Protein 4LV5 (pdb70)

Nearest PDB structures (foldseek):
  4lv5-assembly3_B  TM=1.003E+00  e=3.679E-67  Mus musculus
  4lv8-assembly3_B  TM=9.810E-01  e=1.240E-61  Mus musculus
  1tq6-assembly1_A  TM=9.791E-01  e=3.161E-59  Mus musculus
  5fph-assembly7_G  TM=9.644E-01  e=1.262E-56  Mus musculus
  5fph-assembly3_B  TM=9.669E-01  e=5.140E-57  Mus musculus

Solvent-accessible surface area: 33866 Å² total; per-residue (Å²): 179,64,14,35,37,37,0,103,79,10,16,132,109,4,94,47,0,10,26,63,11,27,113,68,43,22,138,163,26,51,66,18,15,128,14,0,32,37,3,2,14,77,143,105,41,88,16,39,0,59,17,52,79,114,81,42,99,5,98,2,86,35,72,78,42,20,54,36,34,145,172,17,0,25,0,31,0,72,0,69,129,95,129,81,74,10,6,0,53,1,22,24,37,79,50,184,70,8,108,40,65,14,67,140,51,15,116,46,6,37,90,55,68,125,47,14,80,23,47,1,0,0,6,19,56,118,52,84,58,26,17,93,1,65,55,49,57,154,125,67,24,1,0,0,1,1,16,0,20,60,22,24,35,2,8,0,34,2,6,1,33,1,1,4,54,3,17,6,9,36,24,88,92,2,41,11,0,1,12,4,0,0,6,22,0,0,86,2,1,4,37,4,30,70,111,14,38,0,0,2,52,0,3,1,77,12,0,41,0,11,84,60,0,111,10,20,1,3,58,8,30,20,32,52,119,56,42,52,142,7,74,6,104,53,2,36,76,21,19,2,0,84,43,6,19,127,57,105,60,7,48,0,39,34,15,0,5,0,1,0,0,0,0,0,0,4,1,1,1,1,2,22,5,2,8,18,1,44,3,104,61,11,165,42,31,194,178,18,72,2,4,144,56,122,49,77,55,76,51,61,27,18,39,0,12,20,9,34,95,10,0,62,55,0,0,30,107,0,8,48,63,52,130,180,173,18,5,46,3,71,105,0,50,152,13,100,40,9,106,89,0,49,80,75,10,56,80,57,57,136,165,64,59,16,44,26,0,12,20,27,0,154,175,20,120,132,24,76,43,1,3,24,100,125,39,6,71,71,0,42,101,56,33,114,149,54,52,108,151,85,14,47,41,3,0,38,88,4,21,134,81,2,62,74,8,63,3,35,2,0,0,0,3,30,82,42,5,11,12,14,27,0,0,2,23,3,16,43,22,28,54,148,55,160,51,15,2,113,92,30,84,6,27,122,70,92,119,54,85,50,27,115,10,72,73,18,72,48,0,9,2,39,5,0,0,3,10,57,34,12,149,62,81,41,79,46,0,2,135,122,8,99,14,145,98,23,54,2,6,0,0,0,4,14,43,22,15,26,41,15,3,3,29,3,0,84,7,0,41,162,50,180,91,139,10,13,1,0,12,0,72,0,35,46,8,16,73,36,11,30,73,1,16,84,158,89,64,54,101,118,120,8,22,108,65,3,79,99,31,3,33,48,17,0,163,95,38,72,6,89,96,12,45,17,8,2,0,0,29,175,56,34,27,94,53,21,0,34,74,0,3,78,76,1,3,62,63,9,70,53,81,21,28,6,7,2,3,4,5,6,19,31,8,35,78,84,8,0,45,25,1,51,42,0,2,45,0,40,1,1,0,39,0,13,31,34,67,36,40,132,81,51,2,43,127,40,161,38,128,121,74,43,44,81,59,0,79,130,15,5,136,82,11,33,41,8,3,25,1,22,106,78,18,1,74,70,22,4,161,98,74,150,57,111,49,83,96,0,41,86,70,16,134,3,15,58,3,56,109,142,188,41,74,46,99,88,31,1,39,100,13,1,80,71,14,14,164,83,75,30,70,59,25,22,180,104,15,21,1,80,14,15,14,0,0,16,6,37,0,0,33,12,0,3,92,4,5,63,61,5,19,156,83,79,36,180

Foldseek 3Di:
DLQLQLLLVVLVVCVVLLVVLQVVQCPVVVVVVVQVCCQQCVDAQWFWKQFPDDPGIFIKGFDAWGDDDPFWTWTWIARVVVGDIWIKIWGWDPDPCQLVVVVVLVCLQVVLPLEWHWPTKIFGPPDDASCFTPPHDVVTTTGRIMTITHDFSDFQLSVLLSCLVPVPLDDVSSVLNLLSVLLLLLVSLVVCVVVQKFALESARRQWGQHSSRHIHGYRSSRIDRQQDKDQLVVHQQALAAPQSVPDRMDGGHLLSSLSSSLQSSLCSFAVEGFQLDARPSHDVGHHNPHVVDDGRLDGDCVRTHPDDPLSVVSSCQSNDSPSVRHQGSVNNCPDVSVVVSVVSSVVVSD/DDFLCLLLVVQVVDDPLLHLDDPVLSVQLSVCVVVVPLPSNLVSLVVLVVLLLLAAAEEEEEEAFPLCRQLVVCLFLVHDCPDPQGDHGDPCLVVQAWDWGARPLRRSYIYIYGHYVVSDPDQQVRSCVRNVVVVHLAYEYGGEDDDDPSSQRNQVNCVVVVHAHEYEYEDLVVVLVVCCVVPVVDRDSVVSVVVVVVVQCVVQVVVPHHRHHYWYYYSVALLDGGPVVVLVVSLSSDDSSHNLSSLLSGDQRDLVSLVSNLSNVLSVLSSVLVSVPKDQDQQLPDFDDVVLVVVLVVLLQSLLVSLQNHPVSLVVVCVVVVHDSVVLVVQADSVCQCPDPCHNRNSLSVLSCVQCVVPNQSGPPRIHGHSSSSSSNSSNVRSSVSSNRVSVVVSD

Secondary structure (DSSP, 8-state):
-HHHHHHHHHHHHTHHHHHHHHHHHHHTTHHHHHHHHHHH-SSSSEEEEEESSS--EEEEEEEEEEEEETTEEEEEEEEGGGTEEEEEEEEE--STTHHHHHHHHHHHHHHH--B----EEEEETTS-SSSBPSSPBTTB-EEEEEEEEPPPSEEHHHHHHHHHHS----HHHHHHHHHHHHHHHHHHHHHHHHTTEEETT-SGGGEEE-TTS-EEE--GGGEEETT-EEEGGGS-GGG--GGGSS-SEEE--HHHHHHHHHHHHHHHHHSS-STTB--TT-TT---B--TTS-S--S---TTS----HHHHHHHHHHT-SSTTSPPPHHHHHTSHHHHHHHHHHHHHH-/--HHHHHHHHHHTSPTT--SS-HHHHHHHHHHHHTT-HHHHHHHHHHHHHHHHT--EEEEEE-STTSSHHHHHHHHHT--TTSTT---SSHHHHH-S-EEEE-SS-TTEEEEE---GGGTT--HHHHHHHTTGGG-SEEEEEEESS--HHHHHHHHHHHHTT---EEEEE-HHHHHHHHHHH-TTT--HHHHHHHHHHHHHHHHHHTT-PPPPEEE--TT-TTSTTHHHHHHHHHHTS-GGGHHHHHHHS---SHHHHHHHHHHHHHHHHHHHHHT--BSS-GGG----HHHHHHHHHHHHHHHHHTT-SHHHHHHHHHHTTS-HHHHHTTSSGGGTT-----HHHHHHHHHHHHHHHH--SSSTT-B--HHHHHHHHHHHHHHHHHHHHHHHH--

InterPro domains:
  IPR000719 Protein kinase domain [PS50011] (234-527)
  IPR000719 Protein kinase domain [SM00220] (234-526)
  IPR011009 Protein kinase-like domain superfamily [SSF56112] (234-534)
  IPR016815 Rhoptry 4/5 [PIRSF022995] (1-549)
  IPR027916 Rhoptry, Protein kinase-like domain [PF14531] (221-514)

B-factor: mean 38.03, std 11.51, range [17.78, 85.77]

Radius of gyration: 34.64 Å; Cα contacts (8 Å, |Δi|>4): 1264; chains: 2; bounding box: 89×62×90 Å

CATH classification: 1.10.510.10 (+1 more: 3.30.200.20)

Organism: Toxoplasma gondii (NCBI:txid5811)

Structure (mmCIF, N/CA/C/O backbone):
data_4LV5
#
_entry.id   4LV5
#
_cell.length_a   52.600
_cell.length_b   54.700
_cell.length_c   85.600
_cell.angle_alpha   99.0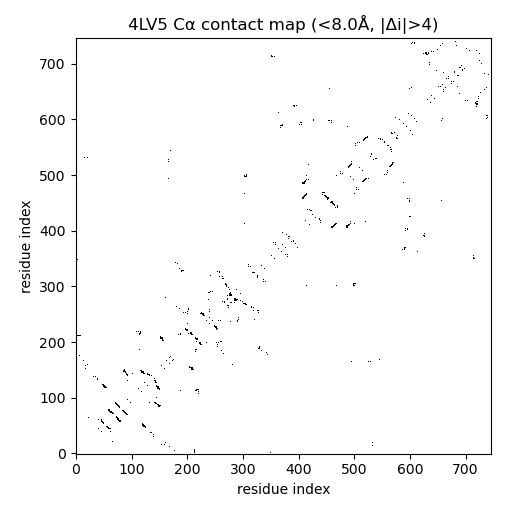00
_cell.angle_beta   106.600
_cell.angle_gamma   106.900
#
_symmetry.space_group_name_H-M   'P 1'
#
loop_
_entity.id
_entity.type
_entity.pdbx_description
1 polymer 'Rhoptry protein 5B'
2 polymer 'Interferon-inducible GTPase 1'
3 non-polymer "ADENOSINE-5'-DIPHOSPHATE"
4 non-polymer BETA-MERCAPTOETHANOL
5 non-polymer 1,2-ETHANEDIOL
6 non-polymer "GUANOSINE-5'-DIPHOSPHATE"
7 water water
#
loop_
_atom_site.group_PDB
_atom_site.id
_atom_site.type_symbol
_atom_site.label_atom_id
_atom_site.label_alt_id
_atom_site.label_comp_id
_atom_site.label_asym_id
_atom_site.label_entity_id
_atom_site.label_seq_id
_atom_site.pdbx_PDB_ins_code
_atom_site.Cartn_x
_atom_site.Cartn_y
_atom_site.Cartn_z
_atom_site.occupancy
_atom_site.B_iso_or_equiv
_atom_site.auth_seq_id
_atom_site.auth_comp_id
_atom_site.auth_asym_id
_atom_site.auth_atom_id
_atom_site.pdbx_PDB_model_num
ATOM 1 N N . GLU A 1 5 ? 56.307 7.979 -142.561 1.00 54.63 175 GLU A N 1
ATOM 2 C CA . GLU A 1 5 ? 55.512 9.172 -142.844 1.00 55.99 175 GLU A CA 1
ATOM 3 C C . GLU A 1 5 ? 54.280 9.260 -141.952 1.00 53.96 175 GLU A C 1
ATOM 4 O O . GLU A 1 5 ? 53.943 10.329 -141.442 1.00 49.33 175 GLU A O 1
ATOM 10 N N . ALA A 1 6 ? 53.597 8.132 -141.794 1.00 54.25 176 ALA A N 1
ATOM 11 C CA . ALA A 1 6 ? 52.429 8.052 -140.925 1.00 50.17 176 ALA A CA 1
ATOM 12 C C . ALA A 1 6 ? 52.787 8.469 -139.496 1.00 42.97 176 ALA A C 1
ATOM 13 O O . ALA A 1 6 ? 52.128 9.322 -138.902 1.00 45.84 176 ALA A O 1
ATOM 15 N N . GLY A 1 7 ? 53.838 7.861 -138.955 1.00 49.26 177 GLY A N 1
ATOM 16 C CA . GLY A 1 7 ? 54.312 8.186 -137.622 1.00 46.93 177 GLY A CA 1
ATOM 17 C C . GLY A 1 7 ? 54.818 9.613 -137.512 1.00 46.50 177 GLY A C 1
ATOM 18 O O . GLY A 1 7 ? 54.569 10.280 -136.505 1.00 39.97 177 GLY A O 1
ATOM 19 N N . ASP A 1 8 ? 55.533 10.075 -138.539 1.00 47.80 178 ASP A N 1
ATOM 20 C CA . ASP A 1 8 ? 56.008 11.456 -138.595 1.00 38.52 178 ASP A CA 1
ATOM 21 C C . ASP A 1 8 ? 54.861 12.441 -138.425 1.00 43.99 178 ASP A C 1
ATOM 22 O O . ASP A 1 8 ? 54.933 13.351 -137.601 1.00 36.55 178 ASP A O 1
ATOM 27 N N . SER A 1 9 ? 53.803 12.258 -139.208 1.00 38.97 179 SER A N 1
ATOM 28 C CA . SER A 1 9 ? 52.659 13.159 -139.127 1.00 43.18 179 SER A CA 1
ATOM 29 C C . SER A 1 9 ? 51.960 13.080 -137.770 1.00 35.00 179 SER A C 1
ATOM 30 O O . SER A 1 9 ? 51.490 14.083 -137.255 1.00 38.58 179 SER A O 1
ATOM 33 N N . PHE A 1 10 ? 51.934 11.894 -137.172 1.00 37.74 180 PHE A N 1
ATOM 34 C CA . PHE A 1 10 ? 51.332 11.759 -135.852 1.00 40.79 180 PHE A CA 1
ATOM 35 C C . PHE A 1 10 ? 52.152 12.543 -134.840 1.00 37.36 180 PHE A C 1
ATOM 36 O O . PHE A 1 10 ? 51.599 13.262 -134.005 1.00 34.54 180 PHE A O 1
ATOM 44 N N . MET A 1 11 ? 53.472 12.408 -134.915 1.00 36.70 181 MET A N 1
ATOM 45 C CA . MET A 1 11 ? 54.350 13.151 -134.008 1.00 39.77 181 MET A CA 1
ATOM 46 C C . MET A 1 11 ? 54.212 14.658 -134.206 1.00 36.11 181 MET A C 1
ATOM 47 O O . MET A 1 11 ? 54.174 15.421 -133.240 1.00 36.42 181 MET A O 1
ATOM 52 N N . ARG A 1 12 ? 54.146 15.079 -135.467 1.00 32.04 182 ARG A N 1
ATOM 53 C CA . ARG A 1 12 ? 53.923 16.483 -135.808 1.00 35.56 182 ARG A CA 1
ATOM 54 C C . ARG A 1 12 ? 52.660 17.012 -135.130 1.00 36.06 182 ARG A C 1
ATOM 55 O O . ARG A 1 12 ? 52.676 18.064 -134.483 1.00 33.84 182 ARG A O 1
ATOM 63 N N . ASP A 1 13 ? 51.565 16.272 -135.268 1.00 36.54 183 ASP A N 1
ATOM 64 C CA . ASP A 1 13 ? 50.300 16.705 -134.672 1.00 33.26 183 ASP A CA 1
ATOM 65 C C . ASP A 1 13 ? 50.334 16.663 -133.154 1.00 37.98 183 ASP A C 1
ATOM 66 O O . ASP A 1 13 ? 49.702 17.483 -132.485 1.00 37.52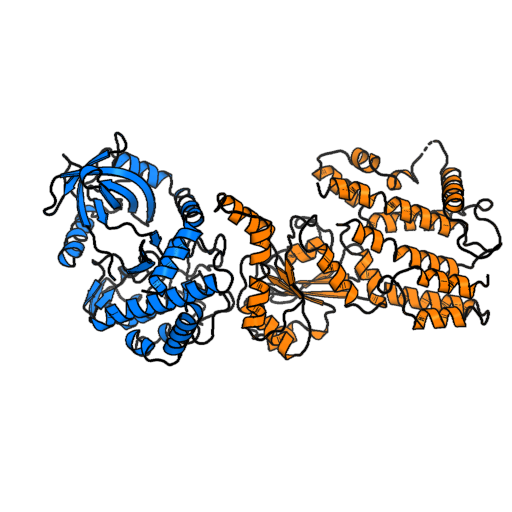 183 ASP A O 1
ATOM 71 N N . LEU A 1 14 ? 51.082 15.718 -132.597 1.00 34.13 184 LEU A N 1
ATOM 72 C CA . LEU A 1 14 ? 51.178 15.648 -131.144 1.00 38.42 184 LEU A CA 1
ATOM 73 C C . LEU A 1 14 ? 51.980 16.832 -130.599 1.00 38.89 184 LEU A C 1
ATOM 74 O O . LEU A 1 14 ? 51.607 17.421 -129.585 1.00 35.86 184 LEU A O 1
ATOM 79 N N . LEU A 1 15 ? 53.067 17.182 -131.293 1.00 39.13 185 LEU A N 1
ATOM 80 C CA . LEU A 1 15 ? 53.873 18.361 -130.959 1.00 38.93 185 LEU A CA 1
ATOM 81 C C . LEU A 1 15 ? 53.045 19.633 -130.933 1.00 39.68 185 LEU A C 1
ATOM 82 O O . LEU A 1 15 ? 53.181 20.459 -130.029 1.00 38.01 185 LEU A O 1
ATOM 87 N N . LYS A 1 16 ? 52.216 19.804 -131.953 1.00 36.05 186 LYS A N 1
ATOM 88 C CA . LYS A 1 16 ? 51.317 20.949 -132.021 1.00 41.18 186 LYS A CA 1
ATOM 89 C C . LYS A 1 16 ? 50.370 20.935 -130.833 1.00 38.80 186 LYS A C 1
ATOM 90 O O . LYS A 1 16 ? 50.091 21.974 -130.233 1.00 42.04 186 LYS A O 1
ATOM 96 N N . ARG A 1 17 ? 49.891 19.752 -130.476 1.00 34.09 187 ARG A N 1
ATOM 97 C CA . ARG A 1 17 ? 48.993 19.623 -129.325 1.00 35.82 187 ARG A CA 1
AT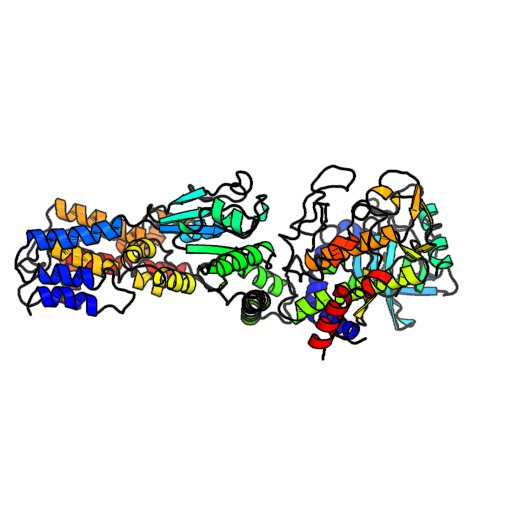OM 98 C C . ARG A 1 17 ? 49.672 20.045 -128.020 1.00 42.23 187 ARG A C 1
ATOM 99 O O . ARG A 1 17 ? 49.055 20.678 -127.170 1.00 38.98 187 ARG A O 1
ATOM 107 N N . GLU A 1 18 ? 50.949 19.707 -127.868 1.00 38.31 188 GLU A N 1
ATOM 108 C CA . GLU A 1 18 ? 51.660 19.995 -126.620 1.00 35.44 188 GLU A CA 1
ATOM 109 C C . GLU A 1 18 ? 52.522 21.238 -126.717 1.00 35.88 188 GLU A C 1
ATOM 110 O O . GLU A 1 18 ? 53.342 21.495 -125.845 1.00 32.81 188 GLU A O 1
ATOM 116 N N . GLU A 1 19 ? 52.325 22.005 -127.780 1.00 32.56 189 GLU A N 1
ATOM 117 C CA . GLU A 1 19 ? 53.170 23.156 -128.089 1.00 36.00 189 GLU A CA 1
ATOM 118 C C . GLU A 1 19 ? 53.299 24.161 -126.940 1.00 36.47 189 GLU A C 1
ATOM 119 O O . GLU A 1 19 ? 54.399 24.643 -126.638 1.00 34.81 189 GLU A O 1
ATOM 125 N N . GLU A 1 20 ? 52.181 24.476 -126.293 1.00 32.36 190 GLU A N 1
ATOM 126 C CA . GLU A 1 20 ? 52.205 25.457 -125.223 1.00 33.83 190 GLU A CA 1
ATOM 127 C C . GLU A 1 20 ? 52.957 24.918 -124.009 1.00 31.36 190 GLU A C 1
ATOM 128 O O . GLU A 1 20 ? 53.672 25.652 -123.331 1.00 32.77 190 GLU A O 1
ATOM 134 N N . LEU A 1 21 ? 52.819 23.624 -123.752 1.00 30.16 191 LEU A N 1
ATOM 135 C CA . LEU A 1 21 ? 53.464 23.015 -122.592 1.00 31.48 191 LEU A CA 1
ATOM 136 C C . LEU A 1 21 ? 54.966 22.910 -122.806 1.00 27.36 191 LEU A C 1
ATOM 137 O O . LEU A 1 21 ? 55.743 23.195 -121.903 1.00 26.74 191 LEU A O 1
ATOM 142 N N . ILE A 1 22 ? 55.366 22.488 -123.998 1.00 28.74 192 ILE A N 1
ATOM 143 C CA . ILE A 1 22 ? 56.781 22.490 -124.362 1.00 25.89 192 ILE A CA 1
ATOM 144 C C . ILE A 1 22 ? 57.372 23.902 -124.236 1.00 30.12 192 ILE A C 1
ATOM 145 O O . ILE A 1 22 ? 58.466 24.080 -123.689 1.00 28.81 192 ILE A O 1
ATOM 150 N N . GLY A 1 23 ? 56.636 24.903 -124.722 1.00 31.66 193 GLY A N 1
ATOM 151 C CA . GLY A 1 23 ? 57.060 26.292 -124.605 1.00 31.75 193 GLY A CA 1
ATOM 152 C C . GLY A 1 23 ? 57.229 26.733 -123.164 1.00 30.40 193 GLY A C 1
ATOM 153 O O . GLY A 1 23 ? 58.183 27.429 -122.821 1.00 30.84 193 GLY A O 1
ATOM 154 N N . TYR A 1 24 ? 56.287 26.336 -122.315 1.00 27.74 194 TYR A N 1
ATOM 155 C CA . TYR A 1 24 ? 56.376 26.627 -120.892 1.00 28.75 194 TYR A CA 1
ATOM 156 C C . TYR A 1 24 ? 57.635 26.025 -120.273 1.00 31.34 194 TYR A C 1
ATOM 157 O O . TYR A 1 24 ? 58.359 26.697 -119.558 1.00 30.20 194 TYR A O 1
ATOM 166 N N . CYS A 1 25 ? 57.893 24.751 -120.538 1.00 29.69 195 CYS A N 1
ATOM 167 C CA . CYS A 1 25 ? 59.050 24.093 -119.929 1.00 24.80 195 CYS A CA 1
ATOM 168 C C . CYS A 1 25 ? 60.347 24.612 -120.520 1.00 27.65 195 CYS A C 1
ATOM 169 O O . CYS A 1 25 ? 61.378 24.632 -119.852 1.00 25.43 195 CYS A O 1
ATOM 172 N N A ARG A 1 26 ? 60.289 25.039 -121.779 0.57 26.59 196 ARG A N 1
ATOM 173 N N B ARG A 1 26 ? 60.285 25.046 -121.774 0.43 26.62 196 ARG A N 1
ATOM 174 C CA A ARG A 1 26 ? 61.439 25.655 -122.428 0.57 25.57 196 ARG A CA 1
ATOM 175 C CA B ARG A 1 26 ? 61.437 25.649 -122.424 0.43 25.63 196 ARG A CA 1
ATOM 176 C C A ARG A 1 26 ? 61.843 26.923 -121.693 0.57 30.68 196 ARG A C 1
ATOM 177 C C B ARG A 1 26 ? 61.843 26.923 -121.699 0.43 30.66 196 ARG A C 1
ATOM 178 O O A ARG A 1 26 ? 63.022 27.156 -121.438 0.57 30.12 196 ARG A O 1
ATOM 179 O O B ARG A 1 26 ? 63.023 27.159 -121.450 0.43 30.11 196 ARG A O 1
ATOM 194 N N . GLU A 1 27 ? 60.855 27.744 -121.358 1.00 28.17 197 GLU A N 1
ATOM 195 C CA . GLU A 1 27 ? 61.107 28.986 -120.632 1.00 29.70 197 GLU A CA 1
ATOM 196 C C . GLU A 1 27 ? 61.569 28.705 -119.216 1.00 25.38 197 GLU A C 1
ATOM 197 O O . GLU A 1 27 ? 62.470 29.359 -118.706 1.00 28.95 197 GLU A O 1
ATOM 203 N N . GLU A 1 28 ? 60.926 27.738 -118.575 1.00 28.43 198 GLU A N 1
ATOM 204 C CA . GLU A 1 28 ? 61.336 27.313 -117.246 1.00 34.32 198 GLU A CA 1
ATOM 205 C C . GLU A 1 28 ? 62.800 26.893 -117.218 1.00 35.77 198 GLU A C 1
ATOM 206 O O . GLU A 1 28 ? 63.532 27.230 -116.292 1.00 33.67 198 GLU A O 1
ATOM 212 N N . ALA A 1 29 ? 63.235 26.174 -118.248 1.00 29.63 199 ALA A N 1
ATOM 213 C CA . ALA A 1 29 ? 64.621 25.726 -118.311 1.00 33.39 199 ALA A CA 1
ATOM 214 C C . ALA A 1 29 ? 65.611 26.886 -118.404 1.00 32.41 199 ALA A C 1
ATOM 215 O O . ALA A 1 29 ? 66.781 26.737 -118.066 1.00 32.20 199 ALA A O 1
ATOM 217 N N . LEU A 1 30 ? 65.148 28.046 -118.857 1.00 31.12 200 LEU A N 1
ATOM 218 C CA . LEU A 1 30 ? 66.044 29.192 -119.032 1.00 26.66 200 LEU A CA 1
ATOM 219 C C . LEU A 1 30 ? 66.185 30.058 -117.765 1.00 33.78 200 LEU A C 1
ATOM 220 O O . LEU A 1 30 ? 67.031 30.951 -117.708 1.00 32.02 200 LEU A O 1
ATOM 225 N N . LYS A 1 31 ? 65.359 29.806 -116.751 1.00 32.43 201 LYS A N 1
ATOM 226 C CA . LYS A 1 31 ? 65.398 30.636 -115.545 1.00 32.29 201 LYS A CA 1
ATOM 227 C C . LYS A 1 31 ? 66.700 30.460 -114.765 1.00 35.38 201 LYS A C 1
ATOM 228 O O . LYS A 1 31 ? 67.359 31.433 -114.406 1.00 40.01 201 LYS A O 1
ATOM 234 N N . GLU A 1 32 ? 67.072 29.211 -114.516 1.00 32.01 202 GLU A N 1
ATOM 235 C CA . GLU A 1 32 ? 68.342 28.905 -113.851 1.00 40.58 202 GLU A CA 1
ATOM 236 C C . GLU A 1 32 ? 69.581 29.545 -114.523 1.00 38.74 202 GLU A C 1
ATOM 237 O O . GLU A 1 32 ? 70.393 30.184 -113.844 1.00 39.21 202 GLU A O 1
ATOM 243 N N . PRO A 1 33 ? 69.733 29.389 -115.855 1.00 39.25 203 PRO A N 1
ATOM 244 C CA . PRO A 1 33 ? 70.895 30.018 -116.495 1.00 34.66 203 PRO A CA 1
ATOM 245 C C . PRO A 1 33 ? 70.620 31.431 -116.995 1.00 35.47 203 PRO A C 1
ATOM 246 O O . PRO A 1 33 ? 71.247 31.850 -117.965 1.00 35.87 203 PRO A O 1
ATOM 250 N N . ALA A 1 34 ? 69.697 32.146 -116.357 1.00 36.50 204 ALA A N 1
ATOM 251 C CA . ALA A 1 34 ? 69.303 33.476 -116.824 1.00 37.77 204 ALA A CA 1
ATOM 252 C C . ALA A 1 34 ? 70.484 34.426 -117.034 1.00 34.58 204 ALA A C 1
ATOM 253 O O . ALA A 1 34 ? 70.559 35.123 -118.051 1.00 31.73 204 ALA A O 1
ATOM 255 N N . ALA A 1 35 ? 71.403 34.460 -116.075 1.00 37.87 205 ALA A N 1
ATOM 256 C CA . ALA A 1 35 ? 72.561 35.345 -116.182 1.00 33.65 205 ALA A CA 1
ATOM 257 C C . ALA A 1 35 ? 73.365 35.056 -117.460 1.00 34.68 205 ALA A C 1
ATOM 258 O O . ALA A 1 35 ? 73.798 35.980 -118.142 1.00 33.24 205 ALA A O 1
ATOM 260 N N . MET A 1 36 ? 73.541 33.774 -117.783 1.00 37.72 206 MET A N 1
ATOM 261 C CA . MET A 1 36 ? 74.228 33.361 -119.011 1.00 36.24 206 MET A CA 1
ATOM 262 C C . MET A 1 36 ? 73.452 33.774 -120.266 1.00 32.94 206 MET A C 1
ATOM 263 O O . MET A 1 36 ? 74.009 34.362 -121.186 1.00 29.46 206 MET A O 1
ATOM 268 N N . VAL A 1 37 ? 72.163 33.470 -120.300 1.00 30.80 207 VAL A N 1
ATOM 269 C CA . VAL A 1 37 ? 71.335 33.854 -121.442 1.00 31.93 207 VAL A CA 1
ATOM 270 C C . VAL A 1 37 ? 71.363 35.357 -121.725 1.00 31.96 207 VAL A C 1
ATOM 271 O O . VAL A 1 37 ? 71.558 35.782 -122.868 1.00 29.83 207 VAL A O 1
ATOM 275 N N . GLU A 1 38 ? 71.222 36.155 -120.673 1.00 27.62 208 GLU A N 1
ATOM 276 C CA . GLU A 1 38 ? 71.171 37.608 -120.809 1.00 27.38 208 GLU A CA 1
ATOM 277 C C . GLU A 1 38 ? 72.505 38.141 -121.295 1.00 27.48 208 GLU A C 1
ATOM 278 O O . GLU A 1 38 ? 72.554 38.989 -122.177 1.00 31.54 208 GLU A O 1
ATOM 284 N N . ALA A 1 39 ? 73.586 37.622 -120.725 1.00 28.49 209 ALA A N 1
ATOM 285 C CA . ALA A 1 39 ? 74.922 38.085 -121.072 1.00 28.47 209 ALA A CA 1
ATOM 286 C C . ALA A 1 39 ? 75.280 37.715 -122.510 1.00 32.55 209 ALA A C 1
ATOM 287 O O . ALA A 1 39 ? 75.877 38.512 -123.227 1.00 30.32 209 ALA A O 1
ATOM 289 N N . VAL A 1 40 ? 74.923 36.507 -122.939 1.00 25.84 210 VAL A N 1
ATOM 290 C CA . VAL A 1 40 ? 75.181 36.116 -124.320 1.00 29.66 210 VAL A CA 1
ATOM 291 C C . VAL A 1 40 ? 74.300 36.911 -125.271 1.00 25.13 210 VAL A C 1
ATOM 292 O O . VAL A 1 40 ? 74.732 37.340 -126.325 1.00 26.81 210 VAL A O 1
ATOM 296 N N . THR A 1 41 ? 73.050 37.124 -124.877 1.00 25.52 211 THR A N 1
ATOM 297 C CA . THR A 1 41 ? 72.138 37.904 -125.704 1.00 26.29 211 THR A CA 1
ATOM 298 C C . THR A 1 41 ? 72.664 39.321 -125.892 1.00 27.08 211 THR A C 1
ATOM 299 O O . THR A 1 41 ? 72.639 39.863 -127.000 1.00 26.91 211 THR A O 1
ATOM 303 N N . ALA A 1 42 ? 73.145 39.916 -124.803 1.00 30.55 212 ALA A N 1
ATOM 304 C CA . ALA A 1 42 ? 73.642 41.298 -124.830 1.00 30.94 212 ALA A CA 1
ATOM 305 C C . ALA A 1 42 ? 74.917 41.404 -125.650 1.00 34.21 212 ALA A C 1
ATOM 306 O O . ALA A 1 42 ? 75.269 42.476 -126.133 1.00 33.22 212 ALA A O 1
ATOM 308 N N . THR A 1 43 ? 75.611 40.284 -125.810 1.00 28.03 213 THR A N 1
ATOM 309 C CA . THR A 1 43 ? 76.873 40.280 -126.569 1.00 28.65 213 THR A CA 1
ATOM 310 C C . THR A 1 43 ? 76.620 40.202 -128.064 1.00 26.14 213 THR A C 1
ATOM 311 O O . THR A 1 43 ? 77.236 40.932 -128.853 1.00 29.93 213 THR A O 1
ATOM 315 N N . VAL A 1 44 ? 75.712 39.312 -128.452 1.00 27.04 214 VAL A N 1
ATOM 316 C CA . VAL A 1 44 ? 75.387 39.102 -129.856 1.00 24.17 214 VAL A CA 1
ATOM 317 C C . VAL A 1 44 ? 74.460 40.177 -130.406 1.00 27.10 214 VAL A C 1
ATOM 318 O O . VAL A 1 44 ? 74.543 40.535 -131.577 1.00 25.52 214 VAL A O 1
ATOM 322 N N . TRP A 1 45 ? 73.561 40.658 -129.546 1.00 27.99 215 TRP A N 1
ATOM 323 C CA . TRP A 1 45 ? 72.614 41.717 -129.900 1.00 29.17 215 TRP A CA 1
ATOM 324 C C . TRP A 1 45 ? 72.735 42.896 -128.937 1.00 27.62 215 TRP A C 1
ATOM 325 O O . TRP A 1 45 ? 71.875 43.082 -128.058 1.00 27.35 215 TRP A O 1
ATOM 336 N N . PRO A 1 46 ? 73.822 43.675 -129.077 1.00 27.52 216 PRO A N 1
ATOM 337 C CA . PRO A 1 46 ? 74.107 44.789 -128.161 1.00 29.52 216 PRO A CA 1
ATOM 338 C C . PRO A 1 46 ? 73.268 46.013 -128.439 1.00 29.90 216 PRO A C 1
ATOM 339 O O . PRO A 1 46 ? 73.151 46.866 -127.562 1.00 31.81 216 PRO A O 1
ATOM 343 N N . GLN A 1 47 ? 72.698 46.106 -129.635 1.00 29.95 217 GLN A N 1
ATOM 344 C CA . GLN A 1 47 ? 71.819 47.225 -129.966 1.00 35.17 217 GLN A CA 1
ATOM 345 C C . GLN A 1 47 ? 70.366 46.834 -129.738 1.00 26.26 217 GLN A C 1
ATOM 346 O O . GLN A 1 47 ? 69.889 46.848 -128.606 1.00 34.41 217 GLN A O 1
ATOM 352 N N . ASN A 1 48 ? 69.663 46.481 -130.810 1.00 28.31 218 ASN A N 1
ATOM 353 C CA . ASN A 1 48 ? 68.297 45.956 -130.666 1.00 28.40 218 ASN A CA 1
ATOM 354 C C . ASN A 1 48 ? 68.196 44.535 -131.198 1.00 29.18 218 ASN A C 1
ATOM 355 O O . ASN A 1 48 ? 69.151 43.771 -131.075 1.00 27.72 218 ASN A O 1
ATOM 360 N N . ALA A 1 49 ? 67.064 44.182 -131.798 1.00 29.75 219 ALA A N 1
ATOM 361 C CA . ALA A 1 49 ? 66.826 42.782 -132.185 1.00 27.39 219 ALA A CA 1
ATOM 362 C C . ALA A 1 49 ? 67.661 42.263 -133.354 1.00 30.80 219 ALA A C 1
ATOM 363 O O . ALA A 1 49 ? 67.707 41.049 -133.581 1.00 29.49 219 ALA A O 1
ATOM 365 N N . GLU A 1 50 ? 68.305 43.152 -134.110 1.00 28.27 220 GLU A N 1
ATOM 366 C CA . GLU A 1 50 ? 69.029 42.720 -135.303 1.00 32.50 220 GLU A CA 1
ATOM 367 C C . GLU A 1 50 ? 70.531 42.855 -135.165 1.00 30.82 220 GLU A C 1
ATOM 368 O O . GLU A 1 50 ? 71.034 43.800 -134.552 1.00 28.94 220 GLU A O 1
ATOM 374 N N . THR A 1 51 ? 71.247 41.901 -135.747 1.00 29.80 221 THR A N 1
ATOM 375 C C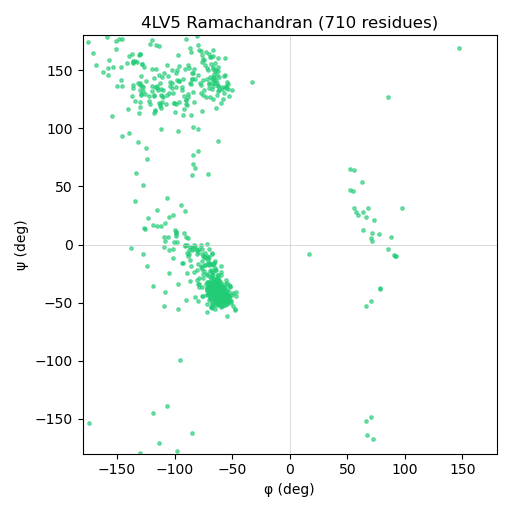A . THR A 1 51 ? 72.695 41.999 -135.847 1.00 28.70 221 THR A CA 1
ATOM 376 C C . THR A 1 51 ? 73.119 41.572 -137.248 1.00 33.20 221 THR A C 1
ATOM 377 O O . THR A 1 51 ? 72.592 40.603 -137.805 1.00 28.60 221 THR A O 1
ATOM 381 N N . THR A 1 52 ? 74.054 42.318 -137.825 1.00 30.05 222 THR A N 1
ATOM 382 C CA . THR A 1 52 ? 74.503 42.069 -139.189 1.00 31.69 222 THR A CA 1
ATOM 383 C C . THR A 1 52 ? 75.736 41.162 -139.160 1.00 30.78 222 THR A C 1
ATOM 384 O O . THR A 1 52 ? 76.654 41.372 -138.364 1.00 31.69 222 THR A O 1
ATOM 388 N N . VAL A 1 53 ? 75.732 40.137 -140.004 1.00 29.75 223 VAL A N 1
ATOM 389 C CA . VAL A 1 53 ? 76.782 39.121 -139.977 1.00 28.16 223 VAL A CA 1
ATOM 390 C C . VAL A 1 53 ? 77.267 38.809 -141.388 1.00 30.51 223 VAL A C 1
ATOM 391 O O . VAL A 1 53 ? 76.547 39.055 -142.358 1.00 31.04 223 VAL A O 1
ATOM 395 N N . ASP A 1 54 ? 78.483 38.267 -141.493 1.00 33.33 224 ASP A N 1
ATOM 396 C CA . ASP A 1 54 ? 78.993 37.748 -142.757 1.00 26.90 224 ASP A CA 1
ATOM 397 C C . ASP A 1 54 ? 79.141 36.239 -142.682 1.00 23.12 224 ASP A C 1
ATOM 398 O O . ASP A 1 54 ? 79.625 35.704 -141.680 1.00 27.51 224 ASP A O 1
ATOM 403 N N . SER A 1 55 ? 78.764 35.551 -143.752 1.00 24.01 225 SER A N 1
ATOM 404 C CA . SER A 1 55 ? 78.919 34.111 -143.808 1.00 23.14 225 SER A CA 1
ATOM 405 C C . SER A 1 55 ? 80.396 33.766 -143.918 1.00 29.38 225 SER A C 1
ATOM 406 O O . SER A 1 55 ? 81.135 34.451 -144.625 1.00 30.24 225 SER A O 1
ATOM 409 N N . LEU A 1 56 ? 80.830 32.731 -143.196 1.00 25.62 226 LEU A N 1
ATOM 410 C CA . LEU A 1 56 ? 82.192 32.202 -143.358 1.00 25.32 226 LEU A CA 1
ATOM 411 C C . LEU A 1 56 ? 82.311 31.368 -144.621 1.00 30.98 226 LEU A C 1
ATOM 412 O O . LEU A 1 56 ? 83.415 31.050 -145.070 1.00 31.19 226 LEU A O 1
ATOM 417 N N . LEU A 1 57 ? 81.178 31.007 -145.199 1.00 27.21 227 LEU A N 1
ATOM 418 C CA . LEU A 1 57 ? 81.197 30.236 -146.431 1.00 31.83 227 LEU A CA 1
ATOM 419 C C . LEU A 1 57 ? 80.799 31.136 -147.599 1.00 33.25 227 LEU A C 1
ATOM 420 O O . LEU A 1 57 ? 81.207 32.294 -147.658 1.00 38.92 227 LEU A O 1
ATOM 425 N N . SER A 1 58 ? 79.997 30.624 -148.517 1.00 38.16 228 SER A N 1
ATOM 426 C CA . SER A 1 58 ? 79.655 31.385 -149.715 1.00 50.18 228 SER A CA 1
ATOM 427 C C . SER A 1 58 ? 78.404 32.263 -149.602 1.00 45.30 228 SER A C 1
ATOM 428 O O . SER A 1 58 ? 77.987 32.866 -150.585 1.00 49.60 228 SER A O 1
ATOM 431 N N . GLN A 1 59 ? 77.823 32.363 -148.410 1.00 43.34 229 GLN A N 1
ATOM 432 C CA . GLN A 1 59 ? 76.487 32.946 -148.290 1.00 39.66 229 GLN A CA 1
ATOM 433 C C . GLN A 1 59 ? 76.383 34.471 -148.176 1.00 52.07 229 GLN A C 1
ATOM 434 O O . GLN A 1 59 ? 75.274 34.997 -148.129 1.00 46.80 229 GLN A O 1
ATOM 440 N N . GLY A 1 60 ? 77.510 35.179 -148.132 1.00 38.17 230 GLY A N 1
ATOM 441 C CA . GLY A 1 60 ? 77.474 36.636 -148.106 1.00 40.89 230 GLY A CA 1
ATOM 442 C C . GLY A 1 60 ? 76.960 37.247 -146.811 1.00 42.73 230 GLY A C 1
ATOM 443 O O . GLY A 1 60 ? 77.137 36.675 -145.736 1.00 39.19 230 GLY A O 1
ATOM 444 N N . GLU A 1 61 ? 76.314 38.408 -146.908 1.00 38.27 231 GLU A N 1
ATOM 445 C CA . GLU A 1 61 ? 75.914 39.169 -145.725 1.00 41.68 231 GLU A CA 1
ATOM 446 C C . GLU A 1 61 ? 74.467 38.874 -145.338 1.00 42.38 231 GLU A C 1
ATOM 447 O O . GLU A 1 61 ? 73.610 38.712 -146.205 1.00 37.81 231 GLU A O 1
ATOM 453 N N . ARG A 1 62 ? 74.203 38.785 -144.035 1.00 39.62 232 ARG A N 1
ATOM 454 C CA . ARG A 1 62 ? 72.847 38.585 -143.535 1.00 36.10 232 ARG A CA 1
ATOM 455 C C . ARG A 1 62 ? 72.576 39.491 -142.339 1.00 38.29 232 ARG A C 1
ATOM 456 O O . ARG A 1 62 ? 73.507 39.925 -141.650 1.00 34.06 232 ARG A O 1
ATOM 464 N N . LYS A 1 63 ? 71.296 39.780 -142.110 1.00 36.05 233 LYS A N 1
ATOM 465 C CA . LYS A 1 63 ? 70.851 40.411 -140.881 1.00 40.93 233 LYS A CA 1
ATOM 466 C C . LYS A 1 63 ? 70.044 39.389 -140.115 1.00 30.98 233 LYS A C 1
ATOM 467 O O . LYS A 1 63 ? 69.076 38.840 -140.637 1.00 32.89 233 LYS A O 1
ATOM 473 N N . LEU A 1 64 ? 70.454 39.104 -138.887 1.00 31.55 234 LEU A N 1
ATOM 474 C CA . LEU A 1 64 ? 69.732 38.112 -138.097 1.00 30.20 234 LEU A CA 1
ATOM 475 C C . LEU A 1 64 ? 68.941 38.758 -136.982 1.00 28.63 234 LEU A C 1
ATOM 476 O O . LEU A 1 64 ? 69.507 39.406 -136.098 1.00 31.33 234 LEU A O 1
ATOM 481 N N . LYS A 1 65 ? 67.632 38.544 -137.010 1.00 27.21 235 LYS A N 1
ATOM 482 C CA . LYS A 1 65 ? 66.745 39.116 -136.001 1.00 27.13 235 LYS A CA 1
ATOM 483 C C . LYS A 1 65 ? 66.471 38.115 -134.895 1.00 28.41 235 LYS A C 1
ATOM 484 O O . LYS A 1 65 ? 65.988 37.005 -135.145 1.00 27.97 235 LYS A O 1
ATOM 490 N N . LEU A 1 66 ? 66.795 38.500 -133.667 1.00 28.24 236 LEU A N 1
ATOM 491 C CA . LEU A 1 66 ? 66.511 37.658 -132.521 1.00 24.38 236 LEU A CA 1
ATOM 492 C C . LEU A 1 66 ? 64.994 37.529 -132.313 1.00 28.97 236 LEU A C 1
ATOM 493 O O . LEU A 1 66 ? 64.267 38.530 -132.222 1.00 27.49 236 LEU A O 1
ATOM 498 N N . VAL A 1 67 ? 64.517 36.294 -132.263 1.00 22.66 237 VAL A N 1
ATOM 499 C CA . VAL A 1 67 ? 63.112 36.042 -131.941 1.00 27.53 237 VAL A CA 1
ATOM 500 C C . VAL A 1 67 ? 62.953 35.696 -130.468 1.00 33.55 237 VAL A C 1
ATOM 501 O O . VAL A 1 67 ? 62.188 36.334 -129.753 1.00 30.55 237 VAL A O 1
ATOM 505 N N . GLU A 1 68 ? 63.677 34.676 -130.016 1.00 23.38 238 GLU A N 1
ATOM 506 C CA . GLU A 1 68 ? 63.664 34.268 -128.617 1.00 27.38 238 GLU A CA 1
ATOM 507 C C . GLU A 1 68 ? 64.779 33.276 -128.344 1.00 26.84 238 GLU A C 1
ATOM 508 O O . GLU A 1 68 ? 65.229 32.588 -129.262 1.00 28.34 238 GLU A O 1
ATOM 514 N N . PRO A 1 69 ? 65.238 33.206 -127.084 1.00 30.76 239 PRO A N 1
ATOM 515 C CA . PRO A 1 69 ? 66.153 32.128 -126.699 1.00 25.20 239 PRO A CA 1
ATOM 516 C C . PRO A 1 69 ? 65.431 30.791 -126.702 1.00 25.26 239 PRO A C 1
ATOM 517 O O . PRO A 1 69 ? 64.245 30.745 -126.350 1.00 25.08 239 PRO A O 1
ATOM 521 N N . LEU A 1 70 ? 66.124 29.724 -127.099 1.00 27.06 240 LEU A N 1
ATOM 522 C CA . LEU A 1 70 ? 65.532 28.389 -127.128 1.00 27.61 240 LEU A CA 1
ATOM 523 C C . LEU A 1 70 ? 66.097 27.474 -126.041 1.00 26.66 240 LEU A C 1
ATOM 524 O O . LEU A 1 70 ? 65.353 26.856 -125.301 1.00 28.15 240 LEU A O 1
ATOM 529 N N . ARG A 1 71 ? 67.417 27.356 -125.976 1.00 25.75 241 ARG A N 1
ATOM 530 C CA . ARG A 1 71 ? 68.043 26.334 -125.133 1.00 21.27 241 ARG A CA 1
ATOM 531 C C . ARG A 1 71 ? 69.427 26.749 -124.708 1.00 26.01 241 ARG A C 1
ATOM 532 O O . ARG A 1 71 ? 70.128 27.463 -125.430 1.00 27.39 241 ARG A O 1
ATOM 540 N N . VAL A 1 72 ? 69.838 26.239 -123.558 1.00 25.23 242 VAL A N 1
ATOM 541 C CA . VAL A 1 72 ? 71.185 26.434 -123.043 1.00 24.90 242 VAL A CA 1
ATOM 542 C C . VAL A 1 72 ? 71.854 25.076 -122.999 1.00 29.22 242 VAL A C 1
ATOM 543 O O . VAL A 1 72 ? 71.222 24.086 -122.621 1.00 30.35 242 VAL A O 1
ATOM 547 N N . GLY A 1 73 ? 73.108 25.016 -123.428 1.00 30.28 243 GLY A N 1
ATOM 548 C CA . GLY A 1 73 ? 73.899 23.811 -123.271 1.00 35.04 243 GLY A CA 1
ATOM 549 C C . GLY A 1 73 ? 75.034 24.076 -122.301 1.00 39.79 243 GLY A C 1
ATOM 550 O O . GLY A 1 73 ? 75.064 25.130 -121.669 1.00 34.33 243 GLY A O 1
ATOM 551 N N . ASP A 1 74 ? 75.971 23.138 -122.184 1.00 44.41 244 ASP A N 1
ATOM 552 C CA . ASP A 1 74 ? 77.082 23.288 -121.242 1.00 51.00 244 ASP A CA 1
ATOM 553 C C . ASP A 1 74 ? 77.907 24.551 -121.514 1.00 50.05 244 ASP A C 1
ATOM 554 O O . ASP A 1 74 ? 78.244 25.291 -120.595 1.00 53.21 244 ASP A O 1
ATOM 559 N N . ARG A 1 75 ? 78.212 24.800 -122.783 1.00 36.42 245 ARG A N 1
ATOM 560 C CA . ARG A 1 75 ? 79.006 25.964 -123.166 1.00 45.05 245 ARG A CA 1
ATOM 561 C C . ARG A 1 75 ? 78.390 26.672 -124.366 1.00 38.36 245 ARG A C 1
ATOM 562 O O . ARG A 1 75 ? 79.110 27.149 -125.235 1.00 32.21 245 ARG A O 1
ATOM 570 N N . SER A 1 76 ? 77.064 26.741 -124.423 1.00 33.40 246 SER A N 1
ATOM 571 C CA . SER A 1 76 ? 76.407 27.322 -125.587 1.00 29.08 246 SER A CA 1
ATOM 572 C C . SER A 1 76 ? 75.019 27.815 -125.250 1.00 27.05 246 SER A C 1
ATOM 573 O O . SER A 1 76 ? 74.432 27.373 -124.274 1.00 26.26 246 SER A O 1
ATOM 576 N N . VAL A 1 77 ? 74.507 28.733 -126.067 1.00 23.80 247 VAL A N 1
ATOM 577 C CA . VAL A 1 77 ? 73.100 29.114 -126.037 1.00 24.19 247 VAL A CA 1
ATOM 578 C C . VAL A 1 77 ? 72.582 29.009 -127.459 1.00 25.56 247 VAL A C 1
ATOM 579 O O . VAL A 1 77 ? 73.277 29.402 -128.399 1.00 25.80 247 VAL A O 1
ATOM 583 N N . VAL A 1 78 ? 71.390 28.445 -127.617 1.00 19.81 248 VAL A N 1
ATOM 584 C CA . VAL A 1 78 ? 70.749 28.357 -128.927 1.00 19.20 248 VAL A CA 1
ATOM 585 C C . VAL A 1 78 ? 69.535 29.264 -128.946 1.00 25.34 248 VAL A C 1
ATOM 586 O O . VAL A 1 78 ? 68.686 29.193 -128.061 1.00 24.36 248 VAL A O 1
ATOM 590 N N . PHE A 1 79 ? 69.470 30.112 -129.966 1.00 22.48 249 PHE A N 1
ATOM 591 C CA . PHE A 1 79 ? 68.431 31.119 -130.101 1.00 27.02 249 PHE A CA 1
ATOM 592 C C . PHE A 1 79 ? 67.603 30.842 -131.342 1.00 24.75 249 PHE A C 1
ATOM 593 O O . PHE A 1 79 ? 68.101 30.295 -132.316 1.00 24.66 249 PHE A O 1
ATOM 601 N N . LEU A 1 80 ? 66.336 31.239 -131.321 1.00 21.28 250 LEU A N 1
ATOM 602 C CA . LEU A 1 80 ? 65.524 31.210 -132.530 1.00 21.05 250 LEU A CA 1
ATOM 603 C C . LEU A 1 80 ? 65.716 32.564 -133.181 1.00 23.45 250 LEU A C 1
ATOM 604 O O . LEU A 1 80 ? 65.508 33.598 -132.541 1.00 27.60 250 LEU A O 1
ATOM 609 N N . VAL A 1 81 ? 66.145 32.572 -134.434 1.00 25.97 251 VAL A N 1
ATOM 610 C CA . VAL A 1 81 ? 66.367 33.835 -135.128 1.00 24.68 251 VAL A CA 1
ATOM 611 C C . VAL A 1 81 ? 65.703 33.852 -136.478 1.00 22.61 251 VAL A C 1
ATOM 612 O O . VAL A 1 81 ? 65.348 32.816 -137.040 1.00 24.72 251 VAL A O 1
ATOM 616 N N . ARG A 1 82 ? 65.563 35.049 -137.023 1.00 27.57 252 ARG A N 1
ATOM 617 C CA . ARG A 1 82 ? 64.949 35.177 -138.332 1.00 27.70 252 ARG A CA 1
ATOM 618 C C . ARG A 1 82 ? 65.829 35.978 -139.266 1.00 25.91 252 ARG A C 1
ATOM 619 O O . ARG A 1 82 ? 66.398 36.994 -138.876 1.00 27.66 252 ARG A O 1
ATOM 627 N N . ASP A 1 83 ? 65.963 35.494 -140.495 1.00 31.35 253 ASP A N 1
ATOM 628 C CA . ASP A 1 83 ? 66.582 36.269 -141.559 1.00 28.58 253 ASP A CA 1
ATOM 629 C C . ASP A 1 83 ? 65.422 36.888 -142.333 1.00 37.09 253 ASP A C 1
ATOM 630 O O . ASP A 1 83 ? 64.811 36.228 -143.179 1.00 37.11 253 ASP A O 1
ATOM 635 N N . VAL A 1 84 ? 65.098 38.143 -142.028 1.00 41.08 254 VAL A N 1
ATOM 636 C CA . VAL A 1 84 ? 63.880 38.750 -142.568 1.00 48.95 254 VAL A CA 1
ATOM 637 C C . VAL A 1 84 ? 63.857 38.813 -144.103 1.00 41.03 254 VAL A C 1
ATOM 638 O O . VAL A 1 84 ? 62.853 38.468 -144.723 1.00 48.07 254 VAL A O 1
ATOM 642 N N . GLU A 1 85 ? 64.965 39.208 -144.723 1.00 43.79 255 GLU A N 1
ATOM 643 C CA . GLU A 1 85 ? 64.968 39.335 -146.181 1.00 49.97 255 GLU A CA 1
ATOM 644 C C . GLU A 1 85 ? 64.962 38.003 -146.930 1.00 49.20 255 GLU A C 1
ATOM 645 O O . GLU A 1 85 ? 64.730 37.976 -148.135 1.00 53.12 255 GLU A O 1
ATOM 651 N N . ARG A 1 86 ? 65.201 36.903 -146.220 1.00 45.35 256 ARG A N 1
ATOM 652 C CA . ARG A 1 86 ? 65.096 35.577 -146.830 1.00 46.26 256 ARG A CA 1
ATOM 653 C C . ARG A 1 86 ? 63.792 34.895 -146.471 1.00 43.75 256 ARG A C 1
ATOM 654 O O . ARG A 1 86 ? 63.441 33.873 -147.063 1.00 47.33 256 ARG A O 1
ATOM 662 N N . LEU A 1 87 ? 63.082 35.470 -145.505 1.00 38.88 257 LEU A N 1
ATOM 663 C CA . LEU A 1 87 ? 61.884 34.852 -144.954 1.00 43.43 257 LEU A CA 1
ATOM 664 C C . LEU A 1 87 ? 62.210 33.422 -144.521 1.00 55.18 257 LEU A C 1
ATOM 665 O O . LEU A 1 87 ? 61.705 32.459 -145.088 1.00 51.46 257 LEU A O 1
ATOM 670 N N . GLU A 1 88 ? 63.081 33.291 -143.528 1.00 43.46 258 GLU A N 1
ATOM 671 C CA . GLU A 1 88 ? 63.469 31.983 -143.018 1.00 41.73 258 GLU A CA 1
ATOM 672 C C . GLU A 1 88 ? 63.820 32.101 -141.551 1.00 37.65 258 GLU A C 1
ATOM 673 O O . GLU A 1 88 ? 64.504 33.042 -141.142 1.00 36.37 258 GLU A O 1
ATOM 679 N N . ASP A 1 89 ? 63.348 31.153 -140.757 1.00 32.12 259 ASP A N 1
ATOM 680 C CA . ASP A 1 89 ? 63.750 31.073 -139.362 1.00 32.90 259 ASP A CA 1
ATOM 681 C C . ASP A 1 89 ? 64.862 30.034 -139.215 1.00 30.57 259 ASP A C 1
ATOM 682 O O . ASP A 1 89 ? 64.908 29.077 -139.974 1.00 29.96 259 ASP A O 1
ATOM 687 N N . PHE A 1 90 ? 65.739 30.236 -138.236 1.00 28.67 260 PHE A N 1
ATOM 688 C CA . PHE A 1 90 ? 66.848 29.326 -137.972 1.00 26.08 260 PHE A CA 1
ATOM 689 C C . PHE A 1 90 ? 67.049 29.190 -136.481 1.00 24.28 260 PHE A C 1
ATOM 690 O O . PHE A 1 90 ? 66.683 30.082 -135.703 1.00 24.09 260 PHE A O 1
ATOM 698 N N . ALA A 1 91 ? 67.647 28.079 -136.073 1.00 21.29 261 ALA A N 1
ATOM 699 C CA . ALA A 1 91 ? 68.261 28.020 -134.757 1.00 22.50 261 ALA A CA 1
ATOM 700 C C . ALA A 1 91 ? 69.682 28.566 -134.943 1.00 24.05 261 ALA A C 1
ATOM 701 O O . ALA A 1 91 ? 70.361 28.259 -135.936 1.00 25.03 261 ALA A O 1
ATOM 703 N N . LEU A 1 92 ? 70.129 29.372 -133.990 1.00 21.20 262 LEU A N 1
ATOM 704 C CA . LEU A 1 92 ? 71.482 29.940 -134.038 1.00 22.08 262 LEU A CA 1
ATOM 705 C C . LEU A 1 92 ? 72.221 29.508 -132.782 1.00 24.73 262 LEU A C 1
ATOM 706 O O . LEU A 1 92 ? 71.777 29.771 -131.672 1.00 22.73 262 LEU A O 1
ATOM 711 N N . LYS A 1 93 ? 73.335 28.807 -132.942 1.00 18.71 263 LYS A N 1
ATOM 712 C CA . LYS A 1 93 ? 74.088 28.357 -131.772 1.00 21.35 263 LYS A CA 1
ATOM 713 C C . LYS A 1 93 ? 75.295 29.262 -131.554 1.00 23.09 263 LYS A C 1
ATOM 714 O O . LYS A 1 93 ? 76.044 29.549 -132.474 1.00 21.09 263 LYS A O 1
ATOM 720 N N . VAL A 1 94 ? 75.460 29.722 -130.321 1.00 21.87 264 VAL A N 1
ATOM 721 C CA . VAL A 1 94 ? 76.506 30.660 -129.956 1.00 24.42 264 VAL A CA 1
ATOM 722 C C . VAL A 1 94 ? 77.276 29.996 -128.820 1.00 25.29 264 VAL A C 1
ATOM 723 O O . VAL A 1 94 ? 76.679 29.355 -127.964 1.00 24.73 264 VAL A O 1
ATOM 727 N N . PHE A 1 95 ? 78.592 30.143 -128.811 1.00 26.26 265 PHE A N 1
ATOM 728 C CA . PHE A 1 95 ? 79.440 29.329 -127.944 1.00 23.55 265 PHE A CA 1
ATOM 729 C C . PHE A 1 95 ? 80.151 30.228 -126.952 1.00 27.70 265 PHE A C 1
ATOM 730 O O . PHE A 1 95 ? 80.661 31.277 -127.334 1.00 28.30 265 PHE A O 1
ATOM 738 N N . THR A 1 96 ? 80.195 29.835 -125.685 1.00 28.75 266 THR A N 1
ATOM 739 C CA . THR A 1 96 ? 80.960 30.613 -124.708 1.00 32.99 266 THR A CA 1
ATOM 740 C C . THR A 1 96 ? 82.408 30.131 -124.679 1.00 36.02 266 THR A C 1
ATOM 741 O O . THR A 1 96 ? 82.690 28.976 -125.014 1.00 33.92 266 THR A O 1
ATOM 745 N N . MET A 1 97 ? 83.320 31.012 -124.283 1.00 36.36 267 MET A N 1
ATOM 746 C CA . MET A 1 97 ? 84.737 30.674 -124.277 1.00 40.72 267 MET A CA 1
ATOM 747 C C . MET A 1 97 ? 85.265 30.597 -122.855 1.00 51.25 267 MET A C 1
ATOM 748 O O . MET A 1 97 ? 85.560 31.622 -122.245 1.00 59.16 267 MET A O 1
ATOM 753 N N . GLY A 1 98 ? 85.373 29.388 -122.321 1.00 53.19 268 GLY A N 1
ATOM 754 C CA . GLY A 1 98 ? 86.025 29.205 -121.039 1.00 62.40 268 GLY A CA 1
ATOM 755 C C . GLY A 1 98 ? 87.508 28.951 -121.253 1.00 62.64 268 GLY A C 1
ATOM 756 O O . GLY A 1 98 ? 88.358 29.572 -120.616 1.00 69.64 268 GLY A O 1
ATOM 757 N N . ALA A 1 99 ? 87.810 28.047 -122.181 1.00 61.50 269 ALA A N 1
ATOM 758 C CA . ALA A 1 99 ? 89.183 27.602 -122.442 1.00 65.48 269 ALA A CA 1
ATOM 759 C C . ALA A 1 99 ? 90.078 28.650 -123.120 1.00 62.01 269 ALA A C 1
ATOM 760 O O . ALA A 1 99 ? 89.606 29.486 -123.893 1.00 61.05 269 ALA A O 1
ATOM 762 N N . GLU A 1 100 ? 91.378 28.592 -122.842 1.00 57.23 270 GLU A N 1
ATOM 763 C CA . GLU A 1 100 ? 92.327 29.484 -123.497 1.00 59.36 270 GLU A CA 1
ATOM 764 C C . GLU A 1 100 ? 92.407 29.140 -124.976 1.00 54.89 270 GLU A C 1
ATOM 765 O O . GLU A 1 100 ? 92.735 29.988 -125.813 1.00 51.02 270 GLU A O 1
ATOM 771 N N . ASN A 1 101 ? 92.110 27.884 -125.292 1.00 46.73 271 ASN A N 1
ATOM 772 C CA . ASN A 1 101 ? 92.125 27.430 -126.674 1.00 51.29 271 ASN A CA 1
ATOM 773 C C . ASN A 1 101 ? 90.719 27.255 -127.244 1.00 49.39 271 ASN A C 1
ATOM 774 O O . ASN A 1 101 ? 90.521 26.490 -128.188 1.00 51.02 271 ASN A O 1
ATOM 779 N N . SER A 1 102 ? 89.751 27.960 -126.663 1.00 51.41 272 SER A N 1
ATOM 780 C CA . SER A 1 102 ? 88.381 27.950 -127.166 1.00 43.35 272 SER A CA 1
ATOM 781 C C . SER A 1 102 ? 88.356 28.328 -128.639 1.00 42.16 272 SER A C 1
ATOM 782 O O . SER A 1 102 ? 87.598 27.764 -129.421 1.00 43.07 272 SER A O 1
ATOM 785 N N . ARG A 1 103 ? 89.197 29.288 -129.009 1.00 39.88 273 ARG A N 1
ATOM 786 C CA . ARG A 1 103 ? 89.277 29.771 -130.382 1.00 39.63 273 ARG A CA 1
ATOM 787 C C . ARG A 1 103 ? 89.709 28.668 -131.355 1.00 47.15 273 ARG A C 1
ATOM 788 O O . ARG A 1 103 ? 89.056 28.435 -132.374 1.00 41.23 273 ARG A O 1
ATOM 796 N N . SER A 1 104 ? 90.805 27.983 -131.038 1.00 41.41 274 SER A N 1
ATOM 797 C CA . SER A 1 104 ? 91.302 26.927 -131.913 1.00 43.82 274 SER A CA 1
ATOM 798 C C . SER A 1 104 ? 90.329 25.758 -131.950 1.00 35.68 274 SER A C 1
ATOM 799 O O . SER A 1 104 ? 90.158 25.124 -132.991 1.00 38.90 274 SER A O 1
ATOM 802 N N . GLU A 1 105 ? 89.684 25.475 -130.823 1.00 38.66 275 GLU A N 1
ATOM 803 C CA . GLU A 1 105 ? 88.694 24.404 -130.787 1.00 39.73 275 GLU A CA 1
ATOM 804 C C . GLU A 1 105 ? 87.519 24.695 -131.710 1.00 32.28 275 GLU A C 1
ATOM 805 O O . GLU A 1 105 ? 87.020 23.801 -132.378 1.00 34.51 275 GLU A O 1
ATOM 811 N N . LEU A 1 106 ? 87.087 25.952 -131.752 1.00 36.15 276 LEU A N 1
ATOM 812 C CA . LEU A 1 106 ? 85.957 26.318 -132.608 1.00 34.97 276 LEU A CA 1
ATOM 813 C C . LEU A 1 106 ? 86.331 26.303 -134.082 1.00 30.54 276 LEU A C 1
ATOM 814 O O . LEU A 1 106 ? 85.529 25.882 -134.924 1.00 28.93 276 LEU A O 1
ATOM 819 N N . GLU A 1 107 ? 87.548 26.738 -134.403 1.00 29.31 277 GLU A N 1
ATOM 820 C CA . GLU A 1 107 ? 88.041 26.653 -135.773 1.00 30.47 277 GLU A CA 1
ATOM 821 C C . GLU A 1 107 ? 88.030 25.201 -136.231 1.00 28.89 277 GLU A C 1
ATOM 822 O O . GLU A 1 107 ? 87.649 24.893 -137.360 1.00 28.90 277 GLU A O 1
ATOM 828 N N A ARG A 1 108 ? 88.439 24.312 -135.331 0.53 28.57 278 ARG A N 1
ATOM 829 N N B ARG A 1 108 ? 88.431 24.296 -135.345 0.47 28.59 278 ARG A N 1
ATOM 830 C CA A ARG A 1 108 ? 88.454 22.884 -135.617 0.53 31.82 278 ARG A CA 1
ATOM 831 C CA B ARG A 1 108 ? 88.430 22.881 -135.694 0.47 31.84 278 ARG A CA 1
ATOM 832 C C A ARG A 1 108 ? 87.045 22.346 -135.789 0.53 31.56 278 ARG A C 1
ATOM 833 C C B ARG A 1 108 ? 87.024 22.326 -135.798 0.47 31.56 278 ARG A C 1
ATOM 834 O O A ARG A 1 108 ? 86.780 21.565 -136.703 0.53 32.72 278 ARG A O 1
ATOM 835 O O B ARG A 1 108 ? 86.740 21.508 -136.672 0.47 32.72 278 ARG A O 1
ATOM 850 N N . LEU A 1 109 ? 86.142 22.776 -134.911 1.00 27.87 279 LEU A N 1
ATOM 851 C CA . LEU A 1 109 ? 84.735 22.380 -134.999 1.00 28.39 279 LEU A CA 1
ATOM 852 C C . LEU A 1 109 ? 84.154 22.825 -136.340 1.00 26.64 279 LEU A C 1
ATOM 853 O O . LEU A 1 109 ? 83.438 22.075 -136.989 1.00 26.21 279 LEU A O 1
ATOM 858 N N . HIS A 1 110 ? 84.485 24.040 -136.766 1.00 27.00 280 HIS A N 1
ATOM 859 C CA . HIS A 1 110 ? 83.995 24.556 -138.046 1.00 26.00 280 HIS A CA 1
ATOM 860 C C . HIS A 1 110 ? 84.412 23.692 -139.222 1.00 30.05 280 HIS A C 1
ATOM 861 O O . HIS A 1 110 ? 83.591 23.303 -140.059 1.00 28.83 280 HIS A O 1
ATOM 868 N N . GLU A 1 111 ? 85.707 23.436 -139.319 1.00 27.92 281 GLU A N 1
ATOM 869 C CA . GLU A 1 111 ? 86.209 22.601 -140.398 1.00 29.07 281 GLU A CA 1
ATOM 870 C C . GLU A 1 111 ? 85.577 21.205 -140.385 1.00 27.40 281 GLU A C 1
ATOM 871 O O . GLU A 1 111 ? 85.096 20.734 -141.409 1.00 28.66 281 GLU A O 1
ATOM 877 N N . ALA A 1 112 ? 85.556 20.568 -139.217 1.00 27.42 282 ALA A N 1
ATOM 878 C CA . ALA A 1 112 ? 84.997 19.218 -139.083 1.00 34.69 282 ALA A CA 1
ATOM 879 C C . ALA A 1 112 ? 83.526 19.175 -139.443 1.00 35.66 282 ALA A C 1
ATOM 880 O O . ALA A 1 112 ? 83.044 18.204 -140.023 1.00 30.72 282 ALA A O 1
ATOM 882 N N . THR A 1 113 ? 82.799 20.219 -139.067 1.00 28.16 283 THR A N 1
ATOM 883 C CA . THR A 1 113 ? 81.377 20.273 -139.355 1.00 24.81 283 THR A CA 1
ATOM 884 C C . THR A 1 113 ? 81.106 20.405 -140.845 1.00 25.44 283 THR A C 1
ATOM 885 O O . THR A 1 113 ? 80.346 19.626 -141.424 1.00 29.29 283 THR A O 1
ATOM 889 N N . PHE A 1 114 ? 81.756 21.372 -141.488 1.00 25.83 284 PHE A N 1
ATOM 890 C CA . PHE A 1 114 ? 81.417 21.662 -142.878 1.00 26.39 284 PHE A CA 1
ATOM 891 C C . PHE A 1 114 ? 82.103 20.760 -143.879 1.00 29.47 284 PHE A C 1
ATOM 892 O O . PHE A 1 114 ? 81.579 20.565 -144.969 1.00 28.07 284 PHE A O 1
ATOM 900 N N . ALA A 1 115 ? 83.237 20.181 -143.493 1.00 29.53 285 ALA A N 1
ATOM 901 C CA . ALA A 1 115 ? 83.838 19.120 -144.309 1.00 39.08 285 ALA A CA 1
ATOM 902 C C . ALA A 1 115 ? 82.867 17.947 -144.387 1.00 37.46 285 ALA A C 1
ATOM 903 O O . ALA A 1 115 ? 82.669 17.354 -145.447 1.00 34.63 285 ALA A O 1
ATOM 905 N N . ALA A 1 116 ? 82.265 17.620 -143.244 1.00 33.23 286 ALA A N 1
ATOM 906 C CA . ALA A 1 116 ? 81.314 16.515 -143.155 1.00 37.83 286 ALA A CA 1
ATOM 907 C C . ALA A 1 116 ? 80.011 16.840 -143.875 1.00 40.08 286 ALA A C 1
ATOM 908 O O . ALA A 1 116 ? 79.463 15.997 -144.589 1.00 43.08 286 ALA A O 1
ATOM 910 N N . ALA A 1 117 ? 79.514 18.062 -143.692 1.00 30.66 287 ALA A N 1
ATOM 911 C CA . ALA A 1 117 ? 78.347 18.512 -144.453 1.00 32.26 287 ALA A CA 1
ATOM 912 C C . ALA A 1 117 ? 78.693 18.540 -145.947 1.00 45.46 287 ALA A C 1
ATOM 913 O O . ALA A 1 117 ? 77.857 18.236 -146.802 1.00 40.92 287 ALA A O 1
ATOM 915 N N . ARG A 1 132 ? 68.007 12.289 -142.351 1.00 34.51 302 ARG A N 1
ATOM 916 C CA . ARG A 1 132 ? 67.985 11.986 -140.916 1.00 43.57 302 ARG A CA 1
ATOM 917 C C . ARG A 1 132 ? 68.973 12.775 -140.059 1.00 38.83 302 ARG A C 1
ATOM 918 O O . ARG A 1 132 ? 68.950 12.684 -138.838 1.00 28.64 302 ARG A O 1
ATOM 926 N N . LEU A 1 133 ? 69.858 13.522 -140.699 1.00 31.18 303 LEU A N 1
ATOM 927 C CA . LEU A 1 133 ? 70.901 14.249 -139.991 1.00 26.17 303 LEU A CA 1
ATOM 928 C C . LEU A 1 133 ? 70.601 15.736 -140.068 1.00 33.72 303 LEU A C 1
ATOM 929 O O . LEU A 1 133 ? 70.400 16.269 -141.159 1.00 35.93 303 LEU A O 1
ATOM 934 N N A LEU A 1 134 ? 70.561 16.403 -138.915 0.54 27.34 304 LEU A N 1
ATOM 935 N N B LEU A 1 134 ? 70.573 16.400 -138.915 0.46 27.36 304 LEU A N 1
ATOM 936 C CA A LEU A 1 134 ? 70.371 17.856 -138.870 0.54 28.21 304 LEU A CA 1
ATOM 937 C CA B LEU A 1 134 ? 70.384 17.851 -138.867 0.46 28.23 304 LEU A CA 1
ATOM 938 C C A LEU A 1 134 ? 71.683 18.533 -139.269 0.54 31.16 304 LEU A C 1
ATOM 939 C C B LEU A 1 134 ? 71.684 18.553 -139.258 0.46 31.15 304 LEU A C 1
ATOM 940 O O A LEU A 1 134 ? 72.663 18.495 -138.523 0.54 31.97 304 LEU A O 1
ATOM 941 O O B LEU A 1 134 ? 72.657 18.549 -138.502 0.46 31.95 304 LEU A O 1
ATOM 950 N N . LEU A 1 135 ? 71.695 19.152 -140.444 1.00 29.12 305 LEU A N 1
ATOM 951 C CA . LEU A 1 135 ? 72.905 19.782 -140.981 1.00 26.88 305 LEU A CA 1
ATOM 952 C C . LEU A 1 135 ? 72.865 21.286 -140.778 1.00 26.08 305 LEU A C 1
ATOM 953 O O . LEU A 1 135 ? 71.793 21.883 -140.777 1.00 27.28 305 LEU A O 1
ATOM 958 N N . PRO A 1 136 ? 74.033 21.914 -140.618 1.00 25.26 306 PRO A N 1
ATOM 959 C CA . PRO A 1 136 ? 74.026 23.378 -140.557 1.00 26.41 306 PRO A CA 1
ATOM 960 C C . PRO A 1 136 ? 73.660 24.003 -141.902 1.00 25.77 306 PRO A C 1
ATOM 961 O O . PRO A 1 136 ? 73.860 23.389 -142.963 1.00 30.47 306 PRO A O 1
ATOM 965 N N . SER A 1 137 ? 73.142 25.227 -141.837 1.00 26.25 307 SER A N 1
ATOM 966 C CA . SER A 1 137 ? 72.703 25.985 -143.001 1.00 25.87 307 SER A CA 1
ATOM 967 C C . SER A 1 137 ? 73.818 26.931 -143.412 1.00 27.05 307 SER A C 1
ATOM 968 O O . SER A 1 137 ? 74.013 27.213 -144.586 1.00 32.28 307 SER A O 1
ATOM 971 N N . ASP A 1 138 ? 74.552 27.416 -142.415 1.00 25.72 308 ASP A N 1
ATOM 972 C CA . ASP A 1 138 ? 75.580 28.435 -142.608 1.00 26.08 308 ASP A CA 1
ATOM 973 C C . ASP A 1 138 ? 76.382 28.600 -141.325 1.00 27.12 308 ASP A C 1
ATOM 974 O O . ASP A 1 138 ? 75.965 28.154 -140.266 1.00 22.45 308 ASP A O 1
ATOM 979 N N . ALA A 1 139 ? 77.538 29.250 -141.419 1.00 23.01 309 ALA A N 1
ATOM 980 C CA . ALA A 1 139 ? 78.246 29.711 -140.225 1.00 27.55 309 ALA A CA 1
ATOM 981 C C . ALA A 1 139 ? 78.600 31.177 -140.451 1.00 24.60 309 ALA A C 1
ATOM 982 O O . ALA A 1 139 ? 79.084 31.533 -141.515 1.00 25.66 309 ALA A O 1
ATOM 984 N N . VAL A 1 140 ? 78.335 32.031 -139.467 1.00 22.08 310 VAL A N 1
ATOM 985 C CA . VAL A 1 140 ? 78.528 33.468 -139.653 1.00 22.03 310 VAL A CA 1
ATOM 986 C C . VAL A 1 140 ? 79.339 34.105 -138.524 1.00 22.79 310 VAL A C 1
ATOM 987 O O . VAL A 1 140 ? 79.521 33.511 -137.464 1.00 26.03 310 VAL A O 1
ATOM 991 N N . ALA A 1 141 ? 79.830 35.314 -138.776 1.00 22.83 311 ALA A N 1
ATOM 992 C CA . ALA A 1 141 ? 80.567 36.111 -137.787 1.00 20.42 311 ALA A CA 1
ATOM 993 C C . ALA A 1 141 ? 79.982 37.504 -137.785 1.00 27.55 311 ALA A C 1
ATOM 994 O O . ALA A 1 141 ? 79.667 38.038 -138.848 1.00 25.38 311 ALA A O 1
ATOM 996 N N . VAL A 1 142 ? 79.831 38.086 -136.594 1.00 26.75 312 VAL A N 1
ATOM 997 C CA . VAL A 1 142 ? 79.432 39.489 -136.458 1.00 32.55 312 VAL A CA 1
ATOM 998 C C . VAL A 1 142 ? 80.399 40.368 -137.247 1.00 33.92 312 VAL A C 1
ATOM 999 O O . VAL A 1 142 ? 81.619 40.159 -137.203 1.00 35.30 312 VAL A O 1
ATOM 1003 N N . GLN A 1 143 ? 79.851 41.324 -137.994 1.00 35.86 313 GLN A N 1
ATOM 1004 C CA . GLN A 1 143 ? 80.649 42.186 -138.866 1.00 41.56 313 GLN A CA 1
ATOM 1005 C C . GLN A 1 143 ? 81.622 43.064 -138.105 1.00 44.99 313 GLN A C 1
ATOM 1006 O O . GLN A 1 143 ? 81.358 43.438 -136.963 1.00 46.37 313 GLN A O 1
ATOM 1012 N N . SER A 1 144 ? 82.739 43.383 -138.758 1.00 46.04 314 SER A N 1
ATOM 1013 C CA . SER A 1 144 ? 83.754 44.306 -138.239 1.00 51.13 314 SER A CA 1
ATOM 1014 C C . SER A 1 144 ? 84.469 43.781 -136.994 1.00 58.13 314 SER A C 1
ATOM 1015 O O . SER A 1 144 ? 85.015 44.555 -136.204 1.00 56.96 314 SER A O 1
ATOM 1018 N N . GLN A 1 145 ? 84.462 42.462 -136.831 1.00 49.78 315 GLN A N 1
ATOM 1019 C CA . GLN A 1 145 ? 85.194 41.803 -135.756 1.00 43.31 315 GLN A CA 1
ATOM 1020 C C . GLN A 1 145 ? 85.678 40.450 -136.255 1.00 39.56 315 GLN A C 1
ATOM 1021 O O . GLN A 1 145 ? 84.952 39.771 -136.975 1.00 35.44 315 GLN A O 1
ATOM 1027 N N . PRO A 1 146 ? 86.898 40.048 -135.866 1.00 40.88 316 PRO A N 1
ATOM 1028 C CA . PRO A 1 146 ? 87.481 38.811 -136.401 1.00 35.07 316 PRO A CA 1
ATOM 1029 C C . PRO A 1 146 ? 86.675 37.578 -135.994 1.00 33.94 316 PRO A C 1
ATOM 1030 O O . PRO A 1 146 ? 86.181 37.500 -134.856 1.00 29.67 316 PRO A O 1
ATOM 1034 N N . PRO A 1 147 ? 86.534 36.616 -136.917 1.00 33.42 317 PRO A N 1
ATOM 1035 C CA . PRO A 1 147 ? 85.817 35.383 -136.583 1.00 30.02 317 PRO A CA 1
ATOM 1036 C C . PRO A 1 147 ? 86.549 34.596 -135.505 1.00 31.50 317 PRO A C 1
ATOM 1037 O O . PRO A 1 147 ? 87.781 34.676 -135.433 1.00 31.54 317 PRO A O 1
ATOM 1041 N N . PHE A 1 148 ? 85.788 33.870 -134.687 1.00 27.27 318 PHE A N 1
ATOM 1042 C CA . PHE A 1 148 ? 86.303 32.947 -133.660 1.00 26.67 318 PHE A CA 1
ATOM 1043 C C . PHE A 1 148 ? 86.801 33.630 -132.382 1.00 29.41 318 PHE A C 1
ATOM 1044 O O . PHE A 1 148 ? 86.621 33.091 -131.293 1.00 34.08 318 PHE A O 1
ATOM 1052 N N . ALA A 1 149 ? 87.439 34.791 -132.529 1.00 30.43 319 ALA A N 1
ATOM 1053 C CA . ALA A 1 149 ? 87.926 35.591 -131.399 1.00 30.63 319 ALA A CA 1
ATOM 1054 C C . ALA A 1 149 ? 86.781 36.056 -130.504 1.00 33.43 319 ALA A C 1
ATOM 1055 O O . ALA A 1 149 ? 85.626 36.088 -130.930 1.00 32.28 319 ALA A O 1
ATOM 1057 N N . GLN A 1 150 ? 87.097 36.430 -129.267 1.00 28.74 320 GLN A N 1
ATOM 1058 C CA . GLN A 1 150 ? 86.065 36.881 -128.333 1.00 33.12 320 GLN A CA 1
ATOM 1059 C C . GLN A 1 150 ? 85.310 38.087 -128.885 1.00 33.79 320 GLN A C 1
ATOM 1060 O O . GLN A 1 150 ? 85.904 39.023 -129.430 1.00 38.70 320 GLN A O 1
ATOM 1066 N N . LEU A 1 151 ? 83.990 38.047 -128.743 1.00 32.41 321 LEU A N 1
ATOM 1067 C CA . LEU A 1 151 ? 83.100 39.056 -129.292 1.00 40.09 321 LEU A CA 1
ATOM 1068 C C . LEU A 1 151 ? 82.959 40.251 -128.340 1.00 40.02 321 LEU A C 1
ATOM 1069 O O . LEU A 1 151 ? 82.949 40.089 -127.117 1.00 38.87 321 LEU A O 1
ATOM 1074 N N . SER A 1 152 ? 82.880 41.452 -128.909 1.00 43.31 322 SER A N 1
ATOM 1075 C CA . SER A 1 152 ? 82.518 42.651 -128.155 1.00 43.48 322 SER A CA 1
ATOM 1076 C C . SER A 1 152 ? 81.061 42.989 -128.463 1.00 51.80 322 SER A C 1
ATOM 1077 O O . SER A 1 152 ? 80.582 42.704 -129.564 1.00 50.20 322 SER A O 1
ATOM 1080 N N . PRO A 1 153 ? 80.349 43.611 -127.506 1.00 49.49 323 PRO A N 1
ATOM 1081 C CA . PRO A 1 153 ? 80.829 44.047 -126.187 1.00 50.05 323 PRO A CA 1
ATOM 1082 C C . PRO A 1 153 ? 80.958 42.890 -125.204 1.00 45.74 323 PRO A C 1
ATOM 1083 O O . PRO A 1 153 ? 80.034 42.086 -125.047 1.00 47.97 323 PRO A O 1
ATOM 1087 N N . GLY A 1 154 ? 82.109 42.808 -124.552 1.00 50.39 324 GLY A N 1
ATOM 1088 C CA . GLY A 1 154 ? 82.352 41.742 -123.603 1.00 51.94 324 GLY A CA 1
ATOM 1089 C C . GLY A 1 154 ? 81.672 41.968 -122.265 1.00 54.67 324 GLY A C 1
ATOM 1090 O O . GLY A 1 154 ? 81.641 43.088 -121.748 1.00 50.34 324 GLY A O 1
ATOM 1091 N N . GLN A 1 155 ? 81.107 40.896 -121.717 1.00 49.96 325 GLN A N 1
ATOM 1092 C CA . GLN A 1 155 ? 80.665 40.880 -120.323 1.00 53.58 325 GLN A CA 1
ATOM 1093 C C . GLN A 1 155 ? 81.518 39.857 -119.567 1.00 60.70 325 GLN A C 1
ATOM 1094 O O . GLN A 1 155 ? 81.760 38.750 -120.066 1.00 56.07 325 GLN A O 1
ATOM 1100 N N . ASP A 1 156 ? 81.989 40.236 -118.379 1.00 57.14 326 ASP A N 1
ATOM 1101 C CA . ASP A 1 156 ? 83.059 39.495 -117.703 1.00 59.92 326 ASP A CA 1
ATOM 1102 C C . ASP A 1 156 ? 82.747 38.029 -117.387 1.00 61.05 326 ASP A C 1
ATOM 1103 O O . ASP A 1 156 ? 83.607 37.159 -117.526 1.00 64.52 326 ASP A O 1
ATOM 1108 N N . ASP A 1 157 ? 81.518 37.758 -116.969 1.00 53.20 327 ASP A N 1
ATOM 1109 C CA . ASP A 1 157 ? 81.157 36.408 -116.562 1.00 55.18 327 ASP A CA 1
ATOM 1110 C C . ASP A 1 157 ? 81.005 35.425 -117.737 1.00 55.89 327 ASP A C 1
ATOM 1111 O O . ASP A 1 157 ? 81.034 34.209 -117.543 1.00 57.54 327 ASP A O 1
ATOM 1116 N N . TYR A 1 158 ? 80.849 35.942 -118.953 1.00 52.43 328 TYR A N 1
ATOM 1117 C CA . TYR A 1 158 ? 80.610 35.076 -120.110 1.00 45.06 328 TYR A CA 1
ATOM 1118 C C . TYR A 1 158 ? 81.228 35.574 -121.415 1.00 41.26 328 TYR A C 1
ATOM 1119 O O . TYR A 1 158 ? 80.617 36.350 -122.141 1.00 43.30 328 TYR A O 1
ATOM 1128 N N . ALA A 1 159 ? 82.443 35.116 -121.707 1.00 40.56 329 ALA A N 1
ATOM 1129 C CA . ALA A 1 159 ? 83.096 35.421 -122.978 1.00 41.04 329 ALA A CA 1
ATOM 1130 C C . ALA A 1 159 ? 82.375 34.685 -124.105 1.00 39.18 329 ALA A C 1
ATOM 1131 O O . ALA A 1 159 ? 82.076 33.501 -123.982 1.00 40.16 329 ALA A O 1
ATOM 1133 N N . VAL A 1 160 ? 82.107 35.383 -125.202 1.00 29.53 330 VAL A N 1
ATOM 1134 C CA . VAL A 1 160 ? 81.379 34.793 -126.321 1.00 30.80 330 VAL A CA 1
ATOM 1135 C C . VAL A 1 160 ? 82.265 34.828 -127.560 1.00 29.19 330 VAL A C 1
ATOM 1136 O O . VAL A 1 160 ? 82.866 35.860 -127.864 1.00 27.32 330 VAL A O 1
ATOM 1140 N N . ALA A 1 161 ? 82.359 33.708 -128.276 1.00 26.10 331 ALA A N 1
ATOM 1141 C CA . ALA A 1 161 ? 83.216 33.668 -129.468 1.00 25.94 331 ALA A CA 1
ATOM 1142 C C . ALA A 1 161 ? 82.465 34.220 -130.667 1.00 26.97 331 ALA A C 1
ATOM 1143 O O . ALA A 1 161 ? 81.236 34.042 -130.775 1.00 24.20 331 ALA A O 1
ATOM 1145 N N . ASN A 1 162 ? 83.186 34.852 -131.585 1.00 25.89 332 ASN A N 1
ATOM 1146 C CA . ASN A 1 162 ? 82.547 35.394 -132.778 1.00 25.56 332 ASN A CA 1
ATOM 1147 C C . ASN A 1 162 ? 82.397 34.313 -133.834 1.00 27.04 332 ASN A C 1
ATOM 1148 O O . ASN A 1 162 ? 83.054 34.329 -134.879 1.00 24.05 332 ASN A O 1
ATOM 1153 N N . TYR A 1 163 ? 81.521 33.365 -133.543 1.00 24.69 333 TYR A N 1
ATOM 1154 C CA . TYR A 1 163 ? 81.268 32.237 -134.424 1.00 22.57 333 TYR A CA 1
ATOM 1155 C C . TYR A 1 163 ? 79.872 31.745 -134.139 1.00 23.02 333 TYR A C 1
ATOM 1156 O O . TYR A 1 163 ? 79.610 31.206 -133.068 1.00 26.17 333 TYR A O 1
ATOM 1165 N N . LEU A 1 164 ? 78.972 31.944 -135.096 1.00 19.95 334 LEU A N 1
ATOM 1166 C CA . LEU A 1 164 ? 77.552 31.661 -134.850 1.00 23.28 334 LEU A CA 1
ATOM 1167 C C . LEU A 1 164 ? 77.073 30.648 -135.880 1.00 24.61 334 LEU A C 1
ATOM 1168 O O . LEU A 1 164 ? 77.164 30.880 -137.085 1.00 25.20 334 LEU A O 1
ATOM 1173 N N . LEU A 1 165 ? 76.536 29.528 -135.407 1.00 24.35 335 LEU A N 1
ATOM 1174 C CA . LEU A 1 165 ? 76.183 28.417 -136.296 1.00 22.23 335 LEU A CA 1
ATOM 1175 C C . LEU A 1 165 ? 74.698 28.423 -136.576 1.00 25.45 335 LEU A C 1
ATOM 1176 O O . LEU A 1 165 ? 73.900 28.346 -135.651 1.00 22.29 335 LEU A O 1
ATOM 1181 N N . LEU A 1 166 ? 74.328 28.519 -137.849 1.00 23.49 336 LEU A N 1
ATOM 1182 C CA . LEU A 1 166 ? 72.906 28.602 -138.239 1.00 23.18 336 LEU A CA 1
ATOM 1183 C C . LEU A 1 166 ? 72.432 27.218 -138.684 1.00 23.01 336 LEU A C 1
ATOM 1184 O O . LEU A 1 166 ? 73.127 26.539 -139.418 1.00 23.82 336 LEU A O 1
ATOM 1189 N N . MET A 1 167 ? 71.250 26.801 -138.244 1.00 21.53 337 MET A N 1
ATOM 1190 C CA . MET A 1 167 ? 70.720 25.489 -138.631 1.00 24.27 337 MET A CA 1
ATOM 1191 C C . MET A 1 167 ? 69.194 25.536 -138.634 1.00 23.81 337 MET A C 1
ATOM 1192 O O . MET A 1 167 ? 68.618 26.505 -138.153 1.00 24.14 337 MET A O 1
ATOM 1197 N N . PRO A 1 168 ? 68.537 24.506 -139.195 1.00 24.77 338 PRO A N 1
ATOM 1198 C CA . PRO A 1 168 ? 67.077 24.466 -139.020 1.00 24.33 338 PRO A CA 1
ATOM 1199 C C . PRO A 1 168 ? 66.718 24.323 -137.552 1.00 28.80 338 PRO A C 1
ATOM 1200 O O . PRO A 1 168 ? 67.436 23.670 -136.790 1.00 24.69 338 PRO A O 1
ATOM 1204 N N . ALA A 1 169 ? 65.614 24.942 -137.137 1.00 22.66 339 ALA A N 1
ATOM 1205 C CA . ALA A 1 169 ? 65.202 24.868 -135.752 1.00 27.36 339 ALA A CA 1
ATOM 1206 C C . ALA A 1 169 ? 64.314 23.647 -135.521 1.00 28.56 339 ALA A C 1
ATOM 1207 O O . ALA A 1 169 ? 63.304 23.464 -136.201 1.00 31.27 339 ALA A O 1
ATOM 1209 N N . ALA A 1 170 ? 64.687 22.830 -134.542 1.00 25.79 340 ALA A N 1
ATOM 1210 C CA . ALA A 1 170 ? 63.885 21.670 -134.154 1.00 26.36 340 ALA A CA 1
ATOM 1211 C C . ALA A 1 170 ? 62.661 22.150 -133.409 1.00 25.61 340 ALA A C 1
ATOM 1212 O O . ALA A 1 170 ? 62.686 23.204 -132.772 1.00 25.14 340 ALA A O 1
ATOM 1214 N N . SER A 1 171 ? 61.604 21.355 -133.437 1.00 22.25 341 SER A N 1
ATOM 1215 C CA . SER A 1 171 ? 60.447 21.680 -132.603 1.00 22.39 341 SER A CA 1
ATOM 1216 C C . SER A 1 171 ? 60.752 21.418 -131.137 1.00 26.53 341 SER A C 1
ATOM 1217 O O . SER A 1 171 ? 60.327 22.162 -130.253 1.00 28.69 341 SER A O 1
ATOM 1220 N N . VAL A 1 172 ? 61.470 20.329 -130.882 1.00 21.89 342 VAL A N 1
ATOM 1221 C CA . VAL A 1 172 ? 61.892 19.998 -129.530 1.00 21.41 342 VAL A CA 1
ATOM 1222 C C . VAL A 1 172 ? 63.037 18.984 -129.575 1.00 26.31 342 VAL A C 1
ATOM 1223 O O . VAL A 1 172 ? 63.135 18.171 -130.498 1.00 23.88 342 VAL A O 1
ATOM 1227 N N . ASP A 1 173 ? 63.929 19.043 -128.597 1.00 25.44 343 ASP A N 1
ATOM 1228 C CA . ASP A 1 173 ? 64.931 17.994 -128.481 1.00 26.85 343 ASP A CA 1
ATOM 1229 C C . ASP A 1 173 ? 64.434 16.986 -127.465 1.00 28.17 343 ASP A C 1
ATOM 1230 O O . ASP A 1 173 ? 63.630 17.323 -126.601 1.00 23.85 343 ASP A O 1
ATOM 1235 N N . LEU A 1 174 ? 64.878 15.738 -127.573 1.00 20.79 344 LEU A N 1
ATOM 1236 C CA . LEU A 1 174 ? 64.339 14.703 -126.686 1.00 24.83 344 LEU A CA 1
ATOM 1237 C C . LEU A 1 174 ? 64.619 14.964 -125.213 1.00 25.32 344 LEU A C 1
ATOM 1238 O O . LEU A 1 174 ? 63.817 14.589 -124.352 1.00 23.70 344 LEU A O 1
ATOM 1243 N N . GLU A 1 175 ? 65.718 15.648 -124.910 1.00 21.66 345 GLU A N 1
ATOM 1244 C CA . GLU A 1 175 ? 66.048 15.955 -123.517 1.00 22.85 345 GLU A CA 1
ATOM 1245 C C . GLU A 1 175 ? 64.968 16.836 -122.919 1.00 20.79 345 GLU A C 1
ATOM 1246 O O . GLU A 1 175 ? 64.447 16.542 -121.837 1.00 25.23 345 GLU A O 1
ATOM 1252 N N . LEU A 1 176 ? 64.601 17.890 -123.645 1.00 23.01 346 LEU A N 1
ATOM 1253 C CA . LEU A 1 176 ? 63.531 18.779 -123.194 1.00 22.04 346 LEU A CA 1
ATOM 1254 C C . LEU A 1 176 ? 62.196 18.049 -123.154 1.00 30.94 346 LEU A C 1
ATOM 1255 O O . LEU A 1 176 ? 61.405 18.259 -122.233 1.00 24.35 346 LEU A O 1
ATOM 1260 N N . LEU A 1 177 ? 61.941 17.182 -124.132 1.00 26.65 347 LEU A N 1
ATOM 1261 C CA . LEU A 1 177 ? 60.702 16.403 -124.103 1.00 24.74 347 LEU A CA 1
ATOM 1262 C C . LEU A 1 177 ? 60.590 15.578 -122.834 1.00 26.57 347 LEU A C 1
ATOM 1263 O O . LEU A 1 177 ? 59.533 15.546 -122.186 1.00 24.59 347 LEU A O 1
ATOM 1268 N N . PHE A 1 178 ? 61.677 14.894 -122.487 1.00 25.57 348 PHE A N 1
ATOM 1269 C CA . PHE A 1 178 ? 61.666 14.048 -121.299 1.00 23.35 348 PHE A CA 1
ATOM 1270 C C . PHE A 1 178 ? 61.446 14.876 -120.047 1.00 27.40 348 PHE A C 1
ATOM 1271 O O . PHE A 1 178 ? 60.650 14.501 -119.174 1.00 26.81 348 PHE A O 1
ATOM 1279 N N . SER A 1 179 ? 62.133 16.006 -119.951 1.00 26.35 349 SER A N 1
ATOM 1280 C CA A SER A 1 179 ? 61.962 16.853 -118.774 0.38 25.13 349 SER A CA 1
ATOM 1281 C CA B SER A 1 179 ? 61.978 16.898 -118.798 0.62 25.06 349 SER A CA 1
ATOM 1282 C C . SER A 1 179 ? 60.546 17.450 -118.700 1.00 27.27 349 SER A C 1
ATOM 1283 O O . SER A 1 179 ? 59.996 17.626 -117.606 1.00 25.98 349 SER A O 1
ATOM 1288 N N . THR A 1 180 ? 59.942 17.737 -119.852 1.00 25.15 350 THR A N 1
ATOM 1289 C CA . THR A 1 180 ? 58.547 18.199 -119.908 1.00 27.44 350 THR A CA 1
ATOM 1290 C C . THR A 1 180 ? 57.579 17.135 -119.403 1.00 31.76 350 THR A C 1
ATOM 1291 O O . THR A 1 180 ? 56.666 17.425 -118.607 1.00 26.09 350 THR A O 1
ATOM 1295 N N . LEU A 1 181 ? 57.767 15.908 -119.877 1.00 24.26 351 LEU A N 1
ATOM 1296 C CA . LEU A 1 181 ? 56.978 14.757 -119.428 1.00 27.14 351 LEU A CA 1
ATOM 1297 C C . LEU A 1 181 ? 57.116 14.492 -117.934 1.00 25.32 351 LEU A C 1
ATOM 1298 O O . LEU A 1 181 ? 56.158 14.084 -117.264 1.00 29.67 351 LEU A O 1
ATOM 1303 N N . ASP A 1 182 ? 58.309 14.728 -117.408 1.00 26.33 352 ASP A N 1
ATOM 1304 C CA . ASP A 1 182 ? 58.571 14.570 -115.982 1.00 26.44 352 ASP A CA 1
ATOM 1305 C C . ASP A 1 182 ? 57.789 15.623 -115.186 1.00 28.46 352 ASP A C 1
ATOM 1306 O O . ASP A 1 182 ? 57.372 15.378 -114.052 1.00 30.93 352 ASP A O 1
ATOM 1311 N N . PHE A 1 183 ? 57.585 16.787 -115.796 1.00 25.80 353 PHE A N 1
ATOM 1312 C CA . PHE A 1 183 ? 56.828 17.876 -115.156 1.00 30.26 353 PHE A CA 1
ATOM 1313 C C . PHE A 1 183 ? 55.334 17.524 -115.096 1.00 30.90 353 PHE A C 1
ATOM 1314 O O . PHE A 1 183 ? 54.727 17.503 -114.018 1.00 32.15 353 PHE A O 1
ATOM 1322 N N . VAL A 1 184 ? 54.746 17.268 -116.261 1.00 30.53 354 VAL A N 1
ATOM 1323 C CA . VAL A 1 184 ? 53.393 16.716 -116.371 1.00 36.47 354 VAL A CA 1
ATOM 1324 C C . VAL A 1 184 ? 53.394 15.652 -117.436 1.00 29.90 354 VAL A C 1
ATOM 1325 O O . VAL A 1 184 ? 53.801 15.926 -118.570 1.00 30.21 354 VAL A O 1
ATOM 1329 N N . TYR A 1 185 ? 52.903 14.456 -117.103 1.00 22.60 355 TYR A N 1
ATOM 1330 C CA . TYR A 1 185 ? 52.954 13.338 -118.038 1.00 26.02 355 TYR A CA 1
ATOM 1331 C C . TYR A 1 185 ? 51.801 13.339 -119.019 1.00 30.05 355 TYR A C 1
ATOM 1332 O O . TYR A 1 185 ? 50.848 12.559 -118.905 1.00 33.79 355 TYR A O 1
ATOM 1341 N N . VAL A 1 186 ? 51.913 14.221 -120.005 1.00 33.65 356 VAL A N 1
ATOM 1342 C CA . VAL A 1 186 ? 50.850 14.429 -120.971 1.00 36.41 356 VAL A CA 1
ATOM 1343 C C . VAL A 1 186 ? 50.681 13.275 -121.948 1.00 35.60 356 VAL A C 1
ATOM 1344 O O . VAL A 1 186 ? 49.699 13.221 -122.683 1.00 38.23 356 VAL A O 1
ATOM 1348 N N . PHE A 1 187 ? 51.621 12.334 -121.951 1.00 33.95 357 PHE A N 1
ATOM 1349 C CA . PHE A 1 187 ? 51.473 11.171 -122.816 1.00 32.81 357 PHE A CA 1
ATOM 1350 C C . PHE A 1 187 ? 50.575 10.085 -122.189 1.00 43.98 357 PHE A C 1
ATOM 1351 O O . PHE A 1 187 ? 51.043 8.986 -121.889 1.00 40.71 357 PHE A O 1
ATOM 1359 N N . ARG A 1 188 ? 49.287 10.411 -122.017 1.00 42.74 358 ARG A N 1
ATOM 1360 C CA . ARG A 1 188 ? 48.261 9.511 -121.457 1.00 32.06 358 ARG A CA 1
ATOM 1361 C C . ARG A 1 188 ? 47.429 8.805 -122.532 1.00 40.87 358 ARG A C 1
ATOM 1362 O O . ARG A 1 188 ? 47.387 9.230 -123.686 1.00 40.97 358 ARG A O 1
ATOM 1370 N N . GLY A 1 189 ? 46.743 7.737 -122.140 1.00 53.63 359 GLY A N 1
ATOM 1371 C CA . GLY A 1 189 ? 45.875 7.023 -123.061 1.00 51.22 359 GLY A CA 1
ATOM 1372 C C . GLY A 1 189 ? 46.633 6.327 -124.171 1.00 51.72 359 GLY A C 1
ATOM 1373 O O . GLY A 1 189 ? 47.851 6.137 -124.088 1.00 52.07 359 GLY A O 1
ATOM 1374 N N . ASP A 1 190 ? 45.918 5.948 -125.221 1.00 51.16 360 ASP A N 1
ATOM 1375 C CA . ASP A 1 190 ? 46.546 5.210 -126.305 1.00 55.92 360 ASP A CA 1
ATOM 1376 C C . ASP A 1 190 ? 47.395 6.091 -127.216 1.00 47.95 360 ASP A C 1
ATOM 1377 O O . ASP A 1 190 ? 48.278 5.586 -127.898 1.00 46.13 360 ASP A O 1
ATOM 1382 N N . GLU A 1 191 ? 47.146 7.401 -127.208 1.00 46.60 361 GLU A N 1
ATOM 1383 C CA . GLU A 1 191 ? 47.924 8.335 -128.030 1.00 48.61 361 GLU A CA 1
ATOM 1384 C C . GLU A 1 191 ? 49.313 8.586 -127.455 1.00 45.51 361 GLU A C 1
ATOM 1385 O O . GLU A 1 191 ? 50.302 8.635 -128.185 1.00 40.05 361 GLU A O 1
ATOM 1391 N N . GLY A 1 192 ? 49.376 8.786 -126.144 1.00 40.47 362 GLY A N 1
ATOM 1392 C CA . GLY A 1 192 ? 50.650 8.948 -125.465 1.00 42.83 362 GLY A CA 1
ATOM 1393 C C . GLY A 1 192 ? 51.498 7.697 -125.566 1.00 38.17 362 GLY A C 1
ATOM 1394 O O . GLY A 1 192 ? 52.682 7.765 -125.905 1.00 38.30 362 GLY A O 1
ATOM 1395 N N . ILE A 1 193 ? 50.880 6.558 -125.270 1.00 37.81 363 ILE A N 1
ATOM 1396 C CA . ILE A 1 193 ? 51.490 5.239 -125.446 1.00 43.30 363 ILE A CA 1
ATOM 1397 C C . ILE A 1 193 ? 51.966 5.020 -126.883 1.00 40.28 363 ILE A C 1
ATOM 1398 O O . ILE A 1 193 ? 53.066 4.499 -127.116 1.00 38.69 363 ILE A O 1
ATOM 1403 N N . LEU A 1 194 ? 51.146 5.414 -127.855 1.00 32.51 364 LEU A N 1
ATOM 1404 C CA . LEU A 1 194 ? 51.540 5.302 -129.259 1.00 37.00 364 LEU A CA 1
ATOM 1405 C C . LEU A 1 194 ? 52.766 6.170 -129.553 1.00 34.53 364 LEU A C 1
ATOM 1406 O O . LEU A 1 194 ? 53.639 5.792 -130.353 1.00 30.06 364 LEU A O 1
ATOM 1411 N N . ALA A 1 195 ? 52.829 7.340 -128.920 1.00 32.23 365 ALA A N 1
ATOM 1412 C CA . ALA A 1 195 ? 53.970 8.234 -129.132 1.00 34.04 365 ALA A CA 1
ATOM 1413 C C . ALA A 1 195 ? 55.238 7.572 -128.639 1.00 28.62 365 ALA A C 1
ATOM 1414 O O . ALA A 1 195 ? 56.299 7.706 -129.249 1.00 30.05 365 ALA A O 1
ATOM 1416 N N . LEU A 1 196 ? 55.127 6.870 -127.517 1.00 29.10 366 LEU A N 1
ATOM 1417 C CA . LEU A 1 196 ? 56.266 6.139 -126.969 1.00 29.37 366 LEU A CA 1
ATOM 1418 C C . LEU A 1 196 ? 56.699 5.041 -127.929 1.00 27.71 366 LEU A C 1
ATOM 1419 O O . LEU A 1 196 ? 57.893 4.874 -128.175 1.00 23.99 366 LEU A O 1
ATOM 1424 N N . HIS A 1 197 ? 55.734 4.312 -128.489 1.00 25.89 367 HIS A N 1
ATOM 1425 C CA . HIS A 1 197 ? 56.036 3.322 -129.536 1.00 25.99 367 HIS A CA 1
ATOM 1426 C C . HIS A 1 197 ? 56.712 3.946 -130.766 1.00 24.86 367 HIS A C 1
ATOM 1427 O O . HIS A 1 197 ? 57.727 3.440 -131.255 1.00 27.66 367 HIS A O 1
ATOM 1434 N N . ILE A 1 198 ? 56.151 5.038 -131.279 1.00 25.3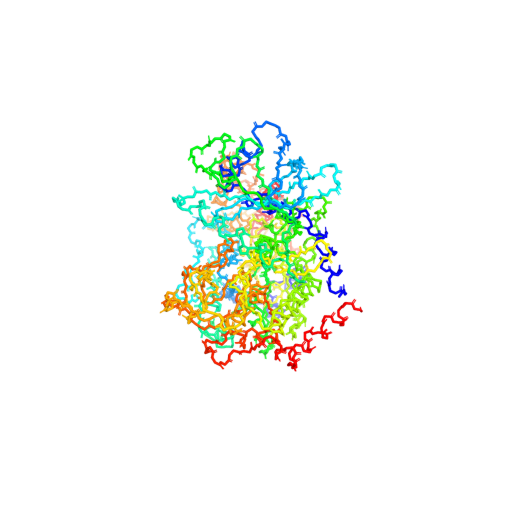5 368 ILE A N 1
ATOM 1435 C CA . ILE A 1 198 ? 56.743 5.691 -132.448 1.00 28.49 368 ILE A CA 1
ATOM 1436 C C . ILE A 1 198 ? 58.167 6.192 -132.195 1.00 28.29 368 ILE A C 1
ATOM 1437 O O . ILE A 1 198 ? 59.052 5.972 -133.024 1.00 25.46 368 ILE A O 1
ATOM 1442 N N . LEU A 1 199 ? 58.390 6.851 -131.058 1.00 23.75 369 LEU A N 1
ATOM 1443 C CA . LEU A 1 199 ? 59.745 7.295 -130.713 1.00 26.29 369 LEU A CA 1
ATOM 1444 C C . LEU A 1 199 ? 60.722 6.111 -130.667 1.00 24.23 369 LEU A C 1
ATOM 1445 O O . LEU A 1 199 ? 61.864 6.196 -131.146 1.00 26.15 369 LEU A O 1
ATOM 1450 N N . THR A 1 200 ? 60.270 4.998 -130.112 1.00 22.15 370 THR A N 1
ATOM 1451 C CA . THR A 1 200 ? 61.117 3.801 -129.982 1.00 22.38 370 THR A CA 1
ATOM 1452 C C . THR A 1 200 ? 61.513 3.300 -131.366 1.00 21.03 370 THR A C 1
ATOM 1453 O O . THR A 1 200 ? 62.699 3.054 -131.644 1.00 22.61 370 THR A O 1
ATOM 1457 N N . ALA A 1 201 ? 60.523 3.198 -132.254 1.00 25.50 371 ALA A N 1
ATOM 1458 C CA . ALA A 1 201 ? 60.755 2.796 -133.638 1.00 29.03 371 ALA A CA 1
ATOM 1459 C C . ALA A 1 201 ? 61.630 3.809 -134.381 1.00 25.80 371 ALA A C 1
ATOM 1460 O O . ALA A 1 201 ? 62.550 3.428 -135.099 1.00 25.69 371 ALA A O 1
ATOM 1462 N N . GLN A 1 202 ? 61.359 5.101 -134.211 1.00 26.98 372 GLN A N 1
ATOM 1463 C CA . GLN A 1 202 ? 62.190 6.117 -134.865 1.00 28.54 372 GLN A CA 1
ATOM 1464 C C . GLN A 1 202 ? 63.649 6.044 -134.432 1.00 26.00 372 GLN A C 1
ATOM 1465 O O . GLN A 1 202 ? 64.563 6.178 -135.253 1.00 24.15 372 GLN A O 1
ATOM 1471 N N . LEU A 1 203 ? 63.869 5.852 -133.136 1.00 24.47 373 LEU A N 1
ATOM 1472 C CA . LEU A 1 203 ? 65.238 5.770 -132.603 1.00 22.28 373 LEU A CA 1
ATOM 1473 C C . LEU A 1 203 ? 65.970 4.575 -133.237 1.00 22.89 373 LEU A C 1
ATOM 1474 O O . LEU A 1 203 ? 67.109 4.679 -133.726 1.00 21.25 373 LEU A O 1
ATOM 1479 N N . ILE A 1 204 ? 65.287 3.440 -133.277 1.00 22.27 374 ILE A N 1
ATOM 1480 C CA . ILE A 1 204 ? 65.879 2.226 -133.851 1.00 23.84 374 ILE A CA 1
ATOM 1481 C C . ILE A 1 204 ? 66.211 2.418 -135.322 1.00 24.96 374 ILE A C 1
ATOM 1482 O O . ILE A 1 204 ? 67.302 2.059 -135.773 1.00 25.64 374 ILE A O 1
ATOM 1487 N N . ARG A 1 205 ? 65.308 3.027 -136.081 1.00 24.27 375 ARG A N 1
ATOM 1488 C CA . ARG A 1 205 ? 65.578 3.223 -137.509 1.00 27.95 375 ARG A CA 1
ATOM 1489 C C . ARG A 1 205 ? 66.684 4.230 -137.766 1.00 32.13 375 ARG A C 1
ATOM 1490 O O . ARG A 1 205 ? 67.443 4.099 -138.712 1.00 27.91 375 ARG A O 1
ATOM 1498 N N . LEU A 1 206 ? 66.762 5.259 -136.931 1.00 24.99 376 LEU A N 1
ATOM 1499 C CA . LEU A 1 206 ? 67.849 6.235 -137.033 1.00 22.30 376 LEU A CA 1
ATOM 1500 C C . LEU A 1 206 ? 69.195 5.547 -136.817 1.00 28.82 376 LEU A C 1
ATOM 1501 O O . LEU A 1 206 ? 70.126 5.699 -137.613 1.00 27.89 376 LEU A O 1
ATOM 1506 N N . ALA A 1 207 ? 69.292 4.754 -135.755 1.00 26.07 377 ALA A N 1
ATOM 1507 C CA . ALA A 1 207 ? 70.529 4.032 -135.469 1.00 25.00 377 ALA A CA 1
ATOM 1508 C C . ALA A 1 207 ? 70.834 3.007 -136.567 1.00 26.95 377 ALA A C 1
ATOM 1509 O O . ALA A 1 207 ? 71.996 2.827 -136.955 1.00 27.24 377 ALA A O 1
ATOM 1511 N N . ALA A 1 208 ? 69.787 2.344 -137.061 1.00 27.02 378 ALA A N 1
ATOM 1512 C CA . ALA A 1 208 ? 69.951 1.372 -138.151 1.00 26.48 378 ALA A CA 1
ATOM 1513 C C . ALA A 1 208 ? 70.461 2.046 -139.426 1.00 34.27 378 ALA A C 1
ATOM 1514 O O . ALA A 1 208 ? 71.285 1.486 -140.159 1.00 30.25 378 ALA A O 1
ATOM 1516 N N . ASN A 1 209 ? 69.967 3.249 -139.696 1.00 29.06 379 ASN A N 1
ATOM 1517 C CA . ASN A 1 209 ? 70.415 3.998 -140.862 1.00 31.74 379 ASN A CA 1
ATOM 1518 C C . ASN A 1 209 ? 71.903 4.321 -140.802 1.00 37.11 379 ASN A C 1
ATOM 1519 O O . ASN A 1 209 ? 72.630 4.092 -141.772 1.00 30.27 379 ASN A O 1
ATOM 1524 N N . LEU A 1 210 ? 72.362 4.845 -139.665 1.00 29.68 380 LEU A N 1
ATOM 1525 C CA . LEU A 1 210 ? 73.796 5.016 -139.449 1.00 28.92 380 LEU A CA 1
ATOM 1526 C C . LEU A 1 210 ? 74.565 3.723 -139.720 1.00 29.02 380 LEU A C 1
ATOM 1527 O O . LEU A 1 210 ? 75.585 3.721 -140.425 1.00 32.05 380 LEU A O 1
ATOM 1532 N N . GLN A 1 211 ? 74.087 2.626 -139.145 1.00 29.58 381 GLN A N 1
ATOM 1533 C CA . GLN A 1 211 ? 74.789 1.343 -139.254 1.00 30.33 381 GLN A CA 1
ATOM 1534 C C . GLN A 1 211 ? 74.930 0.920 -140.711 1.00 35.01 381 GLN A C 1
ATOM 1535 O O . GLN A 1 211 ? 75.995 0.471 -141.145 1.00 33.45 381 GLN A O 1
ATOM 1541 N N . SER A 1 212 ? 73.853 1.102 -141.466 1.00 33.21 382 SER A N 1
ATOM 1542 C CA . SER A 1 212 ? 73.824 0.742 -142.882 1.00 37.22 382 SER A CA 1
ATOM 1543 C C . SER A 1 212 ? 74.875 1.491 -143.701 1.00 45.44 382 SER A C 1
ATOM 1544 O O . SER A 1 212 ? 75.339 1.005 -144.732 1.00 37.80 382 SER A O 1
ATOM 1547 N N . LYS A 1 213 ? 75.265 2.671 -143.235 1.00 36.36 383 LYS A N 1
ATOM 1548 C CA . LYS A 1 213 ? 76.281 3.454 -143.927 1.00 35.67 383 LYS A CA 1
ATOM 1549 C C . LYS A 1 213 ? 77.658 3.303 -143.304 1.00 33.66 383 LYS A C 1
ATOM 1550 O O . LYS A 1 213 ? 78.583 4.045 -143.648 1.00 35.02 383 LYS A O 1
ATOM 1556 N N . GLY A 1 214 ? 77.796 2.342 -142.395 1.00 30.60 384 GLY A N 1
ATOM 1557 C CA . GLY A 1 214 ? 79.040 2.175 -141.658 1.00 27.82 384 GLY A CA 1
ATOM 1558 C C . GLY A 1 214 ? 79.448 3.451 -140.951 1.00 29.57 384 GLY A C 1
ATOM 1559 O O . GLY A 1 214 ? 80.608 3.858 -140.989 1.00 27.69 384 GLY A O 1
ATOM 1560 N N . LEU A 1 215 ? 78.477 4.082 -140.286 1.00 27.83 385 LEU A N 1
ATOM 1561 C CA . LEU A 1 215 ? 78.728 5.322 -139.575 1.00 31.81 385 LEU A CA 1
ATOM 1562 C C . LEU A 1 215 ? 78.420 5.155 -138.097 1.00 26.03 385 LEU A C 1
ATOM 1563 O O . LEU A 1 215 ? 77.573 4.331 -137.720 1.00 25.86 385 LEU A O 1
ATOM 1568 N N . VAL A 1 216 ? 79.121 5.931 -137.272 1.00 27.24 386 VAL A N 1
ATOM 1569 C CA . VAL A 1 216 ? 78.980 5.885 -135.818 1.00 28.12 386 VAL A CA 1
ATOM 1570 C C . VAL A 1 216 ? 78.946 7.329 -135.291 1.00 26.53 386 VAL A C 1
ATOM 1571 O O . VAL A 1 216 ? 79.724 8.163 -135.735 1.00 25.80 386 VAL A O 1
ATOM 1575 N N . HIS A 1 217 ? 78.023 7.646 -134.388 1.00 26.29 387 HIS A N 1
ATOM 1576 C CA . HIS A 1 217 ? 77.993 9.000 -133.810 1.00 26.89 387 HIS A CA 1
ATOM 1577 C C . HIS A 1 217 ? 78.378 8.899 -132.339 1.00 24.75 387 HIS A C 1
ATOM 1578 O O . HIS A 1 217 ? 77.853 8.048 -131.625 1.00 30.36 387 HIS A O 1
ATOM 1585 N N . GLY A 1 218 ? 79.271 9.772 -131.881 1.00 22.79 388 GLY A N 1
ATOM 1586 C CA . GLY A 1 218 ? 79.724 9.707 -130.504 1.00 23.25 388 GLY A CA 1
ATOM 1587 C C . GLY A 1 218 ? 78.654 10.194 -129.536 1.00 22.34 388 GLY A C 1
ATOM 1588 O O . GLY A 1 218 ? 78.704 9.917 -128.338 1.00 26.04 388 GLY A O 1
ATOM 1589 N N . HIS A 1 219 ? 77.673 10.911 -130.070 1.00 23.27 389 HIS A N 1
ATOM 1590 C CA . HIS A 1 219 ? 76.704 11.625 -129.237 1.00 25.93 389 HIS A CA 1
ATOM 1591 C C . HIS A 1 219 ? 75.267 11.289 -129.612 1.00 25.21 389 HIS A C 1
ATOM 1592 O O . HIS A 1 219 ? 74.491 12.194 -129.858 1.00 25.84 389 HIS A O 1
ATOM 1599 N N . PHE A 1 220 ? 74.920 10.004 -129.694 1.00 23.26 390 PHE A N 1
ATOM 1600 C CA . PHE A 1 220 ? 73.540 9.609 -129.938 1.00 20.36 390 PHE A CA 1
ATOM 1601 C C . PHE A 1 220 ? 72.843 9.728 -128.593 1.00 21.68 390 PHE A C 1
ATOM 1602 O O . PHE A 1 220 ? 72.688 8.739 -127.885 1.00 24.57 390 PHE A O 1
ATOM 1610 N N . THR A 1 221 ? 72.458 10.953 -128.230 1.00 23.52 391 THR A N 1
ATOM 1611 C CA . THR A 1 221 ? 71.896 11.242 -126.906 1.00 19.81 391 THR A CA 1
ATOM 1612 C C . THR A 1 221 ? 70.686 12.147 -127.031 1.00 18.79 391 THR A C 1
ATOM 1613 O O . THR A 1 221 ? 70.549 12.861 -128.020 1.00 20.81 391 THR A O 1
ATOM 1617 N N . PRO A 1 222 ? 69.797 12.128 -126.018 1.00 22.01 392 PRO A N 1
ATOM 1618 C CA . PRO A 1 222 ? 68.559 12.900 -126.107 1.00 24.12 392 PRO A CA 1
ATOM 1619 C C . PRO A 1 222 ? 68.741 14.387 -126.396 1.00 22.48 392 PRO A C 1
ATOM 1620 O O . PRO A 1 222 ? 67.906 14.935 -127.110 1.00 23.48 392 PRO A O 1
ATOM 1624 N N . ASP A 1 223 ? 69.805 15.018 -125.912 1.00 24.25 393 ASP A N 1
ATOM 1625 C CA . ASP A 1 223 ? 69.977 16.445 -126.205 1.00 25.01 393 ASP A CA 1
ATOM 1626 C C . ASP A 1 223 ? 70.514 16.697 -127.604 1.00 27.00 393 ASP A C 1
ATOM 1627 O O . ASP A 1 223 ? 70.628 17.842 -128.023 1.00 26.56 393 ASP A O 1
ATOM 1632 N N . ASN A 1 224 ? 70.829 15.625 -128.331 1.00 19.33 394 ASN A N 1
ATOM 1633 C CA . ASN A 1 224 ? 71.268 15.750 -129.718 1.00 21.73 394 ASN A CA 1
ATOM 1634 C C . ASN A 1 224 ? 70.293 15.007 -130.638 1.00 27.71 394 ASN A C 1
ATOM 1635 O O . ASN A 1 224 ? 70.599 14.705 -131.775 1.00 23.45 394 ASN A O 1
ATOM 1640 N N . LEU A 1 225 ? 69.106 14.708 -130.129 1.00 23.02 395 LEU A N 1
ATOM 1641 C CA . LEU A 1 225 ? 68.081 14.063 -130.940 1.00 24.92 395 LEU A CA 1
ATOM 1642 C C . LEU A 1 225 ? 66.899 15.002 -131.028 1.00 22.98 395 LEU A C 1
ATOM 1643 O O . LEU A 1 225 ? 66.399 15.498 -130.014 1.00 24.22 395 LEU A O 1
ATOM 1648 N N . PHE A 1 226 ? 66.449 15.269 -132.247 1.00 21.35 396 PHE A N 1
ATOM 1649 C CA . PHE A 1 226 ? 65.559 16.405 -132.486 1.00 22.07 396 PHE A CA 1
ATOM 1650 C C . PHE A 1 226 ? 64.335 16.000 -133.267 1.00 25.56 396 PHE A C 1
ATOM 1651 O O . PHE A 1 226 ? 64.435 15.365 -134.302 1.00 22.87 396 PHE A O 1
ATOM 1659 N N . ILE A 1 227 ? 63.173 16.357 -132.757 1.00 23.03 397 ILE A N 1
ATOM 1660 C CA . ILE A 1 227 ? 61.955 16.204 -133.529 1.00 22.11 397 ILE A CA 1
ATOM 1661 C C . ILE A 1 227 ? 61.728 17.486 -134.308 1.00 22.23 397 ILE A C 1
ATOM 1662 O O . ILE A 1 227 ? 61.623 18.580 -133.734 1.00 23.51 397 ILE A O 1
ATOM 1667 N N . MET A 1 228 ? 61.679 17.354 -135.624 1.00 22.47 398 MET A N 1
ATOM 1668 C CA . MET A 1 228 ? 61.572 18.516 -136.490 1.00 27.89 398 MET A CA 1
ATOM 1669 C C . MET A 1 228 ? 60.105 18.889 -136.668 1.00 32.96 398 MET A C 1
ATOM 1670 O O . MET A 1 228 ? 59.221 18.137 -136.231 1.00 29.66 398 MET A O 1
ATOM 1675 N N . PRO A 1 229 ? 59.837 20.073 -137.248 1.00 32.39 399 PRO A N 1
ATOM 1676 C CA . PRO A 1 229 ? 58.435 20.493 -137.349 1.00 31.80 399 PRO A CA 1
ATOM 1677 C C . PRO A 1 229 ? 57.570 19.536 -138.150 1.00 33.77 399 PRO A C 1
ATOM 1678 O O . PRO A 1 229 ? 56.355 19.528 -137.941 1.00 33.60 399 PRO A O 1
ATOM 1682 N N . ASP A 1 230 ? 58.174 18.749 -139.041 1.00 35.42 400 ASP A N 1
ATOM 1683 C CA . ASP A 1 230 ? 57.413 17.775 -139.821 1.00 35.63 400 ASP A CA 1
ATOM 1684 C C . ASP A 1 230 ? 57.286 16.434 -139.105 1.00 32.81 400 ASP A C 1
ATOM 1685 O O . ASP A 1 230 ? 56.766 15.467 -139.661 1.00 34.87 400 ASP A O 1
ATOM 1690 N N . GLY A 1 231 ? 57.769 16.375 -137.872 1.00 29.77 401 GLY A N 1
ATOM 1691 C CA . GLY A 1 231 ? 57.637 15.178 -137.067 1.00 29.11 401 GLY A CA 1
ATOM 1692 C C . GLY A 1 231 ? 58.767 14.170 -137.170 1.00 32.29 401 GLY A C 1
ATOM 1693 O O . GLY A 1 231 ? 58.798 13.203 -136.405 1.00 29.17 401 GLY A O 1
ATOM 1694 N N . ARG A 1 232 ? 59.686 14.373 -138.110 1.00 29.74 402 ARG A N 1
ATOM 1695 C CA . ARG A 1 232 ? 60.819 13.464 -138.270 1.00 29.48 402 ARG A CA 1
ATOM 1696 C C . ARG A 1 232 ? 61.830 13.603 -137.144 1.00 29.31 402 ARG A C 1
ATOM 1697 O O . ARG A 1 232 ? 62.111 14.713 -136.689 1.00 27.82 402 ARG A O 1
ATOM 1705 N N . LEU A 1 233 ? 62.408 12.482 -136.723 1.00 27.22 403 LEU A N 1
ATOM 1706 C CA . LEU A 1 233 ? 63.443 12.496 -135.697 1.00 24.77 403 LEU A CA 1
ATOM 1707 C C . LEU A 1 233 ? 64.794 12.586 -136.389 1.00 26.14 403 LEU A C 1
ATOM 1708 O O . LEU A 1 233 ? 65.089 11.795 -137.286 1.00 26.35 403 LEU A O 1
ATOM 1713 N N . MET A 1 234 ? 65.608 13.554 -135.985 1.00 23.05 404 MET A N 1
ATOM 1714 C CA . MET A 1 234 ? 66.942 13.700 -136.575 1.00 21.86 404 MET A CA 1
ATOM 1715 C C . MET A 1 234 ? 68.052 13.766 -135.535 1.00 25.17 404 MET A C 1
ATOM 1716 O O . MET A 1 234 ? 67.837 14.150 -134.392 1.00 22.78 404 MET A O 1
ATOM 1721 N N . LEU A 1 235 ? 69.250 13.393 -135.965 1.00 21.14 405 LEU A N 1
ATOM 1722 C CA . LEU A 1 235 ? 70.455 13.431 -135.141 1.00 25.03 405 LEU A CA 1
ATOM 1723 C C . LEU A 1 235 ? 71.281 14.648 -135.541 1.00 24.42 405 LEU A C 1
ATOM 1724 O O . LEU A 1 235 ? 71.472 14.913 -136.735 1.00 23.78 405 LEU A O 1
ATOM 1729 N N . GLY A 1 236 ? 71.781 15.396 -134.559 1.00 23.75 406 GLY A N 1
ATOM 1730 C CA . GLY A 1 236 ? 72.519 16.615 -134.853 1.00 24.67 406 GLY A CA 1
ATOM 1731 C C . GLY A 1 236 ? 74.022 16.415 -134.826 1.00 26.18 406 GLY A C 1
ATOM 1732 O O . GLY A 1 236 ? 74.526 15.300 -134.637 1.00 23.02 406 GLY A O 1
ATOM 1733 N N . ASP A 1 237 ? 74.740 17.512 -135.037 1.00 23.06 407 ASP A N 1
ATOM 1734 C CA . ASP A 1 237 ? 76.195 17.570 -134.936 1.00 25.02 407 ASP A CA 1
ATOM 1735 C C . ASP A 1 237 ? 76.986 16.579 -135.810 1.00 28.64 407 ASP A C 1
ATOM 1736 O O . ASP A 1 237 ? 77.580 15.616 -135.330 1.00 24.37 407 ASP A O 1
ATOM 1741 N N A VAL A 1 238 ? 77.002 16.859 -137.109 0.63 23.37 408 VAL A N 1
ATOM 1742 N N B VAL A 1 238 ? 76.999 16.851 -137.105 0.37 23.51 408 VAL A N 1
ATOM 1743 C CA A VAL A 1 238 ? 77.649 15.989 -138.093 0.63 25.61 408 VAL A CA 1
ATOM 1744 C CA B VAL A 1 238 ? 77.655 15.980 -138.073 0.37 25.71 408 VAL A CA 1
ATOM 1745 C C A VAL A 1 238 ? 79.170 15.891 -137.880 0.63 29.18 408 VAL A C 1
ATOM 1746 C C B VAL A 1 238 ? 79.161 15.854 -137.827 0.37 29.14 408 VAL A C 1
ATOM 1747 O O A VAL A 1 238 ? 79.835 15.006 -138.432 0.63 29.90 408 VAL A O 1
ATOM 1748 O O B VAL A 1 238 ? 79.799 14.910 -138.294 0.37 29.96 408 VAL A O 1
ATOM 1755 N N . SER A 1 239 ? 79.724 16.789 -137.065 1.00 27.12 409 SER A N 1
ATOM 1756 C CA . SER A 1 239 ? 81.162 16.736 -136.747 1.00 23.11 409 SER A CA 1
ATOM 1757 C C . SER A 1 239 ? 81.514 15.520 -135.893 1.00 29.65 409 SER A C 1
ATOM 1758 O O . SER A 1 239 ? 82.666 15.105 -135.839 1.00 31.55 409 SER A O 1
ATOM 1761 N N . ALA A 1 240 ? 80.525 14.948 -135.217 1.00 28.22 410 ALA A N 1
ATOM 1762 C CA . ALA A 1 240 ? 80.789 13.826 -134.321 1.00 28.44 410 ALA A CA 1
ATOM 1763 C C . ALA A 1 240 ? 80.466 12.503 -134.999 1.00 28.63 410 ALA A C 1
ATOM 1764 O O . ALA A 1 240 ? 80.458 11.454 -134.360 1.00 33.17 410 ALA A O 1
ATOM 1766 N N . LEU A 1 241 ? 80.159 12.559 -136.286 1.00 28.64 411 LEU A N 1
ATOM 1767 C CA . LEU A 1 241 ? 79.980 11.339 -137.063 1.00 30.09 411 LEU A CA 1
ATOM 1768 C C . LEU A 1 241 ? 81.358 10.751 -137.385 1.00 36.07 411 LEU A C 1
ATOM 1769 O O . LEU A 1 241 ? 82.294 11.486 -137.716 1.00 43.06 411 LEU A O 1
ATOM 1774 N N . TRP A 1 242 ? 81.492 9.433 -137.255 1.00 31.38 412 TRP A N 1
ATOM 1775 C CA . TRP A 1 242 ? 82.762 8.756 -137.527 1.00 31.65 412 TRP A CA 1
ATOM 1776 C C . TRP A 1 242 ? 82.514 7.647 -138.518 1.00 31.21 412 TRP A C 1
ATOM 1777 O O . TRP A 1 242 ? 81.424 7.089 -138.580 1.00 30.41 412 TRP A O 1
ATOM 1788 N N . LYS A 1 243 ? 83.544 7.301 -139.286 1.00 29.21 413 LYS A N 1
ATOM 1789 C CA . LYS A 1 243 ? 83.502 6.076 -140.049 1.00 28.32 413 LYS A CA 1
ATOM 1790 C C . LYS A 1 243 ? 83.708 4.954 -139.036 1.00 22.51 413 LYS A C 1
ATOM 1791 O O . LYS A 1 243 ? 84.589 5.052 -138.174 1.00 27.79 413 LYS A O 1
ATOM 1797 N N . VAL A 1 244 ? 82.882 3.909 -139.104 1.00 30.60 414 VAL A N 1
ATOM 1798 C CA . VAL A 1 244 ? 82.978 2.804 -138.150 1.00 28.60 414 VAL A CA 1
ATOM 1799 C C . VAL A 1 244 ? 84.393 2.233 -138.112 1.00 31.01 414 VAL A C 1
ATOM 1800 O O . VAL A 1 244 ? 85.019 2.049 -139.147 1.00 30.45 414 VAL A O 1
ATOM 1804 N N . GLY A 1 245 ? 84.922 2.012 -136.915 1.00 28.25 415 GLY A N 1
ATOM 1805 C CA . GLY A 1 245 ? 86.286 1.534 -136.770 1.00 38.34 415 GLY A CA 1
ATOM 1806 C C . GLY A 1 245 ? 87.317 2.644 -136.634 1.00 41.94 415 GLY A C 1
ATOM 1807 O O . GLY A 1 245 ? 88.479 2.380 -136.331 1.00 44.36 415 GLY A O 1
ATOM 1808 N N . THR A 1 246 ? 86.906 3.889 -136.862 1.00 39.43 416 THR A N 1
ATOM 1809 C CA . THR A 1 246 ? 87.813 5.027 -136.667 1.00 43.42 416 THR A CA 1
ATOM 1810 C C . THR A 1 246 ? 88.181 5.187 -135.194 1.00 43.36 416 THR A C 1
ATOM 1811 O O . THR A 1 246 ? 87.360 4.971 -134.299 1.00 32.94 416 THR A O 1
ATOM 1815 N N . ARG A 1 247 ? 89.421 5.570 -134.932 1.00 31.40 417 ARG A N 1
ATOM 1816 C CA . ARG A 1 247 ? 89.855 5.782 -133.564 1.00 34.97 417 ARG A CA 1
ATOM 1817 C C . ARG A 1 247 ? 89.775 7.267 -133.252 1.00 43.49 417 ARG A C 1
ATOM 1818 O O . ARG A 1 247 ? 90.066 8.101 -134.111 1.00 38.69 417 ARG A O 1
ATOM 1826 N N . GLY A 1 248 ? 89.355 7.595 -132.033 1.00 37.03 418 GLY A N 1
ATOM 1827 C CA . GLY A 1 248 ? 89.231 8.979 -131.618 1.00 37.85 418 GLY A CA 1
ATOM 1828 C C . GLY A 1 248 ? 89.253 9.141 -130.114 1.00 35.68 418 GLY A C 1
ATOM 1829 O O . GLY A 1 248 ? 89.349 8.147 -129.388 1.00 33.92 418 GLY A O 1
ATOM 1830 N N . PRO A 1 249 ? 89.170 10.398 -129.640 1.00 38.04 419 PRO A N 1
ATOM 1831 C CA . PRO A 1 249 ? 89.170 10.740 -128.215 1.00 41.24 419 PRO A CA 1
ATOM 1832 C C . PRO A 1 249 ? 87.942 10.155 -127.539 1.00 35.58 419 PRO A C 1
ATOM 1833 O O . PRO A 1 249 ? 86.820 10.522 -127.894 1.00 36.72 419 PRO A O 1
ATOM 1837 N N . ALA A 1 250 ? 88.147 9.256 -126.580 1.00 33.05 420 ALA A N 1
ATOM 1838 C CA . ALA A 1 250 ? 87.025 8.646 -125.870 1.00 36.43 420 ALA A CA 1
ATOM 1839 C C . ALA A 1 250 ? 86.228 9.692 -125.115 1.00 40.95 420 ALA A C 1
ATOM 1840 O O . ALA A 1 250 ? 85.041 9.511 -124.864 1.00 34.32 420 ALA A O 1
ATOM 1842 N N . SER A 1 251 ? 86.885 10.792 -124.752 1.00 35.65 421 SER A N 1
ATOM 1843 C CA . SER A 1 251 ? 86.230 11.861 -124.002 1.00 41.09 421 SER A CA 1
ATOM 1844 C C . SER A 1 251 ? 85.139 12.570 -124.803 1.00 36.35 421 SER A C 1
ATOM 1845 O O . SER A 1 251 ? 84.312 13.275 -124.239 1.00 40.21 421 SER A O 1
ATOM 1848 N N . SER A 1 252 ? 85.125 12.389 -126.117 1.00 33.84 422 SER A N 1
ATOM 1849 C CA . SER A 1 252 ? 84.083 13.020 -126.924 1.00 33.30 422 SER A CA 1
ATOM 1850 C C . SER A 1 252 ? 82.701 12.400 -126.655 1.00 31.41 422 SER A C 1
ATOM 1851 O O . SER A 1 252 ? 81.680 12.982 -127.008 1.00 31.71 422 SER A O 1
ATOM 1854 N N . VAL A 1 253 ? 82.675 11.215 -126.041 1.00 33.59 423 VAL A N 1
ATOM 1855 C CA . VAL A 1 253 ? 81.408 10.573 -125.657 1.00 30.34 423 VAL A CA 1
ATOM 1856 C C . VAL A 1 253 ? 81.038 11.014 -124.260 1.00 26.65 423 VAL A C 1
ATOM 1857 O O . VAL A 1 253 ? 81.827 10.852 -123.329 1.00 30.36 423 VAL A O 1
ATOM 1861 N N . PRO A 1 254 ? 79.827 11.578 -124.102 1.00 29.14 424 PRO A N 1
ATOM 1862 C CA . PRO A 1 254 ? 79.321 11.994 -122.787 1.00 31.01 424 PRO A CA 1
ATOM 1863 C C . PRO A 1 254 ? 79.429 10.826 -121.813 1.00 29.31 424 PRO A C 1
ATOM 1864 O O . PRO A 1 254 ? 78.975 9.725 -122.145 1.00 26.47 424 PRO A O 1
ATOM 1868 N N . VAL A 1 255 ? 80.039 11.041 -120.650 1.00 29.33 425 VAL A N 1
ATOM 1869 C CA . VAL A 1 255 ? 80.356 9.916 -119.767 1.00 27.38 425 VAL A CA 1
ATOM 1870 C C . VAL A 1 255 ? 79.143 9.095 -119.344 1.00 25.60 425 VAL A C 1
ATOM 1871 O O . VAL A 1 255 ? 79.249 7.883 -119.195 1.00 28.33 425 VAL A O 1
ATOM 1875 N N . THR A 1 256 ? 77.997 9.737 -119.118 1.00 30.38 426 THR A N 1
ATOM 1876 C CA . THR A 1 256 ? 76.823 8.972 -118.719 1.00 26.46 426 THR A CA 1
ATOM 1877 C C . THR A 1 256 ? 76.208 8.187 -119.868 1.00 23.52 426 THR A C 1
ATOM 1878 O O . THR A 1 256 ? 75.349 7.356 -119.639 1.00 24.83 426 THR A O 1
ATOM 1882 N N . TYR A 1 257 ? 76.659 8.453 -121.092 1.00 24.47 427 TYR A N 1
ATOM 1883 C CA . TYR A 1 257 ? 76.172 7.739 -122.280 1.00 21.52 427 TYR A CA 1
ATOM 1884 C C . TYR A 1 257 ? 77.256 6.846 -122.886 1.00 26.66 427 TYR A C 1
ATOM 1885 O O . TYR A 1 257 ? 77.146 6.364 -124.009 1.00 24.40 427 TYR A O 1
ATOM 1894 N N . ALA A 1 258 ? 78.292 6.600 -122.104 1.00 23.69 428 ALA A N 1
ATOM 1895 C CA . ALA A 1 258 ? 79.442 5.821 -122.583 1.00 25.51 428 ALA A CA 1
ATOM 1896 C C . ALA A 1 258 ? 79.394 4.457 -121.940 1.00 25.94 428 ALA A C 1
ATOM 1897 O O . ALA A 1 258 ? 79.281 4.339 -120.721 1.00 27.86 428 ALA A O 1
ATOM 1899 N N . PRO A 1 259 ? 79.478 3.405 -122.755 1.00 23.64 429 PRO A N 1
ATOM 1900 C CA . PRO A 1 259 ? 79.619 2.078 -122.147 1.00 25.95 429 PRO A CA 1
ATOM 1901 C C . PRO A 1 259 ? 81.036 1.918 -121.569 1.00 28.41 429 PRO A C 1
ATOM 1902 O O . PRO A 1 259 ? 81.907 2.734 -121.899 1.00 28.28 429 PRO A O 1
ATOM 1906 N N . ARG A 1 260 ? 81.245 0.906 -120.726 1.00 31.88 430 ARG A N 1
ATOM 1907 C CA . ARG A 1 260 ? 82.505 0.722 -119.999 1.00 41.02 430 ARG A CA 1
ATOM 1908 C C . ARG A 1 260 ? 83.747 0.812 -120.861 1.00 43.10 430 ARG A C 1
ATOM 1909 O O . ARG A 1 260 ? 84.743 1.424 -120.466 1.00 43.24 430 ARG A O 1
ATOM 1917 N N . GLU A 1 261 ? 83.692 0.212 -122.045 1.00 36.11 431 GLU A N 1
ATOM 1918 C CA . GLU A 1 261 ? 84.868 0.160 -122.911 1.00 36.91 431 GLU A CA 1
ATOM 1919 C C . GLU A 1 261 ? 85.272 1.535 -123.455 1.00 41.67 431 GLU A C 1
ATOM 1920 O O . GLU A 1 261 ? 86.323 1.680 -124.079 1.00 41.80 431 GLU A O 1
ATOM 1926 N N . PHE A 1 262 ? 84.449 2.552 -123.209 1.00 35.77 432 PHE A N 1
ATOM 1927 C CA . PHE A 1 262 ? 84.830 3.911 -123.584 1.00 36.01 432 PHE A CA 1
ATOM 1928 C C . PHE A 1 262 ? 85.344 4.712 -122.395 1.00 33.95 432 PHE A C 1
ATOM 1929 O O . PHE A 1 262 ? 85.683 5.884 -122.535 1.00 40.85 432 PHE A O 1
ATOM 1937 N N . LEU A 1 263 ? 85.420 4.070 -121.235 1.00 35.52 433 LEU A N 1
ATOM 1938 C CA . LEU A 1 263 ? 85.825 4.768 -120.010 1.00 43.22 433 LEU A CA 1
ATOM 1939 C C . LEU A 1 263 ? 87.211 4.351 -119.535 1.00 45.78 433 LEU A C 1
ATOM 1940 O O . LEU A 1 263 ? 87.718 4.883 -118.548 1.00 51.97 433 LEU A O 1
ATOM 1945 N N . ASN A 1 264 ? 87.819 3.407 -120.250 1.00 46.16 434 ASN A N 1
ATOM 1946 C CA . ASN A 1 264 ? 89.083 2.804 -119.834 1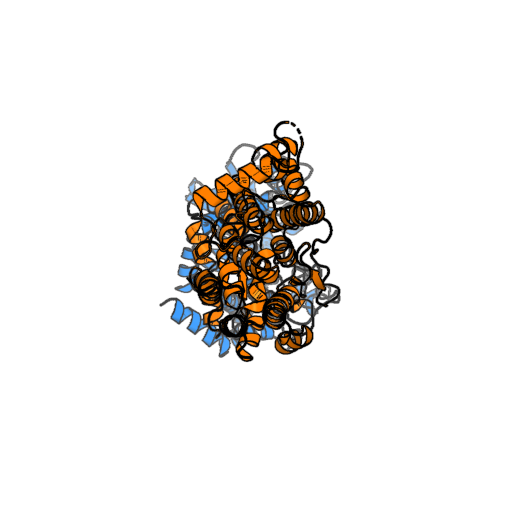.00 45.72 434 ASN A CA 1
ATOM 1947 C C . ASN A 1 264 ? 90.303 3.258 -120.630 1.00 49.71 434 ASN A C 1
ATOM 1948 O O . ASN A 1 264 ? 91.390 2.719 -120.449 1.00 47.18 434 ASN A O 1
ATOM 1953 N N . ALA A 1 265 ? 90.133 4.235 -121.513 1.00 41.08 435 ALA A N 1
ATOM 1954 C CA . ALA A 1 265 ? 91.252 4.668 -122.338 1.00 51.19 435 ALA A CA 1
ATOM 1955 C C . ALA A 1 265 ? 91.097 6.080 -122.882 1.00 50.95 435 ALA A C 1
ATOM 1956 O O . ALA A 1 265 ? 89.985 6.561 -123.080 1.00 40.62 435 ALA A O 1
ATOM 1958 N N . SER A 1 266 ? 92.231 6.729 -123.123 1.00 44.49 436 SER A N 1
ATOM 1959 C CA . SER A 1 266 ? 92.272 8.049 -123.735 1.00 45.84 436 SER A CA 1
ATOM 1960 C C . SER A 1 266 ? 91.663 7.977 -125.133 1.00 36.39 436 SER A C 1
ATOM 1961 O O . SER A 1 266 ? 90.900 8.852 -125.557 1.00 44.93 436 SER A O 1
ATOM 1964 N N . THR A 1 267 ? 92.014 6.920 -125.847 1.00 37.98 437 THR A N 1
ATOM 1965 C CA . THR A 1 267 ? 91.625 6.777 -127.241 1.00 39.44 437 THR A CA 1
ATOM 1966 C C . THR A 1 267 ? 90.791 5.509 -127.394 1.00 42.27 437 THR A C 1
ATOM 1967 O O . THR A 1 267 ? 91.117 4.475 -126.818 1.00 44.49 437 THR A O 1
ATOM 1971 N N . ALA A 1 268 ? 89.703 5.593 -128.153 1.00 39.53 438 ALA A N 1
ATOM 1972 C CA . ALA A 1 268 ? 88.806 4.457 -128.321 1.00 37.37 438 ALA A CA 1
ATOM 1973 C C . ALA A 1 268 ? 88.462 4.258 -129.783 1.00 28.73 438 ALA A C 1
ATOM 1974 O O . ALA A 1 268 ? 88.529 5.194 -130.574 1.00 34.90 438 ALA A O 1
ATOM 1976 N N . THR A 1 269 ? 88.070 3.037 -130.130 1.00 27.45 439 THR A N 1
ATOM 1977 C CA . THR A 1 269 ? 87.587 2.729 -131.472 1.00 25.67 439 THR A CA 1
ATOM 1978 C C . THR A 1 269 ? 86.085 2.985 -131.505 1.00 28.96 439 THR A C 1
ATOM 1979 O O . THR A 1 269 ? 85.365 2.500 -130.647 1.00 27.21 439 THR A O 1
ATOM 1983 N N . PHE A 1 270 ? 85.612 3.748 -132.486 1.00 30.47 440 PHE A N 1
ATOM 1984 C CA . PHE A 1 270 ? 84.177 4.059 -132.562 1.00 28.21 440 PHE A CA 1
ATOM 1985 C C . PHE A 1 270 ? 83.424 3.004 -133.366 1.00 30.66 440 PHE A C 1
ATOM 1986 O O . PHE A 1 270 ? 83.697 2.762 -134.533 1.00 27.83 440 PHE A O 1
ATOM 1994 N N . THR A 1 271 ? 82.460 2.366 -132.715 1.00 27.41 441 THR A N 1
ATOM 1995 C CA . THR A 1 271 ? 81.954 1.084 -133.185 1.00 27.39 441 THR A CA 1
ATOM 1996 C C . THR A 1 271 ? 80.454 1.102 -133.226 1.00 26.79 441 THR A C 1
ATOM 1997 O O . THR A 1 271 ? 79.830 1.939 -132.585 1.00 23.51 441 THR A O 1
ATOM 2001 N N . HIS A 1 272 ? 79.878 0.156 -133.952 1.00 26.66 442 HIS A N 1
ATOM 2002 C CA . HIS A 1 272 ? 78.434 -0.006 -133.942 1.00 25.82 442 HIS A CA 1
ATOM 2003 C C . HIS A 1 272 ? 77.939 -0.373 -132.551 1.00 26.62 442 HIS A C 1
ATOM 2004 O O . HIS A 1 272 ? 76.851 0.046 -132.162 1.00 26.81 442 HIS A O 1
ATOM 2011 N N . ALA A 1 273 ? 78.732 -1.130 -131.795 1.00 25.05 443 ALA A N 1
ATOM 2012 C CA . ALA A 1 273 ? 78.364 -1.442 -130.407 1.00 23.01 443 ALA A CA 1
ATOM 2013 C C . ALA A 1 273 ? 78.133 -0.194 -129.565 1.00 23.17 443 ALA A C 1
ATOM 2014 O O . ALA A 1 273 ? 77.289 -0.211 -128.660 1.00 24.15 443 ALA A O 1
ATOM 2016 N N . LEU A 1 274 ? 78.886 0.872 -129.837 1.00 23.77 444 LEU A N 1
ATOM 2017 C CA . LEU A 1 274 ? 78.677 2.137 -129.108 1.00 25.50 444 LEU A CA 1
ATOM 2018 C C . LEU A 1 274 ? 77.275 2.669 -129.342 1.00 27.72 444 LEU A C 1
ATOM 2019 O O . LEU A 1 274 ? 76.553 3.055 -128.406 1.00 23.45 444 LEU A O 1
ATOM 2024 N N . ASN A 1 275 ? 76.858 2.693 -130.598 1.00 22.51 445 ASN A N 1
ATOM 2025 C CA . ASN A 1 275 ? 75.526 3.223 -130.848 1.00 25.69 445 ASN A CA 1
ATOM 2026 C C . ASN A 1 275 ? 74.418 2.259 -130.453 1.00 26.66 445 ASN A C 1
ATOM 2027 O O . ASN A 1 275 ? 73.320 2.706 -130.110 1.00 23.92 445 ASN A O 1
ATOM 2032 N N . ALA A 1 276 ? 74.692 0.951 -130.443 1.00 19.29 446 ALA A N 1
ATOM 2033 C CA . ALA A 1 276 ? 73.700 0.029 -129.864 1.00 23.08 446 ALA A CA 1
ATOM 2034 C C . ALA A 1 276 ? 73.481 0.361 -128.381 1.00 23.42 446 ALA A C 1
ATOM 2035 O O . ALA A 1 276 ? 72.356 0.398 -127.886 1.00 22.43 446 ALA A O 1
ATOM 2037 N N . TRP A 1 277 ? 74.569 0.621 -127.669 1.00 21.95 447 TRP A N 1
ATOM 2038 C CA . TRP A 1 277 ? 74.477 0.971 -126.259 1.00 25.72 447 TRP A CA 1
ATOM 2039 C C . TRP A 1 277 ? 73.691 2.270 -126.071 1.00 21.46 447 TRP A C 1
ATOM 2040 O O . TRP A 1 277 ? 72.748 2.324 -125.280 1.00 20.02 447 TRP A O 1
ATOM 2051 N N . GLN A 1 278 ? 74.083 3.309 -126.796 1.00 23.61 448 GLN A N 1
ATOM 2052 C CA . GLN A 1 278 ? 73.409 4.604 -126.698 1.00 20.89 448 GLN A CA 1
ATOM 2053 C C . GLN A 1 278 ? 71.942 4.531 -127.122 1.00 23.75 448 GLN A C 1
ATOM 2054 O O . GLN A 1 278 ? 71.091 5.187 -126.534 1.00 21.47 448 GLN A O 1
ATOM 2060 N N . LEU A 1 279 ? 71.648 3.728 -128.138 1.00 20.64 449 LEU A N 1
ATOM 2061 C CA . LEU A 1 279 ? 70.268 3.482 -128.542 1.00 21.27 449 LEU A CA 1
ATOM 2062 C C . LEU A 1 279 ? 69.479 2.855 -127.405 1.00 19.74 449 LEU A C 1
ATOM 2063 O O . LEU A 1 279 ? 68.334 3.235 -127.126 1.00 20.26 449 LEU A O 1
ATOM 2068 N N . GLY A 1 280 ? 70.081 1.888 -126.722 1.00 17.78 450 GLY A N 1
ATOM 2069 C CA . GLY A 1 280 ? 69.410 1.302 -125.560 1.00 19.52 450 GLY A CA 1
ATOM 2070 C C . GLY A 1 280 ? 69.112 2.313 -124.479 1.00 22.30 450 GLY A C 1
ATOM 2071 O O . GLY A 1 280 ? 68.032 2.309 -123.902 1.00 20.01 450 GLY A O 1
ATOM 2072 N N . LEU A 1 281 ? 70.059 3.196 -124.213 1.00 23.65 451 LEU A N 1
ATOM 2073 C CA . LEU A 1 281 ? 69.870 4.242 -123.209 1.00 21.12 451 LEU A CA 1
ATOM 2074 C C . LEU A 1 281 ? 68.680 5.132 -123.553 1.00 20.52 451 LEU A C 1
ATOM 2075 O O . LEU A 1 281 ? 67.819 5.376 -122.704 1.00 22.45 451 LEU A O 1
ATOM 2080 N N . SER A 1 282 ? 68.615 5.577 -124.804 1.00 22.16 452 SER A N 1
ATOM 2081 C CA . SER A 1 282 ? 67.578 6.508 -125.245 1.00 19.45 452 SER A CA 1
ATOM 2082 C C . SER A 1 282 ? 66.201 5.858 -125.258 1.00 22.75 452 SER A C 1
ATOM 2083 O O . SER A 1 282 ? 65.218 6.482 -124.854 1.00 23.49 452 SER A O 1
ATOM 2086 N N . ILE A 1 283 ? 66.114 4.606 -125.700 1.00 19.83 453 ILE A N 1
ATOM 2087 C CA . ILE A 1 283 ? 64.824 3.913 -125.613 1.00 20.41 453 ILE A CA 1
ATOM 2088 C C . ILE A 1 283 ? 64.428 3.733 -124.152 1.00 20.22 453 ILE A C 1
ATOM 2089 O O . ILE A 1 283 ? 63.260 3.898 -123.790 1.00 21.93 453 ILE A O 1
ATOM 2094 N N . TYR A 1 284 ? 65.390 3.408 -123.290 1.00 20.73 454 TYR A N 1
ATOM 2095 C CA . TYR A 1 284 ? 65.084 3.303 -121.856 1.00 21.47 454 TYR A CA 1
ATOM 2096 C C . TYR A 1 284 ? 64.515 4.630 -121.357 1.00 25.71 454 TYR A C 1
ATOM 2097 O O . TYR A 1 284 ? 63.496 4.654 -120.660 1.00 23.33 454 TYR A O 1
ATOM 2106 N N . ARG A 1 285 ? 65.164 5.733 -121.726 1.00 23.15 455 ARG A N 1
ATOM 2107 C CA . ARG A 1 285 ? 64.672 7.040 -121.298 1.00 22.52 455 ARG A CA 1
ATOM 2108 C C . ARG A 1 285 ? 63.300 7.384 -121.856 1.00 24.99 455 ARG A C 1
ATOM 2109 O O . ARG A 1 285 ? 62.495 7.991 -121.166 1.00 22.73 455 ARG A O 1
ATOM 2117 N N . VAL A 1 286 ? 63.013 6.995 -123.089 1.00 19.32 456 VAL A N 1
ATOM 2118 C CA . VAL A 1 286 ? 61.656 7.175 -123.622 1.00 21.83 456 VAL A CA 1
ATOM 2119 C C . VAL A 1 286 ? 60.588 6.626 -122.674 1.00 25.12 456 VAL A C 1
ATOM 2120 O O . VAL A 1 286 ? 59.588 7.296 -122.388 1.00 23.08 456 VAL A O 1
ATOM 2124 N N . TRP A 1 287 ? 60.837 5.441 -122.125 1.00 21.67 457 TRP A N 1
ATOM 2125 C CA . TRP A 1 287 ? 59.865 4.769 -121.264 1.00 24.62 457 TRP A CA 1
ATOM 2126 C C . TRP A 1 287 ? 60.048 5.048 -119.777 1.00 25.61 457 TRP A C 1
ATOM 2127 O O . TRP A 1 287 ? 59.142 4.792 -118.992 1.00 27.38 457 TRP A O 1
ATOM 2138 N N . CYS A 1 288 ? 61.202 5.568 -119.385 1.00 23.12 458 CYS A N 1
ATOM 2139 C CA . CYS A 1 288 ? 61.554 5.660 -117.966 1.00 26.52 458 CYS A CA 1
ATOM 2140 C C . CYS A 1 288 ? 61.899 7.071 -117.514 1.00 30.12 458 CYS A C 1
ATOM 2141 O O . CYS A 1 288 ? 61.915 7.342 -116.309 1.00 24.67 458 CYS A O 1
ATOM 2144 N N . LEU A 1 289 ? 62.203 7.936 -118.482 1.00 23.09 459 LEU A N 1
ATOM 2145 C CA . LEU A 1 289 ? 62.684 9.319 -118.247 1.00 24.14 459 LEU A CA 1
ATOM 2146 C C . LEU A 1 289 ? 64.099 9.468 -117.678 1.00 19.12 459 LEU A C 1
ATOM 2147 O O . LEU A 1 289 ? 64.908 10.241 -118.207 1.00 25.44 459 LEU A O 1
ATOM 2152 N N . PHE A 1 290 ? 64.434 8.729 -116.617 1.00 19.47 460 PHE A N 1
ATOM 2153 C CA . PHE A 1 290 ? 65.816 8.714 -116.118 1.00 24.17 460 PHE A CA 1
ATOM 2154 C C . PHE A 1 290 ? 66.647 7.664 -116.869 1.00 19.58 460 PHE A C 1
ATOM 2155 O O . PHE A 1 290 ? 66.082 6.805 -117.565 1.00 24.23 460 PHE A O 1
ATOM 2163 N N . LEU A 1 291 ? 67.966 7.755 -116.730 1.00 23.93 461 LEU A N 1
ATOM 2164 C CA . LEU A 1 291 ? 68.880 6.737 -117.261 1.00 24.06 461 LEU A CA 1
ATOM 2165 C C . LEU A 1 291 ? 68.820 5.485 -116.375 1.00 26.81 461 LEU A C 1
ATOM 2166 O O . LEU A 1 291 ? 68.400 5.561 -115.213 1.00 28.20 461 LEU A O 1
ATOM 2171 N N . PRO A 1 292 ? 69.224 4.322 -116.920 1.00 25.84 462 PRO A N 1
ATOM 2172 C CA . PRO A 1 292 ? 69.287 3.095 -116.122 1.00 27.83 462 PRO A CA 1
ATOM 2173 C C . PRO A 1 292 ? 70.555 3.072 -115.298 1.00 26.60 462 PRO A C 1
ATOM 2174 O O . PRO A 1 292 ? 71.348 4.004 -115.391 1.00 27.45 462 PRO A O 1
ATOM 2178 N N . PHE A 1 293 ? 70.736 2.019 -114.508 1.00 26.02 463 PHE A N 1
ATOM 2179 C CA . PHE A 1 293 ? 71.953 1.814 -113.733 1.00 29.00 463 PHE A CA 1
ATOM 2180 C C . PHE A 1 293 ? 72.261 2.929 -112.737 1.00 34.47 463 PHE A C 1
ATOM 2181 O O . PHE A 1 293 ? 73.422 3.133 -112.370 1.00 30.66 463 PHE A O 1
ATOM 2189 N N . GLY A 1 294 ? 71.228 3.649 -112.300 1.00 32.23 464 GLY A N 1
ATOM 2190 C CA . GLY A 1 294 ? 71.410 4.765 -111.383 1.00 31.46 464 GLY A CA 1
ATOM 2191 C C . GLY A 1 294 ? 72.209 5.957 -111.889 1.00 34.61 464 GLY A C 1
ATOM 2192 O O . GLY A 1 294 ? 72.597 6.832 -111.105 1.00 32.92 464 GLY A O 1
ATOM 2193 N N . LEU A 1 295 ? 72.466 6.008 -113.197 1.00 29.16 465 LEU A N 1
ATOM 2194 C CA . LEU A 1 295 ? 73.258 7.082 -113.765 1.00 32.83 465 LEU A CA 1
ATOM 2195 C C . LEU A 1 295 ? 72.582 8.441 -113.563 1.00 30.62 465 LEU A C 1
ATOM 2196 O O . LEU A 1 295 ? 71.369 8.574 -113.739 1.00 28.17 465 LEU A O 1
ATOM 2201 N N . VAL A 1 296 ? 73.362 9.448 -113.172 1.00 31.21 466 VAL A N 1
ATOM 2202 C CA . VAL A 1 296 ? 72.821 10.796 -112.986 1.00 33.04 466 VAL A CA 1
ATOM 2203 C C . VAL A 1 296 ? 72.154 11.316 -114.265 1.00 35.27 466 VAL A C 1
ATOM 2204 O O . VAL A 1 296 ? 72.718 11.244 -115.362 1.00 30.82 466 VAL A O 1
ATOM 2208 N N . THR A 1 297 ? 70.935 11.815 -114.111 1.00 30.28 467 THR A N 1
ATOM 2209 C CA . THR A 1 297 ? 70.147 12.319 -115.232 1.00 27.28 467 THR A CA 1
ATOM 2210 C C . THR A 1 297 ? 69.603 13.687 -114.831 1.00 28.75 467 THR A C 1
ATOM 2211 O O . THR A 1 297 ? 68.513 13.789 -114.260 1.00 28.44 467 THR A O 1
ATOM 2215 N N . PRO A 1 298 ? 70.386 14.741 -115.096 1.00 36.38 468 PRO A N 1
ATOM 2216 C CA . PRO A 1 298 ? 70.019 16.101 -114.691 1.00 37.84 468 PRO A CA 1
ATOM 2217 C C . PRO A 1 298 ? 68.648 16.493 -115.228 1.00 39.72 468 PRO A C 1
ATOM 2218 O O . PRO A 1 298 ? 68.345 16.224 -116.388 1.00 38.98 468 PRO A O 1
ATOM 2222 N N . GLY A 1 299 ? 67.810 17.088 -114.386 1.00 38.80 469 GLY A N 1
ATOM 2223 C CA . GLY A 1 299 ? 66.506 17.551 -114.837 1.00 40.69 469 GLY A CA 1
ATOM 2224 C C . GLY A 1 299 ? 65.382 16.534 -114.768 1.00 39.67 469 GLY A C 1
ATOM 2225 O O . GLY A 1 299 ? 64.280 16.787 -115.257 1.00 39.38 469 GLY A O 1
ATOM 2226 N N . ILE A 1 300 ? 65.664 15.374 -114.181 1.00 32.50 470 ILE A N 1
ATOM 2227 C CA . ILE A 1 300 ? 64.651 14.347 -113.983 1.00 31.22 470 ILE A CA 1
ATOM 2228 C C . ILE A 1 300 ? 64.644 13.982 -112.513 1.00 34.56 470 ILE A C 1
ATOM 2229 O O . ILE A 1 300 ? 65.695 13.692 -111.943 1.00 36.76 470 ILE A O 1
ATOM 2234 N N . LYS A 1 301 ? 63.459 13.992 -111.909 1.00 34.81 471 LYS A N 1
ATOM 2235 C CA . LYS A 1 301 ? 63.330 13.849 -110.462 1.00 38.89 471 LYS A CA 1
ATOM 2236 C C . LYS A 1 301 ? 63.736 12.487 -109.898 1.00 41.00 471 LYS A C 1
ATOM 2237 O O . LYS A 1 301 ? 64.398 12.417 -108.859 1.00 54.37 471 LYS A O 1
ATOM 2243 N N . GLY A 1 302 ? 63.342 11.409 -110.570 1.00 41.03 472 GLY A N 1
ATOM 2244 C CA . GLY A 1 302 ? 63.613 10.067 -110.070 1.00 55.24 472 GLY A CA 1
ATOM 2245 C C . GLY A 1 302 ? 65.063 9.601 -110.141 1.00 57.46 472 GLY A C 1
ATOM 2246 O O . GLY A 1 302 ? 65.391 8.483 -109.735 1.00 61.90 472 GLY A O 1
ATOM 2247 N N . SER A 1 303 ? 65.936 10.465 -110.644 1.00 59.60 473 SER A N 1
ATOM 2248 C CA . SER A 1 303 ? 67.331 10.110 -110.920 1.00 47.30 473 SER A CA 1
ATOM 2249 C C . SER A 1 303 ? 68.203 9.881 -109.676 1.00 48.63 473 SER A C 1
ATOM 2250 O O . SER A 1 303 ? 68.135 10.629 -108.706 1.00 42.30 473 SER A O 1
ATOM 2253 N N . TRP A 1 304 ? 69.044 8.853 -109.714 1.00 48.42 474 TRP A N 1
ATOM 2254 C CA . TRP A 1 304 ? 70.095 8.725 -108.709 1.00 38.91 474 TRP A CA 1
ATOM 2255 C C . TRP A 1 304 ? 71.298 9.562 -109.158 1.00 36.22 474 TRP A C 1
ATOM 2256 O O . TRP A 1 304 ? 71.150 10.424 -110.015 1.00 41.09 474 TRP A O 1
ATOM 2267 N N . LYS A 1 305 ? 72.481 9.322 -108.598 1.00 35.04 475 LYS A N 1
ATOM 2268 C CA . LYS A 1 305 ? 73.603 10.241 -108.823 1.00 37.98 475 LYS A CA 1
ATOM 2269 C C . LYS A 1 305 ? 74.880 9.614 -109.355 1.00 39.64 475 LYS A C 1
ATOM 2270 O O . LYS A 1 305 ? 75.930 10.254 -109.337 1.00 39.98 475 LYS A O 1
ATOM 2276 N N . ARG A 1 306 ? 74.801 8.373 -109.823 1.00 36.38 476 ARG A N 1
ATOM 2277 C CA . ARG A 1 306 ? 75.990 7.692 -110.327 1.00 38.73 476 ARG A CA 1
ATOM 2278 C C . ARG A 1 306 ? 76.590 8.469 -111.502 1.00 35.15 476 ARG A C 1
ATOM 2279 O O . ARG A 1 306 ? 75.915 8.727 -112.504 1.00 32.83 476 ARG A O 1
ATOM 2287 N N . PRO A 1 307 ? 77.860 8.880 -111.364 1.00 40.50 477 PRO A N 1
ATOM 2288 C CA . PRO A 1 307 ? 78.557 9.721 -112.343 1.00 40.97 477 PRO A CA 1
ATOM 2289 C C . PRO A 1 307 ? 78.829 9.002 -113.665 1.00 35.01 477 PRO A C 1
ATOM 2290 O O . PRO A 1 307 ? 78.829 9.643 -114.716 1.00 33.80 477 PRO A O 1
ATOM 2294 N N . SER A 1 308 ? 79.067 7.695 -113.604 1.00 33.74 478 SER A N 1
ATOM 2295 C CA . SER A 1 308 ? 79.345 6.892 -114.791 1.00 35.58 478 SER A CA 1
ATOM 2296 C C . SER A 1 308 ? 79.456 5.439 -114.378 1.00 35.63 478 SER A C 1
ATOM 2297 O O . SER A 1 308 ? 79.441 5.133 -113.189 1.00 39.31 478 SER A O 1
ATOM 2300 N N . LEU A 1 309 ? 79.591 4.554 -115.361 1.00 29.27 479 LEU A N 1
ATOM 2301 C CA . LEU A 1 309 ? 79.692 3.114 -115.113 1.00 31.91 479 LEU A CA 1
ATOM 2302 C C . LEU A 1 309 ? 81.040 2.650 -114.531 1.00 44.68 479 LEU A C 1
ATOM 2303 O O . LEU A 1 309 ? 81.165 1.497 -114.102 1.00 41.86 479 LEU A O 1
ATOM 2308 N N . ARG A 1 310 ? 82.043 3.528 -114.521 1.00 38.95 480 ARG A N 1
ATOM 2309 C CA . ARG A 1 310 ? 83.341 3.169 -113.928 1.00 47.20 480 ARG A CA 1
ATOM 2310 C C . ARG A 1 310 ? 83.245 3.173 -112.400 1.00 51.07 480 ARG A C 1
ATOM 2311 O O . ARG A 1 310 ? 84.033 2.521 -111.712 1.00 57.59 480 ARG A O 1
ATOM 2319 N N . VAL A 1 311 ? 82.269 3.916 -111.887 1.00 43.15 481 VAL A N 1
ATOM 2320 C CA . VAL A 1 311 ? 81.937 3.930 -110.465 1.00 49.04 481 VAL A CA 1
ATOM 2321 C C . VAL A 1 311 ? 81.005 2.760 -110.182 1.00 50.43 481 VAL A C 1
ATOM 2322 O O . VAL A 1 311 ? 80.021 2.573 -110.893 1.00 47.70 481 VAL A O 1
ATOM 2326 N N . PRO A 1 312 ? 81.298 1.968 -109.137 1.00 55.13 482 PRO A N 1
ATOM 2327 C CA . PRO A 1 312 ? 80.420 0.820 -108.877 1.00 55.63 482 PRO A CA 1
ATOM 2328 C C . PRO A 1 312 ? 79.019 1.255 -108.463 1.00 50.98 482 PRO A C 1
ATOM 2329 O O . PRO A 1 312 ? 78.865 2.293 -107.816 1.00 52.42 482 PRO A O 1
ATOM 2333 N N . GLY A 1 313 ? 78.017 0.473 -108.855 1.00 47.97 483 GLY A N 1
ATOM 2334 C CA . GLY A 1 313 ? 76.633 0.744 -108.513 1.00 47.83 483 GLY A CA 1
ATOM 2335 C C . GLY A 1 313 ? 75.759 -0.399 -108.988 1.00 45.40 483 GLY A C 1
ATOM 2336 O O . GLY A 1 313 ? 76.223 -1.530 -109.116 1.00 54.45 483 GLY A O 1
ATOM 2337 N N . THR A 1 314 ? 74.493 -0.106 -109.257 1.00 42.60 484 THR A N 1
ATOM 2338 C CA . THR A 1 314 ? 73.563 -1.119 -109.747 1.00 44.82 484 THR A CA 1
ATOM 2339 C C . THR A 1 314 ? 73.765 -1.352 -111.241 1.00 44.69 484 THR A C 1
ATOM 2340 O O . THR A 1 314 ? 73.269 -0.576 -112.056 1.00 47.29 484 THR A O 1
ATOM 2344 N N . ASP A 1 315 ? 74.487 -2.411 -111.603 1.00 39.09 485 ASP A N 1
ATOM 2345 C CA . ASP A 1 315 ? 74.685 -2.750 -113.014 1.00 39.62 485 ASP A CA 1
ATOM 2346 C C . ASP A 1 315 ? 73.562 -3.619 -113.557 1.00 35.10 485 ASP A C 1
ATOM 2347 O O . ASP A 1 315 ? 73.545 -3.957 -114.732 1.00 39.32 485 ASP A O 1
ATOM 2352 N N . SER A 1 316 ? 72.611 -3.970 -112.703 1.00 39.69 486 SER A N 1
ATOM 2353 C CA . SER A 1 316 ? 71.429 -4.667 -113.187 1.00 35.24 486 SER A CA 1
ATOM 2354 C C . SER A 1 316 ? 70.455 -3.667 -113.813 1.00 31.39 486 SER A C 1
ATOM 2355 O O . SER A 1 316 ? 70.371 -2.509 -113.379 1.00 35.69 486 SER A O 1
ATOM 2358 N N . LEU A 1 317 ? 69.748 -4.110 -114.851 1.00 30.54 487 LEU A N 1
ATOM 2359 C CA . LEU A 1 317 ? 68.770 -3.271 -115.549 1.00 32.16 487 LEU A CA 1
ATOM 2360 C C . LEU A 1 317 ? 67.423 -3.337 -114.853 1.00 32.01 487 LEU A C 1
ATOM 2361 O O . LEU A 1 317 ? 66.756 -4.364 -114.909 1.00 32.49 487 LEU A O 1
ATOM 2366 N N . ALA A 1 318 ? 67.009 -2.235 -114.230 1.00 27.14 488 ALA A N 1
ATOM 2367 C CA . ALA A 1 318 ? 65.767 -2.219 -113.453 1.00 31.74 488 ALA A CA 1
ATOM 2368 C C . ALA A 1 318 ? 64.686 -1.377 -114.127 1.00 30.81 488 ALA A C 1
ATOM 2369 O O . ALA A 1 318 ? 64.918 -0.213 -114.443 1.00 35.51 488 ALA A O 1
ATOM 2371 N N . PHE A 1 319 ? 63.500 -1.959 -114.323 1.00 28.96 489 PHE A N 1
ATOM 2372 C CA . PHE A 1 319 ? 62.397 -1.257 -114.985 1.00 23.09 489 PHE A CA 1
ATOM 2373 C C . PHE A 1 319 ? 61.250 -0.865 -114.037 1.00 27.01 489 PHE A C 1
ATOM 2374 O O . PHE A 1 319 ? 60.240 -0.326 -114.480 1.00 24.49 489 PHE A O 1
ATOM 2382 N N . GLY A 1 320 ? 61.412 -1.141 -112.749 1.00 26.47 490 GLY A N 1
ATOM 2383 C CA . GLY A 1 320 ? 60.326 -0.973 -111.791 1.00 30.59 490 GLY A CA 1
ATOM 2384 C C . GLY A 1 320 ? 59.729 0.418 -111.739 1.00 31.05 490 GLY A C 1
ATOM 2385 O O . GLY A 1 320 ? 58.513 0.570 -111.569 1.00 30.95 490 GLY A O 1
ATOM 2386 N N . SER A 1 321 ? 60.571 1.436 -111.890 1.00 25.14 491 SER A N 1
ATOM 2387 C CA . SER A 1 321 ? 60.094 2.808 -111.754 1.00 30.14 491 SER A CA 1
ATOM 2388 C C . SER A 1 321 ? 59.816 3.487 -113.086 1.00 25.78 491 SER A C 1
ATOM 2389 O O . SER A 1 321 ? 59.558 4.697 -113.149 1.00 23.49 491 SER A O 1
ATOM 2392 N N . CYS A 1 322 ? 59.863 2.691 -114.151 1.00 28.43 492 CYS A N 1
ATOM 2393 C CA . CYS A 1 322 ? 59.473 3.134 -115.481 1.00 26.99 492 CYS A CA 1
ATOM 2394 C C . CYS A 1 322 ? 57.974 3.159 -115.657 1.00 24.15 492 CYS A C 1
ATOM 2395 O O . CYS A 1 322 ? 57.233 2.573 -114.870 1.00 29.28 492 CYS A O 1
ATOM 2398 N N . THR A 1 323 ? 57.535 3.792 -116.742 1.00 25.20 493 THR A N 1
ATOM 2399 C CA . THR A 1 323 ? 56.189 3.539 -117.269 1.00 26.65 493 THR A CA 1
ATOM 2400 C C . THR A 1 323 ? 56.081 2.035 -117.567 1.00 28.48 493 THR A C 1
ATOM 2401 O O . THR A 1 323 ? 57.073 1.399 -117.956 1.00 26.65 493 THR A O 1
ATOM 2405 N N . PRO A 1 324 ? 54.901 1.438 -117.356 1.00 23.50 494 PRO A N 1
ATOM 2406 C CA . PRO A 1 324 ? 54.702 0.015 -117.678 1.00 24.16 494 PRO A CA 1
ATOM 2407 C C . PRO A 1 324 ? 54.870 -0.274 -119.163 1.00 30.69 494 PRO A C 1
ATOM 2408 O O . PRO A 1 324 ? 53.917 -0.258 -119.934 1.00 38.07 494 PRO A O 1
ATOM 2412 N N . LEU A 1 325 ? 56.097 -0.564 -119.553 1.00 33.10 495 LEU A N 1
ATOM 2413 C CA . LEU A 1 325 ? 56.413 -0.792 -120.949 1.00 27.77 495 LEU A CA 1
ATOM 2414 C C . LEU A 1 325 ? 56.104 -2.233 -121.367 1.00 30.24 495 LEU A C 1
ATOM 2415 O O . LEU A 1 325 ? 56.159 -3.148 -120.544 1.00 33.04 495 LEU A O 1
ATOM 2420 N N . PRO A 1 326 ? 55.774 -2.441 -122.654 1.00 30.65 496 PRO A N 1
ATOM 2421 C CA . PRO A 1 326 ? 55.504 -3.798 -123.140 1.00 34.36 496 PRO A CA 1
ATOM 2422 C C . PRO A 1 326 ? 56.745 -4.675 -123.104 1.00 38.29 496 PRO A C 1
ATOM 2423 O O . PRO A 1 326 ? 57.870 -4.158 -123.143 1.00 31.25 496 PRO A O 1
ATOM 2427 N N A ASP A 1 327 ? 56.538 -5.987 -123.035 0.46 34.81 497 ASP A N 1
ATOM 2428 N N B ASP A 1 327 ? 56.554 -5.989 -123.031 0.54 34.80 497 ASP A N 1
ATOM 2429 C CA A ASP A 1 327 ? 57.638 -6.944 -122.982 0.46 35.36 497 ASP A CA 1
ATOM 2430 C CA B ASP A 1 327 ? 57.680 -6.915 -122.958 0.54 35.34 497 ASP A CA 1
ATOM 2431 C C A ASP A 1 327 ? 58.572 -6.857 -124.182 0.46 33.47 497 ASP A C 1
ATOM 2432 C C B ASP A 1 327 ? 58.586 -6.861 -124.187 0.54 33.46 497 ASP A C 1
ATOM 2433 O O A ASP A 1 327 ? 59.783 -7.011 -124.041 0.46 31.12 497 ASP A O 1
ATOM 2434 O O B ASP A 1 327 ? 59.794 -7.041 -124.071 0.54 31.11 497 ASP A O 1
ATOM 2443 N N . PHE A 1 328 ? 58.011 -6.613 -125.361 1.00 30.89 498 PHE A N 1
ATOM 2444 C CA . PHE A 1 328 ? 58.817 -6.579 -126.575 1.00 33.42 498 PHE A CA 1
ATOM 2445 C C . PHE A 1 328 ? 59.762 -5.380 -126.568 1.00 32.03 498 PHE A C 1
ATOM 2446 O O . PHE A 1 328 ? 60.843 -5.431 -127.155 1.00 29.23 498 PHE A O 1
ATOM 2454 N N . VAL A 1 329 ? 59.371 -4.312 -125.882 1.00 27.18 499 VAL A N 1
ATOM 2455 C CA . VAL A 1 329 ? 60.301 -3.191 -125.705 1.00 25.98 499 VAL A CA 1
ATOM 2456 C C . VAL A 1 329 ? 61.368 -3.507 -124.654 1.00 25.72 499 VAL A C 1
ATOM 2457 O O . VAL A 1 329 ? 62.558 -3.239 -124.861 1.00 24.68 499 VAL A O 1
ATOM 2461 N N . LYS A 1 330 ? 60.942 -4.076 -123.535 1.00 23.89 500 LYS A N 1
ATOM 2462 C CA A LYS A 1 330 ? 61.854 -4.511 -122.479 0.50 28.17 500 LYS A CA 1
ATOM 2463 C CA B LYS A 1 330 ? 61.869 -4.491 -122.483 0.50 28.16 500 LYS A CA 1
ATOM 2464 C C . LYS A 1 330 ? 62.961 -5.374 -123.058 1.00 30.79 500 LYS A C 1
ATOM 2465 O O . LYS A 1 330 ? 64.147 -5.179 -122.776 1.00 29.41 500 LYS A O 1
ATOM 2476 N N . THR A 1 331 ? 62.559 -6.335 -123.878 1.00 26.22 501 THR A N 1
ATOM 2477 C CA . THR A 1 331 ? 63.515 -7.259 -124.463 1.00 31.63 501 THR A CA 1
ATOM 2478 C C . THR A 1 331 ? 64.516 -6.535 -125.350 1.00 28.87 501 THR A C 1
ATOM 2479 O O . THR A 1 331 ? 65.718 -6.779 -125.262 1.00 31.42 501 THR A O 1
ATOM 2483 N N . LEU A 1 332 ? 64.026 -5.635 -126.197 1.00 23.12 502 LEU A N 1
ATOM 2484 C CA . LEU A 1 332 ? 64.922 -4.925 -127.108 1.00 23.18 502 LEU A CA 1
ATOM 2485 C C . LEU A 1 332 ? 65.903 -4.058 -126.310 1.00 26.68 502 LEU A C 1
ATOM 2486 O O . LEU A 1 332 ? 67.089 -4.019 -126.617 1.00 23.68 502 LEU A O 1
ATOM 2491 N N . ILE A 1 333 ? 65.423 -3.382 -125.272 1.00 23.80 503 ILE A N 1
ATOM 2492 C CA . ILE A 1 333 ? 66.317 -2.563 -124.448 1.00 25.32 503 ILE A CA 1
ATOM 2493 C C . ILE A 1 333 ? 67.386 -3.442 -123.820 1.00 27.31 503 ILE A C 1
ATOM 2494 O O . ILE A 1 333 ? 68.578 -3.117 -123.840 1.00 25.13 503 ILE A O 1
ATOM 2499 N N . GLY A 1 334 ? 66.946 -4.567 -123.266 1.00 24.14 504 GLY A N 1
ATOM 2500 C CA . GLY A 1 334 ? 67.849 -5.506 -122.620 1.00 25.78 504 GLY A CA 1
ATOM 2501 C C . GLY A 1 334 ? 68.950 -5.941 -123.564 1.00 23.32 504 GLY A C 1
ATOM 2502 O O . GLY A 1 334 ? 70.118 -5.978 -123.185 1.00 27.65 504 GLY A O 1
ATOM 2503 N N . ARG A 1 335 ? 68.572 -6.261 -124.794 1.00 24.41 505 ARG A N 1
ATOM 2504 C CA . ARG A 1 335 ? 69.550 -6.720 -125.787 1.00 23.87 505 ARG A CA 1
ATOM 2505 C C . ARG A 1 335 ? 70.508 -5.633 -126.264 1.00 30.35 505 ARG A C 1
ATOM 2506 O O . ARG A 1 335 ? 71.677 -5.919 -126.562 1.00 23.99 505 ARG A O 1
ATOM 2514 N N . PHE A 1 336 ? 70.029 -4.392 -126.359 1.00 24.62 506 PHE A N 1
ATOM 2515 C CA . PHE A 1 336 ? 70.927 -3.286 -126.735 1.00 25.94 506 PHE A CA 1
ATOM 2516 C C . PHE A 1 336 ? 71.878 -2.993 -125.590 1.00 25.89 506 PHE A C 1
ATOM 2517 O O . PHE A 1 336 ? 73.034 -2.644 -125.808 1.00 25.43 506 PHE A O 1
ATOM 2525 N N . LEU A 1 337 ? 71.384 -3.149 -124.364 1.00 22.41 507 LEU A N 1
ATOM 2526 C CA . LEU A 1 337 ? 72.169 -2.813 -123.172 1.00 21.61 507 LEU A CA 1
ATOM 2527 C C . LEU A 1 337 ? 72.922 -4.000 -122.576 1.00 26.42 507 LEU A C 1
ATOM 2528 O O . LEU A 1 337 ? 73.130 -4.097 -121.366 1.00 31.17 507 LEU A O 1
ATOM 2533 N N . ASN A 1 338 ? 73.363 -4.893 -123.445 1.00 26.79 508 ASN A N 1
ATOM 2534 C CA . ASN A 1 338 ? 74.265 -5.954 -123.021 1.00 27.22 508 ASN A CA 1
ATOM 2535 C C . ASN A 1 338 ? 75.623 -5.328 -122.686 1.00 26.28 508 ASN A C 1
ATOM 2536 O O . ASN A 1 338 ? 76.201 -4.597 -123.496 1.00 24.85 508 ASN A O 1
ATOM 2541 N N . PHE A 1 339 ? 76.142 -5.592 -121.492 1.00 27.71 509 PHE A N 1
ATOM 2542 C CA . PHE A 1 339 ? 77.420 -4.991 -121.098 1.00 25.99 509 PHE A CA 1
ATOM 2543 C C . PHE A 1 339 ? 78.568 -5.539 -121.929 1.00 30.56 509 PHE A C 1
ATOM 2544 O O . PHE A 1 339 ? 79.601 -4.882 -122.072 1.00 30.41 509 PHE A O 1
ATOM 2552 N N . ASP A 1 340 ? 78.379 -6.734 -122.484 1.00 28.56 510 ASP A N 1
ATOM 2553 C CA . ASP A 1 340 ? 79.428 -7.365 -123.294 1.00 29.96 510 ASP A CA 1
ATOM 2554 C C . ASP A 1 340 ? 79.473 -6.709 -124.664 1.00 27.04 510 ASP A C 1
ATOM 2555 O O . ASP A 1 340 ? 78.539 -6.837 -125.453 1.00 27.70 510 ASP A O 1
ATOM 2560 N N . ARG A 1 341 ? 80.585 -6.042 -124.959 1.00 29.27 511 ARG A N 1
ATOM 2561 C CA . ARG A 1 341 ? 80.723 -5.263 -126.187 1.00 29.36 511 ARG A CA 1
ATOM 2562 C C . ARG A 1 341 ? 80.737 -6.122 -127.454 1.00 30.63 511 ARG A C 1
ATOM 2563 O O . ARG A 1 341 ? 80.689 -5.594 -128.562 1.00 29.76 511 ARG A O 1
ATOM 2571 N N . ARG A 1 342 ? 80.797 -7.440 -127.283 1.00 27.89 512 ARG A N 1
ATOM 2572 C CA . ARG A 1 342 ? 80.764 -8.362 -128.417 1.00 25.96 512 ARG A CA 1
ATOM 2573 C C . ARG A 1 342 ? 79.418 -9.008 -128.637 1.00 29.63 512 ARG A C 1
ATOM 2574 O O . ARG A 1 342 ? 79.224 -9.736 -129.605 1.00 27.11 512 ARG A O 1
ATOM 2582 N N . ARG A 1 343 ? 78.477 -8.735 -127.743 1.00 29.93 513 ARG A N 1
ATOM 2583 C CA . ARG A 1 343 ? 77.177 -9.397 -127.802 1.00 26.24 513 ARG A CA 1
ATOM 2584 C C . ARG A 1 343 ? 75.979 -8.447 -127.812 1.00 30.67 513 ARG A C 1
ATOM 2585 O O . ARG A 1 343 ? 74.844 -8.880 -127.588 1.00 31.06 513 ARG A O 1
ATOM 2593 N N . ARG A 1 344 ? 76.210 -7.160 -128.057 1.00 27.77 514 ARG A N 1
ATOM 2594 C CA . ARG A 1 344 ? 75.079 -6.225 -128.149 1.00 27.57 514 ARG A CA 1
ATOM 2595 C C . ARG A 1 344 ? 74.344 -6.387 -129.466 1.00 27.29 514 ARG A C 1
ATOM 2596 O O . ARG A 1 344 ? 74.950 -6.603 -130.515 1.00 27.18 514 ARG A O 1
ATOM 2604 N N . LEU A 1 345 ? 73.025 -6.277 -129.406 1.00 23.39 515 LEU A N 1
ATOM 2605 C CA . LEU A 1 345 ? 72.189 -6.335 -130.596 1.00 22.25 515 LEU A CA 1
ATOM 2606 C C . LEU A 1 345 ? 72.366 -5.045 -131.372 1.00 28.65 515 LEU A C 1
ATOM 2607 O O . LEU A 1 345 ? 72.228 -3.954 -130.815 1.00 23.27 515 LEU A O 1
ATOM 2612 N N . LEU A 1 346 ? 72.695 -5.155 -132.654 1.00 26.89 516 LEU A N 1
ATOM 2613 C CA . LEU A 1 346 ? 72.829 -3.973 -133.496 1.00 24.28 516 LEU A CA 1
ATOM 2614 C C . LEU A 1 346 ? 71.479 -3.619 -134.084 1.00 23.55 516 LEU A C 1
ATOM 2615 O O . LEU A 1 346 ? 70.610 -4.487 -134.220 1.00 27.85 516 LEU A O 1
ATOM 2620 N N . PRO A 1 347 ? 71.266 -2.326 -134.386 1.00 25.81 517 PRO A N 1
ATOM 2621 C CA . PRO A 1 347 ? 69.941 -1.883 -134.839 1.00 27.28 517 PRO A CA 1
ATOM 2622 C C . PRO A 1 347 ? 69.412 -2.541 -136.122 1.00 27.46 517 PRO A C 1
ATOM 2623 O O . PRO A 1 347 ? 68.241 -2.880 -136.146 1.00 29.06 517 PRO A O 1
ATOM 2627 N N . LEU A 1 348 ? 70.229 -2.712 -137.159 1.00 26.68 518 LEU A N 1
ATOM 2628 C CA . LEU A 1 348 ? 69.747 -3.405 -138.364 1.00 23.95 518 LEU A CA 1
ATOM 2629 C C . LEU A 1 348 ? 69.212 -4.792 -138.017 1.00 27.73 518 LEU A C 1
ATOM 2630 O O . LEU A 1 348 ? 68.099 -5.141 -138.402 1.00 33.13 518 LEU A O 1
ATOM 2635 N N . GLU A 1 349 ? 69.989 -5.551 -137.245 1.00 24.76 519 GLU A N 1
ATOM 2636 C CA . GLU A 1 349 ? 69.577 -6.866 -136.753 1.00 30.14 519 GLU A CA 1
ATOM 2637 C C . GLU A 1 349 ? 68.319 -6.769 -135.910 1.00 30.57 519 GLU A C 1
ATOM 2638 O O . GLU A 1 349 ? 67.433 -7.631 -135.975 1.00 30.29 519 GLU A O 1
ATOM 2644 N N . ALA A 1 350 ? 68.235 -5.718 -135.103 1.00 28.82 520 ALA A N 1
ATOM 2645 C CA . ALA A 1 350 ? 67.049 -5.533 -134.277 1.00 25.74 520 ALA A CA 1
ATOM 2646 C C . ALA A 1 350 ? 65.771 -5.409 -135.110 1.00 22.63 520 ALA A C 1
ATOM 2647 O O . ALA A 1 350 ? 64.707 -5.879 -134.707 1.00 26.68 520 ALA A O 1
ATOM 2649 N N . MET A 1 351 ? 65.864 -4.770 -136.271 1.00 28.27 521 MET A N 1
ATOM 2650 C CA . MET A 1 351 ? 64.674 -4.562 -137.093 1.00 28.71 521 MET A CA 1
ATOM 2651 C C . MET A 1 351 ? 64.143 -5.848 -137.711 1.00 31.02 521 MET A C 1
ATOM 2652 O O . MET A 1 351 ? 62.998 -5.904 -138.142 1.00 36.98 521 MET A O 1
ATOM 2657 N N . GLU A 1 352 ? 64.977 -6.881 -137.736 1.00 32.05 522 GLU A N 1
ATOM 2658 C CA . GLU A 1 352 ? 64.545 -8.187 -138.243 1.00 35.05 522 GLU A CA 1
ATOM 2659 C C . GLU A 1 352 ? 63.981 -9.090 -137.151 1.00 39.83 522 GLU A C 1
ATOM 2660 O O . GLU A 1 352 ? 63.553 -10.202 -137.430 1.00 38.10 522 GLU A O 1
ATOM 2666 N N . THR A 1 353 ? 63.980 -8.616 -135.908 1.00 35.43 523 THR A N 1
ATOM 2667 C CA . THR A 1 353 ? 63.470 -9.419 -134.794 1.00 35.82 523 THR A CA 1
ATOM 2668 C C . THR A 1 353 ? 61.944 -9.465 -134.773 1.00 34.08 523 THR A C 1
ATOM 2669 O O . THR A 1 353 ? 61.290 -8.584 -135.342 1.00 34.31 523 THR A O 1
ATOM 2673 N N . PRO A 1 354 ? 61.367 -10.500 -134.128 1.00 37.92 524 PRO A N 1
ATOM 2674 C CA . PRO A 1 354 ? 59.915 -10.526 -133.917 1.00 34.51 524 PRO A CA 1
ATOM 2675 C C . PRO A 1 354 ? 59.459 -9.362 -133.056 1.00 34.86 524 PRO A C 1
ATOM 2676 O O . PRO A 1 354 ? 58.358 -8.860 -133.260 1.00 35.17 524 PRO A O 1
ATOM 2680 N N . GLU A 1 355 ? 60.285 -8.962 -132.095 1.00 38.91 525 GLU A N 1
ATOM 2681 C CA . GLU A 1 355 ? 59.935 -7.838 -131.224 1.00 35.65 525 GLU A CA 1
ATOM 2682 C C . GLU A 1 355 ? 59.798 -6.536 -132.014 1.00 33.17 525 GLU A C 1
ATOM 2683 O O . GLU A 1 355 ? 58.893 -5.747 -131.767 1.00 32.98 525 GLU A O 1
ATOM 2689 N N . PHE A 1 356 ? 60.691 -6.297 -132.967 1.00 29.80 526 PHE A N 1
ATOM 2690 C CA . PHE A 1 356 ? 60.527 -5.099 -133.771 1.00 25.75 526 PHE A CA 1
ATOM 2691 C C . PHE A 1 356 ? 59.303 -5.194 -134.673 1.00 32.57 526 PHE A C 1
ATOM 2692 O O . PHE A 1 356 ? 58.598 -4.209 -134.904 1.00 35.74 526 PHE A O 1
ATOM 2700 N N . LEU A 1 357 ? 59.053 -6.390 -135.190 1.00 35.40 527 LEU A N 1
ATOM 2701 C CA . LEU A 1 357 ? 57.846 -6.633 -135.962 1.00 34.20 527 LEU A CA 1
ATOM 2702 C C . LEU A 1 357 ? 56.609 -6.314 -135.132 1.00 30.64 527 LEU A C 1
ATOM 2703 O O . LEU A 1 357 ? 55.695 -5.645 -135.608 1.00 36.41 527 LEU A O 1
ATOM 2708 N N . GLN A 1 358 ? 56.591 -6.771 -133.884 1.00 34.33 528 GLN A N 1
ATOM 2709 C CA . GLN A 1 358 ? 55.454 -6.511 -133.006 1.00 35.16 528 GLN A CA 1
ATOM 2710 C C . GLN A 1 358 ? 55.289 -5.010 -132.767 1.00 43.16 528 GLN A C 1
ATOM 2711 O O . GLN A 1 358 ? 54.171 -4.489 -132.762 1.00 38.65 528 GLN A O 1
ATOM 2717 N N . LEU A 1 359 ? 56.410 -4.319 -132.576 1.00 31.72 529 LEU A N 1
ATOM 2718 C CA . LEU A 1 359 ? 56.387 -2.873 -132.371 1.00 31.45 529 LEU A CA 1
ATOM 2719 C C . LEU A 1 359 ? 55.745 -2.217 -133.575 1.00 28.27 529 LEU A C 1
ATOM 2720 O O . LEU A 1 359 ? 54.867 -1.382 -133.435 1.00 34.71 529 LEU A O 1
ATOM 2725 N N . GLN A 1 360 ? 56.179 -2.621 -134.759 1.00 37.64 530 GLN A N 1
ATOM 2726 C CA . GLN A 1 360 ? 55.670 -2.054 -136.001 1.00 32.33 530 GLN A CA 1
ATOM 2727 C C . GLN A 1 360 ? 54.161 -2.302 -136.176 1.00 41.40 530 GLN A C 1
ATOM 2728 O O . GLN A 1 360 ? 53.425 -1.435 -136.662 1.00 36.92 530 GLN A O 1
ATOM 2734 N N . ASN A 1 361 ? 53.706 -3.487 -135.786 1.00 43.50 531 ASN A N 1
ATOM 2735 C CA . ASN A 1 361 ? 52.288 -3.831 -135.903 1.00 44.07 531 ASN A CA 1
ATOM 2736 C C . ASN A 1 361 ? 51.406 -3.098 -134.895 1.00 44.63 531 ASN A C 1
ATOM 2737 O O . ASN A 1 361 ? 50.283 -2.709 -135.218 1.00 45.47 531 ASN A O 1
ATOM 2742 N N . GLU A 1 362 ? 51.904 -2.914 -133.675 1.00 42.57 532 GLU A N 1
ATOM 2743 C CA . GLU A 1 362 ? 51.205 -2.087 -132.695 1.00 39.74 532 GLU A CA 1
ATOM 2744 C C . GLU A 1 362 ? 51.041 -0.662 -133.209 1.00 39.40 532 GLU A C 1
ATOM 2745 O O . GLU A 1 362 ? 49.989 -0.050 -133.038 1.00 40.70 532 GLU A O 1
ATOM 2751 N N . ILE A 1 363 ? 52.095 -0.137 -133.831 1.00 35.88 533 ILE A N 1
ATOM 2752 C CA . ILE A 1 363 ? 52.064 1.201 -134.413 1.00 30.32 533 ILE A CA 1
ATOM 2753 C C . ILE A 1 363 ? 51.115 1.261 -135.613 1.00 39.57 533 ILE A C 1
ATOM 2754 O O . ILE A 1 363 ? 50.340 2.207 -135.758 1.00 40.71 533 ILE A O 1
ATOM 2759 N N . SER A 1 364 ? 51.181 0.248 -136.472 1.00 42.45 534 SER A N 1
ATOM 2760 C CA . SER A 1 364 ? 50.340 0.208 -137.666 1.00 48.76 534 SER A CA 1
ATOM 2761 C C . SER A 1 364 ? 48.869 0.085 -137.304 1.00 43.76 534 SER A C 1
ATOM 2762 O O . SER A 1 364 ? 48.033 0.816 -137.833 1.00 49.70 534 SER A O 1
ATOM 2765 N N . SER A 1 365 ? 48.557 -0.831 -136.393 1.00 49.24 535 SER A N 1
ATOM 2766 C CA . SER A 1 365 ? 47.173 -1.037 -135.978 1.00 49.67 535 SER A CA 1
ATOM 2767 C C . SER A 1 365 ? 46.603 0.233 -135.344 1.00 49.67 535 SER A C 1
ATOM 2768 O O . SER A 1 365 ? 45.510 0.667 -135.689 1.00 51.77 535 SER A O 1
ATOM 2771 N N . SER A 1 366 ? 47.366 0.835 -134.437 1.00 48.82 536 SER A N 1
ATOM 2772 C CA . SER A 1 366 ? 46.940 2.049 -133.747 1.00 45.22 536 SER A CA 1
ATOM 2773 C C . SER A 1 366 ? 46.746 3.238 -134.686 1.00 41.72 536 SER A C 1
ATOM 2774 O O . SER A 1 366 ? 45.820 4.025 -134.511 1.00 57.17 536 SER A O 1
ATOM 2777 N N . LEU A 1 367 ? 47.618 3.376 -135.678 1.00 48.61 537 LEU A N 1
ATOM 2778 C CA . LEU A 1 367 ? 47.511 4.491 -136.617 1.00 46.10 537 LEU A CA 1
ATOM 2779 C C . LEU A 1 367 ? 46.275 4.416 -137.531 1.00 62.41 537 LEU A C 1
ATOM 2780 O O . LEU A 1 367 ? 45.501 5.369 -137.599 1.00 58.45 537 LEU A O 1
ATOM 2785 N N . SER A 1 368 ? 46.089 3.295 -138.224 1.00 58.63 538 SER A N 1
ATOM 2786 C CA . SER A 1 36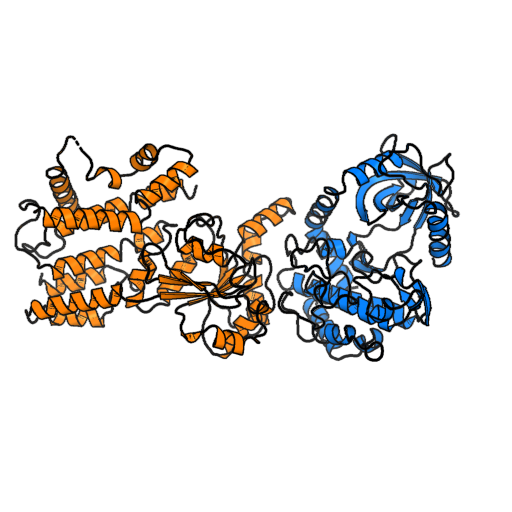8 ? 44.927 3.124 -139.102 1.00 59.46 538 SER A CA 1
ATOM 2787 C C . SER A 1 368 ? 43.722 2.540 -138.364 1.00 62.48 538 SER A C 1
ATOM 2788 O O . SER A 1 368 ? 43.170 3.159 -137.458 1.00 62.87 538 SER A O 1
ATOM 2791 N N . ASN B 2 24 ? 4.356 -1.524 -80.072 1.00 68.68 14 ASN B N 1
ATOM 2792 C CA . ASN B 2 24 ? 3.742 -1.346 -78.759 1.00 60.87 14 ASN B CA 1
ATOM 2793 C C . ASN B 2 24 ? 4.322 -2.310 -77.724 1.00 56.00 14 ASN B C 1
ATOM 2794 O O . ASN B 2 24 ? 4.188 -2.093 -76.519 1.00 62.19 14 ASN B O 1
ATOM 2799 N N . ASP B 2 25 ? 4.971 -3.377 -78.184 1.00 41.19 15 ASP B N 1
ATOM 2800 C CA . ASP B 2 25 ? 5.742 -4.192 -77.254 1.00 38.71 15 ASP B CA 1
ATOM 2801 C C . ASP B 2 25 ? 7.204 -3.782 -77.375 1.00 44.57 15 ASP B C 1
ATOM 2802 O O . ASP B 2 25 ? 7.660 -3.376 -78.448 1.00 41.36 15 ASP B O 1
ATOM 2807 N N . LEU B 2 26 ? 7.927 -3.858 -76.265 1.00 42.06 16 LEU B N 1
ATOM 2808 C CA . LEU B 2 26 ? 9.289 -3.346 -76.217 1.00 39.99 16 LEU B CA 1
ATOM 2809 C C . LEU B 2 26 ? 10.272 -4.040 -77.179 1.00 37.66 16 LEU B C 1
ATOM 2810 O O . LEU B 2 26 ? 11.044 -3.356 -77.852 1.00 33.21 16 LEU B O 1
ATOM 2815 N N . PRO B 2 27 ? 10.254 -5.386 -77.262 1.00 37.42 17 PRO B N 1
ATOM 2816 C CA . PRO B 2 27 ? 11.224 -5.970 -78.206 1.00 29.45 17 PRO B CA 1
ATOM 2817 C C . PRO B 2 27 ? 11.002 -5.522 -79.648 1.00 38.09 17 PRO B C 1
ATOM 2818 O O . PRO B 2 27 ? 11.972 -5.364 -80.395 1.00 36.21 17 PRO B O 1
ATOM 2822 N N . SER B 2 28 ? 9.744 -5.325 -80.030 1.00 37.63 18 SER B N 1
ATOM 2823 C CA . SER B 2 28 ? 9.418 -4.849 -81.370 1.00 36.58 18 SER B CA 1
ATOM 2824 C C . SER B 2 28 ? 9.916 -3.430 -81.594 1.00 35.71 18 SER B C 1
ATOM 2825 O O . SER B 2 28 ? 10.417 -3.095 -82.671 1.00 37.46 18 SER B O 1
ATOM 2828 N N . SER B 2 29 ? 9.759 -2.595 -80.574 1.00 29.22 19 SER B N 1
ATOM 2829 C CA . SER B 2 29 ? 10.246 -1.223 -80.638 1.00 26.83 19 SER B CA 1
ATOM 2830 C C . SER B 2 29 ? 11.760 -1.243 -80.753 1.00 29.89 19 SER B C 1
ATOM 2831 O O . SER B 2 29 ? 12.330 -0.477 -81.513 1.00 30.94 19 SER B O 1
ATOM 2834 N N . PHE B 2 30 ? 12.401 -2.135 -80.007 1.00 29.85 20 PHE B N 1
ATOM 2835 C CA . PHE B 2 30 ? 13.853 -2.229 -80.054 1.00 28.31 20 PHE B CA 1
ATOM 2836 C C . PHE B 2 30 ? 14.375 -2.546 -81.462 1.00 34.31 20 PHE B C 1
ATOM 2837 O O . PHE B 2 30 ? 15.224 -1.827 -81.992 1.00 30.32 20 PHE B O 1
ATOM 2845 N N . THR B 2 31 ? 13.877 -3.619 -82.070 1.00 28.51 21 THR B N 1
ATOM 2846 C CA . THR B 2 31 ? 14.318 -4.006 -83.411 1.00 31.98 21 THR B CA 1
ATOM 2847 C C . THR B 2 31 ? 13.856 -3.016 -84.464 1.00 31.70 21 THR B C 1
ATOM 2848 O O . THR B 2 31 ? 14.531 -2.809 -85.470 1.00 31.46 21 THR B O 1
ATOM 2852 N N . GLY B 2 32 ? 12.686 -2.431 -84.244 1.00 29.31 22 GLY B N 1
ATOM 2853 C CA . GLY B 2 32 ? 12.115 -1.522 -85.220 1.00 28.45 22 GLY B CA 1
ATOM 2854 C C . GLY B 2 32 ? 12.948 -0.276 -85.451 1.00 31.71 22 GLY B C 1
ATOM 2855 O O . GLY B 2 32 ? 12.901 0.338 -86.520 1.00 29.71 22 GLY B O 1
ATOM 2856 N N . TYR B 2 33 ? 13.715 0.109 -84.441 1.00 25.63 23 TYR B N 1
ATOM 2857 C CA . TYR B 2 33 ? 14.535 1.302 -84.533 1.00 26.55 23 TYR B CA 1
ATOM 2858 C C . TYR B 2 33 ? 15.582 1.099 -85.614 1.00 26.47 23 TYR B C 1
ATOM 2859 O O . TYR B 2 33 ? 15.887 2.011 -86.380 1.00 27.14 23 TYR B O 1
ATOM 2868 N N . PHE B 2 34 ? 16.121 -0.111 -85.680 1.00 27.22 24 PHE B N 1
ATOM 2869 C CA . PHE B 2 34 ? 17.201 -0.401 -86.624 1.00 24.45 24 PHE B CA 1
ATOM 2870 C C . PHE B 2 34 ? 16.714 -0.457 -88.067 1.00 29.52 24 PHE B C 1
ATOM 2871 O O . PHE B 2 34 ? 17.478 -0.208 -88.992 1.00 29.30 24 PHE B O 1
ATOM 2879 N N . LYS B 2 35 ? 15.439 -0.778 -88.260 1.00 31.72 25 LYS B N 1
ATOM 2880 C CA . LYS B 2 35 ? 14.877 -0.887 -89.607 1.00 27.25 25 LYS B CA 1
ATOM 2881 C C . LYS B 2 35 ? 14.751 0.474 -90.265 1.00 26.94 25 LYS B C 1
ATOM 2882 O O . LYS B 2 35 ? 14.585 0.582 -91.478 1.00 33.92 25 LYS B O 1
ATOM 2888 N N . LYS B 2 36 ? 14.829 1.514 -89.448 1.00 28.37 26 LYS B N 1
ATOM 2889 C CA . LYS B 2 36 ? 14.726 2.884 -89.928 1.00 28.92 26 LYS B CA 1
ATOM 2890 C C . LYS B 2 36 ? 16.028 3.364 -90.536 1.00 31.20 26 LYS B C 1
ATOM 2891 O O . LYS B 2 36 ? 16.093 4.457 -91.090 1.00 36.71 26 LYS B O 1
ATOM 2897 N N . PHE B 2 37 ? 17.061 2.541 -90.424 1.00 27.41 27 PHE B N 1
ATOM 2898 C CA . PHE B 2 37 ? 18.349 2.831 -91.062 1.00 33.29 27 PHE B CA 1
ATOM 2899 C C . PHE B 2 37 ? 18.531 1.973 -92.304 1.00 40.83 27 PHE B C 1
ATOM 2900 O O . PHE B 2 37 ? 18.198 0.783 -92.303 1.00 36.74 27 PHE B O 1
ATOM 2908 N N . ASN B 2 38 ? 19.084 2.565 -93.359 1.00 42.40 28 ASN B N 1
ATOM 2909 C CA . ASN B 2 38 ? 19.300 1.825 -94.600 1.00 41.46 28 ASN B CA 1
ATOM 2910 C C . ASN B 2 38 ? 20.342 0.722 -94.467 1.00 49.21 28 ASN B C 1
ATOM 2911 O O . ASN B 2 38 ? 21.252 0.819 -93.646 1.00 40.00 28 ASN B O 1
ATOM 2916 N N . THR B 2 39 ? 20.192 -0.332 -95.267 1.00 54.42 29 THR B N 1
ATOM 2917 C CA . THR B 2 39 ? 21.190 -1.396 -95.340 1.00 46.29 29 THR B CA 1
ATOM 2918 C C . THR B 2 39 ? 22.575 -0.784 -95.563 1.00 52.22 29 THR B C 1
ATOM 2919 O O . THR B 2 39 ? 22.739 0.121 -96.390 1.00 44.66 29 THR B O 1
ATOM 2923 N N . GLY B 2 40 ? 23.561 -1.240 -94.795 1.00 43.45 30 GLY B N 1
ATOM 2924 C CA . GLY B 2 40 ? 24.889 -0.648 -94.848 1.00 46.69 30 GLY B CA 1
ATOM 2925 C C . GLY B 2 40 ? 25.096 0.458 -93.823 1.00 45.29 30 GLY B C 1
ATOM 2926 O O . GLY B 2 40 ? 26.218 0.936 -93.632 1.00 45.29 30 GLY B O 1
ATOM 2927 N N . ARG B 2 41 ? 24.019 0.877 -93.163 1.00 39.49 31 ARG B N 1
ATOM 2928 C CA . ARG B 2 41 ? 24.143 1.838 -92.071 1.00 37.89 31 ARG B CA 1
ATOM 2929 C C . ARG B 2 41 ? 23.856 1.166 -90.728 1.00 34.81 31 ARG B C 1
ATOM 2930 O O . ARG B 2 41 ? 23.751 1.840 -89.702 1.00 42.63 31 ARG B O 1
ATOM 2938 N N . LYS B 2 42 ? 23.690 -0.152 -90.733 1.00 32.48 32 LYS B N 1
ATOM 2939 C CA . LYS B 2 42 ? 23.374 -0.863 -89.495 1.00 36.68 32 LYS B CA 1
ATOM 2940 C C . LYS B 2 42 ? 24.658 -1.201 -88.757 1.00 36.52 32 LYS B C 1
ATOM 2941 O O . LYS B 2 42 ? 25.628 -1.622 -89.361 1.00 33.70 32 LYS B O 1
ATOM 2947 N N . ILE B 2 43 ? 24.639 -1.023 -87.441 1.00 30.43 33 ILE B N 1
ATOM 2948 C CA . ILE B 2 43 ? 25.825 -1.215 -86.611 1.00 30.78 33 ILE B CA 1
ATOM 2949 C C . ILE B 2 43 ? 26.002 -2.680 -86.186 1.00 34.12 33 ILE B C 1
ATOM 2950 O O . ILE B 2 43 ? 27.093 -3.097 -85.792 1.00 30.97 33 ILE B O 1
ATOM 2955 N N . ILE B 2 44 ? 24.927 -3.463 -86.268 1.00 27.84 34 ILE B N 1
ATOM 2956 C CA . ILE B 2 44 ? 24.977 -4.884 -85.919 1.00 24.55 34 ILE B CA 1
ATOM 2957 C C . ILE B 2 44 ? 24.239 -5.719 -86.948 1.00 26.93 34 ILE B C 1
ATOM 2958 O O . ILE B 2 44 ? 23.371 -5.210 -87.652 1.00 33.57 34 ILE B O 1
ATOM 2963 N N . SER B 2 45 ? 24.576 -7.006 -87.016 1.00 27.37 35 SER B N 1
ATOM 2964 C CA . SER B 2 45 ? 23.982 -7.918 -87.993 1.00 32.80 35 SER B CA 1
ATOM 2965 C C . SER B 2 45 ? 22.574 -8.332 -87.591 1.00 37.22 35 SER B C 1
ATOM 2966 O O . SER B 2 45 ? 22.179 -8.194 -86.433 1.00 34.29 35 SER B O 1
ATOM 2969 N N . GLN B 2 46 ? 21.823 -8.856 -88.550 1.00 37.74 36 GLN B N 1
ATOM 2970 C CA . GLN B 2 46 ? 20.495 -9.386 -88.269 1.00 38.29 36 GLN B CA 1
ATOM 2971 C C . GLN B 2 46 ? 20.543 -10.512 -87.235 1.00 39.41 36 GLN B C 1
ATOM 2972 O O . GLN B 2 46 ? 19.640 -10.651 -86.412 1.00 36.94 36 GLN B O 1
ATOM 2978 N N . GLU B 2 47 ? 21.604 -11.312 -87.282 1.00 38.00 37 GLU B N 1
ATOM 2979 C CA . GLU B 2 47 ? 21.766 -12.435 -86.357 1.00 42.80 37 GLU B CA 1
ATOM 2980 C C . GLU B 2 47 ? 21.824 -11.952 -84.905 1.00 44.59 37 GLU B C 1
ATOM 2981 O O . GLU B 2 47 ? 21.149 -12.486 -84.022 1.00 41.36 37 GLU B O 1
ATOM 2987 N N . ILE B 2 48 ? 22.633 -10.928 -84.666 1.00 39.37 38 ILE B N 1
ATOM 2988 C CA . ILE B 2 48 ? 22.753 -10.340 -83.337 1.00 35.71 38 ILE B CA 1
ATOM 2989 C C . ILE B 2 48 ? 21.431 -9.704 -82.888 1.00 37.69 38 ILE B C 1
ATOM 2990 O O . ILE B 2 48 ? 21.016 -9.849 -81.736 1.00 40.81 38 ILE B O 1
ATOM 2995 N N . LEU B 2 49 ? 20.772 -9.010 -83.811 1.00 33.64 39 LEU B N 1
ATOM 2996 C CA . LEU B 2 49 ? 19.491 -8.370 -83.528 1.00 37.04 39 LEU B CA 1
ATOM 2997 C C . LEU B 2 49 ? 18.478 -9.439 -83.130 1.00 36.41 39 LEU B C 1
ATOM 2998 O O . LEU B 2 49 ? 17.727 -9.275 -82.171 1.00 32.43 39 LEU B O 1
ATOM 3003 N N . ASN B 2 50 ? 18.477 -10.542 -83.866 1.00 36.86 40 ASN B N 1
ATOM 3004 C CA . ASN B 2 50 ? 17.570 -11.651 -83.577 1.00 41.93 40 ASN B CA 1
ATOM 3005 C C . ASN B 2 50 ? 17.782 -12.243 -82.180 1.00 39.46 40 ASN B C 1
ATOM 3006 O O . ASN B 2 50 ? 16.824 -12.547 -81.462 1.00 38.21 40 ASN B O 1
ATOM 3011 N N . LEU B 2 51 ? 19.043 -12.383 -81.794 1.00 39.67 41 LEU B N 1
ATOM 3012 C CA . LEU B 2 51 ? 19.393 -12.909 -80.478 1.00 41.53 41 LEU B CA 1
ATOM 3013 C C . LEU B 2 51 ? 18.938 -11.986 -79.354 1.00 43.98 41 LEU B C 1
ATOM 3014 O O . LEU B 2 51 ? 18.350 -12.434 -78.365 1.00 43.61 41 LEU B O 1
ATOM 3019 N N . ILE B 2 52 ? 19.211 -10.694 -79.504 1.00 39.42 42 ILE B N 1
ATOM 3020 C CA . ILE B 2 52 ? 18.783 -9.722 -78.506 1.00 37.14 42 ILE B CA 1
ATOM 3021 C C . ILE B 2 52 ? 17.264 -9.700 -78.400 1.00 32.47 42 ILE B C 1
ATOM 3022 O O . ILE B 2 52 ? 16.723 -9.707 -77.299 1.00 42.43 42 ILE B O 1
ATOM 3027 N N . GLU B 2 53 ? 16.577 -9.696 -79.543 1.00 34.72 43 GLU B N 1
ATOM 3028 C CA . GLU B 2 53 ? 15.110 -9.667 -79.555 1.00 40.51 43 GLU B CA 1
ATOM 3029 C C . GLU B 2 53 ? 14.564 -10.909 -78.877 1.00 45.78 43 GLU B C 1
ATOM 3030 O O . GLU B 2 53 ? 13.599 -10.838 -78.115 1.00 39.45 43 GLU B O 1
ATOM 3036 N N . LEU B 2 54 ? 15.187 -12.049 -79.162 1.00 41.74 44 LEU B N 1
ATOM 3037 C CA . LEU B 2 54 ? 14.742 -13.312 -78.588 1.00 49.93 44 LEU B CA 1
ATOM 3038 C C . LEU B 2 54 ? 14.815 -13.270 -77.071 1.00 50.32 44 LEU B C 1
ATOM 3039 O O . LEU B 2 54 ? 13.836 -13.582 -76.392 1.00 50.93 44 LEU B O 1
ATOM 3044 N N . ARG B 2 55 ? 15.967 -12.871 -76.539 1.00 39.94 45 ARG B N 1
ATOM 3045 C CA . ARG B 2 55 ? 16.139 -12.790 -75.091 1.00 46.56 45 ARG B CA 1
ATOM 3046 C C . ARG B 2 55 ? 15.216 -11.767 -74.445 1.00 50.73 45 ARG B C 1
ATOM 3047 O O . ARG B 2 55 ? 14.729 -11.975 -73.332 1.00 52.22 45 ARG B O 1
ATOM 3055 N N . MET B 2 56 ? 14.967 -10.663 -75.143 1.00 45.20 46 MET B N 1
ATOM 3056 C CA A MET B 2 56 ? 14.031 -9.661 -74.640 0.57 45.54 46 MET B CA 1
ATOM 3057 C CA B MET B 2 56 ? 14.026 -9.658 -74.659 0.43 45.55 46 MET B CA 1
ATOM 3058 C C . MET B 2 56 ? 12.630 -10.250 -74.512 1.00 52.82 46 MET B C 1
ATOM 3059 O O . MET B 2 56 ? 11.935 -9.992 -73.529 1.00 45.76 46 MET B O 1
ATOM 3068 N N . ARG B 2 57 ? 12.221 -11.043 -75.502 1.00 48.29 47 ARG B N 1
ATOM 3069 C CA . ARG B 2 57 ? 10.886 -11.640 -75.487 1.00 49.04 47 ARG B CA 1
ATOM 3070 C C . ARG B 2 57 ? 10.756 -12.655 -74.361 1.00 62.17 47 ARG B C 1
ATOM 3071 O O . ARG B 2 57 ? 9.704 -12.764 -73.728 1.00 67.34 47 ARG B O 1
ATOM 3079 N N . LYS B 2 58 ? 11.844 -13.374 -74.101 1.00 60.09 48 LYS B N 1
ATOM 3080 C CA . LYS B 2 58 ? 11.874 -14.375 -73.038 1.00 63.40 48 LYS B CA 1
ATOM 3081 C C . LYS B 2 58 ? 11.994 -13.735 -71.652 1.00 62.25 48 LYS B C 1
ATOM 3082 O O . LYS B 2 58 ? 11.979 -14.425 -70.633 1.00 67.03 48 LYS B O 1
ATOM 3088 N N . GLY B 2 59 ? 12.124 -12.414 -71.616 1.00 62.31 49 GLY B N 1
ATOM 3089 C CA . GLY B 2 59 ? 12.102 -11.689 -70.360 1.00 58.15 49 GLY B CA 1
ATOM 3090 C C . GLY B 2 59 ? 13.309 -11.867 -69.456 1.00 62.51 49 GLY B C 1
ATOM 3091 O O . GLY B 2 59 ? 13.301 -11.366 -68.329 1.00 63.17 49 GLY B O 1
ATOM 3092 N N . ASN B 2 60 ? 14.344 -12.573 -69.916 1.00 60.82 50 ASN B N 1
ATOM 3093 C CA . ASN B 2 60 ? 15.582 -12.623 -69.136 1.00 61.22 50 ASN B CA 1
ATOM 3094 C C . ASN B 2 60 ? 16.482 -11.417 -69.412 1.00 60.90 50 ASN B C 1
ATOM 3095 O O . ASN B 2 60 ? 17.184 -11.347 -70.426 1.00 47.09 50 ASN B O 1
ATOM 3100 N N . ILE B 2 61 ? 16.426 -10.468 -68.485 1.00 59.45 51 ILE B N 1
ATOM 3101 C CA . ILE B 2 61 ? 17.107 -9.186 -68.593 1.00 53.54 51 ILE B CA 1
ATOM 3102 C C . ILE B 2 61 ? 18.621 -9.370 -68.610 1.00 58.69 51 ILE B C 1
ATOM 3103 O O . ILE B 2 61 ? 19.334 -8.716 -69.376 1.00 52.33 51 ILE B O 1
ATOM 3108 N N . GLN B 2 62 ? 19.097 -10.281 -67.770 1.00 55.75 52 GLN B N 1
ATOM 3109 C CA . GLN B 2 62 ? 20.521 -10.548 -67.609 1.00 56.17 52 GLN B CA 1
ATOM 3110 C C . GLN B 2 62 ? 21.167 -11.051 -68.902 1.00 49.42 52 GLN B C 1
ATOM 3111 O O . GLN B 2 62 ? 22.238 -10.584 -69.296 1.00 52.79 52 GLN B O 1
ATOM 3117 N N . LEU B 2 63 ? 20.510 -12.000 -69.563 1.00 46.24 53 LEU B N 1
ATOM 3118 C CA . LEU B 2 63 ? 20.970 -12.480 -70.864 1.00 51.48 53 LEU B CA 1
ATOM 3119 C C . LEU B 2 63 ? 20.754 -11.427 -71.955 1.00 50.14 53 LEU B C 1
ATOM 3120 O O . LEU B 2 63 ? 21.529 -11.338 -72.912 1.00 43.95 53 LEU B O 1
ATOM 3125 N N . THR B 2 64 ? 19.699 -10.630 -71.811 1.00 49.63 54 THR B N 1
ATOM 3126 C CA . THR B 2 64 ? 19.468 -9.515 -72.727 1.00 42.69 54 THR B CA 1
ATOM 3127 C C . THR B 2 64 ? 20.626 -8.521 -72.647 1.00 41.23 54 THR B C 1
ATOM 3128 O O . THR B 2 64 ? 21.177 -8.111 -73.674 1.00 43.71 54 THR B O 1
ATOM 3132 N N . ASN B 2 65 ? 21.007 -8.149 -71.429 1.00 40.54 55 ASN B N 1
ATOM 3133 C CA . ASN B 2 65 ? 22.146 -7.258 -71.238 1.00 40.51 55 ASN B CA 1
ATOM 3134 C C . ASN B 2 65 ? 23.430 -7.826 -71.817 1.00 49.02 55 ASN B C 1
ATOM 3135 O O . ASN B 2 65 ? 24.176 -7.127 -72.512 1.00 40.14 55 ASN B O 1
ATOM 3140 N N . SER B 2 66 ? 23.688 -9.097 -71.524 1.00 41.93 56 SER B N 1
ATOM 3141 C CA . SER B 2 66 ? 24.925 -9.742 -71.954 1.00 48.75 56 SER B CA 1
ATOM 3142 C C . SER B 2 66 ? 25.012 -9.840 -73.474 1.00 43.72 56 SER B C 1
ATOM 3143 O O . SER B 2 66 ? 26.100 -9.761 -74.045 1.00 44.21 56 SER B O 1
ATOM 3146 N N . ALA B 2 67 ? 23.870 -10.007 -74.132 1.00 37.64 57 ALA B N 1
ATOM 3147 C CA . ALA B 2 67 ? 23.847 -10.025 -75.593 1.00 43.34 57 ALA B CA 1
ATOM 3148 C C . ALA B 2 67 ? 24.222 -8.657 -76.164 1.00 39.47 57 ALA B C 1
ATOM 3149 O O . ALA B 2 67 ? 25.015 -8.557 -77.109 1.00 35.57 57 ALA B O 1
ATOM 3151 N N . ILE B 2 68 ? 23.632 -7.609 -75.600 1.00 33.36 58 ILE B N 1
ATOM 3152 C CA . ILE B 2 68 ? 23.968 -6.247 -75.982 1.00 34.81 58 ILE B CA 1
ATOM 3153 C C . ILE B 2 68 ? 25.430 -5.954 -75.652 1.00 39.55 58 ILE B C 1
ATOM 3154 O O . ILE B 2 68 ? 26.165 -5.440 -76.496 1.00 37.20 58 ILE B O 1
ATOM 3159 N N . SER B 2 69 ? 25.858 -6.299 -74.438 1.00 36.56 59 SER B N 1
ATOM 3160 C CA . SER B 2 69 ? 27.255 -6.094 -74.032 1.00 40.98 59 SER B CA 1
ATOM 3161 C C . SER B 2 69 ? 28.242 -6.798 -74.959 1.00 37.65 59 SER B C 1
ATOM 3162 O O . SER B 2 69 ? 29.242 -6.204 -75.391 1.00 45.68 59 SER B O 1
ATOM 3165 N N . ASP B 2 70 ? 27.964 -8.064 -75.265 1.00 33.64 60 ASP B N 1
ATOM 3166 C CA . ASP B 2 70 ? 28.825 -8.840 -76.162 1.00 38.03 60 ASP B CA 1
ATOM 3167 C C . ASP B 2 70 ? 28.954 -8.173 -77.520 1.00 39.91 60 ASP B C 1
ATOM 3168 O O . ASP B 2 70 ? 30.041 -8.105 -78.080 1.00 38.05 60 ASP B O 1
ATOM 3173 N N . ALA B 2 71 ? 27.829 -7.699 -78.049 1.00 37.05 61 ALA B N 1
ATOM 3174 C CA . ALA B 2 71 ? 27.794 -7.062 -79.367 1.00 37.90 61 ALA B CA 1
ATOM 3175 C C . ALA B 2 71 ? 28.656 -5.805 -79.404 1.00 38.76 61 ALA B C 1
ATOM 3176 O O . ALA B 2 71 ? 29.390 -5.552 -80.374 1.00 35.61 61 ALA B O 1
ATOM 3178 N N . LEU B 2 72 ? 28.544 -5.014 -78.344 1.00 33.48 62 LEU B N 1
ATOM 3179 C CA . LEU B 2 72 ? 29.281 -3.761 -78.220 1.00 32.09 62 LEU B CA 1
ATOM 3180 C C . LEU B 2 72 ? 30.771 -4.031 -78.071 1.00 37.02 62 LEU B C 1
ATOM 3181 O O . LEU B 2 72 ? 31.605 -3.312 -78.620 1.00 39.05 62 LEU B O 1
ATOM 3186 N N . LYS B 2 73 ? 31.103 -5.074 -77.319 1.00 35.62 63 LYS B N 1
ATOM 3187 C CA . LYS B 2 73 ? 32.499 -5.434 -77.117 1.00 42.27 63 LYS B CA 1
ATOM 3188 C C . LYS B 2 73 ? 33.138 -5.940 -78.403 1.00 42.22 63 LYS B C 1
ATOM 3189 O O . LYS B 2 73 ? 34.271 -5.567 -78.728 1.00 38.83 63 LYS B O 1
ATOM 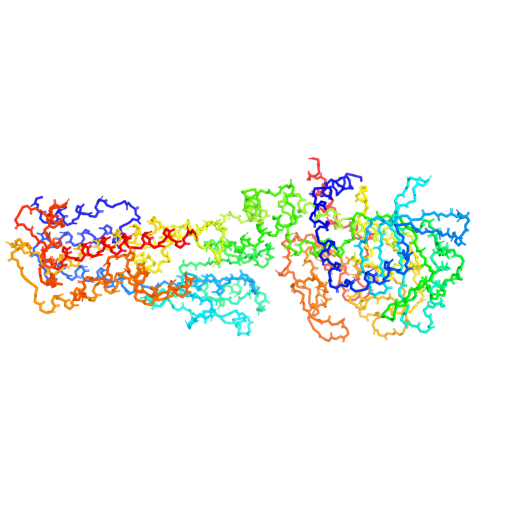3195 N N . GLU B 2 74 ? 32.415 -6.787 -79.130 1.00 37.63 64 GLU B N 1
ATOM 3196 C CA . GLU B 2 74 ? 32.875 -7.267 -80.437 1.00 41.57 64 GLU B CA 1
ATOM 3197 C C . GLU B 2 74 ? 33.133 -6.087 -81.373 1.00 43.14 64 GLU B C 1
ATOM 3198 O O . GLU B 2 74 ? 34.125 -6.065 -82.104 1.00 40.56 64 GLU B O 1
ATOM 3204 N N . ILE B 2 75 ? 32.230 -5.108 -81.348 1.00 36.33 65 ILE B N 1
ATOM 3205 C CA . ILE B 2 75 ? 32.404 -3.871 -82.117 1.00 39.82 65 ILE B CA 1
ATOM 3206 C C . ILE B 2 75 ? 33.639 -3.084 -81.671 1.00 40.12 65 ILE B C 1
ATOM 3207 O O . ILE B 2 75 ? 34.468 -2.679 -82.499 1.00 36.76 65 ILE B O 1
ATOM 3212 N N . ASP B 2 76 ? 33.767 -2.876 -80.367 1.00 36.51 66 ASP B N 1
ATOM 3213 C CA . ASP B 2 76 ? 34.846 -2.042 -79.832 1.00 36.03 66 ASP B CA 1
ATOM 3214 C C . ASP B 2 76 ? 36.227 -2.666 -79.984 1.00 35.35 66 ASP B C 1
ATOM 3215 O O . ASP B 2 76 ? 37.218 -1.966 -80.194 1.00 37.70 66 ASP B O 1
ATOM 3220 N N . SER B 2 77 ? 36.292 -3.985 -79.893 1.00 34.92 67 SER B N 1
ATOM 3221 C CA . SER B 2 77 ? 37.580 -4.663 -79.942 1.00 42.12 67 SER B CA 1
ATOM 3222 C C . SER B 2 77 ? 37.983 -5.054 -81.364 1.00 41.84 67 SER B C 1
ATOM 3223 O O . SER B 2 77 ? 39.046 -5.643 -81.572 1.00 37.48 67 SER B O 1
ATOM 3226 N N . SER B 2 78 ? 37.138 -4.744 -82.347 1.00 34.81 68 SER B N 1
ATOM 3227 C CA . SER B 2 78 ? 37.491 -5.045 -83.739 1.00 37.14 68 SER B CA 1
ATOM 3228 C C . SER B 2 78 ? 38.730 -4.249 -84.126 1.00 36.17 68 SER B C 1
ATOM 3229 O O . SER B 2 78 ? 38.866 -3.084 -83.764 1.00 30.97 68 SER B O 1
ATOM 3232 N N . VAL B 2 79 ? 39.634 -4.885 -84.861 1.00 36.76 69 VAL B N 1
ATOM 3233 C CA . VAL B 2 79 ? 40.880 -4.239 -85.256 1.00 37.36 69 VAL B CA 1
ATOM 3234 C C . VAL B 2 79 ? 40.887 -4.086 -86.764 1.00 35.05 69 VAL B C 1
ATOM 3235 O O . VAL B 2 79 ? 40.548 -5.026 -87.471 1.00 34.01 69 VAL B O 1
ATOM 3239 N N . LEU B 2 80 ? 41.246 -2.901 -87.256 1.00 33.01 70 LEU B N 1
ATOM 3240 C CA . LEU B 2 80 ? 41.329 -2.698 -88.696 1.00 33.76 70 LEU B CA 1
ATOM 3241 C C . LEU B 2 80 ? 42.788 -2.518 -89.109 1.00 24.87 70 LEU B C 1
ATOM 3242 O O . LEU B 2 80 ? 43.493 -1.683 -88.541 1.00 32.55 70 LEU B O 1
ATOM 3247 N N . ASN B 2 81 ? 43.224 -3.300 -90.086 1.00 30.66 71 ASN B N 1
ATOM 3248 C CA . ASN B 2 81 ? 44.592 -3.187 -90.588 1.00 31.61 71 ASN B CA 1
ATOM 3249 C C . ASN B 2 81 ? 44.581 -2.783 -92.061 1.00 29.20 71 ASN B C 1
ATOM 3250 O O . ASN B 2 81 ? 44.109 -3.536 -92.911 1.00 29.41 71 ASN B O 1
ATOM 3255 N N . VAL B 2 82 ? 45.074 -1.579 -92.337 1.00 27.05 72 VAL B N 1
ATOM 3256 C CA . VAL B 2 82 ? 45.032 -0.978 -93.673 1.00 24.28 72 VAL B CA 1
ATOM 3257 C C . VAL B 2 82 ? 46.469 -0.895 -94.201 1.00 24.52 72 VAL B C 1
ATOM 3258 O O . VAL B 2 82 ? 47.290 -0.215 -93.609 1.00 29.80 72 VAL B O 1
ATOM 3262 N N . ALA B 2 83 ? 46.761 -1.591 -95.293 1.00 24.29 73 ALA B N 1
ATOM 3263 C CA . ALA B 2 83 ? 48.122 -1.545 -95.875 1.00 25.00 73 ALA B CA 1
ATOM 3264 C C . ALA B 2 83 ? 48.194 -0.464 -96.933 1.00 30.05 73 ALA B C 1
ATOM 3265 O O . ALA B 2 83 ? 47.258 -0.285 -97.709 1.00 26.97 73 ALA B O 1
ATOM 3267 N N . VAL B 2 84 ? 49.328 0.237 -97.001 1.00 28.68 74 VAL B N 1
ATOM 3268 C CA . VAL B 2 84 ? 49.497 1.259 -98.001 1.00 24.75 74 VAL B CA 1
ATOM 3269 C C . VAL B 2 84 ? 50.847 0.998 -98.659 1.00 28.30 74 VAL B C 1
ATOM 3270 O O . VAL B 2 84 ? 51.862 1.084 -97.985 1.00 31.12 74 VAL B O 1
ATOM 3274 N N . THR B 2 85 ? 50.848 0.617 -99.937 1.00 23.82 75 THR B N 1
ATOM 3275 C CA . THR B 2 85 ? 52.109 0.411 -100.676 1.00 23.85 75 THR B CA 1
ATOM 3276 C C . THR B 2 85 ? 52.265 1.449 -101.788 1.00 29.19 75 THR B C 1
ATOM 3277 O O . THR B 2 85 ? 51.355 2.209 -102.069 1.00 28.04 75 THR B O 1
ATOM 3281 N N . GLY B 2 86 ? 53.438 1.503 -102.415 1.00 31.32 76 GLY B N 1
ATOM 3282 C CA . GLY B 2 86 ? 53.654 2.476 -103.470 1.00 25.71 76 GLY B CA 1
ATOM 3283 C C . GLY B 2 86 ? 55.093 2.967 -103.503 1.00 28.81 76 GLY B C 1
ATOM 3284 O O . GLY B 2 86 ? 55.844 2.716 -102.556 1.00 24.64 76 GLY B O 1
ATOM 3285 N N . GLU B 2 87 ? 55.455 3.691 -104.560 1.00 28.84 77 GLU B N 1
ATOM 3286 C CA . GLU B 2 87 ? 56.829 4.213 -104.734 1.00 28.25 77 GLU B CA 1
ATOM 3287 C C . GLU B 2 87 ? 57.174 5.240 -103.660 1.00 35.39 77 GLU B C 1
ATOM 3288 O O . GLU B 2 87 ? 56.284 5.881 -103.093 1.00 29.69 77 GLU B O 1
ATOM 3294 N N . THR B 2 88 ? 58.466 5.414 -103.389 1.00 31.69 78 THR B N 1
ATOM 3295 C CA . THR B 2 88 ? 58.900 6.477 -102.495 1.00 27.81 78 THR B CA 1
ATOM 3296 C C . THR B 2 88 ? 58.363 7.803 -103.025 1.00 32.99 78 THR B C 1
ATOM 3297 O O . THR B 2 88 ? 58.395 8.050 -104.231 1.00 31.87 78 THR B O 1
ATOM 3301 N N . GLY B 2 89 ? 57.837 8.640 -102.135 1.00 31.79 79 GLY B N 1
ATOM 3302 C CA . GLY B 2 89 ? 57.356 9.953 -102.527 1.00 32.35 79 GLY B CA 1
ATOM 3303 C C . GLY B 2 89 ? 56.004 9.970 -103.215 1.00 32.57 79 GLY B C 1
ATOM 3304 O O . GLY B 2 89 ? 55.587 11.001 -103.731 1.00 34.39 79 GLY B O 1
ATOM 3305 N N . SER B 2 90 ? 55.313 8.833 -103.224 1.00 30.38 80 SER B N 1
ATOM 3306 C CA . SER B 2 90 ? 54.008 8.755 -103.868 1.00 26.45 80 SER B CA 1
ATOM 3307 C C . SER B 2 90 ? 52.904 9.315 -102.976 1.00 30.68 80 SER B C 1
ATOM 3308 O O . SER B 2 90 ? 51.775 9.459 -103.427 1.00 34.37 80 SER B O 1
ATOM 3311 N N . GLY B 2 91 ? 53.239 9.626 -101.722 1.00 30.57 81 GLY B N 1
ATOM 3312 C CA . GLY B 2 91 ? 52.272 10.187 -100.780 1.00 32.36 81 GLY B CA 1
ATOM 3313 C C . GLY B 2 91 ? 51.653 9.166 -99.838 1.00 28.55 81 GLY B C 1
ATOM 3314 O O . GLY B 2 91 ? 50.490 9.317 -99.418 1.00 33.16 81 GLY B O 1
ATOM 3315 N N . LYS B 2 92 ? 52.413 8.127 -99.498 1.00 27.94 82 LYS B N 1
ATOM 3316 C CA . LYS B 2 92 ? 51.943 7.079 -98.585 1.00 30.60 82 LYS B CA 1
ATOM 3317 C C . LYS B 2 92 ? 51.759 7.621 -97.179 1.00 33.99 82 LYS B C 1
ATOM 3318 O O . LYS B 2 92 ? 50.696 7.481 -96.590 1.00 29.10 82 LYS B O 1
ATOM 3324 N N . SER B 2 93 ? 52.805 8.229 -96.635 1.00 26.25 83 SER B N 1
ATOM 3325 C CA . SER B 2 93 ? 52.728 8.775 -95.281 1.00 33.39 83 SER B CA 1
ATOM 3326 C C . SER B 2 93 ? 51.713 9.911 -95.214 1.00 32.02 83 SER B C 1
ATOM 3327 O O . SER B 2 93 ? 50.989 10.056 -94.215 1.00 32.96 83 SER B O 1
ATOM 3330 N N . SER B 2 94 ? 51.648 10.722 -96.271 1.00 29.54 84 SER B N 1
ATOM 3331 C CA . SER B 2 94 ? 50.650 11.799 -96.330 1.00 31.72 84 SER B CA 1
ATOM 3332 C C . SER B 2 94 ? 49.227 11.252 -96.286 1.00 31.20 84 SER B C 1
ATOM 3333 O O . SER B 2 94 ? 48.381 11.762 -95.550 1.00 31.72 84 SER B O 1
ATOM 3336 N N . PHE B 2 95 ? 48.968 10.222 -97.089 1.00 26.51 85 PHE B N 1
ATOM 3337 C CA . PHE B 2 95 ? 47.668 9.557 -97.109 1.00 31.68 85 PHE B CA 1
ATOM 3338 C C . PHE B 2 95 ? 47.299 8.990 -95.737 1.00 34.89 85 PHE B C 1
ATOM 3339 O O . PHE B 2 95 ? 46.159 9.141 -95.255 1.00 36.03 85 PHE B O 1
ATOM 3347 N N . ILE B 2 96 ? 48.259 8.320 -95.111 1.00 32.81 86 ILE B N 1
ATOM 3348 C CA . ILE B 2 96 ? 48.053 7.733 -93.787 1.00 30.47 86 ILE B CA 1
ATOM 3349 C C . ILE B 2 96 ? 47.738 8.816 -92.750 1.00 35.00 86 ILE B C 1
ATOM 3350 O O . ILE B 2 96 ? 46.800 8.682 -91.957 1.00 31.03 86 ILE B O 1
ATOM 3355 N N . ASN B 2 97 ? 48.506 9.897 -92.766 1.00 28.58 87 ASN B N 1
ATOM 3356 C CA . ASN B 2 97 ? 48.257 11.016 -91.867 1.00 31.37 87 ASN B CA 1
ATOM 3357 C C . ASN B 2 97 ? 46.894 11.677 -92.067 1.00 38.08 87 ASN B C 1
ATOM 3358 O O . ASN B 2 97 ? 46.206 12.012 -91.095 1.00 32.24 87 ASN B O 1
ATOM 3363 N N . THR B 2 98 ? 46.501 11.853 -93.324 1.00 34.53 88 THR B N 1
ATOM 3364 C CA . THR B 2 98 ? 45.220 12.479 -93.635 1.00 33.82 88 THR B CA 1
ATOM 3365 C C . THR B 2 98 ? 44.066 11.665 -93.092 1.00 32.71 88 THR B C 1
ATOM 3366 O O . THR B 2 98 ? 43.129 12.217 -92.504 1.00 32.36 88 THR B O 1
ATOM 3370 N N . LEU B 2 99 ? 44.134 10.347 -93.248 1.00 30.13 89 LEU B N 1
ATOM 3371 C CA . LEU B 2 99 ? 43.076 9.495 -92.687 1.00 34.72 89 LEU B CA 1
ATOM 3372 C C . LEU B 2 99 ? 43.066 9.495 -91.161 1.00 38.96 89 LEU B C 1
ATOM 3373 O O . LEU B 2 99 ? 42.023 9.267 -90.540 1.00 32.25 89 LEU B O 1
ATOM 3378 N N . ARG B 2 100 ? 44.219 9.764 -90.557 1.00 32.45 90 ARG B N 1
ATOM 3379 C CA . ARG B 2 100 ? 44.320 9.796 -89.094 1.00 36.47 90 ARG B CA 1
ATOM 3380 C C . ARG B 2 100 ? 43.987 11.170 -88.539 1.00 36.10 90 ARG B C 1
ATOM 3381 O O . ARG B 2 100 ? 43.947 11.355 -87.327 1.00 35.11 90 ARG B O 1
ATOM 3389 N N . GLY B 2 101 ? 43.756 12.134 -89.425 1.00 34.65 91 GLY B N 1
ATOM 3390 C CA . GLY B 2 101 ? 43.469 13.495 -89.008 1.00 36.72 91 GLY B CA 1
ATOM 3391 C C . GLY B 2 101 ? 44.667 14.173 -88.371 1.00 43.33 91 GLY B C 1
ATOM 3392 O O . GLY B 2 101 ? 44.526 15.034 -87.498 1.00 43.93 91 GLY B O 1
ATOM 3393 N N . ILE B 2 102 ? 45.854 13.795 -88.832 1.00 34.48 92 ILE B N 1
ATOM 3394 C CA . ILE B 2 102 ? 47.106 14.295 -88.279 1.00 38.05 92 ILE B CA 1
ATOM 3395 C C . ILE B 2 102 ? 47.874 15.061 -89.353 1.00 45.97 92 ILE B C 1
ATOM 3396 O O . ILE B 2 102 ? 48.072 14.552 -90.457 1.00 41.78 92 ILE B O 1
ATOM 3401 N N . GLY B 2 103 ? 48.304 16.281 -89.036 1.00 45.61 93 GLY B N 1
ATOM 3402 C CA . GLY B 2 103 ? 49.145 17.046 -89.947 1.00 51.02 93 GLY B CA 1
ATOM 3403 C C . GLY B 2 103 ? 50.508 16.397 -90.122 1.00 42.51 93 GLY B C 1
ATOM 3404 O O . GLY B 2 103 ? 50.998 15.703 -89.225 1.00 42.08 93 GLY B O 1
ATOM 3405 N N . ASN B 2 104 ? 51.137 16.623 -91.272 1.00 48.22 94 ASN B N 1
ATOM 3406 C CA . ASN B 2 104 ? 52.400 15.953 -91.573 1.00 51.41 94 ASN B CA 1
ATOM 3407 C C . ASN B 2 104 ? 53.558 16.337 -90.643 1.00 56.11 94 ASN B C 1
ATOM 3408 O O . ASN B 2 104 ? 54.529 15.585 -90.515 1.00 51.08 94 ASN B O 1
ATOM 3413 N N . GLU B 2 105 ? 53.451 17.495 -89.996 1.00 56.54 95 GLU B N 1
ATOM 3414 C CA . GLU B 2 105 ? 54.507 17.976 -89.100 1.00 60.54 95 GLU B CA 1
ATOM 3415 C C . GLU B 2 105 ? 54.131 17.833 -87.625 1.00 62.36 95 GLU B C 1
ATOM 3416 O O . GLU B 2 105 ? 54.941 18.125 -86.744 1.00 60.50 95 GLU B O 1
ATOM 3422 N N . GLU B 2 106 ? 52.904 17.394 -87.361 1.00 58.41 96 GLU B N 1
ATOM 3423 C CA . GLU B 2 106 ? 52.448 17.176 -85.990 1.00 53.94 96 GLU B CA 1
ATOM 3424 C C . GLU B 2 106 ? 53.028 15.875 -85.425 1.00 59.26 96 GLU B C 1
ATOM 3425 O O . GLU B 2 106 ? 53.561 15.046 -86.164 1.00 57.22 96 GLU B O 1
ATOM 3431 N N . GLU B 2 107 ? 52.926 15.704 -84.111 1.00 56.26 97 GLU B N 1
ATOM 3432 C CA . GLU B 2 107 ? 53.471 14.528 -83.439 1.00 56.78 97 GLU B CA 1
ATOM 3433 C C . GLU B 2 107 ? 52.706 13.269 -83.837 1.00 60.35 97 GLU B C 1
ATOM 3434 O O . GLU B 2 107 ? 51.485 13.302 -84.006 1.00 61.83 97 GLU B O 1
ATOM 3440 N N . GLY B 2 108 ? 53.422 12.160 -83.989 1.00 55.38 98 GLY B N 1
ATOM 3441 C CA . GLY B 2 108 ? 52.795 10.901 -84.353 1.00 52.03 98 GLY B CA 1
ATOM 3442 C C . GLY B 2 108 ? 52.610 10.727 -85.850 1.00 47.89 98 GLY B C 1
ATOM 3443 O O . GLY B 2 108 ? 52.169 9.672 -86.307 1.00 46.15 98 GLY B O 1
ATOM 3444 N N . ALA B 2 109 ? 52.955 11.760 -86.614 1.00 44.44 99 ALA B N 1
ATOM 3445 C CA . ALA B 2 109 ? 52.817 11.718 -88.064 1.00 40.55 99 ALA B CA 1
ATOM 3446 C C . ALA B 2 109 ? 53.742 10.682 -88.675 1.00 42.46 99 ALA B C 1
ATOM 3447 O O . ALA B 2 109 ? 54.894 10.548 -88.270 1.00 40.99 99 ALA B O 1
ATOM 3449 N N . ALA B 2 110 ? 53.229 9.949 -89.656 1.00 37.21 100 ALA B N 1
ATOM 3450 C CA . ALA B 2 110 ? 54.067 9.067 -90.448 1.00 38.22 100 ALA B CA 1
ATOM 3451 C C . ALA B 2 110 ? 55.003 9.942 -91.265 1.00 37.83 100 ALA B C 1
ATOM 3452 O O . ALA B 2 110 ? 54.570 10.926 -91.866 1.00 35.57 100 ALA B O 1
ATOM 3454 N N . LYS B 2 111 ? 56.285 9.600 -91.285 1.00 47.66 101 LYS B N 1
ATOM 3455 C CA . LYS B 2 111 ? 57.248 10.387 -92.053 1.00 45.83 101 LYS B CA 1
ATOM 3456 C C . LYS B 2 111 ? 57.749 9.639 -93.283 1.00 45.93 101 LYS B C 1
ATOM 3457 O O . LYS B 2 111 ? 57.851 8.409 -93.283 1.00 45.44 101 LYS B O 1
ATOM 3463 N N . THR B 2 112 ? 58.047 10.392 -94.334 1.00 39.68 102 THR B N 1
ATOM 3464 C CA . THR B 2 112 ? 58.485 9.818 -95.597 1.00 44.67 102 THR B CA 1
ATOM 3465 C C . THR B 2 112 ? 59.859 9.169 -95.510 1.00 45.17 102 THR B C 1
ATOM 3466 O O . THR B 2 112 ? 60.627 9.426 -94.573 1.00 36.01 102 THR B O 1
ATOM 3470 N N . GLY B 2 113 ? 60.148 8.312 -96.487 1.00 36.34 103 GLY B N 1
ATOM 3471 C CA . GLY B 2 113 ? 61.480 7.767 -96.674 1.00 43.74 103 GLY B CA 1
ATOM 3472 C C . GLY B 2 113 ? 61.883 6.634 -95.750 1.00 46.06 103 GLY B C 1
ATOM 3473 O O . GLY B 2 113 ? 62.542 5.690 -96.184 1.00 44.87 103 GLY B O 1
ATOM 3474 N N . VAL B 2 114 ? 61.478 6.713 -94.484 1.00 45.34 104 VAL B N 1
ATOM 3475 C CA . VAL B 2 114 ? 61.971 5.791 -93.461 1.00 38.98 104 VAL B CA 1
ATOM 3476 C C . VAL B 2 114 ? 61.767 4.306 -93.772 1.00 38.62 104 VAL B C 1
ATOM 3477 O O . VAL B 2 114 ? 62.712 3.510 -93.673 1.00 35.93 104 VAL B O 1
ATOM 3481 N N . VAL B 2 115 ? 60.553 3.932 -94.171 1.00 33.93 105 VAL B N 1
ATOM 3482 C CA A VAL B 2 115 ? 60.253 2.546 -94.484 0.29 33.91 105 VAL B CA 1
ATOM 3483 C CA B VAL B 2 115 ? 60.258 2.534 -94.501 0.71 33.85 105 VAL B CA 1
ATOM 3484 C C . VAL B 2 115 ? 61.116 2.026 -95.639 1.00 29.63 105 VAL B C 1
ATOM 3485 O O . VAL B 2 115 ? 61.414 0.832 -95.726 1.00 34.26 105 VAL B O 1
ATOM 3492 N N . GLU B 2 116 ? 61.515 2.926 -96.526 1.00 34.22 106 GLU B N 1
ATOM 3493 C CA . GLU B 2 116 ? 62.323 2.531 -97.676 1.00 32.97 106 GLU B CA 1
ATOM 3494 C C . GLU B 2 116 ? 63.726 2.114 -97.251 1.00 37.68 106 GLU B C 1
ATOM 3495 O O . GLU B 2 116 ? 64.370 1.297 -97.918 1.00 34.56 106 GLU B O 1
ATOM 3501 N N . VAL B 2 117 ? 64.191 2.679 -96.138 1.00 34.11 107 VAL B N 1
ATOM 3502 C CA . VAL B 2 117 ? 65.483 2.313 -95.566 1.00 34.66 107 VAL B CA 1
ATOM 3503 C C . VAL B 2 117 ? 65.391 1.011 -94.778 1.00 37.67 107 VAL B C 1
ATOM 3504 O O . VAL B 2 117 ? 66.197 0.112 -94.964 1.00 31.90 107 VAL B O 1
ATOM 3508 N N . THR B 2 118 ? 64.394 0.895 -93.906 1.00 32.17 108 THR B N 1
ATOM 3509 C CA . THR B 2 118 ? 64.283 -0.301 -93.087 1.00 26.10 108 THR B CA 1
ATOM 3510 C C . THR B 2 118 ? 63.849 -1.487 -93.911 1.00 26.94 108 THR B C 1
ATOM 3511 O O . THR B 2 118 ? 64.107 -2.628 -93.537 1.00 32.92 108 THR B O 1
ATOM 3515 N N . MET B 2 119 ? 63.149 -1.205 -95.013 1.00 32.39 109 MET B N 1
ATOM 3516 C CA . MET B 2 119 ? 62.494 -2.227 -95.842 1.00 31.86 109 MET B CA 1
ATOM 3517 C C . MET B 2 119 ? 61.488 -3.079 -95.062 1.00 32.39 109 MET B C 1
ATOM 3518 O O . MET B 2 119 ? 61.228 -4.237 -95.404 1.00 35.36 109 MET B O 1
ATOM 3523 N N . GLU B 2 120 ? 60.920 -2.498 -94.014 1.00 35.29 110 GLU B N 1
ATOM 3524 C CA . GLU B 2 120 ? 59.902 -3.178 -93.220 1.00 28.40 110 GLU B CA 1
ATOM 3525 C C . GLU B 2 120 ? 58.683 -2.293 -93.052 1.00 34.85 110 GLU B C 1
ATOM 3526 O O . GLU B 2 120 ? 58.807 -1.079 -92.914 1.00 32.94 110 GLU B O 1
ATOM 3532 N N . ARG B 2 121 ? 57.505 -2.908 -93.037 1.00 30.65 111 ARG B N 1
ATOM 3533 C CA . ARG B 2 121 ? 56.274 -2.153 -92.825 1.00 32.20 111 ARG B CA 1
ATOM 3534 C C . ARG B 2 121 ? 56.308 -1.495 -91.449 1.00 36.72 111 ARG B C 1
ATOM 3535 O O . ARG B 2 121 ? 56.909 -2.030 -90.522 1.00 35.96 111 ARG B O 1
ATOM 3543 N N . HIS B 2 122 ? 55.662 -0.341 -91.312 1.00 32.81 112 HIS B N 1
ATOM 3544 C CA . HIS B 2 122 ? 55.545 0.293 -90.008 1.00 28.66 112 HIS B CA 1
ATOM 3545 C C . HIS B 2 122 ? 54.095 0.644 -89.724 1.00 33.83 112 HIS B C 1
ATOM 3546 O O . HIS B 2 122 ? 53.440 1.282 -90.550 1.00 31.26 112 HIS B O 1
ATOM 3553 N N . PRO B 2 123 ? 53.603 0.247 -88.544 1.00 33.82 113 PRO B N 1
ATOM 3554 C CA . PRO B 2 123 ? 52.205 0.540 -88.190 1.00 32.73 113 PRO B CA 1
ATOM 3555 C C . PRO B 2 123 ? 52.021 1.927 -87.582 1.00 37.73 113 PRO B C 1
ATOM 3556 O O . PRO B 2 123 ? 52.872 2.400 -86.822 1.00 42.12 113 PRO B O 1
ATOM 3560 N N . TYR B 2 124 ? 50.913 2.574 -87.935 1.00 34.17 114 TYR B N 1
ATOM 3561 C CA . TYR B 2 124 ? 50.562 3.867 -87.387 1.00 26.29 114 TYR B CA 1
ATOM 3562 C C . TYR B 2 124 ? 49.116 3.800 -86.913 1.00 36.48 114 TYR B C 1
ATOM 3563 O O . TYR B 2 124 ? 48.214 3.562 -87.710 1.00 32.91 114 TYR B O 1
ATOM 3572 N N . LYS B 2 125 ? 48.899 3.993 -85.620 1.00 34.78 115 LYS B N 1
ATOM 3573 C CA . LYS B 2 125 ? 47.550 3.876 -85.073 1.00 31.94 115 LYS B CA 1
ATOM 3574 C C . LYS B 2 125 ? 46.771 5.176 -85.230 1.00 32.17 115 LYS B C 1
ATOM 3575 O O . LYS B 2 125 ? 47.337 6.263 -85.196 1.00 32.82 115 LYS B O 1
ATOM 3581 N N . HIS B 2 126 ? 45.461 5.065 -85.420 1.00 34.64 116 HIS B N 1
ATOM 3582 C CA . HIS B 2 126 ? 44.616 6.248 -85.387 1.00 36.49 116 HIS B CA 1
ATOM 3583 C C . HIS B 2 126 ? 44.646 6.791 -83.954 1.00 31.83 116 HIS B C 1
ATOM 3584 O O . HIS B 2 126 ? 44.573 6.018 -82.994 1.00 33.39 116 HIS B O 1
ATOM 3591 N N . PRO B 2 127 ? 44.779 8.116 -83.807 1.00 34.08 117 PRO B N 1
ATOM 3592 C CA . PRO B 2 127 ? 44.970 8.715 -82.480 1.00 34.03 117 PRO B CA 1
ATOM 3593 C C . PRO B 2 127 ? 43.776 8.549 -81.556 1.00 44.04 117 PRO B C 1
ATOM 3594 O O . PRO B 2 127 ? 43.968 8.435 -80.348 1.00 44.09 117 PRO B O 1
ATOM 3598 N N . ASN B 2 128 ? 42.569 8.533 -82.109 1.00 38.05 118 ASN B N 1
ATOM 3599 C CA . ASN B 2 128 ? 41.370 8.494 -81.280 1.00 40.69 118 ASN B CA 1
ATOM 3600 C C . ASN B 2 128 ? 40.696 7.126 -81.267 1.00 44.90 118 ASN B C 1
ATOM 3601 O O . ASN B 2 128 ? 39.977 6.780 -80.335 1.00 37.62 118 ASN B O 1
ATOM 3606 N N . ILE B 2 129 ? 40.926 6.352 -82.318 1.00 35.32 119 ILE B N 1
ATOM 3607 C CA . ILE B 2 129 ? 40.462 4.975 -82.371 1.00 35.29 119 ILE B CA 1
ATOM 3608 C C . ILE B 2 129 ? 41.666 4.089 -82.658 1.00 37.91 119 ILE B C 1
ATOM 3609 O O . ILE B 2 129 ? 41.891 3.730 -83.802 1.00 39.06 119 ILE B O 1
ATOM 3614 N N . PRO B 2 130 ? 42.445 3.735 -81.618 1.00 38.66 120 PRO B N 1
ATOM 3615 C CA . PRO B 2 130 ? 43.715 3.019 -81.821 1.00 38.71 120 PRO B CA 1
ATOM 3616 C C . PRO B 2 130 ? 43.596 1.606 -82.406 1.00 41.90 120 PRO B C 1
ATOM 3617 O O . PRO B 2 130 ? 44.609 1.064 -82.842 1.00 39.03 120 PRO B O 1
ATOM 3621 N N . ASN B 2 131 ? 42.404 1.018 -82.426 1.00 36.45 121 ASN B N 1
ATOM 3622 C CA . ASN B 2 131 ? 42.222 -0.255 -83.121 1.00 37.12 121 ASN B CA 1
ATOM 3623 C C . ASN B 2 131 ? 42.128 -0.121 -84.649 1.00 28.10 121 ASN B C 1
ATOM 3624 O O . ASN B 2 131 ? 41.951 -1.117 -85.354 1.00 35.04 121 ASN B O 1
ATOM 3629 N N . VAL B 2 132 ? 42.219 1.110 -85.147 1.00 27.58 122 VAL B N 1
ATOM 3630 C CA . VAL B 2 132 ? 42.349 1.351 -86.581 1.00 30.77 122 VAL B CA 1
ATOM 3631 C C . VAL B 2 132 ? 43.830 1.600 -86.857 1.00 27.98 122 VAL B C 1
ATOM 3632 O O . VAL B 2 132 ? 44.394 2.593 -86.406 1.00 27.11 122 VAL B O 1
ATOM 3636 N N . VAL B 2 133 ? 44.456 0.688 -87.593 1.00 29.33 123 VAL B N 1
ATOM 3637 C CA . VAL B 2 133 ? 45.905 0.737 -87.750 1.00 29.61 123 VAL B CA 1
ATOM 3638 C C . VAL B 2 133 ? 46.243 0.840 -89.219 1.00 30.05 123 VAL B C 1
ATOM 3639 O O . VAL B 2 133 ? 45.771 0.028 -90.019 1.00 28.40 123 VAL B O 1
ATOM 3643 N N . PHE B 2 134 ? 47.062 1.826 -89.576 1.00 32.08 124 PHE B N 1
ATOM 3644 C CA . PHE B 2 134 ? 47.538 1.939 -90.947 1.00 28.82 124 PHE B CA 1
ATOM 3645 C C . PHE B 2 134 ? 48.966 1.455 -91.000 1.00 31.36 124 PHE B C 1
ATOM 3646 O O . PHE B 2 134 ? 49.762 1.776 -90.117 1.00 30.78 124 PHE B O 1
ATOM 3654 N N . TRP B 2 135 ? 49.279 0.670 -92.023 1.00 29.28 125 TRP B N 1
ATOM 3655 C CA . TRP B 2 135 ? 50.637 0.166 -92.213 1.00 24.57 125 TRP B CA 1
ATOM 3656 C C . TRP B 2 135 ? 51.248 0.791 -93.457 1.00 34.01 125 TRP B C 1
ATOM 3657 O O . TRP B 2 135 ? 50.720 0.632 -94.559 1.00 27.50 125 TRP B O 1
ATOM 3668 N N . ASP B 2 136 ? 52.351 1.515 -93.268 1.00 31.18 126 ASP B N 1
ATOM 3669 C CA . ASP B 2 136 ? 53.133 2.062 -94.370 1.00 35.12 126 ASP B CA 1
ATOM 3670 C C . ASP B 2 136 ? 54.053 0.939 -94.842 1.00 29.49 126 ASP B C 1
ATOM 3671 O O . ASP B 2 136 ? 54.799 0.368 -94.052 1.00 28.58 126 ASP B O 1
ATOM 3676 N N . LEU B 2 137 ? 53.963 0.571 -96.112 1.00 24.65 127 LEU B N 1
ATOM 3677 C CA . LEU B 2 137 ? 54.801 -0.505 -96.627 1.00 27.83 127 LEU B CA 1
ATOM 3678 C C . LEU B 2 137 ? 55.900 0.098 -97.493 1.00 27.13 127 LEU B C 1
ATOM 3679 O O . LEU B 2 137 ? 55.682 1.094 -98.187 1.00 27.82 127 LEU B O 1
ATOM 3684 N N . PRO B 2 138 ? 57.090 -0.504 -97.457 1.00 28.52 128 PRO B N 1
ATOM 3685 C CA . PRO B 2 138 ? 58.152 -0.012 -98.344 1.00 27.39 128 PRO B CA 1
ATOM 3686 C C . PRO B 2 138 ? 57.782 -0.279 -99.793 1.00 28.94 128 PRO B C 1
ATOM 3687 O O . PRO B 2 138 ? 57.166 -1.317 -100.071 1.00 32.09 128 PRO B O 1
ATOM 3691 N N . GLY B 2 139 ? 58.142 0.623 -100.702 1.00 27.95 129 GLY B N 1
ATOM 3692 C CA . GLY B 2 139 ? 57.940 0.355 -102.116 1.00 30.25 129 GLY B CA 1
ATOM 3693 C C . GLY B 2 139 ? 58.632 -0.946 -102.487 1.00 31.24 129 GLY B C 1
ATOM 3694 O O . GLY B 2 139 ? 59.683 -1.273 -101.923 1.00 34.59 129 GLY B O 1
ATOM 3695 N N . ILE B 2 140 ? 58.053 -1.702 -103.416 1.00 28.61 130 ILE B N 1
ATOM 3696 C CA . ILE B 2 140 ? 58.629 -2.993 -103.783 1.00 25.90 130 ILE B CA 1
ATOM 3697 C C . ILE B 2 140 ? 60.028 -2.778 -104.340 1.00 29.13 130 ILE B C 1
ATOM 3698 O O . ILE B 2 140 ? 60.909 -3.612 -104.156 1.00 33.81 130 ILE B O 1
ATOM 3703 N N . GLY B 2 141 ? 60.219 -1.624 -104.972 1.00 28.79 131 GLY B N 1
ATOM 3704 C CA . GLY B 2 141 ? 61.510 -1.265 -105.546 1.00 35.96 131 GLY B CA 1
ATOM 3705 C C . GLY B 2 141 ? 62.585 -0.998 -104.506 1.00 41.18 131 GLY B C 1
ATOM 3706 O O . GLY B 2 141 ? 63.781 -0.990 -104.827 1.00 36.49 131 GLY B O 1
ATOM 3707 N N . SER B 2 142 ? 62.162 -0.776 -103.264 1.00 31.45 132 SER B N 1
ATOM 3708 C CA . SER B 2 142 ? 63.089 -0.570 -102.158 1.00 30.45 132 SER B CA 1
ATOM 3709 C C . SER B 2 142 ? 63.512 -1.906 -101.594 1.00 32.37 132 SER B C 1
ATOM 3710 O O . SER B 2 142 ? 64.352 -1.970 -100.696 1.00 42.77 132 SER B O 1
ATOM 3713 N N . THR B 2 143 ? 62.914 -2.973 -102.114 1.00 33.21 133 THR B N 1
ATOM 3714 C CA . THR B 2 143 ? 63.287 -4.324 -101.718 1.00 40.75 133 THR B CA 1
ATOM 3715 C C . THR B 2 143 ? 63.858 -5.062 -102.912 1.00 39.98 133 THR B C 1
ATOM 3716 O O . THR B 2 143 ? 63.810 -4.568 -104.042 1.00 39.50 133 THR B O 1
ATOM 3720 N N . ASN B 2 144 ? 64.398 -6.245 -102.658 1.00 45.46 134 ASN B N 1
ATOM 3721 C CA . ASN B 2 144 ? 64.801 -7.126 -103.736 1.00 49.26 134 ASN B CA 1
ATOM 3722 C C . ASN B 2 144 ? 63.802 -8.268 -103.825 1.00 48.91 134 ASN B C 1
ATOM 3723 O O . ASN B 2 144 ? 64.171 -9.419 -104.024 1.00 45.26 134 ASN B O 1
ATOM 3728 N N . PHE B 2 145 ? 62.525 -7.941 -103.653 1.00 39.60 135 PHE B N 1
ATOM 3729 C CA . PHE B 2 145 ? 61.478 -8.941 -103.739 1.00 38.43 135 PHE B CA 1
ATOM 3730 C C . PHE B 2 145 ? 60.709 -8.820 -105.043 1.00 39.20 135 PHE B C 1
ATOM 3731 O O . PHE B 2 145 ? 60.271 -7.728 -105.409 1.00 43.90 135 PHE B O 1
ATOM 3739 N N . PRO B 2 146 ? 60.546 -9.948 -105.753 1.00 35.90 136 PRO B N 1
ATOM 3740 C CA . PRO B 2 146 ? 59.606 -10.021 -106.876 1.00 37.32 136 PRO B CA 1
ATOM 3741 C C . PRO B 2 146 ? 58.206 -9.879 -106.284 1.00 33.58 136 PRO B C 1
ATOM 3742 O O . PRO B 2 146 ? 58.066 -10.035 -105.071 1.00 33.46 136 PRO B O 1
ATOM 3746 N N . PRO B 2 147 ? 57.201 -9.552 -107.111 1.00 35.67 137 PRO B N 1
ATOM 3747 C CA . PRO B 2 147 ? 55.859 -9.237 -106.601 1.00 34.67 137 PRO B CA 1
ATOM 3748 C C . PRO B 2 147 ? 55.263 -10.244 -105.610 1.00 39.66 137 PRO B C 1
ATOM 3749 O O . PRO B 2 147 ? 54.822 -9.836 -104.531 1.00 34.40 137 PRO B O 1
ATOM 3753 N N . ASN B 2 148 ? 55.227 -11.526 -105.964 1.00 36.68 138 ASN B N 1
ATOM 3754 C CA . ASN B 2 148 ? 54.607 -12.529 -105.087 1.00 40.55 138 ASN B CA 1
ATOM 3755 C C . ASN B 2 148 ? 55.333 -12.684 -103.753 1.00 41.16 138 ASN B C 1
ATOM 3756 O O . ASN B 2 148 ? 54.705 -12.783 -102.699 1.00 42.47 138 ASN B O 1
ATOM 3761 N N . THR B 2 149 ? 56.660 -12.692 -103.808 1.00 36.29 139 THR B N 1
ATOM 3762 C CA . THR B 2 149 ? 57.476 -12.740 -102.597 1.00 38.98 139 THR B CA 1
ATOM 3763 C C . THR B 2 149 ? 57.259 -11.483 -101.756 1.00 39.29 139 THR B C 1
ATOM 3764 O O . THR B 2 149 ? 57.193 -11.551 -100.527 1.00 37.71 139 THR B O 1
ATOM 3768 N N . TYR B 2 150 ? 57.119 -10.341 -102.425 1.00 33.77 140 TYR B N 1
ATOM 3769 C CA . TYR B 2 150 ? 56.921 -9.063 -101.745 1.00 28.24 140 TYR B CA 1
ATOM 3770 C C . TYR B 2 150 ? 55.614 -9.081 -100.966 1.00 34.78 140 TYR B C 1
ATOM 3771 O O . TYR B 2 150 ? 55.554 -8.598 -99.833 1.00 31.30 140 TYR B O 1
ATOM 3780 N N . LEU B 2 151 ? 54.567 -9.627 -101.581 1.00 33.53 141 LEU B N 1
ATOM 3781 C CA . LEU B 2 151 ? 53.263 -9.709 -100.911 1.00 32.81 141 LEU B CA 1
ATOM 3782 C C . LEU B 2 151 ? 53.313 -10.669 -99.724 1.00 39.92 141 LEU B C 1
ATOM 3783 O O . LEU B 2 151 ? 52.712 -10.402 -98.686 1.00 42.43 141 LEU B O 1
ATOM 3788 N N . GLU B 2 152 ? 54.039 -11.774 -99.872 1.00 36.59 142 GLU B N 1
ATOM 3789 C CA . GLU B 2 152 ? 54.199 -12.730 -98.776 1.00 39.70 142 GLU B CA 1
ATOM 3790 C C . GLU B 2 152 ? 54.906 -12.077 -97.596 1.00 41.98 142 GLU B C 1
ATOM 3791 O O . GLU B 2 152 ? 54.421 -12.133 -96.460 1.00 39.11 142 GLU B O 1
ATOM 3797 N N . LYS B 2 153 ? 56.039 -11.434 -97.877 1.00 36.54 143 LYS B N 1
ATOM 3798 C CA . LYS B 2 153 ? 56.844 -10.776 -96.849 1.00 35.83 143 LYS B CA 1
ATOM 3799 C C . LYS B 2 153 ? 56.108 -9.639 -96.144 1.00 38.39 143 LYS B C 1
ATOM 3800 O O . LYS B 2 153 ? 56.366 -9.358 -94.979 1.00 38.51 143 LYS B O 1
ATOM 3806 N N . MET B 2 154 ? 55.209 -8.974 -96.860 1.00 35.13 144 MET B N 1
ATOM 3807 C CA . MET B 2 154 ? 54.481 -7.838 -96.302 1.00 31.39 144 MET B CA 1
ATOM 3808 C C . MET B 2 154 ? 53.203 -8.307 -95.617 1.00 34.28 144 MET B C 1
ATOM 3809 O O . MET B 2 154 ? 52.449 -7.497 -95.076 1.00 35.92 144 MET B O 1
ATOM 3814 N N . LYS B 2 155 ? 52.971 -9.617 -95.657 1.00 32.70 145 LYS B N 1
ATOM 3815 C CA . LYS B 2 155 ? 51.814 -10.233 -95.002 1.00 39.95 145 LYS B CA 1
ATOM 3816 C C . LYS B 2 155 ? 50.471 -9.759 -95.559 1.00 38.59 145 LYS B C 1
ATOM 3817 O O . LYS B 2 155 ? 49.589 -9.326 -94.808 1.00 38.52 145 LYS B O 1
ATOM 3823 N N . PHE B 2 156 ? 50.325 -9.879 -96.877 1.00 36.03 146 PHE B N 1
ATOM 3824 C CA . PHE B 2 156 ? 49.128 -9.457 -97.603 1.00 33.86 146 PHE B CA 1
ATOM 3825 C C . PHE B 2 156 ? 47.803 -9.892 -96.975 1.00 34.66 146 PHE B C 1
ATOM 3826 O O . PHE B 2 156 ? 46.861 -9.103 -96.897 1.00 32.79 146 PHE B O 1
ATOM 3834 N N . TYR B 2 157 ? 47.720 -11.144 -96.543 1.00 36.78 147 TYR B N 1
ATOM 3835 C CA . TYR B 2 157 ? 46.447 -11.679 -96.055 1.00 39.22 147 TYR B CA 1
ATOM 3836 C C . TYR B 2 157 ? 46.023 -11.160 -94.689 1.00 40.95 147 TYR B C 1
ATOM 3837 O O . TYR B 2 157 ? 44.906 -11.425 -94.237 1.00 45.17 147 TYR B O 1
ATOM 3846 N N . GLU B 2 158 ? 46.898 -10.414 -94.027 1.00 39.48 148 GLU B N 1
ATOM 3847 C CA . GLU B 2 158 ? 46.562 -9.885 -92.708 1.00 37.14 148 GLU B CA 1
ATOM 3848 C C . GLU B 2 158 ? 45.834 -8.534 -92.768 1.00 40.74 148 GLU B C 1
ATOM 3849 O O . GLU B 2 158 ? 45.348 -8.034 -91.758 1.00 40.16 148 GLU B O 1
ATOM 3855 N N . TYR B 2 159 ? 45.743 -7.948 -93.955 1.00 34.60 149 TYR B N 1
ATOM 3856 C CA . TYR B 2 159 ? 45.129 -6.628 -94.077 1.00 32.58 149 TYR B CA 1
ATOM 3857 C C . TYR B 2 159 ? 43.671 -6.687 -94.483 1.00 37.53 149 TYR B C 1
ATOM 3858 O O . TYR B 2 159 ? 43.283 -7.497 -95.331 1.00 32.52 149 TYR B O 1
ATOM 3867 N N . ASP B 2 160 ? 42.870 -5.809 -93.885 1.00 36.60 150 ASP B N 1
ATOM 3868 C CA . ASP B 2 160 ? 41.481 -5.643 -94.301 1.00 35.47 150 ASP B CA 1
ATOM 3869 C C . ASP B 2 160 ? 41.412 -4.938 -95.651 1.00 41.15 150 ASP B C 1
ATOM 3870 O O . ASP B 2 160 ? 40.582 -5.281 -96.491 1.00 32.75 150 ASP B O 1
ATOM 3875 N N . PHE B 2 161 ? 42.289 -3.955 -95.855 1.00 31.01 151 PHE B N 1
ATOM 3876 C CA . PHE B 2 161 ? 42.360 -3.253 -97.124 1.00 23.48 151 PHE B CA 1
ATOM 3877 C C . PHE B 2 161 ? 43.813 -3.239 -97.579 1.00 29.20 151 PHE B C 1
ATOM 3878 O O . PHE B 2 161 ? 44.693 -2.969 -96.772 1.00 25.80 151 PHE B O 1
ATOM 3886 N N . PHE B 2 162 ? 44.055 -3.483 -98.859 1.00 25.98 152 PHE B N 1
ATOM 3887 C CA . PHE B 2 162 ? 45.399 -3.301 -99.417 1.00 25.63 152 PHE B CA 1
ATOM 3888 C C . PHE B 2 162 ? 45.335 -2.210 -100.483 1.00 27.50 152 PHE B C 1
ATOM 3889 O O . PHE B 2 162 ? 44.655 -2.366 -101.501 1.00 28.47 152 PHE B O 1
ATOM 3897 N N . ILE B 2 163 ? 46.015 -1.089 -100.231 1.00 24.32 153 ILE B N 1
ATOM 3898 C CA . ILE B 2 163 ? 45.892 0.102 -101.080 1.00 22.42 153 ILE B CA 1
ATOM 3899 C C . ILE B 2 163 ? 47.209 0.382 -101.810 1.00 26.79 153 ILE B C 1
ATOM 3900 O O . ILE B 2 163 ? 48.248 0.567 -101.171 1.00 27.35 153 ILE B O 1
ATOM 3905 N N . ILE B 2 164 ? 47.167 0.417 -103.136 1.00 28.35 154 ILE B N 1
ATOM 3906 C CA . ILE B 2 164 ? 48.330 0.852 -103.909 1.00 23.24 154 ILE B CA 1
ATOM 3907 C C . ILE B 2 164 ? 48.207 2.350 -104.145 1.00 26.97 154 ILE B C 1
ATOM 3908 O O . ILE B 2 164 ? 47.276 2.796 -104.807 1.00 27.49 154 ILE B O 1
ATOM 3913 N N . ILE B 2 165 ? 49.146 3.122 -103.596 1.00 25.72 155 ILE B N 1
ATOM 3914 C CA . ILE B 2 165 ? 49.228 4.570 -103.811 1.00 22.16 155 ILE B CA 1
ATOM 3915 C C . ILE B 2 165 ? 50.172 4.879 -104.981 1.00 26.99 155 ILE B C 1
ATOM 3916 O O . ILE B 2 165 ? 51.259 4.334 -105.051 1.00 26.08 155 ILE B O 1
ATOM 3921 N N . SER B 2 166 ? 49.764 5.783 -105.870 1.00 26.61 156 SER B N 1
ATOM 3922 C CA . SER B 2 166 ? 50.541 6.115 -107.071 1.00 29.63 156 SER B CA 1
ATOM 3923 C C . SER B 2 166 ? 50.364 7.597 -107.388 1.00 32.25 156 SER B C 1
ATOM 3924 O O . SER B 2 166 ? 49.260 8.119 -107.327 1.00 32.56 156 SER B O 1
ATOM 3927 N N . ALA B 2 167 ? 51.450 8.279 -107.719 1.00 30.30 157 ALA B N 1
ATOM 3928 C CA . ALA B 2 167 ? 51.374 9.702 -108.046 1.00 28.04 157 ALA B CA 1
ATOM 3929 C C . ALA B 2 167 ? 52.057 10.018 -109.380 1.00 34.18 157 ALA B C 1
ATOM 3930 O O . ALA B 2 167 ? 52.939 9.283 -109.814 1.00 38.74 157 ALA B O 1
ATOM 3932 N N . THR B 2 168 ? 51.627 11.118 -110.002 1.00 28.86 158 THR B N 1
ATOM 3933 C CA . THR B 2 168 ? 52.267 11.741 -111.171 1.00 36.00 158 THR B CA 1
ATOM 3934 C C . THR B 2 168 ? 52.220 10.879 -112.433 1.00 33.50 158 THR B C 1
ATOM 3935 O O . THR B 2 168 ? 51.781 11.334 -113.490 1.00 35.40 158 THR B O 1
ATOM 3939 N N . ARG B 2 169 ? 52.673 9.637 -112.323 1.00 29.63 159 ARG B N 1
ATOM 3940 C CA . ARG B 2 169 ? 52.579 8.707 -113.443 1.00 29.60 159 ARG B CA 1
ATOM 3941 C C . ARG B 2 169 ? 52.638 7.263 -112.960 1.00 27.69 159 ARG B C 1
ATOM 3942 O O . ARG B 2 169 ? 53.305 6.965 -111.969 1.00 31.33 159 ARG B O 1
ATOM 3950 N N . PHE B 2 170 ? 51.917 6.385 -113.650 1.00 24.75 160 PHE B N 1
ATOM 3951 C CA . PHE B 2 170 ? 51.872 4.959 -113.320 1.00 30.70 160 PHE B CA 1
ATOM 3952 C C . PHE B 2 170 ? 53.275 4.371 -113.440 1.00 36.88 160 PHE B C 1
ATOM 3953 O O . PHE B 2 170 ? 53.956 4.647 -114.431 1.00 32.99 160 PHE B O 1
ATOM 3961 N N . LYS B 2 171 ? 53.731 3.598 -112.447 1.00 30.85 161 LYS B N 1
ATOM 3962 C CA . LYS B 2 171 ? 55.014 2.884 -112.584 1.00 29.33 161 LYS B CA 1
ATOM 3963 C C . LYS B 2 171 ? 54.784 1.387 -112.789 1.00 31.29 161 LYS B C 1
ATOM 3964 O O . LYS B 2 171 ? 53.765 0.843 -112.385 1.00 25.61 161 LYS B O 1
ATOM 3970 N N . LYS B 2 172 ? 55.732 0.720 -113.431 1.00 29.31 162 LYS B N 1
ATOM 3971 C CA . LYS B 2 172 ? 55.658 -0.730 -113.641 1.00 24.19 162 LYS B CA 1
ATOM 3972 C C . LYS B 2 172 ? 55.428 -1.492 -112.335 1.00 24.93 162 LYS B C 1
ATOM 3973 O O . LYS B 2 172 ? 54.651 -2.453 -112.287 1.00 27.16 162 LYS B O 1
ATOM 3979 N N . ASN B 2 173 ? 56.099 -1.057 -111.271 1.00 32.02 163 ASN B N 1
ATOM 3980 C CA . ASN B 2 173 ? 55.961 -1.699 -109.972 1.00 23.59 163 ASN B CA 1
ATOM 3981 C C . ASN B 2 173 ? 54.516 -1.709 -109.498 1.00 28.48 163 ASN B C 1
ATOM 3982 O O . ASN B 2 173 ? 54.073 -2.677 -108.874 1.00 30.56 163 ASN B O 1
ATOM 3987 N N . ASP B 2 174 ? 53.799 -0.619 -109.782 1.00 26.61 164 ASP B N 1
ATOM 3988 C CA . ASP B 2 174 ? 52.408 -0.489 -109.358 1.00 29.45 164 ASP B CA 1
ATOM 3989 C C . ASP B 2 174 ? 51.592 -1.560 -110.050 1.00 30.99 164 ASP B C 1
ATOM 3990 O O . ASP B 2 174 ? 50.742 -2.200 -109.443 1.00 28.80 164 ASP B O 1
ATOM 3995 N N . ILE B 2 175 ? 51.860 -1.773 -111.331 1.00 29.44 165 ILE B N 1
ATOM 3996 C CA . ILE B 2 175 ? 51.050 -2.723 -112.073 1.00 30.02 165 ILE B CA 1
ATOM 3997 C C . ILE B 2 175 ? 51.468 -4.167 -111.823 1.00 29.73 165 ILE B C 1
ATOM 3998 O O . ILE B 2 175 ? 50.630 -5.072 -111.873 1.00 30.78 165 ILE B O 1
ATOM 4003 N N . ASP B 2 176 ? 52.751 -4.392 -111.542 1.00 32.95 166 ASP B N 1
ATOM 4004 C CA . ASP B 2 176 ? 53.207 -5.740 -111.205 1.00 31.29 166 ASP B CA 1
ATOM 4005 C C . ASP B 2 176 ? 52.591 -6.215 -109.898 1.00 31.40 166 ASP B C 1
ATOM 4006 O O . ASP B 2 176 ? 52.180 -7.368 -109.777 1.00 34.10 166 ASP B O 1
ATOM 4011 N N . ILE B 2 177 ? 52.531 -5.322 -108.918 1.00 28.66 167 ILE B N 1
ATOM 4012 C CA . ILE B 2 177 ? 51.880 -5.653 -107.660 1.00 28.62 167 ILE B CA 1
ATOM 4013 C C . ILE B 2 177 ? 50.400 -5.964 -107.899 1.00 31.35 167 ILE B C 1
ATOM 4014 O O . ILE B 2 177 ? 49.883 -6.969 -107.400 1.00 34.06 167 ILE B O 1
ATOM 4019 N N . ALA B 2 178 ? 49.727 -5.122 -108.684 1.00 30.42 168 ALA B N 1
ATOM 4020 C CA . ALA B 2 178 ? 48.315 -5.344 -109.012 1.00 31.46 168 ALA B CA 1
ATOM 4021 C C . ALA B 2 178 ? 48.087 -6.669 -109.742 1.00 36.29 168 ALA B C 1
ATOM 4022 O O . ALA B 2 178 ? 47.140 -7.397 -109.448 1.00 33.78 168 ALA B O 1
ATOM 4024 N N . LYS B 2 179 ? 48.940 -6.970 -110.708 1.00 29.96 169 LYS B N 1
ATOM 4025 C CA . LYS B 2 179 ? 48.814 -8.216 -111.460 1.00 33.60 169 LYS B CA 1
ATOM 4026 C C . LYS B 2 179 ? 49.004 -9.417 -110.549 1.00 32.64 169 LYS B C 1
ATOM 4027 O O . LYS B 2 179 ? 48.378 -10.447 -110.746 1.00 36.72 169 LYS B O 1
ATOM 4033 N N . ALA B 2 180 ? 49.891 -9.289 -109.566 1.00 31.70 170 ALA B N 1
ATOM 4034 C CA . ALA B 2 180 ? 50.163 -10.387 -108.643 1.00 32.55 170 ALA B CA 1
ATOM 4035 C C . ALA B 2 180 ? 48.958 -10.634 -107.747 1.00 38.15 170 ALA B C 1
ATOM 4036 O O . ALA B 2 180 ? 48.574 -11.780 -107.496 1.00 40.47 170 ALA B O 1
ATOM 4038 N N . ILE B 2 181 ? 48.372 -9.551 -107.250 1.00 31.72 171 ILE B N 1
ATOM 4039 C CA . ILE B 2 181 ? 47.174 -9.654 -106.417 1.00 32.05 171 ILE B CA 1
ATOM 4040 C C . ILE B 2 181 ? 45.995 -10.245 -107.206 1.00 45.16 171 ILE B C 1
ATOM 4041 O O . ILE B 2 181 ? 45.269 -11.108 -106.705 1.00 42.84 171 ILE B O 1
ATOM 4046 N N . SER B 2 182 ? 45.812 -9.788 -108.442 1.00 34.35 172 SER B N 1
ATOM 4047 C CA . SER B 2 182 ? 44.781 -10.347 -109.320 1.00 38.99 172 SER B CA 1
ATOM 4048 C C . SER B 2 182 ? 45.009 -11.844 -109.566 1.00 48.58 172 SER B C 1
ATOM 4049 O O . SER B 2 182 ? 44.059 -12.626 -109.652 1.00 45.80 172 SER B O 1
ATOM 4052 N N . MET B 2 183 ? 46.277 -12.230 -109.666 1.00 38.45 173 MET B N 1
ATOM 4053 C CA . MET B 2 183 ? 46.653 -13.636 -109.819 1.00 46.20 173 MET B CA 1
ATOM 4054 C C . MET B 2 183 ? 46.278 -14.496 -108.612 1.00 49.21 173 MET B C 1
ATOM 4055 O O . MET B 2 183 ? 46.001 -15.685 -108.757 1.00 51.29 173 MET B O 1
ATOM 4060 N N . MET B 2 184 ? 46.286 -13.897 -107.424 1.00 46.80 174 MET B N 1
ATOM 4061 C CA . MET B 2 184 ? 45.873 -14.591 -106.200 1.00 50.74 174 MET B CA 1
ATOM 4062 C C . MET B 2 184 ? 44.357 -14.574 -106.055 1.00 52.49 174 MET B C 1
ATOM 4063 O O . MET B 2 184 ? 43.809 -15.129 -105.098 1.00 51.99 174 MET B O 1
ATOM 4068 N N . LYS B 2 185 ? 43.688 -13.928 -107.008 1.00 49.70 175 LYS B N 1
ATOM 4069 C CA . LYS B 2 185 ? 42.248 -13.691 -106.932 1.00 49.42 175 LYS B CA 1
ATOM 4070 C C . LYS B 2 185 ? 41.867 -13.037 -105.608 1.00 52.82 175 LYS B C 1
ATOM 4071 O O . LYS B 2 185 ? 40.926 -13.454 -104.929 1.00 45.00 175 LYS B O 1
ATOM 4077 N N . LYS B 2 186 ? 42.628 -12.013 -105.240 1.00 48.11 176 LYS B N 1
ATOM 4078 C CA . LYS B 2 186 ? 42.299 -11.195 -104.086 1.00 44.09 176 LYS B CA 1
ATOM 4079 C C . LYS B 2 186 ? 42.060 -9.777 -104.583 1.00 45.83 176 LYS B C 1
ATOM 4080 O O . LYS B 2 186 ? 42.124 -9.516 -105.788 1.00 48.67 176 LYS B O 1
ATOM 4086 N N A GLU B 2 187 ? 41.789 -8.862 -103.659 0.45 46.81 177 GLU B N 1
ATOM 4087 N N B GLU B 2 187 ? 41.790 -8.863 -103.658 0.55 46.81 177 GLU B N 1
ATOM 4088 C CA A GLU B 2 187 ? 41.386 -7.514 -104.030 0.45 47.80 177 GLU B CA 1
ATOM 4089 C CA B GLU B 2 187 ? 41.386 -7.514 -104.027 0.55 47.82 177 GLU B CA 1
ATOM 4090 C C A GLU B 2 187 ? 42.357 -6.451 -103.526 0.45 41.40 177 GLU B C 1
ATOM 4091 C C B GLU B 2 187 ? 42.358 -6.449 -103.524 0.55 41.39 177 GLU B C 1
ATOM 4092 O O A GLU B 2 187 ? 43.103 -6.665 -102.574 0.45 39.34 177 GLU B O 1
ATOM 4093 O O B GLU B 2 187 ? 43.101 -6.661 -102.570 0.55 39.33 177 GLU B O 1
ATOM 4104 N N . PHE B 2 188 ? 42.331 -5.294 -104.177 1.00 38.26 178 PHE B N 1
ATOM 4105 C CA . PHE B 2 188 ? 43.126 -4.154 -103.753 1.00 35.39 178 PHE B CA 1
ATOM 4106 C C . PHE B 2 188 ? 42.411 -2.883 -104.193 1.00 27.16 178 PHE B C 1
ATOM 4107 O O . PHE B 2 188 ? 41.513 -2.918 -105.026 1.00 34.55 178 PHE B O 1
ATOM 4115 N N . TYR B 2 189 ? 42.815 -1.758 -103.634 1.00 23.90 179 TYR B N 1
ATOM 4116 C CA . TYR B 2 189 ? 42.305 -0.477 -104.074 1.00 27.66 179 TYR B CA 1
ATOM 4117 C C . TYR B 2 189 ? 43.460 0.288 -104.710 1.00 28.75 179 TYR B C 1
ATOM 4118 O O . TYR B 2 189 ? 44.602 0.148 -104.295 1.00 29.87 179 TYR B O 1
ATOM 4127 N N . PHE B 2 190 ? 43.167 1.073 -105.736 1.00 26.55 180 PHE B N 1
ATOM 4128 C CA . PHE B 2 190 ? 44.195 1.894 -106.360 1.00 31.50 180 PHE B CA 1
ATOM 4129 C C . PHE B 2 190 ? 43.864 3.351 -106.086 1.00 33.08 180 PHE B C 1
ATOM 4130 O O . PHE B 2 190 ? 42.780 3.830 -106.431 1.00 32.07 180 PHE B O 1
ATOM 4138 N N . VAL B 2 191 ? 44.788 4.047 -105.437 1.00 28.49 181 VAL B N 1
ATOM 4139 C CA . VAL B 2 191 ? 44.577 5.443 -105.111 1.00 28.19 181 VAL B CA 1
ATOM 4140 C C . VAL B 2 191 ? 45.595 6.332 -105.811 1.00 34.14 181 VAL B C 1
ATOM 4141 O O . VAL B 2 191 ? 46.798 6.243 -105.556 1.00 27.48 181 VAL B O 1
ATOM 4145 N N . ARG B 2 192 ? 45.108 7.189 -106.702 1.00 25.69 182 ARG B N 1
ATOM 4146 C CA . ARG B 2 192 ? 45.988 8.097 -107.424 1.00 30.66 182 ARG B CA 1
ATOM 4147 C C . ARG B 2 192 ? 46.061 9.402 -106.645 1.00 33.74 182 ARG B C 1
ATOM 4148 O O . ARG B 2 192 ? 45.072 10.129 -106.539 1.00 32.40 182 ARG B O 1
ATOM 4156 N N . THR B 2 193 ? 47.226 9.677 -106.068 1.00 30.75 183 THR B N 1
ATOM 4157 C CA . THR B 2 193 ? 47.398 10.882 -105.265 1.00 31.87 183 THR B CA 1
ATOM 4158 C C . THR B 2 193 ? 47.871 12.049 -106.114 1.00 38.48 183 THR B C 1
ATOM 4159 O O . THR B 2 193 ? 48.110 11.898 -107.316 1.00 35.56 183 THR B O 1
ATOM 4163 N N . LYS B 2 194 ? 47.996 13.205 -105.473 1.00 35.65 184 LYS B N 1
ATOM 4164 C CA . LYS B 2 194 ? 48.563 14.401 -106.086 1.00 38.24 184 LYS B CA 1
ATOM 4165 C C . LYS B 2 194 ? 47.878 14.840 -107.381 1.00 39.63 184 LYS B C 1
ATOM 4166 O O . LYS B 2 194 ? 48.529 15.395 -108.257 1.00 38.29 184 LYS B O 1
ATOM 4172 N N . VAL B 2 195 ? 46.575 14.603 -107.511 1.00 39.05 185 VAL B N 1
ATOM 4173 C CA . VAL B 2 195 ? 45.875 15.072 -108.705 1.00 32.93 185 VAL B CA 1
ATOM 4174 C C . VAL B 2 195 ? 45.835 16.594 -108.735 1.00 41.26 185 VAL B C 1
ATOM 4175 O O . VAL B 2 195 ? 45.799 17.197 -109.806 1.00 40.30 185 VAL B O 1
ATOM 4179 N N . ASP B 2 196 ? 45.851 17.212 -107.558 1.00 38.31 186 ASP B N 1
ATOM 4180 C CA . ASP B 2 196 ? 45.874 18.669 -107.465 1.00 39.45 186 ASP B CA 1
ATOM 4181 C C . ASP B 2 196 ? 47.140 19.216 -108.132 1.00 36.79 186 ASP B C 1
ATOM 4182 O O . ASP B 2 196 ? 47.125 20.278 -108.764 1.00 34.93 186 ASP B O 1
ATOM 4187 N N . SER B 2 197 ? 48.230 18.467 -108.010 1.00 32.55 187 SER B N 1
ATOM 4188 C CA . SER B 2 197 ? 49.498 18.871 -108.614 1.00 42.51 187 SER B CA 1
ATOM 4189 C C . SER B 2 197 ? 49.469 18.795 -110.139 1.00 37.49 187 SER B C 1
ATOM 4190 O O . SER B 2 197 ? 49.921 19.719 -110.815 1.00 36.77 187 SER B O 1
ATOM 4193 N N . ASP B 2 198 ? 48.943 17.697 -110.673 1.00 37.85 188 ASP B N 1
ATOM 4194 C CA . ASP B 2 198 ? 48.790 17.541 -112.118 1.00 38.32 188 ASP B CA 1
ATOM 4195 C C . ASP B 2 198 ? 47.871 18.614 -112.701 1.00 38.16 188 ASP B C 1
ATOM 4196 O O . ASP B 2 198 ? 48.116 19.135 -113.783 1.00 34.36 188 ASP B O 1
ATOM 4201 N N . ILE B 2 199 ? 46.808 18.934 -111.973 1.00 33.89 189 ILE B N 1
ATOM 4202 C CA . ILE B 2 199 ? 45.878 19.976 -112.393 1.00 33.99 189 ILE B CA 1
ATOM 4203 C C . ILE B 2 199 ? 46.519 21.363 -112.418 1.00 33.07 189 ILE B C 1
ATOM 4204 O O . ILE B 2 199 ? 46.376 22.112 -113.381 1.00 34.21 189 ILE B O 1
ATOM 4209 N N . THR B 2 200 ? 47.229 21.709 -111.353 1.00 34.23 190 THR B N 1
ATOM 4210 C CA . THR B 2 200 ? 47.936 22.984 -111.302 1.00 31.73 190 THR B CA 1
ATOM 4211 C C . THR B 2 200 ? 49.021 23.059 -112.371 1.00 31.42 190 THR B C 1
ATOM 4212 O O . THR B 2 200 ? 49.220 24.105 -112.999 1.00 34.13 190 THR B O 1
ATOM 4216 N N . ASN B 2 201 ? 49.706 21.943 -112.593 1.00 31.76 191 ASN B N 1
ATOM 4217 C CA . ASN B 2 201 ? 50.803 21.926 -113.551 1.00 34.12 191 ASN B CA 1
ATOM 4218 C C . ASN B 2 201 ? 50.315 22.055 -114.997 1.00 32.36 191 ASN B C 1
ATOM 4219 O O . ASN B 2 201 ? 50.903 22.795 -115.781 1.00 35.22 191 ASN B O 1
ATOM 4224 N N . GLU B 2 202 ? 49.234 21.361 -115.345 1.00 34.43 192 GLU B N 1
ATOM 4225 C CA . GLU B 2 202 ? 48.637 21.551 -116.672 1.00 31.34 192 GLU B CA 1
ATOM 4226 C C . GLU B 2 202 ? 47.986 22.922 -116.830 1.00 41.09 192 GLU B C 1
ATOM 4227 O O . GLU B 2 202 ? 48.008 23.500 -117.912 1.00 37.45 192 GLU B O 1
ATOM 4233 N N . ALA B 2 203 ? 47.410 23.442 -115.753 1.00 37.38 193 ALA B N 1
ATOM 4234 C CA . ALA B 2 203 ? 46.869 24.798 -115.777 1.00 38.74 193 ALA B CA 1
ATOM 4235 C C . ALA B 2 203 ? 47.977 25.825 -116.051 1.00 38.32 193 ALA B C 1
ATOM 4236 O O . ALA B 2 203 ? 47.808 26.731 -116.878 1.00 42.13 193 ALA B O 1
ATOM 4238 N N . ASP B 2 204 ? 49.108 25.682 -115.363 1.00 38.00 194 ASP B N 1
ATOM 4239 C CA . ASP B 2 204 ? 50.257 26.568 -115.576 1.00 38.61 194 ASP B CA 1
ATOM 4240 C C . ASP B 2 204 ? 50.863 26.403 -116.968 1.00 42.46 194 ASP B C 1
ATOM 4241 O O . ASP B 2 204 ? 51.273 27.378 -117.597 1.00 42.02 194 ASP B O 1
ATOM 4246 N N . GLY B 2 205 ? 50.922 25.165 -117.444 1.00 34.21 195 GLY B N 1
ATOM 4247 C CA . GLY B 2 205 ? 51.651 24.860 -118.667 1.00 34.72 195 GLY B CA 1
ATOM 4248 C C . GLY B 2 205 ? 50.855 25.032 -119.948 1.00 41.83 195 GLY B C 1
ATOM 4249 O O . GLY B 2 205 ? 51.422 25.372 -120.992 1.00 36.26 195 GLY B O 1
ATOM 4250 N N . LYS B 2 206 ? 49.545 24.792 -119.876 1.00 34.06 196 LYS B N 1
ATOM 4251 C CA . LYS B 2 206 ? 48.684 24.854 -121.059 1.00 36.79 196 LYS B CA 1
ATOM 4252 C C . LYS B 2 206 ? 47.399 25.638 -120.799 1.00 37.04 196 LYS B C 1
ATOM 4253 O O . LYS B 2 206 ? 46.313 25.072 -120.918 1.00 40.19 196 LYS B O 1
ATOM 4259 N N . PRO B 2 207 ? 47.511 26.936 -120.460 1.00 44.11 197 PRO B N 1
ATOM 4260 C CA . PRO B 2 207 ? 46.287 27.661 -120.079 1.00 43.50 197 PRO B CA 1
ATOM 4261 C C . PRO B 2 207 ? 45.277 27.824 -121.212 1.00 47.76 197 PRO B C 1
ATOM 4262 O O . PRO B 2 207 ? 44.077 27.876 -120.942 1.00 47.81 197 PRO B O 1
ATOM 4266 N N . GLN B 2 208 ? 45.750 27.891 -122.453 1.00 43.91 198 GLN B N 1
ATOM 4267 C CA . GLN B 2 208 ? 44.870 28.102 -123.603 1.00 48.80 198 GLN B CA 1
ATOM 4268 C C . GLN B 2 208 ? 43.988 26.899 -123.915 1.00 52.67 198 GLN B C 1
ATOM 4269 O O . GLN B 2 208 ? 43.065 26.993 -124.726 1.00 57.71 198 GLN B O 1
ATOM 4275 N N . THR B 2 209 ? 44.271 25.768 -123.276 1.00 45.44 199 THR B N 1
ATOM 4276 C CA . THR B 2 209 ? 43.536 24.542 -123.560 1.00 40.73 199 THR B CA 1
ATOM 4277 C C . THR B 2 209 ? 43.204 23.773 -122.270 1.00 46.63 199 THR B C 1
ATOM 4278 O O . THR B 2 209 ? 42.520 22.752 -122.303 1.00 41.79 199 THR B O 1
ATOM 4282 N N . PHE B 2 210 ? 43.676 24.279 -121.132 1.00 49.01 200 PHE B N 1
ATOM 4283 C CA . PHE B 2 210 ? 43.439 23.619 -119.842 1.00 49.60 200 PHE B CA 1
ATOM 4284 C C . PHE B 2 210 ? 41.960 23.522 -119.464 1.00 49.95 200 PHE B C 1
ATOM 4285 O O . PHE B 2 210 ? 41.218 24.501 -119.546 1.00 49.25 200 PHE B O 1
ATOM 4293 N N . ASP B 2 211 ? 41.550 22.327 -119.047 1.00 50.64 201 ASP B N 1
ATOM 4294 C CA . ASP B 2 211 ? 40.226 22.100 -118.478 1.00 53.35 201 ASP B CA 1
ATOM 4295 C C . ASP B 2 211 ? 40.327 21.128 -117.303 1.00 49.18 201 ASP B C 1
ATOM 4296 O O . ASP B 2 211 ? 40.711 19.965 -117.474 1.00 49.09 201 ASP B O 1
ATOM 4301 N N . LYS B 2 212 ? 39.981 21.621 -116.117 1.00 45.92 202 LYS B N 1
ATOM 4302 C CA . LYS B 2 212 ? 40.096 20.867 -114.871 1.00 51.67 202 LYS B CA 1
ATOM 4303 C C . LYS B 2 212 ? 39.429 19.493 -114.948 1.00 56.61 202 LYS B C 1
ATOM 4304 O O . LYS B 2 212 ? 40.021 18.478 -114.566 1.00 44.00 202 LYS B O 1
ATOM 4310 N N . GLU B 2 213 ? 38.202 19.460 -115.458 1.00 51.35 203 GLU B N 1
ATOM 4311 C CA . GLU B 2 213 ? 37.441 18.218 -115.496 1.00 54.59 203 GLU B CA 1
ATOM 4312 C C . GLU B 2 213 ? 38.013 17.225 -116.501 1.00 52.63 203 GLU B C 1
ATOM 4313 O O . GLU B 2 213 ? 37.947 16.009 -116.298 1.00 46.44 203 GLU B O 1
ATOM 4319 N N . LYS B 2 214 ? 38.584 17.751 -117.579 1.00 52.80 204 LYS B N 1
ATOM 4320 C CA . LYS B 2 214 ? 39.168 16.919 -118.624 1.00 49.93 204 LYS B CA 1
ATOM 4321 C C . LYS B 2 214 ? 40.463 16.272 -118.133 1.00 50.29 204 LYS B C 1
ATOM 4322 O O . LYS B 2 214 ? 40.712 15.085 -118.371 1.00 49.37 204 LYS B O 1
ATOM 4328 N N . VAL B 2 215 ? 41.286 17.055 -117.443 1.00 46.77 205 VAL B N 1
ATOM 4329 C CA . VAL B 2 215 ? 42.522 16.534 -116.882 1.00 39.50 205 VAL B CA 1
ATOM 4330 C C . VAL B 2 215 ? 42.233 15.371 -115.943 1.00 37.64 205 VAL B C 1
ATOM 4331 O O . VAL B 2 215 ? 42.853 14.319 -116.050 1.00 38.30 205 VAL B O 1
ATOM 4335 N N . LEU B 2 216 ? 41.269 15.558 -115.043 1.00 34.06 206 LEU B N 1
ATOM 4336 C CA . LEU B 2 216 ? 40.849 14.495 -114.135 1.00 36.46 206 LEU B CA 1
ATOM 4337 C C . LEU B 2 216 ? 40.368 13.256 -114.876 1.00 40.38 206 LEU B C 1
ATOM 4338 O O . LEU B 2 216 ? 40.784 12.137 -114.566 1.00 40.99 206 LEU B O 1
ATOM 4343 N N . GLN B 2 217 ? 39.490 13.458 -115.853 1.00 46.36 207 GLN B N 1
ATOM 4344 C CA . GLN B 2 217 ? 38.949 12.354 -116.644 1.00 50.40 207 GLN B CA 1
ATOM 4345 C C . GLN B 2 217 ? 40.059 11.586 -117.358 1.00 48.49 207 GLN B C 1
ATOM 4346 O O . GLN B 2 217 ? 40.084 10.355 -117.350 1.00 49.22 207 GLN B O 1
ATOM 4352 N N . ASP B 2 218 ? 40.996 12.316 -117.951 1.00 48.91 208 ASP B N 1
ATOM 4353 C CA . ASP B 2 218 ? 42.106 11.686 -118.661 1.00 45.44 208 ASP B CA 1
ATOM 4354 C C . ASP B 2 218 ? 43.082 10.943 -117.753 1.00 42.39 208 ASP B C 1
ATOM 4355 O O . ASP B 2 218 ? 43.635 9.914 -118.140 1.00 43.78 208 ASP B O 1
ATOM 4360 N N . ILE B 2 219 ? 43.287 11.449 -116.539 1.00 36.80 209 ILE B N 1
ATOM 4361 C CA . ILE B 2 219 ? 44.077 10.706 -115.563 1.00 30.68 209 ILE B CA 1
ATOM 4362 C C . ILE B 2 219 ? 43.341 9.424 -115.184 1.00 34.70 209 ILE B C 1
ATOM 4363 O O . ILE B 2 219 ? 43.934 8.349 -115.103 1.00 35.94 209 ILE B O 1
ATOM 4368 N N A ARG B 2 220 ? 42.037 9.547 -114.963 0.68 38.75 210 ARG B N 1
ATOM 4369 N N B ARG B 2 220 ? 42.037 9.544 -114.960 0.32 38.79 210 ARG B N 1
ATOM 4370 C CA A ARG B 2 220 ? 41.237 8.405 -114.544 0.68 38.32 210 ARG B CA 1
ATOM 4371 C CA B ARG B 2 220 ? 41.236 8.401 -114.543 0.32 38.43 210 ARG B CA 1
ATOM 4372 C C A ARG B 2 220 ? 41.240 7.315 -115.601 0.68 43.27 210 ARG B C 1
ATOM 4373 C C B ARG B 2 220 ? 41.236 7.311 -115.603 0.32 43.19 210 ARG B C 1
ATOM 4374 O O A ARG B 2 220 ? 41.499 6.151 -115.297 0.68 41.23 210 ARG B O 1
ATOM 4375 O O B ARG B 2 220 ? 41.488 6.146 -115.304 0.32 41.25 210 ARG B O 1
ATOM 4390 N N . LEU B 2 221 ? 40.961 7.701 -116.842 1.00 46.89 211 LEU B N 1
ATOM 4391 C CA . LEU B 2 221 ? 40.929 6.754 -117.954 1.00 46.20 211 LEU B CA 1
ATOM 4392 C C . LEU B 2 221 ? 42.294 6.145 -118.209 1.00 48.15 211 LEU B C 1
ATOM 4393 O O . LEU B 2 221 ? 42.395 4.980 -118.589 1.00 44.18 211 LEU B O 1
ATOM 4398 N N . ASN B 2 222 ? 43.350 6.919 -117.987 1.00 43.54 212 ASN B N 1
ATOM 4399 C CA . ASN B 2 222 ? 44.683 6.355 -118.091 1.00 41.26 212 ASN B CA 1
ATOM 4400 C C . ASN B 2 222 ? 44.901 5.264 -117.050 1.00 40.36 212 ASN B C 1
ATOM 4401 O O . ASN B 2 222 ? 45.530 4.247 -117.333 1.00 40.17 212 ASN B O 1
ATOM 4406 N N . CYS B 2 223 ? 44.364 5.463 -115.847 1.00 40.88 213 CYS B N 1
ATOM 4407 C CA . CYS B 2 223 ? 44.427 4.415 -114.838 1.00 33.90 213 CYS B CA 1
ATOM 4408 C C . CYS B 2 223 ? 43.614 3.205 -115.293 1.00 32.81 213 CYS B C 1
ATOM 4409 O O . CYS B 2 223 ? 44.135 2.095 -115.350 1.00 34.17 213 CYS B O 1
ATOM 4412 N N . VAL B 2 224 ? 42.339 3.424 -115.610 1.00 37.53 214 VAL B N 1
ATOM 4413 C CA . VAL B 2 224 ? 41.476 2.343 -116.091 1.00 38.96 214 VAL B CA 1
ATOM 4414 C C . VAL B 2 224 ? 42.124 1.577 -117.248 1.00 37.95 214 VAL B C 1
ATOM 4415 O O . VAL B 2 224 ? 42.216 0.345 -117.226 1.00 41.21 214 VAL B O 1
ATOM 4419 N N . ASN B 2 225 ? 42.596 2.321 -118.244 1.00 39.17 215 ASN B N 1
ATOM 4420 C CA . ASN B 2 225 ? 43.179 1.730 -119.448 1.00 41.77 215 ASN B CA 1
ATOM 4421 C C . ASN B 2 225 ? 44.446 0.933 -119.158 1.00 44.28 215 ASN B C 1
ATOM 4422 O O . ASN B 2 225 ? 44.660 -0.134 -119.726 1.00 47.24 215 ASN B O 1
ATOM 4427 N N . THR B 2 226 ? 45.274 1.442 -118.252 1.00 38.39 216 THR B N 1
ATOM 4428 C CA . THR B 2 226 ? 46.495 0.746 -117.854 1.00 40.01 216 THR B CA 1
ATOM 4429 C C . THR B 2 226 ? 46.222 -0.641 -117.266 1.00 31.56 216 THR B C 1
ATOM 4430 O O . THR B 2 226 ? 46.936 -1.603 -117.560 1.00 36.17 216 THR B O 1
ATOM 4434 N N . PHE B 2 227 ? 45.197 -0.747 -116.423 1.00 32.48 217 PHE B N 1
ATOM 4435 C CA . PHE B 2 227 ? 44.847 -2.042 -115.849 1.00 34.30 217 PHE B CA 1
ATOM 4436 C C . PHE B 2 227 ? 44.339 -2.994 -116.923 1.00 40.40 217 PHE B C 1
ATOM 4437 O O . PHE B 2 227 ? 44.818 -4.118 -117.035 1.00 36.22 217 PHE B O 1
ATOM 4445 N N . ARG B 2 228 ? 43.361 -2.545 -117.704 1.00 42.23 218 ARG B N 1
ATOM 4446 C CA . ARG B 2 228 ? 42.783 -3.388 -118.748 1.00 50.81 218 ARG B CA 1
ATOM 4447 C C . ARG B 2 228 ? 43.861 -3.892 -119.708 1.00 43.80 218 ARG B C 1
ATOM 4448 O O . ARG B 2 228 ? 43.937 -5.084 -120.004 1.00 49.48 218 ARG B O 1
ATOM 4456 N N . GLU B 2 229 ? 44.711 -2.980 -120.171 1.00 44.33 219 GLU B N 1
ATOM 4457 C CA . GLU B 2 229 ? 45.798 -3.328 -121.082 1.00 44.19 219 GLU B CA 1
ATOM 4458 C C . GLU B 2 229 ? 46.782 -4.336 -120.510 1.00 49.40 219 GLU B C 1
ATOM 4459 O O . GLU B 2 229 ? 47.548 -4.946 -121.252 1.00 50.07 219 GLU B O 1
ATOM 4465 N N . ASN B 2 230 ? 46.787 -4.487 -119.191 1.00 42.17 220 ASN B N 1
ATOM 4466 C CA . ASN B 2 230 ? 47.706 -5.415 -118.542 1.00 40.97 220 ASN B CA 1
ATOM 4467 C C . ASN B 2 230 ? 47.039 -6.662 -117.979 1.00 41.11 220 ASN B C 1
ATOM 4468 O O . ASN B 2 230 ? 47.612 -7.351 -117.139 1.00 46.98 220 ASN B O 1
ATOM 4473 N N . GLY B 2 231 ? 45.833 -6.954 -118.453 1.00 44.39 221 GLY B N 1
ATOM 4474 C CA . GLY B 2 231 ? 45.127 -8.163 -118.060 1.00 49.21 221 GLY B CA 1
ATOM 4475 C C . GLY B 2 231 ? 44.551 -8.205 -116.653 1.00 50.80 221 GLY B C 1
ATOM 4476 O O . GLY B 2 231 ? 44.298 -9.283 -116.113 1.00 56.18 221 GLY B O 1
ATOM 4477 N N . ILE B 2 232 ? 44.343 -7.038 -116.053 1.00 50.46 222 ILE B N 1
ATOM 4478 C CA . ILE B 2 232 ? 43.724 -6.954 -114.736 1.00 49.32 222 ILE B CA 1
ATOM 4479 C C . ILE B 2 232 ? 42.331 -6.348 -114.884 1.00 47.25 222 ILE B C 1
ATOM 4480 O O . ILE B 2 232 ? 42.159 -5.338 -115.569 1.00 52.75 222 ILE B O 1
ATOM 4485 N N . ALA B 2 233 ? 41.336 -6.968 -114.257 1.00 48.11 223 ALA B N 1
ATOM 4486 C CA . ALA B 2 233 ? 40.014 -6.357 -114.168 1.00 46.42 223 ALA B CA 1
ATOM 4487 C C . ALA B 2 233 ? 40.193 -5.071 -113.383 1.00 52.13 223 ALA B C 1
ATOM 4488 O O . ALA B 2 233 ? 40.900 -5.065 -112.371 1.00 51.93 223 ALA B O 1
ATOM 4490 N N . GLU B 2 234 ? 39.574 -3.985 -113.839 1.00 47.74 224 GLU B N 1
ATOM 4491 C CA . GLU B 2 234 ? 39.780 -2.696 -113.182 1.00 48.34 224 GLU B CA 1
ATOM 4492 C C . GLU B 2 234 ? 39.387 -2.766 -111.718 1.00 46.68 224 GLU B C 1
ATOM 4493 O O . GLU B 2 234 ? 38.279 -3.191 -111.378 1.00 44.57 224 GLU B O 1
ATOM 4499 N N . PRO B 2 235 ? 40.322 -2.388 -110.836 1.00 39.63 225 PRO B N 1
ATOM 4500 C CA . PRO B 2 235 ? 40.038 -2.316 -109.402 1.00 39.32 225 PRO B CA 1
ATOM 4501 C C . PRO B 2 235 ? 39.300 -1.029 -109.116 1.00 37.50 225 PRO B C 1
ATOM 4502 O O . PRO B 2 235 ? 39.179 -0.200 -110.023 1.00 36.31 225 PRO B O 1
ATOM 4506 N N . PRO B 2 236 ? 38.796 -0.864 -107.883 1.00 40.04 226 PRO B N 1
ATOM 4507 C CA . PRO B 2 236 ? 38.304 0.461 -107.505 1.00 34.43 226 PRO B CA 1
ATOM 4508 C C . PRO B 2 236 ? 39.448 1.473 -107.627 1.00 35.29 226 PRO B C 1
ATOM 4509 O O . PRO B 2 236 ? 40.562 1.188 -107.178 1.00 33.83 226 PRO B O 1
ATOM 4513 N N . ILE B 2 237 ? 39.174 2.620 -108.243 1.00 32.88 227 ILE B N 1
ATOM 4514 C CA . ILE B 2 237 ? 40.195 3.619 -108.538 1.00 33.28 227 ILE B CA 1
ATOM 4515 C C . ILE B 2 237 ? 39.745 4.968 -108.000 1.00 34.09 227 ILE B C 1
ATOM 4516 O O . ILE B 2 237 ? 38.608 5.385 -108.228 1.00 34.03 227 ILE B O 1
ATOM 4521 N N . PHE B 2 238 ? 40.634 5.649 -107.286 1.00 28.38 228 PHE B N 1
ATOM 4522 C CA . PHE B 2 238 ? 40.288 6.909 -106.637 1.00 32.60 228 PHE B CA 1
ATOM 4523 C C . PHE B 2 238 ? 41.347 7.977 -106.851 1.00 34.40 228 PHE B C 1
ATOM 4524 O O . PHE B 2 238 ? 42.512 7.777 -106.508 1.00 37.29 228 PHE B O 1
ATOM 4532 N N . LEU B 2 239 ? 40.930 9.111 -107.414 1.00 27.45 229 LEU B N 1
ATOM 4533 C CA . LEU B 2 239 ? 41.821 10.230 -107.671 1.00 32.56 229 LEU B CA 1
ATOM 4534 C C . LEU B 2 239 ? 41.590 11.222 -106.560 1.00 35.79 229 LEU B C 1
ATOM 4535 O O . LEU B 2 239 ? 40.466 11.677 -106.364 1.00 35.40 229 LEU B O 1
ATOM 4540 N N . LEU B 2 240 ? 42.640 11.553 -105.817 1.00 32.30 230 LEU B N 1
ATOM 4541 C CA . LEU B 2 240 ? 42.477 12.459 -104.688 1.00 35.41 230 LEU B CA 1
ATOM 4542 C C . LEU B 2 240 ? 43.718 13.272 -104.387 1.00 34.49 230 LEU B C 1
ATOM 4543 O O . LEU B 2 240 ? 44.776 13.085 -104.986 1.00 34.87 230 LEU B O 1
ATOM 4548 N N . SER B 2 241 ? 43.576 14.180 -103.434 1.00 34.13 231 SER B N 1
ATOM 4549 C CA . SER B 2 241 ? 44.665 15.032 -102.992 1.00 30.97 231 SER B CA 1
ATOM 4550 C C . SER B 2 241 ? 44.762 14.994 -101.482 1.00 39.74 231 SER B C 1
ATOM 4551 O O . SER B 2 241 ? 43.788 15.295 -100.789 1.00 38.60 231 SER B O 1
ATOM 4554 N N . ASN B 2 242 ? 45.930 14.613 -100.976 1.00 30.69 232 ASN B N 1
ATOM 4555 C CA . ASN B 2 242 ? 46.199 14.652 -99.540 1.00 38.07 232 ASN B CA 1
ATOM 4556 C C . ASN B 2 242 ? 46.214 16.082 -99.002 1.00 40.27 232 ASN B C 1
ATOM 4557 O O . ASN B 2 242 ? 46.105 16.303 -97.794 1.00 47.13 232 ASN B O 1
ATOM 4562 N N . LYS B 2 243 ? 46.323 17.050 -99.905 1.00 38.83 233 LYS B N 1
ATOM 4563 C CA . LYS B 2 243 ? 46.390 18.461 -99.522 1.00 44.01 233 LYS B CA 1
ATOM 4564 C C . LYS B 2 243 ? 45.020 19.124 -99.432 1.00 45.94 233 LYS B C 1
ATOM 4565 O O . LYS B 2 243 ? 44.863 20.131 -98.747 1.00 49.63 233 LYS B O 1
ATOM 4571 N N . ASN B 2 244 ? 44.035 18.586 -100.142 1.00 41.21 234 ASN B N 1
ATOM 4572 C CA . ASN B 2 244 ? 42.680 19.130 -100.061 1.00 46.75 234 ASN B CA 1
ATOM 4573 C C . ASN B 2 244 ? 41.578 18.061 -100.043 1.00 39.77 234 ASN B C 1
ATOM 4574 O O . ASN B 2 244 ? 41.141 17.572 -101.083 1.00 37.83 234 ASN B O 1
ATOM 4579 N N . VAL B 2 245 ? 41.122 17.710 -98.848 1.00 48.93 235 VAL B N 1
ATOM 4580 C CA . VAL B 2 245 ? 40.105 16.672 -98.702 1.00 46.64 235 VAL B CA 1
ATOM 4581 C C . VAL B 2 245 ? 38.711 17.163 -99.091 1.00 45.52 235 VAL B C 1
ATOM 4582 O O . VAL B 2 245 ? 37.780 16.370 -99.214 1.00 50.73 235 VAL B O 1
ATOM 4586 N N . CYS B 2 246 ? 38.585 18.471 -99.300 1.00 44.93 236 CYS B N 1
ATOM 4587 C CA . CYS B 2 246 ? 37.304 19.080 -99.656 1.00 57.64 236 CYS B CA 1
ATOM 4588 C C . CYS B 2 246 ? 36.841 18.732 -101.074 1.00 61.81 236 CYS B C 1
ATOM 4589 O O . CYS B 2 246 ? 35.745 19.123 -101.486 1.00 66.84 236 CYS B O 1
ATOM 4592 N N . HIS B 2 247 ? 37.670 18.003 -101.822 1.00 49.97 237 HIS B N 1
ATOM 4593 C CA . HIS B 2 247 ? 37.351 17.679 -103.215 1.00 50.66 237 HIS B CA 1
ATOM 4594 C C . HIS B 2 247 ? 37.847 16.292 -103.643 1.00 42.45 237 HIS B C 1
ATOM 4595 O O . HIS B 2 247 ? 38.505 15.581 -102.882 1.00 37.72 237 HIS B O 1
ATOM 4602 N N . TYR B 2 248 ? 37.521 15.931 -104.879 1.00 42.17 238 TYR B N 1
ATOM 4603 C CA . TYR B 2 248 ? 37.970 14.686 -105.501 1.00 40.19 238 TYR B CA 1
ATOM 4604 C C . TYR B 2 248 ? 37.392 13.442 -104.818 1.00 41.87 238 TYR B C 1
ATOM 4605 O O . TYR B 2 248 ? 36.297 13.499 -104.261 1.00 44.85 238 TYR B O 1
ATOM 4614 N N . ASP B 2 249 ? 38.105 12.321 -104.863 1.00 37.24 239 ASP B N 1
ATOM 4615 C CA . ASP B 2 249 ? 37.477 11.040 -104.525 1.00 35.97 239 ASP B CA 1
ATOM 4616 C C . ASP B 2 249 ? 37.561 10.549 -103.071 1.00 31.02 239 ASP B C 1
ATOM 4617 O O . ASP B 2 249 ? 37.233 9.401 -102.800 1.00 32.81 239 ASP B O 1
ATOM 4622 N N . PHE B 2 250 ? 38.007 11.383 -102.144 1.00 33.46 240 PHE B N 1
ATOM 4623 C CA . PHE B 2 250 ? 38.083 10.935 -100.751 1.00 35.38 240 PHE B CA 1
ATOM 4624 C C . PHE B 2 250 ? 36.738 10.395 -100.192 1.00 34.57 240 PHE B C 1
ATOM 4625 O O . PHE B 2 250 ? 36.702 9.300 -99.616 1.00 34.65 240 PHE B O 1
ATOM 4633 N N . PRO B 2 251 ? 35.630 11.133 -100.395 1.00 37.69 241 PRO B N 1
ATOM 4634 C CA . PRO B 2 251 ? 34.351 10.614 -99.879 1.00 34.12 241 PRO B CA 1
ATOM 4635 C C . PRO B 2 251 ? 33.944 9.269 -100.471 1.00 32.78 241 PRO B C 1
ATOM 4636 O O . PRO B 2 251 ? 33.535 8.371 -99.735 1.00 39.46 241 PRO B O 1
ATOM 4640 N N . VAL B 2 252 ? 34.062 9.118 -101.790 1.00 35.87 242 VAL B N 1
ATOM 4641 C CA . VAL B 2 252 ? 33.665 7.864 -102.416 1.00 33.16 242 VAL B CA 1
ATOM 4642 C C . VAL B 2 252 ? 34.619 6.736 -102.022 1.00 33.53 242 VAL B C 1
ATOM 4643 O O . VAL B 2 252 ? 34.219 5.574 -101.949 1.00 32.43 242 VAL B O 1
ATOM 4647 N N . LEU B 2 253 ? 35.877 7.076 -101.741 1.00 30.44 243 LEU B N 1
ATOM 4648 C CA . LEU B 2 253 ? 36.816 6.063 -101.254 1.00 31.87 243 LEU B CA 1
ATOM 4649 C C . LEU B 2 253 ? 36.335 5.472 -99.934 1.00 30.93 243 LEU B C 1
ATOM 4650 O O . LEU B 2 253 ? 36.271 4.253 -99.763 1.00 37.01 243 LEU B O 1
ATOM 4655 N N . MET B 2 254 ? 35.994 6.354 -99.012 1.00 32.01 244 MET B N 1
ATOM 4656 C CA . MET B 2 254 ? 35.451 5.952 -97.730 1.00 45.72 244 MET B CA 1
ATOM 4657 C C . MET B 2 254 ? 34.210 5.074 -97.878 1.00 34.15 244 MET B C 1
ATOM 4658 O O . MET B 2 254 ? 34.131 4.016 -97.245 1.00 37.76 244 MET B O 1
ATOM 4663 N N . ASP B 2 255 ? 33.273 5.497 -98.729 1.00 39.02 245 ASP B N 1
ATOM 4664 C CA . ASP B 2 255 ? 32.066 4.709 -98.997 1.00 33.88 245 ASP B CA 1
ATOM 4665 C C . ASP B 2 255 ? 32.439 3.288 -99.391 1.00 32.68 245 ASP B C 1
ATOM 4666 O O . ASP B 2 255 ? 31.884 2.322 -98.878 1.00 38.18 245 ASP B O 1
ATOM 4671 N N . LYS B 2 256 ? 33.409 3.163 -100.296 1.00 28.70 246 LYS B N 1
ATOM 4672 C CA . LYS B 2 256 ? 33.750 1.857 -100.833 1.00 29.07 246 LYS B CA 1
ATOM 4673 C C . LYS B 2 256 ? 34.407 0.981 -99.770 1.00 30.71 246 LYS B C 1
ATOM 4674 O O . LYS B 2 256 ? 34.126 -0.212 -99.677 1.00 34.14 246 LYS B O 1
ATOM 4680 N N . LEU B 2 257 ? 35.288 1.575 -98.972 1.00 38.47 247 LEU B N 1
ATOM 4681 C CA . LEU B 2 257 ? 36.026 0.810 -97.969 1.00 37.57 247 LEU B CA 1
ATOM 4682 C C . LEU B 2 257 ? 35.088 0.239 -96.904 1.00 37.22 247 LEU B C 1
ATOM 4683 O O . LEU B 2 257 ? 35.100 -0.962 -96.614 1.00 34.97 247 LEU B O 1
ATOM 4688 N N . ILE B 2 258 ? 34.267 1.101 -96.326 1.00 33.07 248 ILE B N 1
ATOM 4689 C CA . ILE B 2 258 ? 33.323 0.648 -95.310 1.00 36.81 248 ILE B CA 1
ATOM 4690 C C . ILE B 2 258 ? 32.373 -0.436 -95.853 1.00 33.16 248 ILE B C 1
ATOM 4691 O O . ILE B 2 258 ? 32.106 -1.426 -95.172 1.00 35.45 248 ILE B O 1
ATOM 4696 N N . SER B 2 259 ? 31.921 -0.280 -97.096 1.00 32.20 249 SER B N 1
ATOM 4697 C CA . SER B 2 259 ? 31.014 -1.252 -97.706 1.00 37.23 249 SER B CA 1
ATOM 4698 C C . SER B 2 259 ? 31.657 -2.630 -97.846 1.00 39.73 249 SER B C 1
ATOM 4699 O O . SER B 2 259 ? 30.978 -3.654 -97.829 1.00 36.53 249 SER B O 1
ATOM 4702 N N . ASP B 2 260 ? 32.978 -2.664 -97.982 1.00 32.85 250 ASP B N 1
ATOM 4703 C CA . ASP B 2 260 ? 33.670 -3.935 -98.141 1.00 33.87 250 ASP B CA 1
ATOM 4704 C C . ASP B 2 260 ? 33.936 -4.637 -96.812 1.00 35.62 250 ASP B C 1
ATOM 4705 O O . ASP B 2 260 ? 34.428 -5.763 -96.789 1.00 37.31 250 ASP B O 1
ATOM 4710 N N . LEU B 2 261 ? 33.590 -3.981 -95.708 1.00 38.53 251 LEU B N 1
ATOM 4711 C CA . LEU B 2 261 ? 33.842 -4.544 -94.383 1.00 30.09 251 LEU B CA 1
ATOM 4712 C C . LEU B 2 261 ? 32.654 -5.365 -93.882 1.00 34.95 251 LEU B C 1
ATOM 4713 O O . LEU B 2 261 ? 31.519 -5.104 -94.260 1.00 33.73 251 LEU B O 1
ATOM 4718 N N . PRO B 2 262 ? 32.927 -6.375 -93.042 1.00 30.90 252 PRO B N 1
ATOM 4719 C CA . PRO B 2 262 ? 31.875 -7.064 -92.289 1.00 36.34 252 PRO B CA 1
ATOM 4720 C C . PRO B 2 262 ? 31.241 -6.030 -91.381 1.00 36.95 252 PRO B C 1
ATOM 4721 O O . PRO B 2 262 ? 31.924 -5.078 -91.004 1.00 27.46 252 PRO B O 1
ATOM 4725 N N . ILE B 2 263 ? 29.974 -6.209 -91.024 1.00 35.14 253 ILE B N 1
ATOM 4726 C CA . ILE B 2 263 ? 29.263 -5.203 -90.241 1.00 26.70 253 ILE B CA 1
ATOM 4727 C C . ILE B 2 263 ? 29.999 -4.790 -88.963 1.00 24.08 253 ILE B C 1
ATOM 4728 O O . ILE B 2 263 ? 30.110 -3.597 -88.658 1.00 29.83 253 ILE B O 1
ATOM 4733 N N . TYR B 2 264 ? 30.520 -5.769 -88.229 1.00 26.50 254 TYR B N 1
ATOM 4734 C CA . TYR B 2 264 ? 31.065 -5.499 -86.903 1.00 27.77 254 TYR B CA 1
ATOM 4735 C C . TYR B 2 264 ? 32.299 -4.599 -86.920 1.00 34.51 254 TYR B C 1
ATOM 4736 O O . TYR B 2 264 ? 32.644 -3.981 -85.916 1.00 30.41 254 TYR B O 1
ATOM 4745 N N . LYS B 2 265 ? 32.968 -4.514 -88.064 1.00 30.45 255 LYS B N 1
ATOM 4746 C CA . LYS B 2 265 ? 34.127 -3.635 -88.143 1.00 33.47 255 LYS B CA 1
ATOM 4747 C C . LYS B 2 265 ? 33.759 -2.218 -88.554 1.00 34.19 255 LYS B C 1
ATOM 4748 O O . LYS B 2 265 ? 34.602 -1.324 -88.531 1.00 30.64 255 LYS B O 1
ATOM 4754 N N . ARG B 2 266 ? 32.499 -2.005 -88.923 1.00 25.79 256 ARG B N 1
ATOM 4755 C CA . ARG B 2 266 ? 32.106 -0.729 -89.516 1.00 30.91 256 ARG B CA 1
ATOM 4756 C C . ARG B 2 266 ? 32.144 0.448 -88.555 1.00 29.80 256 ARG B C 1
ATOM 4757 O O . ARG B 2 266 ? 32.655 1.504 -88.897 1.00 29.31 256 ARG B O 1
ATOM 4765 N N . HIS B 2 267 ? 31.586 0.266 -87.363 1.00 29.20 257 HIS B N 1
ATOM 4766 C CA . HIS B 2 267 ? 31.586 1.305 -86.333 1.00 24.75 257 HIS B CA 1
ATOM 4767 C C . HIS B 2 267 ? 32.950 1.962 -86.105 1.00 28.29 257 HIS B C 1
ATOM 4768 O O . HIS B 2 267 ? 33.078 3.191 -86.188 1.00 29.54 257 HIS B O 1
ATOM 4775 N N . ASN B 2 268 ? 33.959 1.150 -85.798 1.00 30.22 258 ASN B N 1
ATOM 4776 C CA . ASN B 2 268 ? 35.298 1.669 -85.512 1.00 28.45 258 ASN B CA 1
ATOM 4777 C C . ASN B 2 268 ? 35.870 2.440 -86.691 1.00 26.29 258 ASN B C 1
ATOM 4778 O O . ASN B 2 268 ? 36.376 3.541 -86.529 1.00 27.78 258 ASN B O 1
ATOM 4783 N N . PHE B 2 269 ? 35.777 1.864 -87.883 1.00 29.11 259 PHE B N 1
ATOM 4784 C CA . PHE B 2 269 ? 36.328 2.540 -89.054 1.00 29.34 259 PHE B CA 1
ATOM 4785 C C . PHE B 2 269 ? 35.580 3.837 -89.289 1.00 28.78 259 PHE B C 1
ATOM 4786 O O . PHE B 2 269 ? 36.173 4.891 -89.451 1.00 25.90 259 PHE B O 1
ATOM 4794 N N . MET B 2 270 ? 34.257 3.765 -89.241 1.00 28.37 260 MET B N 1
ATOM 4795 C CA . MET B 2 270 ? 33.423 4.931 -89.493 1.00 23.56 260 MET B CA 1
ATOM 4796 C C . MET B 2 270 ? 33.728 6.093 -88.562 1.00 25.62 260 MET B C 1
ATOM 4797 O O . MET B 2 270 ? 33.859 7.226 -89.022 1.00 26.73 260 MET B O 1
ATOM 4802 N N . VAL B 2 271 ? 33.805 5.835 -87.252 1.00 26.84 261 VAL B N 1
ATOM 4803 C CA . VAL B 2 271 ? 34.017 6.946 -86.320 1.00 32.25 261 VAL B CA 1
ATOM 4804 C C . VAL B 2 271 ? 35.421 7.543 -86.465 1.00 29.92 261 VAL B C 1
ATOM 4805 O O . VAL B 2 271 ? 35.640 8.698 -86.128 1.00 30.43 261 VAL B O 1
ATOM 4809 N N . SER B 2 272 ? 36.353 6.762 -86.994 1.00 28.95 262 SER B N 1
ATOM 4810 C CA . SER B 2 272 ? 37.727 7.244 -87.203 1.00 30.28 262 SER B CA 1
ATOM 4811 C C . SER B 2 272 ? 37.889 8.178 -88.403 1.00 36.27 262 SER B C 1
ATOM 4812 O O . SER B 2 272 ? 38.881 8.908 -88.491 1.00 32.55 262 SER B O 1
ATOM 4815 N N . LEU B 2 273 ? 36.930 8.157 -89.329 1.00 31.79 263 LEU B N 1
ATOM 4816 C CA . LEU B 2 273 ? 37.086 8.886 -90.601 1.00 33.47 263 LEU B CA 1
ATOM 4817 C C . LEU B 2 273 ? 37.145 10.412 -90.462 1.00 35.02 263 LEU B C 1
ATOM 4818 O O . LEU B 2 273 ? 36.426 11.011 -89.648 1.00 28.44 263 LEU B O 1
ATOM 4823 N N . PRO B 2 274 ? 37.999 11.056 -91.272 1.00 32.04 264 PRO B N 1
ATOM 4824 C CA . PRO B 2 274 ? 38.028 12.520 -91.381 1.00 32.29 264 PRO B CA 1
ATOM 4825 C C . PRO B 2 274 ? 36.646 13.081 -91.703 1.00 31.80 264 PRO B C 1
ATOM 4826 O O . PRO B 2 274 ? 35.945 12.516 -92.544 1.00 29.66 264 PRO B O 1
ATOM 4830 N N . ASN B 2 275 ? 36.270 14.185 -91.062 1.00 31.21 265 ASN B N 1
ATOM 4831 C CA . ASN B 2 275 ? 34.917 14.732 -91.180 1.00 36.87 265 ASN B CA 1
ATOM 4832 C C . ASN B 2 275 ? 34.702 15.655 -92.387 1.00 38.74 265 ASN B C 1
ATOM 4833 O O . ASN B 2 275 ? 34.297 16.817 -92.246 1.00 35.51 265 ASN B O 1
ATOM 4838 N N . ILE B 2 276 ? 34.915 15.098 -93.579 1.00 42.56 266 ILE B N 1
ATOM 4839 C CA . ILE B 2 276 ? 35.119 15.894 -94.789 1.00 41.86 266 ILE B CA 1
ATOM 4840 C C . ILE B 2 276 ? 33.894 16.222 -95.636 1.00 41.76 266 ILE B C 1
ATOM 4841 O O . ILE B 2 276 ? 33.961 17.097 -96.493 1.00 47.36 266 ILE B O 1
ATOM 4846 N N . THR B 2 277 ? 32.787 15.518 -95.431 1.00 37.51 267 THR B N 1
ATOM 4847 C CA . THR B 2 277 ? 31.539 15.872 -96.100 1.00 34.60 267 THR B CA 1
ATOM 4848 C C . THR B 2 277 ? 30.364 15.798 -95.130 1.00 38.53 267 THR B C 1
ATOM 4849 O O . THR B 2 277 ? 30.467 15.180 -94.069 1.00 38.65 267 THR B O 1
ATOM 4853 N N . ASP B 2 278 ? 29.246 16.403 -95.511 1.00 41.33 268 ASP B N 1
ATOM 4854 C CA . ASP B 2 278 ? 28.039 16.316 -94.704 1.00 36.09 268 ASP B CA 1
ATOM 4855 C C . ASP B 2 278 ? 27.575 14.864 -94.636 1.00 42.59 268 ASP B C 1
ATOM 4856 O O . ASP B 2 278 ? 27.002 14.439 -93.636 1.00 41.12 268 ASP B O 1
ATOM 4861 N N . SER B 2 279 ? 27.836 14.104 -95.697 1.00 40.81 269 SER B N 1
ATOM 4862 C CA . SER B 2 279 ? 27.427 12.702 -95.748 1.00 43.88 269 SER B CA 1
ATOM 4863 C C . SER B 2 279 ? 28.219 11.837 -94.773 1.00 37.27 269 SER B C 1
ATOM 4864 O O . SER B 2 279 ? 27.646 11.013 -94.064 1.00 36.71 269 SER B O 1
ATOM 4867 N N . VAL B 2 280 ? 29.531 12.030 -94.734 1.00 29.97 270 VAL B N 1
ATOM 4868 C CA . VAL B 2 280 ? 30.370 11.325 -93.766 1.00 35.87 270 VAL B CA 1
ATOM 4869 C C . VAL B 2 280 ? 29.931 11.658 -92.338 1.00 38.77 270 VAL B C 1
ATOM 4870 O O . VAL B 2 280 ? 29.761 10.777 -91.494 1.00 31.63 270 VAL B O 1
ATOM 4874 N N . ILE B 2 281 ? 29.747 12.944 -92.072 1.00 33.08 271 ILE B N 1
ATOM 4875 C CA . ILE B 2 281 ? 29.274 13.381 -90.763 1.00 32.20 271 ILE B CA 1
ATOM 4876 C C . ILE B 2 281 ? 27.920 12.773 -90.411 1.00 31.89 271 ILE B C 1
ATOM 4877 O O . ILE B 2 281 ? 27.740 12.242 -89.305 1.00 30.66 271 ILE B O 1
ATOM 4882 N N . GLU B 2 282 ? 26.965 12.838 -91.341 1.00 28.49 272 GLU B N 1
ATOM 4883 C CA . GLU B 2 282 ? 25.633 12.277 -91.109 1.00 34.54 272 GLU B CA 1
ATOM 4884 C C . GLU B 2 282 ? 25.692 10.779 -90.856 1.00 31.72 272 GLU B C 1
ATOM 4885 O O . GLU B 2 282 ? 24.973 10.245 -90.008 1.00 30.52 272 GLU B O 1
ATOM 4891 N N . LYS B 2 283 ? 26.558 10.100 -91.593 1.00 30.80 273 LYS B N 1
ATOM 4892 C CA . LYS B 2 283 ? 26.680 8.653 -91.468 1.00 32.27 273 LYS B CA 1
ATOM 4893 C C . LYS B 2 283 ? 27.276 8.266 -90.118 1.00 33.01 273 LYS B C 1
ATOM 4894 O O . LYS B 2 283 ? 26.879 7.256 -89.533 1.00 28.71 273 LYS B O 1
ATOM 4900 N N . LYS B 2 284 ? 28.205 9.077 -89.609 1.00 30.32 274 LYS B N 1
ATOM 4901 C CA . LYS B 2 284 ? 28.724 8.854 -88.258 1.00 28.80 274 LYS B CA 1
ATOM 4902 C C . LYS B 2 284 ? 27.618 9.018 -87.232 1.00 25.04 274 LYS B C 1
ATOM 4903 O O . LYS B 2 284 ? 27.547 8.258 -86.271 1.00 25.64 274 LYS B O 1
ATOM 4909 N N A ARG B 2 285 ? 26.771 10.027 -87.434 0.49 23.98 275 ARG B N 1
ATOM 4910 N N B ARG B 2 285 ? 26.763 10.019 -87.431 0.51 23.95 275 ARG B N 1
ATOM 4911 C CA A ARG B 2 285 ? 25.646 10.288 -86.531 0.49 26.81 275 ARG B CA 1
ATOM 4912 C CA B ARG B 2 285 ? 25.646 10.263 -86.515 0.51 26.79 275 ARG B CA 1
ATOM 4913 C C A ARG B 2 285 ? 24.722 9.081 -86.477 0.49 28.19 275 ARG B C 1
ATOM 4914 C C B ARG B 2 285 ? 24.729 9.042 -86.474 0.51 28.21 275 ARG B C 1
ATOM 4915 O O A ARG B 2 285 ? 24.266 8.683 -85.406 0.49 27.03 275 ARG B O 1
ATOM 4916 O O B ARG B 2 285 ? 24.299 8.608 -85.404 0.51 26.96 275 ARG B O 1
ATOM 4931 N N A GLN B 2 286 ? 24.460 8.484 -87.634 0.49 27.36 276 GLN B N 1
ATOM 4932 N N B GLN B 2 286 ? 24.449 8.468 -87.638 0.51 27.34 276 GLN B N 1
ATOM 4933 C CA A GLN B 2 286 ? 23.566 7.332 -87.699 0.49 29.25 276 GLN B CA 1
ATOM 4934 C CA B GLN B 2 286 ? 23.556 7.314 -87.707 0.51 29.26 276 GLN B CA 1
ATOM 4935 C C A GLN B 2 286 ? 24.098 6.137 -86.926 0.49 27.63 276 GLN B C 1
ATOM 4936 C C B GLN B 2 286 ? 24.094 6.121 -86.937 0.51 27.65 276 GLN B C 1
ATOM 4937 O O A GLN B 2 286 ? 23.360 5.489 -86.202 0.49 24.23 276 GLN B O 1
ATOM 4938 O O B GLN B 2 286 ? 23.359 5.462 -86.225 0.51 24.22 276 GLN B O 1
ATOM 4949 N N . PHE B 2 287 ? 25.383 5.845 -87.084 1.00 24.08 277 PHE B N 1
ATOM 4950 C CA . PHE B 2 287 ? 25.997 4.741 -86.344 1.00 24.15 277 PHE B CA 1
ATOM 4951 C C . PHE B 2 287 ? 25.944 4.983 -84.834 1.00 23.51 277 PHE B C 1
ATOM 4952 O O . PHE B 2 287 ? 25.639 4.074 -84.053 1.00 25.74 277 PHE B O 1
ATOM 4960 N N . LEU B 2 288 ? 26.209 6.216 -84.430 1.00 21.01 278 LEU B N 1
ATOM 4961 C CA . LEU B 2 288 ? 26.303 6.536 -83.014 1.00 21.01 278 LEU B CA 1
ATOM 4962 C C . LEU B 2 288 ? 24.924 6.582 -82.385 1.00 24.80 278 LEU B C 1
ATOM 4963 O O . LEU B 2 288 ? 24.777 6.295 -81.199 1.00 27.79 278 LEU B O 1
ATOM 4968 N N . LYS B 2 289 ? 23.911 6.923 -83.184 1.00 22.43 279 LYS B N 1
ATOM 4969 C CA . LYS B 2 289 ? 22.528 6.867 -82.693 1.00 25.49 279 LYS B CA 1
ATOM 4970 C C . LYS B 2 289 ? 22.119 5.440 -82.334 1.00 23.60 279 LYS B C 1
ATOM 4971 O O . LYS B 2 289 ? 21.375 5.220 -81.379 1.00 24.94 279 LYS B O 1
ATOM 4977 N N . GLN B 2 290 ? 22.593 4.472 -83.106 1.00 25.14 280 GLN B N 1
ATOM 4978 C CA . GLN B 2 290 ? 22.293 3.077 -82.828 1.00 25.57 280 GLN B CA 1
ATOM 4979 C C . GLN B 2 290 ? 23.049 2.633 -81.604 1.00 27.10 280 GLN B C 1
ATOM 4980 O O . GLN B 2 290 ? 22.577 1.806 -80.843 1.00 24.37 280 GLN B O 1
ATOM 4986 N N . ARG B 2 291 ? 24.227 3.194 -81.396 1.00 24.02 281 ARG B N 1
ATOM 4987 C CA . ARG B 2 291 ? 24.988 2.819 -80.202 1.00 21.24 281 ARG B CA 1
ATOM 4988 C C . ARG B 2 291 ? 24.277 3.316 -78.960 1.00 22.09 281 ARG B C 1
ATOM 4989 O O . ARG B 2 291 ? 24.187 2.615 -77.936 1.00 27.44 281 ARG B O 1
ATOM 4997 N N . ILE B 2 292 ? 23.739 4.525 -79.047 1.00 24.36 282 ILE B N 1
ATOM 4998 C CA . ILE B 2 292 ? 23.002 5.092 -77.921 1.00 25.05 282 ILE B CA 1
ATOM 4999 C C . ILE B 2 292 ? 21.803 4.227 -77.597 1.00 26.42 282 ILE B C 1
ATOM 5000 O O . ILE B 2 292 ? 21.508 3.969 -76.434 1.00 25.09 282 ILE B O 1
ATOM 5005 N N . TRP B 2 293 ? 21.142 3.732 -78.638 1.00 24.07 283 TRP B N 1
ATOM 5006 C CA . TRP B 2 293 ? 19.938 2.920 -78.475 1.00 23.72 283 TRP B CA 1
ATOM 5007 C C . TRP B 2 293 ? 20.298 1.624 -77.750 1.00 25.77 283 TRP B C 1
ATOM 5008 O O . TRP B 2 293 ? 19.628 1.223 -76.803 1.00 26.44 283 TRP B O 1
ATOM 5019 N N . LEU B 2 294 ? 21.380 0.984 -78.182 1.00 25.63 284 LEU B N 1
ATOM 5020 C CA . LEU B 2 294 ? 21.849 -0.251 -77.548 1.00 21.98 284 LEU B CA 1
ATOM 5021 C C . LEU B 2 294 ? 22.227 -0.009 -76.097 1.00 25.88 284 LEU B C 1
ATOM 5022 O O . LEU B 2 294 ? 21.888 -0.807 -75.227 1.00 30.81 284 LEU B O 1
ATOM 5027 N N . GLU B 2 295 ? 22.917 1.098 -75.837 1.00 27.35 285 GLU B N 1
ATOM 5028 C CA . GLU B 2 295 ? 23.378 1.433 -74.494 1.00 24.82 285 GLU B CA 1
ATOM 5029 C C . GLU B 2 295 ? 22.193 1.784 -73.606 1.00 26.53 285 GLU B C 1
ATOM 5030 O O . GLU B 2 295 ? 22.177 1.503 -72.405 1.00 29.03 285 GLU B O 1
ATOM 5036 N N . GLY B 2 296 ? 21.210 2.433 -74.210 1.00 24.73 286 GLY B N 1
ATOM 5037 C CA . GLY B 2 296 ? 20.017 2.832 -73.475 1.00 23.83 286 GLY B CA 1
ATOM 5038 C C . GLY B 2 296 ? 19.240 1.616 -73.034 1.00 28.55 286 GLY B C 1
ATOM 5039 O O . GLY B 2 296 ? 18.725 1.583 -71.914 1.00 32.18 286 GLY B O 1
ATOM 5040 N N . PHE B 2 297 ? 19.124 0.624 -73.908 1.00 27.58 287 PHE B N 1
ATOM 5041 C CA . PHE B 2 297 ? 18.409 -0.598 -73.538 1.00 25.04 287 PHE B CA 1
ATOM 5042 C C . PHE B 2 297 ? 19.183 -1.440 -72.528 1.00 30.98 287 PHE B C 1
ATOM 5043 O O . PHE B 2 297 ? 18.591 -2.031 -71.621 1.00 31.23 287 PHE B O 1
ATOM 5051 N N . ALA B 2 298 ? 20.497 -1.495 -72.685 1.00 29.12 288 ALA B N 1
ATOM 5052 C CA . ALA B 2 298 ? 21.355 -2.213 -71.734 1.00 34.35 288 ALA B CA 1
ATOM 5053 C C . ALA B 2 298 ? 21.239 -1.644 -70.320 1.00 34.30 288 ALA B C 1
ATOM 5054 O O . ALA B 2 298 ? 21.348 -2.374 -69.335 1.00 34.64 288 ALA B O 1
ATOM 5056 N N . ALA B 2 299 ? 21.013 -0.337 -70.223 1.00 28.15 289 ALA B N 1
ATOM 5057 C CA . ALA B 2 299 ? 20.953 0.326 -68.929 1.00 27.07 289 ALA B CA 1
ATOM 5058 C C . ALA B 2 299 ? 19.642 0.094 -68.160 1.00 30.47 289 ALA B C 1
ATOM 5059 O O . ALA B 2 299 ? 19.562 0.500 -67.000 1.00 34.19 289 ALA B O 1
ATOM 5061 N N . ASP B 2 300 ? 18.653 -0.534 -68.813 1.00 33.46 290 ASP B N 1
ATOM 5062 C CA . ASP B 2 300 ? 17.233 -0.679 -68.366 1.00 33.98 290 ASP B CA 1
ATOM 5063 C C . ASP B 2 300 ? 16.346 0.506 -68.746 1.00 30.42 290 ASP B C 1
ATOM 5064 O O . ASP B 2 300 ? 16.659 1.649 -68.418 1.00 29.66 290 ASP B O 1
ATOM 5069 N N . LEU B 2 301 ? 15.228 0.218 -69.408 1.00 32.35 291 LEU B N 1
ATOM 5070 C CA . LEU B 2 301 ? 14.195 1.215 -69.660 1.00 27.28 291 LEU B CA 1
ATOM 5071 C C . LEU B 2 301 ? 13.485 1.517 -68.332 1.00 29.52 291 LEU B C 1
ATOM 5072 O O . LEU B 2 301 ? 13.457 0.662 -67.450 1.00 32.88 291 LEU B O 1
ATOM 5077 N N . VAL B 2 302 ? 12.951 2.726 -68.176 1.00 28.16 292 VAL B N 1
ATOM 5078 C CA . VAL B 2 302 ? 12.204 3.057 -66.958 1.00 30.66 292 VAL B CA 1
ATOM 5079 C C . VAL B 2 302 ? 10.755 3.433 -67.242 1.00 31.92 292 VAL B C 1
ATOM 5080 O O . VAL B 2 302 ? 10.338 3.516 -68.395 1.00 28.66 292 VAL B O 1
ATOM 5084 N N . ASN B 2 303 ? 9.991 3.657 -66.178 1.00 30.44 293 ASN B N 1
ATOM 5085 C CA . ASN B 2 303 ? 8.585 4.022 -66.303 1.00 31.43 293 ASN B CA 1
ATOM 5086 C C . ASN B 2 303 ? 8.307 5.428 -65.786 1.00 36.02 293 ASN B C 1
ATOM 5087 O O . ASN B 2 303 ? 7.219 5.738 -65.292 1.00 31.77 293 ASN B O 1
ATOM 5092 N N . ILE B 2 304 ? 9.308 6.287 -65.896 1.00 25.26 294 ILE B N 1
ATOM 5093 C CA . ILE B 2 304 ? 9.151 7.692 -65.554 1.00 26.71 294 ILE B CA 1
ATOM 5094 C C . ILE B 2 304 ? 9.669 8.603 -66.662 1.00 31.33 294 ILE B C 1
ATOM 5095 O O . ILE B 2 304 ? 10.709 8.334 -67.277 1.00 30.93 294 ILE B O 1
ATOM 5100 N N . ILE B 2 305 ? 8.923 9.671 -66.924 1.00 27.23 295 ILE B N 1
ATOM 5101 C CA . ILE B 2 305 ? 9.240 10.619 -67.992 1.00 31.54 295 ILE B CA 1
ATOM 5102 C C . ILE B 2 305 ? 10.538 11.379 -67.664 1.00 25.70 295 ILE B C 1
ATOM 5103 O O . ILE B 2 305 ? 10.778 11.745 -66.509 1.00 27.90 295 ILE B O 1
ATOM 5108 N N . PRO B 2 306 ? 11.409 11.599 -68.672 1.00 27.49 296 PRO B N 1
ATOM 5109 C CA . PRO B 2 306 ? 12.733 12.171 -68.377 1.00 29.02 296 PRO B CA 1
ATOM 5110 C C . PRO B 2 306 ? 12.730 13.642 -67.965 1.00 36.76 296 PRO B C 1
ATOM 5111 O O . PRO B 2 306 ? 13.755 14.137 -67.503 1.00 33.60 296 PRO B O 1
ATOM 5115 N N . SER B 2 307 ? 11.603 14.325 -68.130 1.00 27.62 297 SER B N 1
ATOM 5116 C CA . SER B 2 307 ? 11.478 15.712 -67.688 1.00 31.26 297 SER B CA 1
ATOM 5117 C C . SER B 2 307 ? 11.199 15.815 -66.184 1.00 37.58 297 SER B C 1
ATOM 5118 O O . SER B 2 307 ? 11.154 16.909 -65.630 1.00 36.39 297 SER B O 1
ATOM 5121 N N . LEU B 2 308 ? 11.008 14.675 -65.527 1.00 33.20 298 LEU B N 1
ATOM 5122 C CA . LEU B 2 308 ? 10.716 14.662 -64.091 1.00 38.66 298 LEU B CA 1
ATOM 5123 C C . LEU B 2 308 ? 11.742 13.821 -63.334 1.00 40.08 298 LEU B C 1
ATOM 5124 O O . LEU B 2 308 ? 11.477 13.310 -62.251 1.00 35.25 298 LEU B O 1
ATOM 5129 N N . THR B 2 309 ? 12.920 13.654 -63.921 1.00 39.07 299 THR B N 1
ATOM 5130 C CA . THR B 2 309 ? 13.997 13.000 -63.199 1.00 35.97 299 THR B CA 1
ATOM 5131 C C . THR B 2 309 ? 15.162 13.962 -63.118 1.00 47.77 299 THR B C 1
ATOM 5132 O O . THR B 2 309 ? 15.146 15.034 -63.730 1.00 46.43 299 THR B O 1
ATOM 5136 N N . PHE B 2 310 ? 16.178 13.589 -62.360 1.00 44.71 300 PHE B N 1
ATOM 5137 C CA A PHE B 2 310 ? 17.370 14.406 -62.200 0.51 46.61 300 PHE B CA 1
ATOM 5138 C CA B PHE B 2 310 ? 17.374 14.415 -62.345 0.49 46.65 300 PHE B CA 1
ATOM 5139 C C . PHE B 2 310 ? 18.632 13.589 -62.446 1.00 49.53 300 PHE B C 1
ATOM 5140 O O . PHE B 2 310 ? 18.597 12.349 -62.412 1.00 42.89 300 PHE B O 1
ATOM 5155 N N . LEU B 2 311 ? 19.738 14.295 -62.630 1.00 52.69 301 LEU B N 1
ATOM 5156 C CA . LEU B 2 311 ? 21.013 13.662 -62.870 1.00 47.63 301 LEU B CA 1
ATOM 5157 C C . LEU B 2 311 ? 21.858 13.573 -61.610 1.00 35.74 301 LEU B C 1
ATOM 5158 O O . LEU B 2 311 ? 22.180 14.583 -60.982 1.00 46.21 301 LEU B O 1
ATOM 5163 N N . LEU B 2 312 ? 22.201 12.344 -61.245 1.00 39.39 302 LEU B N 1
ATOM 5164 C CA . LEU B 2 312 ? 23.197 12.112 -60.216 1.00 47.80 302 LEU B CA 1
ATOM 5165 C C . LEU B 2 312 ? 24.540 12.537 -60.787 1.00 52.13 302 LEU B C 1
ATOM 5166 O O . LEU B 2 312 ? 24.690 12.650 -62.008 1.00 44.41 302 LEU B O 1
ATOM 5171 N N . ASP B 2 313 ? 25.516 12.767 -59.914 1.00 52.13 303 ASP B N 1
ATOM 5172 C CA . ASP B 2 313 ? 26.856 13.136 -60.360 1.00 47.70 303 ASP B CA 1
ATOM 5173 C C . ASP B 2 313 ? 27.480 12.057 -61.240 1.00 48.56 303 ASP B C 1
ATOM 5174 O O . ASP B 2 313 ? 28.252 12.362 -62.147 1.00 45.79 303 ASP B O 1
ATOM 5179 N N . SER B 2 314 ? 27.138 10.798 -60.978 1.00 44.05 304 SER B N 1
ATOM 5180 C CA . SER B 2 314 ? 27.632 9.690 -61.799 1.00 48.15 304 SER B CA 1
ATOM 5181 C C . SER B 2 314 ? 27.101 9.775 -63.234 1.00 45.32 304 SER B C 1
ATOM 5182 O O . SER B 2 314 ? 27.800 9.426 -64.188 1.00 44.57 304 SER B O 1
ATOM 5185 N N . ASP B 2 315 ? 25.867 10.249 -63.378 1.00 48.03 305 ASP B N 1
ATOM 5186 C CA . ASP B 2 315 ? 25.267 10.491 -64.691 1.00 43.04 305 ASP B CA 1
ATOM 5187 C C . ASP B 2 315 ? 25.929 11.681 -65.381 1.00 45.19 305 ASP B C 1
ATOM 5188 O O . ASP B 2 315 ? 26.296 11.612 -66.557 1.00 38.81 305 ASP B O 1
ATOM 5193 N N . LEU B 2 316 ? 26.070 12.776 -64.642 1.00 35.65 306 LEU B N 1
ATOM 5194 C CA . LEU B 2 316 ? 26.681 13.986 -65.173 1.00 35.96 306 LEU B CA 1
ATOM 5195 C C . LEU B 2 316 ? 28.085 13.685 -65.691 1.00 45.55 306 LEU B C 1
ATOM 5196 O O . LEU B 2 316 ? 28.497 14.166 -66.761 1.00 37.59 306 LEU B O 1
ATOM 5201 N N . GLU B 2 317 ? 28.812 12.872 -64.930 1.00 41.74 307 GLU B N 1
ATOM 5202 C CA . GLU B 2 317 ? 30.170 12.467 -65.302 1.00 39.10 307 GLU B CA 1
ATOM 5203 C C . GLU B 2 317 ? 30.156 11.685 -66.612 1.00 41.27 307 GLU B C 1
ATOM 5204 O O . GLU B 2 317 ? 30.937 11.968 -67.528 1.00 38.85 307 GLU B O 1
ATOM 5210 N N . THR B 2 318 ? 29.269 10.698 -66.695 1.00 39.50 308 THR B N 1
ATOM 5211 C CA . THR B 2 318 ? 29.106 9.911 -67.914 1.00 40.34 308 THR B CA 1
ATOM 5212 C C . THR B 2 318 ? 28.748 10.813 -69.101 1.00 36.13 308 THR B C 1
ATOM 5213 O O . THR B 2 318 ? 29.240 10.610 -70.220 1.00 34.98 308 THR B O 1
ATOM 5217 N N . LEU B 2 319 ? 27.902 11.811 -68.852 1.00 32.16 309 LEU B N 1
ATOM 5218 C CA . LEU B 2 319 ? 27.515 12.778 -69.887 1.00 34.02 309 LEU B CA 1
ATOM 5219 C C . LEU B 2 319 ? 28.685 13.612 -70.384 1.00 36.09 309 LEU B C 1
ATOM 5220 O O . LEU B 2 319 ? 28.852 13.820 -71.590 1.00 29.42 309 LEU B O 1
ATOM 5225 N N . LYS B 2 320 ? 29.473 14.130 -69.451 1.00 35.10 310 LYS B N 1
ATOM 5226 C CA . LYS B 2 320 ? 30.623 14.937 -69.825 1.00 35.15 310 LYS B CA 1
ATOM 5227 C C . LYS B 2 320 ? 31.600 14.110 -70.639 1.00 33.53 310 LYS B C 1
ATOM 5228 O O . LYS B 2 320 ? 32.154 14.593 -71.623 1.00 31.41 310 LYS B O 1
ATOM 5234 N N . LYS B 2 321 ? 31.784 12.852 -70.258 1.00 31.48 311 LYS B N 1
ATOM 5235 C CA . LYS B 2 321 ? 32.660 11.964 -71.024 1.00 34.29 311 LYS B CA 1
ATOM 5236 C C . LYS B 2 321 ? 32.077 11.625 -72.390 1.00 38.22 311 LYS B C 1
ATOM 5237 O O . LYS B 2 321 ? 32.805 11.450 -73.366 1.00 34.60 311 LYS B O 1
ATOM 5243 N N . SER B 2 322 ? 30.755 11.544 -72.457 1.00 27.23 312 SER B N 1
ATOM 5244 C CA . SER B 2 322 ? 30.094 11.298 -73.734 1.00 29.71 312 SER B CA 1
ATOM 5245 C C . SER B 2 322 ? 30.293 12.484 -74.667 1.00 27.79 312 SER B C 1
ATOM 5246 O O . SER B 2 322 ? 30.609 12.306 -75.848 1.00 30.14 312 SER B O 1
ATOM 5249 N N . MET B 2 323 ? 30.133 13.694 -74.137 1.00 27.96 313 MET B N 1
ATOM 5250 C CA . MET B 2 323 ? 30.269 14.896 -74.956 1.00 27.48 313 MET B CA 1
ATOM 5251 C C . MET B 2 323 ? 31.680 14.991 -75.485 1.00 31.83 313 MET B C 1
ATOM 5252 O O . MET B 2 323 ? 31.912 15.293 -76.664 1.00 28.48 313 MET B O 1
ATOM 5257 N N . LYS B 2 324 ? 32.637 14.733 -74.610 1.00 26.00 314 LYS B N 1
ATOM 5258 C CA . LYS B 2 324 ? 34.041 14.770 -75.049 1.00 28.81 314 LYS B CA 1
ATOM 5259 C C . LYS B 2 324 ? 34.371 13.741 -76.133 1.00 34.65 314 LYS B C 1
ATOM 5260 O O . LYS B 2 324 ? 35.114 14.036 -77.064 1.00 31.43 314 LYS B O 1
ATOM 5266 N N . PHE B 2 325 ? 33.825 12.539 -76.017 1.00 27.07 315 PHE B N 1
ATOM 5267 C CA . PHE B 2 325 ? 34.009 11.540 -77.064 1.00 29.61 315 PHE B CA 1
ATOM 5268 C C . PHE B 2 325 ? 33.391 12.002 -78.382 1.00 32.42 315 PHE B C 1
ATOM 5269 O O . PHE B 2 325 ? 34.037 11.955 -79.430 1.00 28.24 315 PHE B O 1
ATOM 5277 N N . TYR B 2 326 ? 32.140 12.446 -78.338 1.00 25.94 316 TYR B N 1
ATOM 5278 C CA . TYR B 2 326 ? 31.466 12.959 -79.541 1.00 26.17 316 TYR B CA 1
ATOM 5279 C C . TYR B 2 326 ? 32.217 14.109 -80.207 1.00 30.22 316 TYR B C 1
ATOM 5280 O O . TYR B 2 326 ? 32.467 14.087 -81.416 1.00 27.67 316 TYR B O 1
ATOM 5289 N N . ARG B 2 327 ? 32.563 15.129 -79.429 1.00 27.05 317 ARG B N 1
ATOM 5290 C CA . ARG B 2 327 ? 33.298 16.259 -79.991 1.00 26.78 317 ARG B CA 1
ATOM 5291 C C . ARG B 2 327 ? 34.560 15.798 -80.706 1.00 29.30 317 ARG B C 1
ATOM 5292 O O . ARG B 2 327 ? 34.845 16.249 -81.813 1.00 30.98 317 ARG B O 1
ATOM 5300 N N . THR B 2 328 ? 35.292 14.873 -80.087 1.00 28.15 318 THR B N 1
ATOM 5301 C CA . THR B 2 328 ? 36.523 14.342 -80.695 1.00 31.34 318 THR B CA 1
ATOM 5302 C C . THR B 2 328 ? 36.269 13.579 -82.003 1.00 36.05 318 THR B C 1
ATOM 5303 O O . THR B 2 328 ? 36.989 13.754 -82.997 1.00 31.98 318 THR B O 1
ATOM 5307 N N . VAL B 2 329 ? 35.267 12.706 -81.982 1.00 29.64 319 VAL B N 1
ATOM 5308 C CA . VAL B 2 329 ? 34.876 11.913 -83.150 1.00 31.12 319 VAL B CA 1
ATOM 5309 C C . VAL B 2 329 ? 34.578 12.822 -84.330 1.00 30.75 319 VAL B C 1
ATOM 5310 O O . VAL B 2 329 ? 34.939 12.529 -85.466 1.00 32.15 319 VAL B O 1
ATOM 5314 N N . PHE B 2 330 ? 33.922 13.938 -84.038 1.00 26.69 320 PHE B N 1
ATOM 5315 C CA . PHE B 2 330 ? 33.438 14.842 -85.075 1.00 28.73 320 PHE B CA 1
ATOM 5316 C C . PHE B 2 330 ? 34.373 16.031 -85.301 1.00 30.98 320 PHE B C 1
ATOM 5317 O O . PHE B 2 330 ? 34.018 16.985 -85.992 1.00 28.77 320 PHE B O 1
ATOM 5325 N N . GLY B 2 331 ? 35.559 15.966 -84.708 1.00 31.42 321 GLY B N 1
ATOM 5326 C CA . GLY B 2 331 ? 36.563 17.002 -84.901 1.00 35.29 321 GLY B CA 1
ATOM 5327 C C . GLY B 2 331 ? 36.206 18.392 -84.395 1.00 42.91 321 GLY B C 1
ATOM 5328 O O . GLY B 2 331 ? 36.691 19.388 -84.931 1.00 36.20 321 GLY B O 1
ATOM 5329 N N . VAL B 2 332 ? 35.364 18.482 -83.365 1.00 32.32 322 VAL B N 1
ATOM 5330 C CA . VAL B 2 332 ? 35.079 19.787 -82.775 1.00 29.07 322 VAL B CA 1
ATOM 5331 C C . VAL B 2 332 ? 35.569 19.866 -81.328 1.00 30.15 322 VAL B C 1
ATOM 5332 O O . VAL B 2 332 ? 35.172 20.752 -80.570 1.00 35.93 322 VAL B O 1
ATOM 5336 N N . ASP B 2 333 ? 36.433 18.924 -80.966 1.00 31.49 323 ASP B N 1
ATOM 5337 C CA . ASP B 2 333 ? 37.080 18.908 -79.655 1.00 31.24 323 ASP B CA 1
ATOM 5338 C C . ASP B 2 333 ? 38.092 20.054 -79.525 1.00 42.16 323 ASP B C 1
ATOM 5339 O O . ASP B 2 333 ? 38.503 20.645 -80.523 1.00 37.51 323 ASP B O 1
ATOM 5344 N N . GLU B 2 334 ? 38.491 20.343 -78.289 1.00 41.34 324 GLU B N 1
ATOM 5345 C CA . GLU B 2 334 ? 39.386 21.454 -77.964 1.00 49.07 324 GLU B CA 1
ATOM 5346 C C . GLU B 2 334 ? 40.620 21.538 -78.866 1.00 40.06 324 GLU B C 1
ATOM 5347 O O . GLU B 2 334 ? 40.876 22.574 -79.490 1.00 46.00 324 GLU B O 1
ATOM 5353 N N . THR B 2 335 ? 41.373 20.442 -78.929 1.00 42.84 325 THR B N 1
ATOM 5354 C CA . THR B 2 335 ? 42.583 20.380 -79.741 1.00 47.88 325 THR B CA 1
ATOM 5355 C C . THR B 2 335 ? 42.265 20.701 -81.194 1.00 51.90 325 THR B C 1
ATOM 5356 O O . THR B 2 335 ? 42.961 21.490 -81.828 1.00 55.96 325 THR B O 1
ATOM 5360 N N . SER B 2 336 ? 41.205 20.093 -81.716 1.00 45.59 326 SER B N 1
ATOM 5361 C CA . SER B 2 336 ? 40.809 20.320 -83.102 1.00 43.81 326 SER B CA 1
ATOM 5362 C C . SER B 2 336 ? 40.461 21.787 -83.350 1.00 47.18 326 SER B C 1
ATOM 5363 O O . SER B 2 336 ? 40.772 22.337 -84.407 1.00 53.56 326 SER B O 1
ATOM 5366 N N . LEU B 2 337 ? 39.817 22.413 -82.371 1.00 36.02 327 LEU B N 1
ATOM 5367 C CA . LEU B 2 337 ? 39.429 23.817 -82.483 1.00 36.11 327 LEU B CA 1
ATOM 5368 C C . LEU B 2 337 ? 40.645 24.750 -82.448 1.00 54.61 327 LEU B C 1
ATOM 5369 O O . LEU B 2 337 ? 40.696 25.752 -83.170 1.00 50.19 327 LEU B O 1
ATOM 5374 N N . GLN B 2 338 ? 41.614 24.423 -81.596 1.00 44.70 328 GLN B N 1
ATOM 5375 C CA . GLN B 2 338 ? 42.850 25.197 -81.513 1.00 58.10 328 GLN B CA 1
ATOM 5376 C C . GLN B 2 338 ? 43.564 25.204 -82.860 1.00 59.08 328 GLN B C 1
ATOM 5377 O O . GLN B 2 338 ? 43.952 26.259 -83.363 1.00 65.77 328 GLN B O 1
ATOM 5383 N N . ARG B 2 339 ? 43.725 24.016 -83.437 1.00 55.93 329 ARG B N 1
ATOM 5384 C CA . ARG B 2 339 ? 44.349 23.860 -84.747 1.00 59.35 329 ARG B CA 1
ATOM 5385 C C . ARG B 2 339 ? 43.679 24.735 -85.802 1.00 63.69 329 ARG B C 1
ATOM 5386 O O . ARG B 2 339 ? 44.354 25.374 -86.609 1.00 64.03 329 ARG B O 1
ATOM 5394 N N . LEU B 2 340 ? 42.350 24.758 -85.788 1.00 53.79 330 LEU B N 1
ATOM 5395 C CA . LEU B 2 340 ? 41.579 25.605 -86.694 1.00 55.30 330 LEU B CA 1
ATOM 5396 C C . LEU B 2 340 ? 41.893 27.076 -86.460 1.00 64.95 330 LEU B C 1
ATOM 5397 O O . LEU B 2 340 ? 41.993 27.861 -87.404 1.00 63.05 330 LEU B O 1
ATOM 5402 N N . ALA B 2 341 ? 42.047 27.439 -85.191 1.00 62.65 331 ALA B N 1
ATOM 5403 C CA . ALA B 2 341 ? 42.286 28.823 -84.802 1.00 65.52 331 ALA B CA 1
ATOM 5404 C C . ALA B 2 341 ? 43.616 29.368 -85.328 1.00 65.81 331 ALA B C 1
ATOM 5405 O O . ALA B 2 341 ? 43.669 30.496 -85.814 1.00 72.39 331 ALA B O 1
ATOM 5407 N N . ARG B 2 342 ? 44.684 28.578 -85.220 1.00 68.68 332 ARG B N 1
ATOM 5408 C CA . ARG B 2 342 ? 45.985 28.970 -85.765 1.00 73.89 332 ARG B CA 1
ATOM 5409 C C . ARG B 2 342 ? 45.889 29.217 -87.266 1.00 77.77 332 ARG B C 1
ATOM 5410 O O . ARG B 2 342 ? 46.458 30.176 -87.787 1.00 74.42 332 ARG B O 1
ATOM 5418 N N . ASP B 2 343 ? 45.173 28.327 -87.952 1.00 71.91 333 ASP B N 1
ATOM 5419 C CA . ASP B 2 343 ? 45.154 28.285 -89.412 1.00 67.72 333 ASP B CA 1
ATOM 5420 C C . ASP B 2 343 ? 44.294 29.379 -90.032 1.00 71.48 333 ASP B C 1
ATOM 5421 O O . ASP B 2 343 ? 44.632 29.924 -91.082 1.00 75.48 333 ASP B O 1
ATOM 5426 N N . TRP B 2 344 ? 43.182 29.699 -89.381 1.00 70.95 334 TRP B N 1
ATOM 5427 C CA . TRP B 2 344 ? 42.396 30.867 -89.755 1.00 71.33 334 TRP B CA 1
ATOM 5428 C C . TRP B 2 344 ? 43.014 32.094 -89.098 1.00 73.11 334 TRP B C 1
ATOM 5429 O O . TRP B 2 344 ? 42.542 33.218 -89.279 1.00 73.40 334 TRP B O 1
ATOM 5440 N N . GLU B 2 345 ? 44.087 31.852 -88.346 1.00 71.60 335 GLU B N 1
ATOM 5441 C CA . GLU B 2 345 ? 44.824 32.893 -87.637 1.00 75.97 335 GLU B CA 1
ATOM 5442 C C . GLU B 2 345 ? 43.911 33.694 -86.716 1.00 79.96 335 GLU B C 1
ATOM 5443 O O . GLU B 2 345 ? 43.704 34.895 -86.908 1.00 80.36 335 GLU B O 1
ATOM 5449 N N . ILE B 2 346 ? 43.367 33.008 -85.716 1.00 75.44 336 ILE B N 1
ATOM 5450 C CA . ILE B 2 346 ? 42.457 33.627 -84.767 1.00 71.73 336 ILE B CA 1
ATOM 5451 C C . ILE B 2 346 ? 42.562 33.004 -83.387 1.00 68.37 336 ILE B C 1
ATOM 5452 O O . ILE B 2 346 ? 43.293 32.036 -83.172 1.00 69.75 336 ILE B O 1
ATOM 5457 N N . GLU B 2 347 ? 41.809 33.576 -82.458 1.00 70.56 337 GLU B N 1
ATOM 5458 C CA . GLU B 2 347 ? 41.711 33.053 -81.110 1.00 69.81 337 GLU B CA 1
ATOM 5459 C C . GLU B 2 347 ? 40.698 31.909 -81.067 1.00 70.82 337 GLU B C 1
ATOM 5460 O O . GLU B 2 347 ? 39.672 31.956 -81.751 1.00 67.43 337 GLU B O 1
ATOM 5466 N N . VAL B 2 348 ? 40.996 30.885 -80.268 1.00 68.46 338 VAL B N 1
ATOM 5467 C CA . VAL B 2 348 ? 40.124 29.720 -80.114 1.00 63.86 338 VAL B CA 1
ATOM 5468 C C . VAL B 2 348 ? 38.688 30.110 -79.782 1.00 63.05 338 VAL B C 1
ATOM 5469 O O . VAL B 2 348 ? 37.736 29.473 -80.240 1.00 59.87 338 VAL B O 1
ATOM 5473 N N . ASP B 2 349 ? 38.544 31.173 -79.000 1.00 57.71 339 ASP B N 1
ATOM 5474 C CA . ASP B 2 349 ? 37.238 31.640 -78.572 1.00 60.03 339 ASP B CA 1
ATOM 5475 C C . ASP B 2 349 ? 36.409 32.173 -79.736 1.00 59.68 339 ASP B C 1
ATOM 5476 O O . ASP B 2 349 ? 35.194 32.298 -79.630 1.00 56.31 339 ASP B O 1
ATOM 5481 N N . GLN B 2 350 ? 37.068 32.477 -80.850 1.00 61.90 340 GLN B N 1
ATOM 5482 C CA . GLN B 2 350 ? 36.364 32.852 -82.076 1.00 63.46 340 GLN B CA 1
ATOM 5483 C C . GLN B 2 350 ? 35.820 31.614 -82.785 1.00 49.97 340 GLN B C 1
ATOM 5484 O O . GLN B 2 350 ? 34.739 31.645 -83.382 1.00 47.98 340 GLN B O 1
ATOM 5490 N N . VAL B 2 351 ? 36.587 30.528 -82.731 1.00 52.25 341 VAL B N 1
ATOM 5491 C CA . VAL B 2 351 ? 36.146 29.264 -83.311 1.00 54.23 341 VAL B CA 1
ATOM 5492 C C . VAL B 2 351 ? 35.036 28.663 -82.455 1.00 48.90 341 VAL B C 1
ATOM 5493 O O . VAL B 2 351 ? 33.974 28.316 -82.972 1.00 55.11 341 VAL B O 1
ATOM 5497 N N . GLU B 2 352 ? 35.286 28.556 -81.150 1.00 55.68 342 GLU B N 1
ATOM 5498 C CA . GLU B 2 352 ? 34.294 28.053 -80.195 1.00 51.83 342 GLU B CA 1
ATOM 5499 C C . GLU B 2 352 ? 32.966 28.794 -80.325 1.00 50.79 342 GLU B C 1
ATOM 5500 O O . GLU B 2 352 ? 31.896 28.198 -80.196 1.00 46.01 342 GLU B O 1
ATOM 5506 N N . ALA B 2 353 ? 33.042 30.092 -80.604 1.00 49.88 343 ALA B N 1
ATOM 5507 C CA . ALA B 2 353 ? 31.847 30.929 -80.707 1.00 44.10 343 ALA B CA 1
ATOM 5508 C C . ALA B 2 353 ? 30.993 30.622 -81.938 1.00 48.74 343 ALA B C 1
ATOM 5509 O O . ALA B 2 353 ? 29.836 31.032 -82.007 1.00 50.03 343 ALA B O 1
ATOM 5511 N N . MET B 2 354 ? 31.558 29.913 -82.913 1.00 45.10 344 MET B N 1
ATOM 5512 C CA . MET B 2 354 ? 30.809 29.558 -84.124 1.00 44.45 344 MET B CA 1
ATOM 5513 C C . MET B 2 354 ? 29.881 28.356 -83.931 1.00 47.69 344 MET B C 1
ATOM 5514 O O . MET B 2 354 ? 28.979 28.122 -84.734 1.00 40.10 344 MET B O 1
ATOM 5519 N N . ILE B 2 355 ? 30.107 27.601 -82.862 1.00 43.60 345 ILE B N 1
ATOM 5520 C CA . ILE B 2 355 ? 29.390 26.346 -82.640 1.00 41.79 345 ILE B CA 1
ATOM 5521 C C . ILE B 2 355 ? 28.810 26.288 -81.226 1.00 42.83 345 ILE B C 1
ATOM 5522 O O . ILE B 2 355 ? 28.979 27.230 -80.451 1.00 37.07 345 ILE B O 1
ATOM 5527 N N . LYS B 2 356 ? 28.139 25.187 -80.889 1.00 41.85 346 LYS B N 1
ATOM 5528 C CA . LYS B 2 356 ? 27.395 25.103 -79.632 1.00 34.20 346 LYS B CA 1
ATOM 5529 C C . LYS B 2 356 ? 28.013 24.192 -78.572 1.00 39.98 346 LYS B C 1
ATOM 5530 O O . LYS B 2 356 ? 28.017 24.523 -77.396 1.00 36.80 346 LYS B O 1
ATOM 5536 N N . SER B 2 357 ? 28.534 23.044 -78.982 1.00 34.33 347 SER B N 1
ATOM 5537 C CA . SER B 2 357 ? 29.036 22.078 -78.000 1.00 32.86 347 SER B CA 1
ATOM 5538 C C . SER B 2 357 ? 30.058 22.579 -76.950 1.00 37.58 347 SER B C 1
ATOM 5539 O O . SER B 2 357 ? 30.032 22.110 -75.814 1.00 35.16 347 SER B O 1
ATOM 5542 N N . PRO B 2 358 ? 30.959 23.522 -77.313 1.00 35.40 348 PRO B N 1
ATOM 5543 C CA . PRO B 2 358 ? 31.938 23.919 -76.289 1.00 37.03 348 PRO B CA 1
ATOM 5544 C C . PRO B 2 358 ? 31.347 24.653 -75.079 1.00 37.70 348 PRO B C 1
ATOM 5545 O O . PRO B 2 358 ? 31.956 24.633 -74.014 1.00 42.94 348 PRO B O 1
ATOM 5549 N N . ALA B 2 359 ? 30.187 25.279 -75.239 1.00 35.46 349 ALA B N 1
ATOM 5550 C CA . ALA B 2 359 ? 29.590 26.083 -74.168 1.00 42.15 349 ALA B CA 1
ATOM 5551 C C . ALA B 2 359 ? 28.718 25.301 -73.187 1.00 43.10 349 ALA B C 1
ATOM 5552 O O . ALA B 2 359 ? 28.355 25.831 -72.130 1.00 42.67 349 ALA B O 1
ATOM 5554 N N . VAL B 2 360 ? 28.370 24.063 -73.536 1.00 38.85 350 VAL B N 1
ATOM 5555 C CA . VAL B 2 360 ? 27.342 23.311 -72.799 1.00 32.57 350 VAL B CA 1
ATOM 5556 C C . VAL B 2 360 ? 27.579 23.186 -71.294 1.00 42.14 350 VAL B C 1
ATOM 5557 O O . VAL B 2 360 ? 26.672 23.432 -70.491 1.00 40.65 350 VAL B O 1
ATOM 5561 N N . PHE B 2 361 ? 28.788 22.783 -70.921 1.00 36.14 351 PHE B N 1
ATOM 5562 C CA . PHE B 2 361 ? 29.142 22.627 -69.513 1.00 44.48 351 PHE B CA 1
ATOM 5563 C C . PHE B 2 361 ? 29.962 23.807 -69.023 1.00 49.58 351 PHE B C 1
ATOM 5564 O O . PHE B 2 361 ? 30.743 23.689 -68.077 1.00 47.61 351 PHE B O 1
ATOM 5572 N N . LYS B 2 362 ? 29.787 24.941 -69.683 1.00 48.02 352 LYS B N 1
ATOM 5573 C CA . LYS B 2 362 ? 30.454 26.160 -69.263 1.00 56.24 352 LYS B CA 1
ATOM 5574 C C . LYS B 2 362 ? 29.492 27.069 -68.528 1.00 43.55 352 LYS B C 1
ATOM 5575 O O . LYS B 2 362 ? 28.330 27.199 -68.920 1.00 43.63 352 LYS B O 1
ATOM 5581 N N . PRO B 2 363 ? 29.981 27.693 -67.446 1.00 58.20 353 PRO B N 1
ATOM 5582 C CA . PRO B 2 363 ? 29.327 28.752 -66.675 1.00 59.41 353 PRO B CA 1
ATOM 5583 C C . PRO B 2 363 ? 28.445 29.690 -67.506 1.00 56.34 353 PRO B C 1
ATOM 5584 O O . PRO B 2 363 ? 27.403 30.129 -67.016 1.00 61.74 353 PRO B O 1
ATOM 5588 N N . GLU B 2 366 ? 24.684 31.433 -66.753 1.00 57.81 356 GLU B N 1
ATOM 5589 C CA . GLU B 2 366 ? 23.699 32.098 -65.897 1.00 63.82 356 GLU B CA 1
ATOM 5590 C C . GLU B 2 366 ? 22.436 31.244 -65.734 1.00 68.27 356 GLU B C 1
ATOM 5591 O O . GLU B 2 366 ? 21.804 31.234 -64.676 1.00 69.98 356 GLU B O 1
ATOM 5597 N N . GLU B 2 367 ? 22.062 30.548 -66.804 1.00 68.60 357 GLU B N 1
ATOM 5598 C CA . GLU B 2 367 ? 21.177 29.399 -66.705 1.00 54.77 357 GLU B CA 1
ATOM 5599 C C . GLU B 2 367 ? 22.086 28.316 -66.148 1.00 50.66 357 GLU B C 1
ATOM 5600 O O . GLU B 2 367 ? 23.187 28.124 -66.661 1.00 51.91 357 GLU B O 1
ATOM 5606 N N . THR B 2 368 ? 21.671 27.638 -65.081 1.00 42.37 358 THR B N 1
ATOM 5607 C CA . THR B 2 368 ? 22.512 26.583 -64.503 1.00 43.83 358 THR B CA 1
ATOM 5608 C C . THR B 2 368 ? 22.648 25.410 -65.466 1.00 42.82 358 THR B C 1
ATOM 5609 O O . THR B 2 368 ? 21.907 25.320 -66.443 1.00 40.83 358 THR B O 1
ATOM 5613 N N . ILE B 2 369 ? 23.584 24.509 -65.178 1.00 40.49 359 ILE B N 1
ATOM 5614 C CA . ILE B 2 369 ? 23.732 23.289 -65.968 1.00 41.98 359 ILE B CA 1
ATOM 5615 C C . ILE B 2 369 ? 22.485 22.416 -65.800 1.00 43.65 359 ILE B C 1
ATOM 5616 O O . ILE B 2 369 ? 22.001 21.795 -66.753 1.00 36.65 359 ILE B O 1
ATOM 5621 N N . GLN B 2 370 ? 21.950 22.386 -64.584 1.00 40.99 360 GLN B N 1
ATOM 5622 C CA A GLN B 2 370 ? 20.761 21.592 -64.296 0.49 37.26 360 GLN B CA 1
ATOM 5623 C CA B GLN B 2 370 ? 20.768 21.589 -64.304 0.51 37.26 360 GLN B CA 1
ATOM 5624 C C . GLN B 2 370 ? 19.546 22.096 -65.067 1.00 33.77 360 GLN B C 1
ATOM 5625 O O . GLN B 2 370 ? 18.780 21.305 -65.618 1.00 38.37 360 GLN B O 1
ATOM 5636 N N . GLU B 2 371 ? 19.372 23.411 -65.111 1.00 32.29 361 GLU B N 1
ATOM 5637 C CA . GLU B 2 371 ? 18.301 24.000 -65.905 1.00 36.88 361 GLU B CA 1
ATOM 5638 C C . GLU B 2 371 ? 18.539 23.733 -67.393 1.00 35.29 361 GLU B C 1
ATOM 5639 O O . GLU B 2 371 ? 17.604 23.440 -68.139 1.00 32.10 361 GLU B O 1
ATOM 5645 N N . ARG B 2 372 ? 19.798 23.855 -67.815 1.00 36.95 362 ARG B N 1
ATOM 5646 C CA . ARG B 2 372 ? 20.160 23.670 -69.220 1.00 29.51 362 ARG B CA 1
ATOM 5647 C C . ARG B 2 372 ? 19.867 22.252 -69.704 1.00 30.27 362 ARG B C 1
ATOM 5648 O O . ARG B 2 372 ? 19.265 22.066 -70.758 1.00 30.89 362 ARG B O 1
ATOM 5656 N N . LEU B 2 373 ? 20.281 21.249 -68.941 1.00 28.81 363 LEU B N 1
ATOM 5657 C CA . LEU B 2 373 ? 19.997 19.874 -69.335 1.00 26.99 363 LEU B CA 1
ATOM 5658 C C . LEU B 2 373 ? 18.483 19.614 -69.339 1.00 28.02 363 LEU B C 1
ATOM 5659 O O . LEU B 2 373 ? 17.961 18.973 -70.246 1.00 29.09 363 LEU B O 1
ATOM 5664 N N . SER B 2 374 ? 17.781 20.162 -68.357 1.00 29.20 364 SER B N 1
ATOM 5665 C CA . SER B 2 374 ? 16.323 20.079 -68.335 1.00 29.78 364 SER B CA 1
ATOM 5666 C C . SER B 2 374 ? 15.703 20.675 -69.600 1.00 29.75 364 SER B C 1
ATOM 5667 O O . SER B 2 374 ? 14.801 20.087 -70.186 1.00 31.32 364 SER B O 1
ATOM 5670 N N . ARG B 2 375 ? 16.211 21.823 -70.039 1.00 31.13 365 ARG B N 1
ATOM 5671 C CA . ARG B 2 375 ? 15.723 22.444 -71.273 1.00 35.57 365 ARG B CA 1
ATOM 5672 C C . ARG B 2 375 ? 16.002 21.575 -72.497 1.00 29.03 365 ARG B C 1
ATOM 5673 O O . ARG B 2 375 ? 15.152 21.434 -73.378 1.00 33.75 365 ARG B O 1
ATOM 5681 N N . TYR B 2 376 ? 17.188 20.987 -72.553 1.00 30.79 366 TYR B N 1
ATOM 5682 C CA . TYR B 2 376 ? 17.511 20.091 -73.667 1.00 30.44 366 TYR B CA 1
ATOM 5683 C C . TYR B 2 376 ? 16.526 18.913 -73.734 1.00 30.89 366 TYR B C 1
ATOM 5684 O O . TYR B 2 376 ? 16.105 18.508 -74.815 1.00 30.55 366 TYR B O 1
ATOM 5693 N N . ILE B 2 377 ? 16.158 18.365 -72.580 1.00 29.68 367 ILE B N 1
ATOM 5694 C CA . ILE B 2 377 ? 15.175 17.273 -72.548 1.00 29.94 367 ILE B CA 1
ATOM 5695 C C . ILE B 2 377 ? 13.843 17.707 -73.166 1.00 37.20 367 ILE B C 1
ATOM 5696 O O . ILE B 2 377 ? 13.282 17.000 -74.015 1.00 33.32 367 ILE B O 1
ATOM 5701 N N . GLN B 2 378 ? 13.352 18.881 -72.765 1.00 35.23 368 GLN B N 1
ATOM 5702 C CA . GLN B 2 378 ? 12.067 19.368 -73.263 1.00 34.59 368 GLN B CA 1
ATOM 5703 C C . GLN B 2 378 ? 12.131 19.605 -74.766 1.00 36.41 368 GLN B C 1
ATOM 5704 O O . GLN B 2 378 ? 11.245 19.185 -75.498 1.00 40.98 368 GLN B O 1
ATOM 5710 N N . GLU B 2 379 ? 13.195 20.254 -75.223 1.00 33.41 369 GLU B N 1
ATOM 5711 C CA . GLU B 2 379 ? 13.383 20.487 -76.650 1.00 37.33 369 GLU B CA 1
ATOM 5712 C C . GLU B 2 379 ? 13.443 19.181 -77.435 1.00 36.34 369 GLU B C 1
ATOM 5713 O O . GLU B 2 379 ? 12.799 19.047 -78.468 1.00 37.64 369 GLU B O 1
ATOM 5719 N N . PHE B 2 380 ? 14.205 18.213 -76.940 1.00 33.98 370 PHE B N 1
ATOM 5720 C CA . PHE B 2 380 ? 14.342 16.952 -77.656 1.00 32.03 370 PHE B CA 1
ATOM 5721 C C . PHE B 2 380 ? 13.030 16.187 -77.688 1.00 34.88 370 PHE B C 1
ATOM 5722 O O . PHE B 2 380 ? 12.642 15.636 -78.713 1.00 37.18 370 PHE B O 1
ATOM 5730 N N . CYS B 2 381 ? 12.342 16.141 -76.559 1.00 32.82 371 CYS B N 1
ATOM 5731 C CA . CYS B 2 381 ? 11.185 15.275 -76.474 1.00 37.23 371 CYS B CA 1
ATOM 5732 C C . CYS B 2 381 ? 9.986 15.941 -77.128 1.00 38.58 371 CYS B C 1
ATOM 5733 O O . CYS B 2 381 ? 9.067 15.273 -77.579 1.00 41.57 371 CYS B O 1
ATOM 5736 N N . LEU B 2 382 ? 10.031 17.265 -77.229 1.00 36.45 372 LEU B N 1
ATOM 5737 C CA . LEU B 2 382 ? 9.017 17.998 -77.976 1.00 43.74 372 LEU B CA 1
ATOM 5738 C C . LEU B 2 382 ? 9.161 17.710 -79.465 1.00 40.27 372 LEU B C 1
ATOM 5739 O O . LEU B 2 382 ? 8.177 17.469 -80.159 1.00 44.05 372 LEU B O 1
ATOM 5744 N N . ALA B 2 383 ? 10.398 17.712 -79.949 1.00 40.71 373 ALA B N 1
ATOM 5745 C CA . ALA B 2 383 ? 10.668 17.520 -81.368 1.00 42.81 373 ALA B CA 1
ATOM 5746 C C . ALA B 2 383 ? 10.594 16.058 -81.817 1.00 49.95 373 ALA B C 1
ATOM 5747 O O . ALA B 2 383 ? 10.274 15.776 -82.972 1.00 46.39 373 ALA B O 1
ATOM 5749 N N . ASN B 2 384 ? 10.891 15.129 -80.911 1.00 40.92 374 ASN B N 1
ATOM 5750 C CA . ASN B 2 384 ? 11.126 13.743 -81.321 1.00 37.50 374 ASN B CA 1
ATOM 5751 C C . ASN B 2 384 ? 10.298 12.702 -80.583 1.00 35.88 374 ASN B C 1
ATOM 5752 O O . ASN B 2 384 ? 10.329 11.520 -80.941 1.00 37.11 374 ASN B O 1
ATOM 5757 N N . GLY B 2 385 ? 9.579 13.129 -79.548 1.00 34.87 375 GLY B N 1
ATOM 5758 C CA . GLY B 2 385 ? 8.890 12.196 -78.675 1.00 31.13 375 GLY B CA 1
ATOM 5759 C C . GLY B 2 385 ? 9.859 11.438 -77.779 1.00 34.62 375 GLY B C 1
ATOM 5760 O O . GLY B 2 385 ? 11.037 11.797 -77.673 1.00 35.30 375 GLY B O 1
ATOM 5761 N N . TYR B 2 386 ? 9.365 10.382 -77.143 1.00 32.80 376 TYR B N 1
ATOM 5762 C CA . TYR B 2 386 ? 10.167 9.595 -76.207 1.00 37.61 376 TYR B CA 1
ATOM 5763 C C . TYR B 2 386 ? 10.761 8.330 -76.833 1.00 27.67 376 TYR B C 1
ATOM 5764 O O . TYR B 2 386 ? 11.439 7.560 -76.147 1.00 26.58 376 TYR B O 1
ATOM 5773 N N . LEU B 2 387 ? 10.514 8.151 -78.137 1.00 26.86 377 LEU B N 1
ATOM 5774 C CA . LEU B 2 387 ? 11.082 7.073 -78.980 1.00 31.24 377 LEU B CA 1
ATOM 5775 C C . LEU B 2 387 ? 10.549 5.666 -78.707 1.00 28.63 377 LEU B C 1
ATOM 5776 O O . LEU B 2 387 ? 10.977 4.702 -79.342 1.00 27.72 377 LEU B O 1
ATOM 5781 N N . LEU B 2 388 ? 9.592 5.552 -77.791 1.00 26.45 378 LEU B N 1
ATOM 5782 C CA . LEU B 2 388 ? 9.221 4.261 -77.231 1.00 25.41 378 LEU B CA 1
ATOM 5783 C C . LEU B 2 388 ? 7.711 4.169 -77.069 1.00 31.18 378 LEU B C 1
ATOM 5784 O O . LEU B 2 388 ? 7.043 5.198 -77.092 1.00 32.19 378 LEU B O 1
ATOM 5789 N N . PRO B 2 389 ? 7.178 2.941 -76.910 1.00 29.67 379 PRO B N 1
ATOM 5790 C CA . PRO B 2 389 ? 5.734 2.778 -76.692 1.00 36.66 379 PRO B CA 1
ATOM 5791 C C . PRO B 2 389 ? 5.275 3.577 -75.484 1.00 38.55 379 PRO B C 1
ATOM 5792 O O . PRO B 2 389 ? 6.093 3.932 -74.633 1.00 32.19 379 PRO B O 1
ATOM 5796 N N . LYS B 2 390 ? 3.978 3.845 -75.392 1.00 34.61 380 LYS B N 1
ATOM 5797 C CA . LYS B 2 390 ? 3.490 4.734 -74.346 1.00 38.91 380 LYS B CA 1
ATOM 5798 C C . LYS B 2 390 ? 3.936 4.250 -72.965 1.00 30.04 380 LYS B C 1
ATOM 5799 O O . LYS B 2 390 ? 3.985 3.044 -72.700 1.00 31.09 380 LYS B O 1
ATOM 5805 N N . ASN B 2 391 ? 4.311 5.203 -72.118 1.00 30.71 381 ASN B N 1
ATOM 5806 C CA . ASN B 2 391 ? 4.660 4.938 -70.721 1.00 34.01 381 ASN B CA 1
ATOM 5807 C C . ASN B 2 391 ? 5.979 4.205 -70.485 1.00 35.09 381 ASN B C 1
ATOM 5808 O O . ASN B 2 391 ? 6.264 3.800 -69.363 1.00 33.62 381 ASN B O 1
ATOM 5813 N N . SER B 2 392 ? 6.782 4.047 -71.542 1.00 30.16 382 SER B N 1
ATOM 5814 C CA . SER B 2 392 ? 8.141 3.510 -71.435 1.00 32.28 382 SER B CA 1
ATOM 5815 C C . SER B 2 392 ? 9.104 4.586 -71.898 1.00 26.46 382 SER B C 1
ATOM 5816 O O . SER B 2 392 ? 8.789 5.340 -72.816 1.00 25.41 382 SER B O 1
ATOM 5819 N N . PHE B 2 393 ? 10.263 4.673 -71.254 1.00 28.22 383 PHE B N 1
ATOM 5820 C CA . PHE B 2 393 ? 11.225 5.740 -71.558 1.00 26.85 383 PHE B CA 1
ATOM 5821 C C . PHE B 2 393 ? 12.635 5.240 -71.381 1.00 27.48 383 PHE B C 1
ATOM 5822 O O . PHE B 2 393 ? 12.893 4.333 -70.588 1.00 27.21 383 PHE B O 1
ATOM 5830 N N . LEU B 2 394 ? 13.565 5.839 -72.112 1.00 26.19 384 LEU B N 1
ATOM 5831 C CA . LEU B 2 394 ? 14.955 5.628 -71.796 1.00 24.72 384 LEU B CA 1
ATOM 5832 C C . LEU B 2 394 ? 15.241 6.448 -70.558 1.00 24.96 384 LEU B C 1
ATOM 5833 O O . LEU B 2 394 ? 14.511 7.403 -70.257 1.00 24.55 384 LEU B O 1
ATOM 5838 N N . LYS B 2 395 ? 16.314 6.107 -69.847 1.00 26.59 385 LYS B N 1
ATOM 5839 C CA . LYS B 2 395 ? 16.812 6.995 -68.805 1.00 26.39 385 LYS B CA 1
ATOM 5840 C C . LYS B 2 395 ? 17.235 8.332 -69.407 1.00 30.89 385 LYS B C 1
ATOM 5841 O O . LYS B 2 395 ? 17.760 8.385 -70.530 1.00 25.80 385 LYS B O 1
ATOM 5847 N N . GLU B 2 396 ? 16.994 9.400 -68.648 1.00 25.14 386 GLU B N 1
ATOM 5848 C CA . GLU B 2 396 ? 17.205 10.778 -69.091 1.00 23.15 386 GLU B CA 1
ATOM 5849 C C . GLU B 2 396 ? 18.554 10.985 -69.786 1.00 26.79 386 GLU B C 1
ATOM 5850 O O . GLU B 2 396 ? 18.638 11.697 -70.786 1.00 24.07 386 GLU B O 1
ATOM 5856 N N . ILE B 2 397 ? 19.600 10.363 -69.254 1.00 24.08 387 ILE B N 1
ATOM 5857 C CA . ILE B 2 397 ? 20.951 10.529 -69.817 1.00 23.72 387 ILE B CA 1
ATOM 5858 C C . ILE B 2 397 ? 21.008 10.181 -71.294 1.00 27.77 387 ILE B C 1
ATOM 5859 O O . ILE B 2 397 ? 21.793 10.765 -72.049 1.00 27.48 387 ILE B O 1
ATOM 5864 N N . PHE B 2 398 ? 20.161 9.256 -71.729 1.00 26.17 388 PHE B N 1
ATOM 5865 C CA . PHE B 2 398 ? 20.248 8.819 -73.122 1.00 24.53 388 PHE B CA 1
ATOM 5866 C C . PHE B 2 398 ? 19.584 9.781 -74.102 1.00 24.87 388 PHE B C 1
ATOM 5867 O O . PHE B 2 398 ? 20.052 9.923 -75.229 1.00 23.52 388 PHE B O 1
ATOM 5875 N N . TYR B 2 399 ? 18.498 10.432 -73.690 1.00 24.63 389 TYR B N 1
ATOM 5876 C CA . TYR B 2 399 ? 17.944 11.527 -74.493 1.00 20.35 389 TYR B CA 1
ATOM 5877 C C . TYR B 2 399 ? 18.971 12.658 -74.578 1.00 25.76 389 TYR B C 1
ATOM 5878 O O . TYR B 2 399 ? 19.129 13.295 -75.622 1.00 26.00 389 TYR B O 1
ATOM 5887 N N . LEU B 2 400 ? 19.680 12.901 -73.479 1.00 22.44 390 LEU B N 1
ATOM 5888 C CA . LEU B 2 400 ? 20.729 13.928 -73.499 1.00 21.56 390 LEU B CA 1
ATOM 5889 C C . LEU B 2 400 ? 21.842 13.582 -74.465 1.00 23.16 390 LEU B C 1
ATOM 5890 O O . LEU B 2 400 ? 22.341 14.463 -75.185 1.00 24.16 390 LEU B O 1
ATOM 5895 N N . LYS B 2 401 ? 22.238 12.313 -74.504 1.00 23.13 391 LYS B N 1
ATOM 5896 C CA . LYS B 2 401 ? 23.287 11.913 -75.458 1.00 19.59 391 LYS B CA 1
ATOM 5897 C C . LYS B 2 401 ? 22.842 12.118 -76.893 1.00 24.71 391 LYS B C 1
ATOM 5898 O O . LYS B 2 401 ? 23.630 12.564 -77.737 1.00 24.17 391 LYS B O 1
ATOM 5904 N N . TYR B 2 402 ? 21.581 11.801 -77.171 1.00 23.31 392 TYR B N 1
ATOM 5905 C CA . TYR B 2 402 ? 21.035 12.022 -78.511 1.00 23.48 392 TYR B CA 1
ATOM 5906 C C . TYR B 2 402 ? 21.089 13.506 -78.842 1.00 24.90 392 TYR B C 1
ATOM 5907 O O . TYR B 2 402 ? 21.447 13.896 -79.953 1.00 26.97 392 TYR B O 1
ATOM 5916 N N . TYR B 2 403 ? 20.717 14.330 -77.870 1.00 23.71 393 TYR B N 1
ATOM 5917 C CA . TYR B 2 403 ? 20.729 15.772 -78.047 1.00 23.39 393 TYR B CA 1
ATOM 5918 C C . TYR B 2 403 ? 22.154 16.246 -78.296 1.00 23.65 393 TYR B C 1
ATOM 5919 O O . TYR B 2 403 ? 22.387 17.023 -79.210 1.00 26.51 393 TYR B O 1
ATOM 5928 N N . PHE B 2 404 ? 23.095 15.802 -77.467 1.00 22.99 394 PHE B N 1
ATOM 5929 C CA . PHE B 2 404 ? 24.503 16.177 -77.655 1.00 23.69 394 PHE B CA 1
ATOM 5930 C C . PHE B 2 404 ? 24.996 15.721 -79.020 1.00 27.35 394 PHE B C 1
ATOM 5931 O O . PHE B 2 404 ? 25.749 16.427 -79.697 1.00 27.12 394 PHE B O 1
ATOM 5939 N N . LEU B 2 405 ? 24.593 14.527 -79.431 1.00 24.29 395 LEU B N 1
ATOM 5940 C CA . LEU B 2 405 ? 25.045 13.995 -80.722 1.00 22.98 395 LEU B CA 1
ATOM 5941 C C . LEU B 2 405 ? 24.533 14.852 -81.884 1.00 30.05 395 LEU B C 1
ATOM 5942 O O . LEU B 2 405 ? 25.283 15.138 -82.819 1.00 26.79 395 LEU B O 1
ATOM 5947 N N . ASP B 2 406 ? 23.275 15.294 -81.811 1.00 25.46 396 ASP B N 1
ATOM 5948 C CA . ASP B 2 406 ? 22.747 16.211 -82.834 1.00 25.70 396 ASP B CA 1
ATOM 5949 C C . ASP B 2 406 ? 23.541 17.517 -82.868 1.00 35.07 396 ASP B C 1
ATOM 5950 O O . ASP B 2 406 ? 23.914 18.016 -83.931 1.00 32.84 396 ASP B O 1
ATOM 5955 N N . MET B 2 407 ? 23.832 18.040 -81.687 1.00 27.74 397 MET B N 1
ATOM 5956 C CA . MET B 2 407 ? 24.534 19.307 -81.565 1.00 29.49 397 MET B CA 1
ATOM 5957 C C . MET B 2 407 ? 25.954 19.224 -82.125 1.00 36.93 397 MET B C 1
ATOM 5958 O O . MET B 2 407 ? 26.376 20.077 -82.913 1.00 34.17 397 MET B O 1
ATOM 5963 N N . VAL B 2 408 ? 26.686 18.181 -81.739 1.00 26.68 398 VAL B N 1
ATOM 5964 C CA . VAL B 2 408 ? 28.051 18.003 -82.220 1.00 27.37 398 VAL B CA 1
ATOM 5965 C C . VAL B 2 408 ? 28.082 17.756 -83.736 1.00 32.09 398 VAL B C 1
ATOM 5966 O O . VAL B 2 408 ? 28.973 18.240 -84.446 1.00 32.03 398 VAL B O 1
ATOM 5970 N N . THR B 2 409 ? 27.091 17.024 -84.229 1.00 27.33 399 THR B N 1
ATOM 5971 C CA . THR B 2 409 ? 26.958 16.760 -85.662 1.00 33.37 399 THR B CA 1
ATOM 5972 C C . THR B 2 409 ? 26.810 18.071 -86.424 1.00 37.68 399 THR B C 1
ATOM 5973 O O . THR B 2 409 ? 27.552 18.347 -87.379 1.00 36.18 399 THR B O 1
ATOM 5977 N N . GLU B 2 410 ? 25.870 18.891 -85.978 1.00 31.67 400 GLU B N 1
ATOM 5978 C CA A GLU B 2 410 ? 25.619 20.205 -86.570 0.58 36.38 400 GLU B CA 1
ATOM 5979 C CA B GLU B 2 410 ? 25.644 20.176 -86.620 0.42 36.38 400 GLU B CA 1
ATOM 5980 C C . GLU B 2 410 ? 26.861 21.091 -86.496 1.00 36.69 400 GLU B C 1
ATOM 5981 O O . GLU B 2 410 ? 27.206 21.789 -87.453 1.00 43.69 400 GLU B O 1
ATOM 5992 N N . ASP B 2 411 ? 27.530 21.067 -85.342 1.00 31.30 401 ASP B N 1
ATOM 5993 C CA . ASP B 2 411 ? 28.748 21.858 -85.139 1.00 29.82 401 ASP B CA 1
ATOM 5994 C C . ASP B 2 411 ? 29.804 21.487 -86.161 1.00 39.07 401 ASP B C 1
ATOM 5995 O O . ASP B 2 411 ? 30.507 22.347 -86.683 1.00 37.86 401 ASP B O 1
ATOM 6000 N N . ALA B 2 412 ? 29.916 20.193 -86.439 1.00 31.46 402 ALA B N 1
ATOM 6001 C CA . ALA B 2 412 ? 30.912 19.706 -87.400 1.00 35.86 402 ALA B CA 1
ATOM 6002 C C . ALA B 2 412 ? 30.605 20.165 -88.824 1.00 37.24 402 ALA B C 1
ATOM 6003 O O . ALA B 2 412 ? 31.517 20.506 -89.578 1.00 38.29 402 ALA B O 1
ATOM 6005 N N . LYS B 2 413 ? 29.327 20.157 -89.195 1.00 37.36 403 LYS B N 1
ATOM 6006 C CA . LYS B 2 413 ? 28.907 20.632 -90.515 1.00 39.28 403 LYS B CA 1
ATOM 6007 C C . LYS B 2 413 ? 29.185 22.124 -90.656 1.00 46.59 403 LYS B C 1
ATOM 6008 O O . LYS B 2 413 ? 29.638 22.592 -91.705 1.00 45.45 403 LYS B O 1
ATOM 6014 N N . THR B 2 414 ? 28.915 22.865 -89.588 1.00 41.68 404 THR B N 1
ATOM 6015 C CA . THR B 2 414 ? 29.163 24.302 -89.566 1.00 44.52 404 THR B CA 1
ATOM 6016 C C . THR B 2 414 ? 30.633 24.626 -89.825 1.00 45.40 404 THR B C 1
ATOM 6017 O O . THR B 2 414 ? 30.962 25.475 -90.658 1.00 47.76 404 THR B O 1
ATOM 6021 N N . LEU B 2 415 ? 31.525 23.931 -89.130 1.00 39.97 405 LEU B N 1
ATOM 6022 C CA . LEU B 2 415 ? 32.947 24.176 -89.308 1.00 41.67 405 LEU B CA 1
ATOM 6023 C C . LEU B 2 415 ? 33.467 23.634 -90.638 1.00 50.64 405 LEU B C 1
ATOM 6024 O O . LEU B 2 415 ? 34.377 24.219 -91.240 1.00 44.20 405 LEU B O 1
ATOM 6029 N N . LEU B 2 416 ? 32.906 22.518 -91.097 1.00 40.45 406 LEU B N 1
ATOM 6030 C CA . LEU B 2 416 ? 33.343 21.954 -92.374 1.00 47.10 406 LEU B CA 1
ATOM 6031 C C . LEU B 2 416 ? 33.060 22.936 -93.501 1.00 49.61 406 LEU B C 1
ATOM 6032 O O . LEU B 2 416 ? 33.849 23.070 -94.433 1.00 48.89 406 LEU B O 1
ATOM 6037 N N . LYS B 2 417 ? 31.934 23.631 -93.398 1.00 49.25 407 LYS B N 1
ATOM 6038 C CA . LYS B 2 417 ? 31.537 24.627 -94.388 1.00 50.35 407 LYS B CA 1
ATOM 6039 C C . LYS B 2 417 ? 32.603 25.707 -94.504 1.00 56.90 407 LYS B C 1
ATOM 6040 O O . LYS B 2 417 ? 32.930 26.171 -95.600 1.00 61.65 407 LYS B O 1
ATOM 6046 N N . GLU B 2 418 ? 33.156 26.091 -93.361 1.00 51.72 408 GLU B N 1
ATOM 6047 C CA . GLU B 2 418 ? 34.244 27.054 -93.322 1.00 53.01 408 GLU B CA 1
ATOM 6048 C C . GLU B 2 418 ? 35.529 26.482 -93.913 1.00 57.45 408 GLU B C 1
ATOM 6049 O O . GLU B 2 418 ? 36.123 27.087 -94.802 1.00 63.00 408 GLU B O 1
ATOM 6055 N N . ILE B 2 419 ? 35.956 25.325 -93.412 1.00 50.00 409 ILE B N 1
ATOM 6056 C CA . ILE B 2 419 ? 37.171 24.668 -93.895 1.00 55.55 409 ILE B CA 1
ATOM 6057 C C . ILE B 2 419 ? 37.152 24.437 -95.407 1.00 63.37 409 ILE B C 1
ATOM 6058 O O . ILE B 2 419 ? 38.005 24.955 -96.135 1.00 63.11 409 ILE B O 1
ATOM 6063 N N . CYS B 2 420 ? 36.182 23.655 -95.874 1.00 61.70 410 CYS B N 1
ATOM 6064 C CA . CYS B 2 420 ? 36.032 23.392 -97.302 1.00 62.60 410 CYS B CA 1
ATOM 6065 C C . CYS B 2 420 ? 35.527 24.629 -98.035 1.00 71.19 410 CYS B C 1
ATOM 6066 O O . CYS B 2 420 ? 34.457 24.602 -98.648 1.00 73.06 410 CYS B O 1
ATOM 6069 N N . LEU B 2 421 ? 36.319 25.699 -97.969 1.00 72.44 411 LEU B N 1
ATOM 6070 C CA . LEU B 2 421 ? 36.000 26.982 -98.587 1.00 71.21 411 LEU B CA 1
ATOM 6071 C C . LEU B 2 421 ? 37.083 28.016 -98.285 1.00 70.39 411 LEU B C 1
ATOM 6072 O O . LEU B 2 421 ? 38.192 27.675 -97.865 1.00 75.38 411 LEU B O 1
#

Sequence (746 aa):
EAGDSFMRDLLKREEELIGYCRREEALKEPAAMVEAVTATVWPQNAETTVDSLLSQGERKLKLVEPLRVGDRSVVFLVRDVERLEDFALKVFTMGAENSRSELERRLHEATFAAARLLLLPSDAVAVQSQPPFAQLSPGQDDYAVANYLLLMPAASVDLELLFSSTLDFVYVFRGDEGILALHILTAQLIRLAANLQSKGLVHGHFTPDNLFIMPDGRLMLGDVVSALWKVGTRGPASSVPVTYAPREFLNASTATFTHALNAWQLGLSIYRVWCLFLPFGLVTPGIKGSWKRPSLRVPGTDSLAFGSCTPLPDDFVKKTLIGRFLNFDRRRRLLPLEAMETPEFLQLQNEISSSLSNDLPSSFTGYFKKFNTGRKIISQEILNLIELRMMRKGNIQLTNSAISDALKEIDSSVLNVAVTGETGSGKSSFINTLRGIGNEEEGAAKTGVVVEVTMERHPYKHPNIPNVVFWDLPGIGSTNFPPNTYLEKMKFYEYDFFIIISATRFKKNDIDIAKAISMMKKEEFYFVRTKVDSDITNEADGKPQTFDKEKVLQDIRRLNCVNTFRENGIAEPPIFLLSNKNVCHYDFPVLMDKLISDLPIYKRHNFMVSLPNITDSVIEKKRRQQFLKQRIWLEGFAADLVNIIPSLTFFLLDSDLETLKKSMKFYRTVFGVDETSLQRLARDWEIEVDQVEAMIKSPAVFKPEETIQQERLSRYIQEFCLANGYLLPKNSFLKEIFYLKYYFLDMVTEEDAKTLLKEICL